Protein 4LY4 (pdb70)

Secondary structure (DSSP, 8-state):
--EEEEEEEEE--HHHHHHHTSS-TT-HHHHHHHHIIIIIIHHHHHHHHHHTT---EEEE-HHHHHH-HHHHHHHHHTT-EEEE--SS---GGGS-HHHHHHHHHHHHHHHHHHHSS---EE--GGG--SSHHHHHHHTTT--EE----S-SSS-EEEEE--B-PPP-TTS-GGGT----B--EEEEEEE----GGGBSHHHH---TT-TT----S-HHHHHHHHHHHHHHHHHH-SEEEEEEEE-HHHHTSHHHHHHHHHHHHHHTTSTTEEE--HHHHHHHHHHHS--/--EEEEEEEEE--HHHHHHHTSSGGG-HHHHHHHHHIIIIIHHHHHHHHHHTT---EEEE-HHHHHH-HHHHHHHHHTT-EEEE--SS---TTTS-HHHHHHHHHHHHHHHHHHHSS---EE--GGG--SSHHHHHHHSTT--EE----S-SSS-EEEEE--B-----TTS-HHHH----B--EEEEEEE----GGGBSHHHH---TT-TT----S-HHHHHHHHHHHHHHHHHH-SEEEEEEEE-HHHHTSHHHHHHHHHHHHHHHTSTTEEE--HHHHHHHHHHHS--/--EEEEEEEEE--HHHHHHHTSS-TT-HHHHHHHHIIIIIIHHHHHHHHHHTT---EEEE-HHHHHH-HHHHHHHHHTT-EEEE--SS---GGGS-HHHHHHHHHHHHHHHHHHHSS---EE--GGG--SSHHHHHHHSTT--EE----S-SSS-EEEEE--B-PPP-TTS-GGGT----B--EEEEEEE----GGGBSHHHH---TT-TT----S-HHHHHHHHHHHHHHHHHH-SEEEEEEEE-HHHHTSHHHHHHHHHHHHHHTTSTTEEE--HHHHHHHHHHHS--/--EEEEEEEEE--HHHHHHHTSS-TT-HHHHHHHHHIIIIIHHHHHHHHHHTT---EEEE-HHHHHH-HHHHHHHHHTT-EEEE--SS---GGGS-HHHHHHHHHHHHHHHHHHHSS---EE--GGG--SSHHHHHHHTTT--EE----S-SSS-EEEEE--B-PPP-TTS-GGGT----B--EEEEEEE----GGGBSHHHH---TT-TT----S-HHHHHHHHHHHHHHHHHH-SEEEEEEEE-HHHHTSHHHHHHHHHHHHHHTTSTTEEE--HHHHHHHHHHHS--

Foldseek 3Di:
DAAEEEAEEAEALQQLVCCAPQVCVVPPVSNVLSVCLQPVLLVLVVVLCVVVVFEHEYAYALQSCVVRVVSLLVCLVSVHHYAHQFHSLHQLQPDDPVNNLVRVVSRQVSVCVRNVDGHQEYERRVQHDDCVVVSQVVVPNHQEYARAPPDDWDKDFDFPDKDAADDDPVDDPVNRPDDIDTGGGDRYIYPYYDPLQAQAQQACAGPRDPSRHRPPQLQVSLVSLQVVVVVCRVPDRYTYRYHYYYSSGCSPPRNSVSVVVNVVSQVVDPNYDRDYVVVVSVVNCVVDPD/DFAEEEAEEAEALQLLCCVAPQVCPVPPVVNVLSVCLQPVLLVLVVVLCVVVVFAHEYAYALCSCVVRVVSLLVNVVSPHHYHHEFHSLHAPQPDDPVSVLVRQVSRQVSRCVSRVDGHQEYEYRVQDDDQVVVSQVVVPNHQEYARAPPDAWDKDFDFPDWAAADDDVVDDPVNRPDGIDTGGGDRYIYNYDDPLQEQAQQACAGPSDPSHHRPDQLQVSLVSLLVVVVVDRVPDRYTYHYHYYYSSGCVPPRNVVSVVVSVVSQVVDPSYDRDYPVVVSVVVCVVDPD/DAAEEEAEEAEALQQLCCCAPQVCVPPPVSNVLSVCLQPVLLVLVLVLCVVVVFAHEYAYALCSCVVRVVSLCVCLVSPHHYHHEFHSLHQLQPDDPVNNLVRVLSRQVSVCVRNVDGHQEYEYRVQHDHQVLVSQVVSPNHQEYARAPPDAWDKDFDFPDWDAADDDPVDDPVRRPDDIDTHGGDRHIYPYDDPLQEQAQQACAGPPDPSRHRPDQLQVSLVSLVVVVVVCRVPDRYTYRYHYYYSSGCVPVRNSVSVVVNSVSLVVDPNYDRDYVVVVSVVVCVVDND/DAAEEEAEEAEALQQLCCVAPQVCVVPPVSNVLSVCQQPVLLVLVVVLCVVVVFAHEYAYALCSCVVRVVSLLVNVVSPHAYHHQFHSLHALVPDDPVNNLVRVVVRQVSVCVSNVDGHQEEERRVQDDDCVLVSQVVVPNHQEYARAPPDAWDKDFDFPDWAAADDDPVDDPVNRPDGIDTGGGDRHIYPYDDPLQEQAQQACAGPRDPSHHRPDQLQVSLVSLQVVVVCCRVPDRYTYRYHYYYSSGCSPPSNSVSVVVNVVSQVVDPNYDRDYVVVVSVCNCVVDPD

Sequence (1160 aa):
AKEILVAYGVDIDAVAGWLGSYGGEDSPDDISRGLFAGEVGIPRLLKLFKKYHLPATWFVPGHSIETFPEQMKMIVDAGHEVGAHGYSHENPIAMSTKQEEDVLLKSVELIKDLTGKAPTGYVAPWWEFSNITNELLLKHGFKYDHSLMHNDFTPYYVRVGDSWSKIDYSLEAKDWMKPLIRGVETNLVEIPANWYLDDLPPMMFIKKSPNSFGFVSPRDIGQMWIDQFDWVYREMDYAVFSMTIHPDVSARPQVLLMHEKIIEHINKHEGVRWVTFNEIADDFLKRNPRAKEILVAYGVDIDAVAGWLGSYGGEDSPDDISRGLFAGEVGIPRLLKLFKKYHLPATWFVPGHSIETFPEQMKMIVDAGHEVGAHGYSHENPIAMSTKQEEDVLLKSVELIKDLTGKAPTGYVAPWWEFSNITNELLLKHGFKYDHSLMHNDFTPYYVRVGDSWSKIDYSLEAKDWMKPLIRGVETNLVEIPANWYLDDLPPMMFIKKSPNSFGFVSPRDIGQMWIDQFDWVYREMDYAVFSMTIHPDVSARPQVLLMHEKIIEHINKHEGVRWVTFNEIADDFLKRNPRAKEILVAYGVDIDAVAGWLGSYGGEDSPDDISRGLFAGEVGIPRLLKLFKKYHLPATWFVPGHSIETFPEQMKMIVDAGHEVGAHGYSHENPIAMSTKQEEDVLLKSVELIKDLTGKAPTGYVAPWWEFSNITNELLLKHGFKYDHSLMHNDFTPYYVRVGDSWSKIDYSLEAKDWMKPLIRGVETNLVEIPANWYLDDLPPMMFIKKSPNSFGFVSPRDIGQMWIDQFDWVYREMDYAVFSMTIHPDVSARPQVLLMHEKIIEHINKHEGVRWVTFNEIADDFLKRNPRAKEILVAYGVDIDAVAGWLGSYGGEDSPDDISRGLFAGEVGIPRLLKLFKKYHLPATWFVPGHSIETFPEQMKMIVDAGHEVGAHGYSHENPIAMSTKQEEDVLLKSVELIKDLTGKAPTGYVAPWWEFSNITNELLLKHGFKYDHSLMHNDFTPYYVRVGDSWSKIDYSLEAKDWMKPLIRGVETNLVEIPANWYLDDLPPMMFIKKSPNSFGFVSPRDIGQMWIDQFDWVYREMDYAVFSMTIHPDVSARPQVLLMHEKIIEHINKHEGVRWVTFNEIADDFLKRNPR

Solvent-accessible surface area: 38256 Å² total; per-residue (Å²): 136,74,69,0,1,0,0,0,0,0,4,0,1,0,0,0,0,2,11,22,24,12,32,0,59,87,8,35,3,11,4,0,14,0,0,0,0,0,52,25,0,0,24,21,0,17,118,8,0,161,109,39,165,11,40,0,0,0,0,0,0,0,0,0,13,62,1,0,66,124,28,1,110,81,0,42,122,60,67,22,20,4,0,0,2,2,0,0,1,0,34,1,76,57,21,67,92,114,9,8,52,42,6,8,82,59,1,28,95,20,0,108,118,26,40,63,98,31,0,18,0,10,0,0,0,52,10,30,11,56,56,2,8,78,6,0,66,106,43,156,23,8,48,0,0,2,0,4,6,30,37,9,2,42,3,37,20,3,61,67,60,36,50,57,30,105,25,62,78,98,82,63,0,140,69,1,17,105,36,7,106,88,23,106,97,25,113,0,0,0,0,6,1,12,9,12,4,6,0,2,8,0,4,5,6,7,53,145,25,77,13,7,21,1,10,35,17,6,139,53,2,4,66,7,3,23,8,2,1,48,19,0,44,115,86,38,88,40,0,2,1,10,0,2,0,9,0,4,0,0,0,9,1,6,1,5,28,9,0,12,121,1,0,76,47,0,74,162,42,152,32,32,120,39,1,17,0,33,73,0,0,65,25,7,59,168,93,69,94,240,135,64,70,0,0,0,0,0,0,0,3,0,1,0,0,0,0,2,12,26,34,9,36,0,57,94,8,38,4,14,4,0,12,0,0,0,0,0,54,26,0,0,21,21,0,13,126,8,0,162,103,38,165,12,40,0,0,0,0,0,0,0,0,0,12,63,1,1,70,121,26,2,109,84,1,46,126,61,64,21,20,3,0,0,2,2,0,0,2,1,33,1,84,56,20,65,93,113,4,8,57,40,5,7,83,58,0,30,94,18,0,114,119,25,40,64,100,31,1,22,0,10,0,0,1,60,10,17,11,56,60,2,14,82,7,0,62,109,40,156,24,7,49,0,0,1,0,5,5,27,31,8,2,38,3,36,19,3,57,60,58,34,53,57,29,112,23,64,78,94,87,63,0,136,69,2,18,107,34,7,114,86,24,104,101,30,108,0,0,0,0,4,1,8,7,11,3,5,0,2,8,1,3,2,3,10,60,142,30,66,20,6,22,1,10,32,12,5,140,53,2,5,67,8,3,23,7,1,0,49,16,0,49,114,86,40,91,42,0,1,0,10,0,2,0,9,0,4,0,0,0,11,2,6,0,6,25,11,0,14,116,0,0,84,47,0,77,169,42,151,24,31,112,37,2,16,0,35,82,0,0,63,20,9,62,174,93,60,100,246,131,63,62,0,0,0,0,0,0,0,4,0,1,0,0,0,0,3,11,19,25,8,37,0,59,89,8,36,2,9,4,0,14,0,0,0,0,0,49,25,0,0,25,19,0,17,117,9,1,165,110,34,165,12,36,0,0,0,0,0,0,0,0,0,11,63,0,0,73,117,29,2,103,78,1,41,120,60,65,24,20,4,0,0,2,2,0,0,2,1,32,1,76,57,20,64,86,111,7,8,47,40,6,6,78,61,1,26,93,20,0,110,121,29,42,61,104,26,1,19,0,9,0,0,1,55,10,25,10,57,67,2,8,85,6,0,68,107,44,153,27,6,49,0,0,1,0,5,5,26,32,7,2,45,4,37,17,3,55,64,56,31,53,59,28,104,24,62,86,98,84,58,0,135,66,1,15,106,38,6,112,88,23,111,105,30,105,0,0,0,0,5,1,8,9,16,4,7,0,2,7,1,4,6,7,8,54,146,32,69,14,8,23,1,11,32,16,5,134,55,3,5,68,7,4,25,7,1,1,48,18,0,45,116,83,41,84,39,0,2,1,9,0,1,0,8,0,3,0,0,0,11,1,6,0,6,24,10,0,14,113,1,0,83,48,0,74,167,43,148,30,31,106,38,2,17,0,32,76,0,0,63,22,6,60,170,91,66,95,235,136,65,69,0,0,0,0,0,0,0,3,0,1,0,0,0,0,2,13,16,28,11,33,0,56,89,9,38,4,11,4,0,11,0,0,0,0,0,54,27,0,0,21,21,0,15,124,8,0,161,104,35,164,10,37,0,0,0,0,0,0,0,0,0,13,64,1,0,66,120,30,2,107,82,1,42,122,56,64,26,18,5,0,0,3,2,0,0,2,0,34,1,79,55,20,64,89,113,9,6,50,41,6,6,86,58,1,27,89,20,0,111,124,26,40,62,101,32,1,20,0,10,0,0,1,57,10,23,10,60,60,1,10,80,5,0,69,99,19,142,42,8,47,0,0,1,0,5,3,28,33,6,2,40,4,37,14,3,57,65,58,33,54,55,32,105,23,64,82,94,84,62,0,140,69,2,17,106,36,6,114,86,24,106,107,25,104,0,0,0,0,4,1,8,6,16,4,5,0,2,8,0,3,7,4,10,52,147,26,66,17,9,22,0,10,32,15,5,137,55,3,5,69,6,2,24,7,1,1,47,14,0,41,118,81,40,101,42,0,2,0,9,0,1,0,9,0,5,0,0,0,11,0,6,0,5,20,10,0,12,115,1,0,80,48,0,77,171,44,146,30,31,112,38,1,17,0,34,78,0,0,63,20,8,57,171,88,66,100,244

Radius of gyration: 30.49 Å; Cα contacts (8 Å, |Δi|>4): 2593; chains: 4; bounding box: 56×87×88 Å

Nearest PDB structures (foldseek):
  3qbu-assembly1_B  TM=1.002E+00  e=5.032E-61  Helicobacter pylori G27
  3rxz-assembly1_B  TM=8.894E-01  e=3.211E-24  Mycolicibacterium smegmatis MC2 155
  3cl6-assembly1_A  TM=8.090E-01  e=1.981E-18  Pseudomonas fluorescens
  1z7a-assembly1_C  TM=7.987E-01  e=4.419E-18  Pseudomonas aeruginosa PAO1
  5o6y-assembly1_A  TM=7.628E-01  e=5.403E-09  Bacillus cereus ATCC 14579

Structure (mmCIF, N/CA/C/O backbone):
data_4LY4
#
_entry.id   4LY4
#
_cell.length_a   113.640
_cell.length_b   153.930
_cell.length_c   153.880
_cell.angle_alpha   90.00
_cell.angle_beta   90.00
_cell.angle_gamma   90.00
#
_symmetry.space_group_name_H-M   'I 2 2 2'
#
loop_
_entity.id
_entity.type
_entity.pdbx_description
1 polymer 'peptidoglycan deacetylase'
2 non-polymer 'ZINC ION'
3 water water
#
loop_
_atom_site.group_PDB
_atom_site.id
_atom_site.type_symbol
_atom_site.label_atom_id
_atom_site.label_alt_id
_atom_site.label_comp_id
_atom_site.label_asym_id
_atom_site.label_entity_id
_atom_site.label_seq_id
_atom_site.pdbx_PDB_ins_code
_atom_site.Cartn_x
_atom_site.Cartn_y
_atom_site.Cartn_z
_atom_site.occupancy
_atom_site.B_iso_or_equiv
_atom_site.auth_seq_id
_atom_site.auth_comp_id
_atom_site.auth_asym_id
_atom_site.auth_atom_id
_atom_site.pdbx_PDB_model_num
ATOM 1 N N . ALA A 1 35 ? -8.935 -5.495 39.583 1.00 45.82 2 ALA A N 1
ATOM 2 C CA . ALA A 1 35 ? -8.555 -5.659 38.187 1.00 44.42 2 ALA A CA 1
ATOM 3 C C . ALA A 1 35 ? -7.361 -6.602 38.012 1.00 41.97 2 ALA A C 1
ATOM 4 O O . ALA A 1 35 ? -6.301 -6.412 38.615 1.00 42.01 2 ALA A O 1
ATOM 6 N N . LYS A 1 36 ? -7.533 -7.589 37.139 1.00 40.08 3 LYS A N 1
ATOM 7 C CA . LYS A 1 36 ? -6.540 -8.632 36.933 1.00 34.66 3 LYS A CA 1
ATOM 8 C C . LYS A 1 36 ? -5.926 -8.507 35.544 1.00 34.71 3 LYS A C 1
ATOM 9 O O . LYS A 1 36 ? -6.632 -8.573 34.544 1.00 37.94 3 LYS A O 1
ATOM 15 N N . GLU A 1 37 ? -4.607 -8.348 35.495 1.00 37.40 4 GLU A N 1
ATOM 16 C CA . GLU A 1 37 ? -3.875 -8.213 34.238 1.00 33.20 4 GLU A CA 1
ATOM 17 C C . GLU A 1 37 ? -2.792 -9.276 34.170 1.00 32.36 4 GLU A C 1
ATOM 18 O O . GLU A 1 37 ? -1.630 -9.006 34.480 1.00 33.04 4 GLU A O 1
ATOM 24 N N . ILE A 1 38 ? -3.168 -10.471 33.714 1.00 35.46 5 ILE A N 1
ATOM 25 C CA . ILE A 1 38 ? -2.233 -11.589 33.614 1.00 27.57 5 ILE A CA 1
ATOM 26 C C . ILE A 1 38 ? -1.683 -11.740 32.199 1.00 29.91 5 ILE A C 1
ATOM 27 O O . ILE A 1 38 ? -2.385 -12.193 31.289 1.00 27.81 5 ILE A O 1
ATOM 32 N N . LEU A 1 39 ? -0.407 -11.405 32.029 1.00 28.34 6 LEU A N 1
ATOM 33 C CA . LEU A 1 39 ? 0.234 -11.517 30.720 1.00 30.01 6 LEU A CA 1
ATOM 34 C C . LEU A 1 39 ? 0.857 -12.902 30.588 1.00 28.07 6 LEU A C 1
ATOM 35 O O . LEU A 1 39 ? 1.652 -13.303 31.435 1.00 29.86 6 LEU A O 1
ATOM 40 N N . VAL A 1 40 ? 0.483 -13.637 29.543 1.00 24.30 7 VAL A N 1
ATOM 41 C CA . VAL A 1 40 ? 0.888 -15.037 29.423 1.00 24.92 7 VAL A CA 1
ATOM 42 C C . VAL A 1 40 ? 1.543 -15.330 28.080 1.00 22.03 7 VAL A C 1
ATOM 43 O O . VAL A 1 40 ? 0.949 -15.097 27.024 1.00 21.77 7 VAL A O 1
ATOM 47 N N . ALA A 1 41 ? 2.717 -15.943 28.111 1.00 21.65 8 ALA A N 1
ATOM 48 C CA . ALA A 1 41 ? 3.471 -16.143 26.879 1.00 21.94 8 ALA A CA 1
ATOM 49 C C . ALA A 1 41 ? 4.142 -17.500 26.853 1.00 23.65 8 ALA A C 1
ATOM 50 O O . ALA A 1 41 ? 4.522 -18.031 27.900 1.00 20.77 8 ALA A O 1
ATOM 52 N N . TYR A 1 42 ? 4.267 -18.057 25.650 1.00 22.18 9 TYR A N 1
ATOM 53 C CA . TYR A 1 42 ? 5.163 -19.182 25.403 1.00 20.59 9 TYR A CA 1
ATOM 54 C C . TYR A 1 42 ? 6.464 -18.684 24.809 1.00 23.00 9 TYR A C 1
ATOM 55 O O . TYR A 1 42 ? 6.458 -17.870 23.878 1.00 25.21 9 TYR A O 1
ATOM 64 N N . GLY A 1 43 ? 7.573 -19.140 25.379 1.00 23.91 10 GLY A N 1
ATOM 65 C CA . GLY A 1 43 ? 8.896 -18.883 24.841 1.00 20.78 10 GLY A CA 1
ATOM 66 C C . GLY A 1 43 ? 9.499 -20.171 24.316 1.00 22.24 10 GLY A C 1
ATOM 67 O O . GLY A 1 43 ? 9.733 -21.112 25.078 1.00 18.29 10 GLY A O 1
ATOM 68 N N . VAL A 1 44 ? 9.704 -20.242 23.006 1.00 18.50 11 VAL A N 1
ATOM 69 C CA . VAL A 1 44 ? 10.217 -21.457 22.404 1.00 19.06 11 VAL A CA 1
ATOM 70 C C . VAL A 1 44 ? 11.698 -21.356 22.074 1.00 21.27 11 VAL A C 1
ATOM 71 O O . VAL A 1 44 ? 12.098 -20.618 21.160 1.00 22.78 11 VAL A O 1
ATOM 75 N N . ASP A 1 45 ? 12.520 -22.076 22.832 1.00 20.03 12 ASP A N 1
ATOM 76 C CA . ASP A 1 45 ? 13.942 -22.123 22.520 1.00 21.29 12 ASP A CA 1
ATOM 77 C C . ASP A 1 45 ? 14.228 -23.270 21.552 1.00 22.23 12 ASP A C 1
ATOM 78 O O . ASP A 1 45 ? 14.180 -24.448 21.933 1.00 23.14 12 ASP A O 1
ATOM 83 N N . ILE A 1 46 ? 14.532 -22.918 20.300 1.00 20.05 13 ILE A N 1
ATOM 84 C CA . ILE A 1 46 ? 14.730 -23.908 19.251 1.00 18.27 13 ILE A CA 1
ATOM 85 C C . ILE A 1 46 ? 16.129 -24.510 19.371 1.00 20.30 13 ILE A C 1
ATOM 86 O O . ILE A 1 46 ? 17.023 -24.196 18.582 1.00 17.22 13 ILE A O 1
ATOM 91 N N . ASP A 1 47 ? 16.332 -25.344 20.389 1.00 19.01 14 ASP A N 1
ATOM 92 C CA . ASP A 1 47 ? 17.663 -25.895 20.642 1.00 20.20 14 ASP A CA 1
ATOM 93 C C . ASP A 1 47 ? 18.105 -26.845 19.502 1.00 18.83 14 ASP A C 1
ATOM 94 O O . ASP A 1 47 ? 19.222 -26.725 18.967 1.00 15.65 14 ASP A O 1
ATOM 99 N N . ALA A 1 48 ? 17.232 -27.787 19.145 1.00 18.12 15 ALA A N 1
ATOM 100 C CA . ALA A 1 48 ? 17.442 -28.636 17.981 1.00 15.51 15 ALA A CA 1
ATOM 101 C C . ALA A 1 48 ? 18.864 -29.202 17.908 1.00 21.07 15 ALA A C 1
ATOM 102 O O . ALA A 1 48 ? 19.401 -29.689 18.908 1.00 19.56 15 ALA A O 1
ATOM 104 N N . VAL A 1 49 ? 19.508 -29.083 16.752 1.00 15.72 16 VAL A N 1
ATOM 105 C CA . VAL A 1 49 ? 20.851 -29.636 16.641 1.00 18.11 16 VAL A CA 1
ATOM 106 C C . VAL A 1 49 ? 21.865 -28.825 17.452 1.00 19.11 16 VAL A C 1
ATOM 107 O O . VAL A 1 49 ? 22.780 -29.400 18.046 1.00 21.15 16 VAL A O 1
ATOM 111 N N . ALA A 1 50 ? 21.690 -27.500 17.473 1.00 18.32 17 ALA A N 1
ATOM 112 C CA . ALA A 1 50 ? 22.582 -26.592 18.182 1.00 17.96 17 ALA A CA 1
ATOM 113 C C . ALA A 1 50 ? 22.687 -26.973 19.663 1.00 17.77 17 ALA A C 1
ATOM 114 O O . ALA A 1 50 ? 23.775 -26.985 20.221 1.00 18.80 17 ALA A O 1
ATOM 116 N N . GLY A 1 51 ? 21.544 -27.246 20.289 1.00 16.65 18 GLY A N 1
ATOM 117 C CA . GLY A 1 51 ? 21.502 -27.698 21.672 1.00 21.21 18 GLY A CA 1
ATOM 118 C C . GLY A 1 51 ? 22.437 -28.871 21.929 1.00 19.87 18 GLY A C 1
ATOM 119 O O . GLY A 1 51 ? 23.068 -28.944 22.972 1.00 21.43 18 GLY A O 1
ATOM 120 N N . TRP A 1 52 ? 22.529 -29.783 20.966 1.00 19.98 19 TRP A N 1
ATOM 121 C CA . TRP A 1 52 ? 23.406 -30.945 21.070 1.00 20.85 19 TRP A CA 1
ATOM 122 C C . TRP A 1 52 ? 24.895 -30.639 20.826 1.00 21.88 19 TRP A C 1
ATOM 123 O O . TRP A 1 52 ? 25.763 -31.381 21.288 1.00 21.20 19 TRP A O 1
ATOM 134 N N . LEU A 1 53 ? 25.193 -29.593 20.064 1.00 16.46 20 LEU A N 1
ATOM 135 C CA . LEU A 1 53 ? 26.591 -29.216 19.860 1.00 23.32 20 LEU A CA 1
ATOM 136 C C . LEU A 1 53 ? 27.156 -28.447 21.055 1.00 22.25 20 LEU A C 1
ATOM 137 O O . LEU A 1 53 ? 28.288 -28.699 21.503 1.00 20.28 20 LEU A O 1
ATOM 142 N N . GLY A 1 54 ? 26.359 -27.541 21.610 1.00 22.78 21 GLY A N 1
ATOM 143 C CA . GLY A 1 54 ? 26.895 -26.646 22.624 1.00 26.80 21 GLY A CA 1
ATOM 144 C C . GLY A 1 54 ? 26.706 -27.048 24.075 1.00 26.95 21 GLY A C 1
ATOM 145 O O . GLY A 1 54 ? 27.589 -26.832 24.905 1.00 27.34 21 GLY A O 1
ATOM 146 N N . SER A 1 55 ? 25.589 -27.704 24.365 1.00 23.42 22 SER A N 1
ATOM 147 C CA . SER A 1 55 ? 25.151 -27.843 25.737 1.00 23.09 22 SER A CA 1
ATOM 148 C C . SER A 1 55 ? 24.975 -29.295 26.193 1.00 24.28 22 SER A C 1
ATOM 149 O O . SER A 1 55 ? 25.348 -29.642 27.306 1.00 26.85 22 SER A O 1
ATOM 152 N N . TYR A 1 56 ? 24.399 -30.145 25.351 1.00 22.54 23 TYR A N 1
ATOM 153 C CA . TYR A 1 56 ? 23.939 -31.444 25.839 1.00 25.90 23 TYR A CA 1
ATOM 154 C C . TYR A 1 56 ? 24.829 -32.618 25.427 1.00 26.34 23 TYR A C 1
ATOM 155 O O . TYR A 1 56 ? 24.421 -33.781 25.567 1.00 24.29 23 TYR A O 1
ATOM 164 N N . GLY A 1 57 ? 26.031 -32.312 24.926 1.00 25.52 24 GLY A N 1
ATOM 165 C CA . GLY A 1 57 ? 27.057 -33.316 24.657 1.00 24.98 24 GLY A CA 1
ATOM 166 C C . GLY A 1 57 ? 26.793 -34.292 23.515 1.00 30.35 24 GLY A C 1
ATOM 167 O O . GLY A 1 57 ? 27.293 -35.428 23.518 1.00 26.45 24 GLY A O 1
ATOM 168 N N . GLY A 1 58 ? 26.044 -33.854 22.510 1.00 27.38 25 GLY A N 1
ATOM 169 C CA . GLY A 1 58 ? 25.669 -34.751 21.435 1.00 23.11 25 GLY A CA 1
ATOM 170 C C . GLY A 1 58 ? 26.520 -34.581 20.200 1.00 23.85 25 GLY A C 1
ATOM 171 O O . GLY A 1 58 ? 26.146 -35.039 19.126 1.00 21.42 25 GLY A O 1
ATOM 172 N N . GLU A 1 59 ? 27.658 -33.914 20.346 1.00 22.66 26 GLU A N 1
ATOM 173 C CA . GLU A 1 59 ? 28.429 -33.496 19.180 1.00 26.00 26 GLU A CA 1
ATOM 174 C C . GLU A 1 59 ? 28.973 -34.692 18.383 1.00 26.94 26 GLU A C 1
ATOM 175 O O . GLU A 1 59 ? 29.058 -34.625 17.154 1.00 23.67 26 GLU A O 1
ATOM 181 N N . ASP A 1 60 ? 29.279 -35.790 19.081 1.00 26.06 27 ASP A N 1
ATOM 182 C CA . ASP A 1 60 ? 29.798 -37.006 18.466 1.00 22.82 27 ASP A CA 1
ATOM 183 C C . ASP A 1 60 ? 28.791 -38.121 18.441 1.00 25.81 27 ASP A C 1
ATOM 184 O O . ASP A 1 60 ? 29.181 -39.282 18.387 1.00 21.82 27 ASP A O 1
ATOM 189 N N . SER A 1 61 ? 27.509 -37.764 18.515 1.00 25.42 28 SER A N 1
ATOM 190 C CA . SER A 1 61 ? 26.405 -38.726 18.493 1.00 20.61 28 SER A CA 1
ATOM 191 C C . SER A 1 61 ? 25.416 -38.487 17.362 1.00 23.71 28 SER A C 1
ATOM 192 O O . SER A 1 61 ? 24.599 -37.569 17.456 1.00 20.68 28 SER A O 1
ATOM 195 N N . PRO A 1 62 ? 25.478 -39.316 16.300 1.00 22.55 29 PRO A N 1
ATOM 196 C CA . PRO A 1 62 ? 24.480 -39.337 15.221 1.00 20.05 29 PRO A CA 1
ATOM 197 C C . PRO A 1 62 ? 23.030 -39.418 15.732 1.00 21.95 29 PRO A C 1
ATOM 198 O O . PRO A 1 62 ? 22.139 -38.720 15.225 1.00 20.39 29 PRO A O 1
ATOM 202 N N . ASP A 1 63 ? 22.814 -40.239 16.754 1.00 20.09 30 ASP A N 1
ATOM 203 C CA . ASP A 1 63 ? 21.490 -40.441 17.318 1.00 17.34 30 ASP A CA 1
ATOM 204 C C . ASP A 1 63 ? 20.964 -39.160 17.952 1.00 18.77 30 ASP A C 1
ATOM 205 O O . ASP A 1 63 ? 19.813 -38.760 17.705 1.00 17.24 30 ASP A O 1
ATOM 210 N N . ASP A 1 64 ? 21.812 -38.510 18.751 1.00 16.38 31 ASP A N 1
ATOM 211 C CA . ASP A 1 64 ? 21.443 -37.242 19.365 1.00 18.83 31 ASP A CA 1
ATOM 212 C C . ASP A 1 64 ? 21.231 -36.191 18.276 1.00 19.10 31 ASP A C 1
ATOM 213 O O . ASP A 1 64 ? 20.260 -35.438 18.312 1.00 21.25 31 ASP A O 1
ATOM 218 N N . ILE A 1 65 ? 22.087 -36.200 17.262 1.00 19.31 32 ILE A N 1
ATOM 219 C CA . ILE A 1 65 ? 21.964 -35.239 16.166 1.00 18.14 32 ILE A CA 1
ATOM 220 C C . ILE A 1 65 ? 20.606 -35.410 15.457 1.00 17.97 32 ILE A C 1
ATOM 221 O O . ILE A 1 65 ? 19.954 -34.418 15.112 1.00 19.00 32 ILE A O 1
ATOM 226 N N . SER A 1 66 ? 20.161 -36.663 15.334 1.00 16.52 33 SER A N 1
ATOM 227 C CA . SER A 1 66 ? 18.890 -37.021 14.699 1.00 17.22 33 SER A CA 1
ATOM 228 C C . SER A 1 66 ? 17.691 -36.499 15.474 1.00 16.02 33 SER A C 1
ATOM 229 O O . SER A 1 66 ? 16.666 -36.188 14.883 1.00 18.86 33 SER A O 1
ATOM 232 N N . ARG A 1 67 ? 17.808 -36.441 16.794 1.00 19.42 34 ARG A N 1
ATOM 233 C CA . ARG A 1 67 ? 16.798 -35.791 17.625 1.00 21.42 34 ARG A CA 1
ATOM 234 C C . ARG A 1 67 ? 16.829 -34.274 17.441 1.00 16.74 34 ARG A C 1
ATOM 235 O O . ARG A 1 67 ? 15.805 -33.614 17.493 1.00 15.98 34 ARG A O 1
ATOM 243 N N . GLY A 1 68 ? 18.015 -33.713 17.265 1.00 16.76 35 GLY A N 1
ATOM 244 C CA . GLY A 1 68 ? 18.078 -32.300 16.945 1.00 17.54 35 GLY A CA 1
ATOM 245 C C . GLY A 1 68 ? 17.282 -32.028 15.673 1.00 17.42 35 GLY A C 1
ATOM 246 O O . GLY A 1 68 ? 16.537 -31.051 15.595 1.00 21.07 35 GLY A O 1
ATOM 247 N N . LEU A 1 69 ? 17.386 -32.922 14.693 1.00 15.84 36 LEU A N 1
ATOM 248 C CA . LEU A 1 69 ? 16.677 -32.717 13.427 1.00 16.35 36 LEU A CA 1
ATOM 249 C C . LEU A 1 69 ? 15.181 -32.955 13.569 1.00 18.26 36 LEU A C 1
ATOM 250 O O . LEU A 1 69 ? 14.383 -32.315 12.890 1.00 16.84 36 LEU A O 1
ATOM 255 N N . PHE A 1 70 ? 14.793 -33.889 14.429 1.00 18.10 37 PHE A N 1
ATOM 256 C CA . PHE A 1 70 ? 13.384 -34.045 14.731 1.00 17.97 37 PHE A CA 1
ATOM 257 C C . PHE A 1 70 ? 12.805 -32.726 15.228 1.00 17.24 37 PHE A C 1
ATOM 258 O O . PHE A 1 70 ? 11.697 -32.343 14.853 1.00 15.70 37 PHE A O 1
ATOM 266 N N . ALA A 1 71 ? 13.557 -32.049 16.099 1.00 17.69 38 ALA A N 1
ATOM 267 C CA . ALA A 1 71 ? 13.070 -30.846 16.754 1.00 17.27 38 ALA A CA 1
ATOM 268 C C . ALA A 1 71 ? 12.725 -29.765 15.751 1.00 14.65 38 ALA A C 1
ATOM 269 O O . ALA A 1 71 ? 11.786 -28.998 15.962 1.00 16.29 38 ALA A O 1
ATOM 271 N N . GLY A 1 72 ? 13.522 -29.665 14.693 1.00 16.72 39 GLY A N 1
ATOM 272 C CA . GLY A 1 72 ? 13.283 -28.687 13.642 1.00 18.01 39 GLY A CA 1
ATOM 273 C C . GLY A 1 72 ? 12.267 -29.106 12.596 1.00 18.95 39 GLY A C 1
ATOM 274 O O . GLY A 1 72 ? 11.286 -28.407 12.319 1.00 19.37 39 GLY A O 1
ATOM 275 N N . GLU A 1 73 ? 12.502 -30.258 11.990 1.00 18.42 40 GLU A N 1
ATOM 276 C CA . GLU A 1 73 ? 11.672 -30.664 10.873 1.00 22.21 40 GLU A CA 1
ATOM 277 C C . GLU A 1 73 ? 10.260 -31.092 11.344 1.00 21.40 40 GLU A C 1
ATOM 278 O O . GLU A 1 73 ? 9.259 -30.729 10.744 1.00 21.54 40 GLU A O 1
ATOM 284 N N . VAL A 1 74 ? 10.188 -31.837 12.438 1.00 19.38 41 VAL A N 1
ATOM 285 C CA . VAL A 1 74 ? 8.905 -32.322 12.927 1.00 18.65 41 VAL A CA 1
ATOM 286 C C . VAL A 1 74 ? 8.386 -31.449 14.057 1.00 22.57 41 VAL A C 1
ATOM 287 O O . VAL A 1 74 ? 7.204 -31.169 14.114 1.00 26.94 41 VAL A O 1
ATOM 291 N N . GLY A 1 75 ? 9.270 -30.993 14.941 1.00 24.12 42 GLY A N 1
ATOM 292 C CA . GLY A 1 75 ? 8.839 -30.278 16.134 1.00 22.06 42 GLY A CA 1
ATOM 293 C C . GLY A 1 75 ? 8.312 -28.857 15.927 1.00 23.20 42 GLY A C 1
ATOM 294 O O . GLY A 1 75 ? 7.298 -28.485 16.504 1.00 21.66 42 GLY A O 1
ATOM 295 N N . ILE A 1 76 ? 8.984 -28.048 15.114 1.00 22.34 43 ILE A N 1
ATOM 296 C CA . ILE A 1 76 ? 8.492 -26.684 14.894 1.00 22.23 43 ILE A CA 1
ATOM 297 C C . ILE A 1 76 ? 7.064 -26.624 14.315 1.00 21.77 43 ILE A C 1
ATOM 298 O O . ILE A 1 76 ? 6.235 -25.857 14.824 1.00 19.31 43 ILE A O 1
ATOM 303 N N . PRO A 1 77 ? 6.762 -27.415 13.259 1.00 19.77 44 PRO A N 1
ATOM 304 C CA . PRO A 1 77 ? 5.392 -27.345 12.728 1.00 21.35 44 PRO A CA 1
ATOM 305 C C . PRO A 1 77 ? 4.298 -27.836 13.685 1.00 22.45 44 PRO A C 1
ATOM 306 O O . PRO A 1 77 ? 3.179 -27.334 13.614 1.00 21.78 44 PRO A O 1
ATOM 310 N N . ARG A 1 78 ? 4.601 -28.801 14.550 1.00 25.04 45 ARG A N 1
ATOM 311 C CA . ARG A 1 78 ? 3.600 -29.298 15.495 1.00 22.31 45 ARG A CA 1
ATOM 312 C C . ARG A 1 78 ? 3.378 -28.222 16.537 1.00 19.87 45 ARG A C 1
ATOM 313 O O . ARG A 1 78 ? 2.276 -28.072 17.064 1.00 21.12 45 ARG A O 1
ATOM 321 N N . LEU A 1 79 ? 4.421 -27.458 16.837 1.00 17.26 46 LEU A N 1
ATOM 322 C CA . LEU A 1 79 ? 4.253 -26.356 17.785 1.00 18.44 46 LEU A CA 1
ATOM 323 C C . LEU A 1 79 ? 3.483 -25.203 17.160 1.00 20.85 46 LEU A C 1
ATOM 324 O O . LEU A 1 79 ? 2.782 -24.461 17.868 1.00 21.55 46 LEU A O 1
ATOM 329 N N . LEU A 1 80 ? 3.641 -25.017 15.853 1.00 17.17 47 LEU A N 1
ATOM 330 C CA . LEU A 1 80 ? 2.875 -23.987 15.156 1.00 21.70 47 LEU A CA 1
ATOM 331 C C . LEU A 1 80 ? 1.397 -24.369 15.058 1.00 21.11 47 LEU A C 1
ATOM 332 O O . LEU A 1 80 ? 0.545 -23.519 15.256 1.00 23.59 47 LEU A O 1
ATOM 337 N N . LYS A 1 81 ? 1.103 -25.644 14.793 1.00 21.93 48 LYS A N 1
ATOM 338 C CA . LYS A 1 81 ? -0.282 -26.118 14.745 1.00 22.71 48 LYS A CA 1
ATOM 339 C C . LYS A 1 81 ? -0.948 -25.977 16.086 1.00 21.55 48 LYS A C 1
ATOM 340 O O . LYS A 1 81 ? -2.080 -25.493 16.175 1.00 19.70 48 LYS A O 1
ATOM 346 N N . LEU A 1 82 ? -0.224 -26.357 17.133 1.00 22.34 49 LEU A N 1
ATOM 347 C CA . LEU A 1 82 ? -0.734 -26.213 18.488 1.00 21.79 49 LEU A CA 1
ATOM 348 C C . LEU A 1 82 ? -1.099 -24.751 18.736 1.00 22.64 49 LEU A C 1
ATOM 349 O O . LEU A 1 82 ? -2.209 -24.464 19.179 1.00 22.48 49 LEU A O 1
ATOM 354 N N . PHE A 1 83 ? -0.182 -23.831 18.435 1.00 20.22 50 PHE A N 1
ATOM 355 C CA . PHE A 1 83 ? -0.453 -22.412 18.673 1.00 24.58 50 PHE A CA 1
ATOM 356 C C . PHE A 1 83 ? -1.593 -21.892 17.798 1.00 28.07 50 PHE A C 1
ATOM 357 O O . PHE A 1 83 ? -2.459 -21.157 18.280 1.00 26.50 50 PHE A O 1
ATOM 365 N N . LYS A 1 84 ? -1.573 -22.265 16.517 1.00 23.66 51 LYS A N 1
ATOM 366 C CA . LYS A 1 84 ? -2.589 -21.842 15.563 1.00 27.51 51 LYS A CA 1
ATOM 367 C C . LYS A 1 84 ? -3.978 -22.262 16.031 1.00 27.46 51 LYS A C 1
ATOM 368 O O . LYS A 1 84 ? -4.931 -21.491 15.937 1.00 32.08 51 LYS A O 1
ATOM 374 N N . LYS A 1 85 ? -4.068 -23.473 16.571 1.00 25.40 52 LYS A N 1
ATOM 375 C CA . LYS A 1 85 ? -5.312 -24.013 17.106 1.00 26.17 52 LYS A CA 1
ATOM 376 C C . LYS A 1 85 ? -5.967 -23.102 18.157 1.00 27.19 52 LYS A C 1
ATOM 377 O O . LYS A 1 85 ? -7.191 -22.986 18.191 1.00 23.56 52 LYS A O 1
ATOM 383 N N . TYR A 1 86 ? -5.170 -22.464 19.014 1.00 27.53 53 TYR A N 1
ATOM 384 C CA . TYR A 1 86 ? -5.738 -21.601 20.048 1.00 25.61 53 TYR A CA 1
ATOM 385 C C . TYR A 1 86 ? -5.493 -20.118 19.721 1.00 30.03 53 TYR A C 1
ATOM 386 O O . TYR A 1 86 ? -5.694 -19.231 20.560 1.00 29.56 53 TYR A O 1
ATOM 395 N N . HIS A 1 87 ? -5.056 -19.866 18.492 1.00 29.43 54 HIS A N 1
ATOM 396 C CA . HIS A 1 87 ? -4.811 -18.510 17.997 1.00 30.10 54 HIS A CA 1
ATOM 397 C C . HIS A 1 87 ? -3.804 -17.771 18.872 1.00 32.66 54 HIS A C 1
ATOM 398 O O . HIS A 1 87 ? -3.864 -16.553 19.013 1.00 34.85 54 HIS A O 1
ATOM 405 N N . LEU A 1 88 ? -2.833 -18.509 19.401 1.00 28.70 55 LEU A N 1
ATOM 406 C CA . LEU A 1 88 ? -1.861 -17.927 20.309 1.00 24.44 55 LEU A CA 1
ATOM 407 C C . LEU A 1 88 ? -0.693 -17.299 19.558 1.00 26.94 55 LEU A C 1
ATOM 408 O O . LEU A 1 88 ? -0.224 -17.839 18.539 1.00 19.75 55 LEU A O 1
ATOM 413 N N . PRO A 1 89 ? -0.236 -16.133 20.055 1.00 22.11 56 PRO A N 1
ATOM 414 C CA . PRO A 1 89 ? 1.058 -15.577 19.662 1.00 22.77 56 PRO A CA 1
ATOM 415 C C . PRO A 1 89 ? 2.174 -16.343 20.382 1.00 22.08 56 PRO A C 1
ATOM 416 O O . PRO A 1 89 ? 1.871 -17.211 21.205 1.00 21.23 56 PRO A O 1
ATOM 420 N N . ALA A 1 90 ? 3.427 -16.122 19.998 1.00 25.97 57 ALA A N 1
ATOM 421 C CA . ALA A 1 90 ? 4.564 -16.689 20.722 1.00 23.82 57 ALA A CA 1
ATOM 422 C C . ALA A 1 90 ? 5.865 -16.008 20.307 1.00 24.69 57 ALA A C 1
ATOM 423 O O . ALA A 1 90 ? 5.942 -15.381 19.246 1.00 28.21 57 ALA A O 1
ATOM 425 N N . THR A 1 91 ? 6.890 -16.147 21.141 1.00 24.94 58 THR A N 1
ATOM 426 C CA . THR A 1 91 ? 8.227 -15.672 20.810 1.00 21.45 58 THR A CA 1
ATOM 427 C C . THR A 1 91 ? 9.171 -16.863 20.659 1.00 23.30 58 THR A C 1
ATOM 428 O O . THR A 1 91 ? 9.272 -17.711 21.557 1.00 19.24 58 THR A O 1
ATOM 432 N N . TRP A 1 92 ? 9.877 -16.919 19.535 1.00 20.10 59 TRP A N 1
ATOM 433 C CA . TRP A 1 92 ? 10.782 -18.033 19.289 1.00 20.37 59 TRP A CA 1
ATOM 434 C C . TRP A 1 92 ? 12.201 -17.525 19.440 1.00 19.08 59 TRP A C 1
ATOM 435 O O . TRP A 1 92 ? 12.602 -16.573 18.784 1.00 19.92 59 TRP A O 1
ATOM 446 N N . PHE A 1 93 ? 12.942 -18.118 20.365 1.00 18.66 60 PHE A N 1
ATOM 447 C CA . PHE A 1 93 ? 14.337 -17.763 20.507 1.00 18.42 60 PHE A CA 1
ATOM 448 C C . PHE A 1 93 ? 15.153 -18.769 19.712 1.00 21.62 60 PHE A C 1
ATOM 449 O O . PHE A 1 93 ? 15.155 -19.963 20.030 1.00 19.34 60 PHE A O 1
ATOM 457 N N . VAL A 1 94 ? 15.774 -18.301 18.626 1.00 17.29 61 VAL A N 1
ATOM 458 C CA . VAL A 1 94 ? 16.355 -19.221 17.656 1.00 19.25 61 VAL A CA 1
ATOM 459 C C . VAL A 1 94 ? 17.853 -19.069 17.505 1.00 19.00 61 VAL A C 1
ATOM 460 O O . VAL A 1 94 ? 18.336 -18.018 17.095 1.00 18.88 61 VAL A O 1
ATOM 464 N N . PRO A 1 95 ? 18.591 -20.126 17.869 1.00 17.51 62 PRO A N 1
ATOM 465 C CA . PRO A 1 95 ? 20.018 -20.207 17.580 1.00 17.98 62 PRO A CA 1
ATOM 466 C C . PRO A 1 95 ? 20.284 -19.999 16.102 1.00 18.91 62 PRO A C 1
ATOM 467 O O . PRO A 1 95 ? 19.582 -20.592 15.277 1.00 20.47 62 PRO A O 1
ATOM 471 N N . GLY A 1 96 ? 21.295 -19.194 15.781 1.00 18.67 63 GLY A N 1
ATOM 472 C CA . GLY A 1 96 ? 21.705 -18.991 14.406 1.00 19.08 63 GLY A CA 1
ATOM 473 C C . GLY A 1 96 ? 21.877 -20.292 13.644 1.00 18.52 63 GLY A C 1
ATOM 474 O O . GLY A 1 96 ? 21.581 -20.359 12.454 1.00 17.45 63 GLY A O 1
ATOM 475 N N . HIS A 1 97 ? 22.349 -21.329 14.331 1.00 18.49 64 HIS A N 1
ATOM 476 C CA . HIS A 1 97 ? 22.459 -22.653 13.728 1.00 22.35 64 HIS A CA 1
ATOM 477 C C . HIS A 1 97 ? 21.115 -23.183 13.201 1.00 21.28 64 HIS A C 1
ATOM 478 O O . HIS A 1 97 ? 21.034 -23.647 12.058 1.00 19.89 64 HIS A O 1
ATOM 485 N N . SER A 1 98 ? 20.079 -23.105 14.037 1.00 16.78 65 SER A N 1
ATOM 486 C CA . SER A 1 98 ? 18.742 -23.555 13.665 1.00 15.63 65 SER A CA 1
ATOM 487 C C . SER A 1 98 ? 18.150 -22.695 12.542 1.00 18.04 65 SER A C 1
ATOM 488 O O . SER A 1 98 ? 17.431 -23.205 11.696 1.00 17.14 65 SER A O 1
ATOM 491 N N . ILE A 1 99 ? 18.433 -21.392 12.545 1.00 16.92 66 ILE A N 1
ATOM 492 C CA . ILE A 1 99 ? 17.931 -20.535 11.474 1.00 21.34 66 ILE A CA 1
ATOM 493 C C . ILE A 1 99 ? 18.434 -21.031 10.117 1.00 20.68 66 ILE A C 1
ATOM 494 O O . ILE A 1 99 ? 17.647 -21.172 9.183 1.00 20.92 66 ILE A O 1
ATOM 499 N N . GLU A 1 100 ? 19.737 -21.298 10.011 1.00 19.51 67 GLU A N 1
ATOM 500 C CA . GLU A 1 100 ? 20.315 -21.731 8.733 1.00 18.34 67 GLU A CA 1
ATOM 501 C C . GLU A 1 100 ? 20.091 -23.232 8.458 1.00 18.84 67 GLU A C 1
ATOM 502 O O . GLU A 1 100 ? 20.095 -23.649 7.309 1.00 22.17 67 GLU A O 1
ATOM 508 N N . THR A 1 101 ? 19.780 -24.028 9.476 1.00 21.20 68 THR A N 1
ATOM 509 C CA . THR A 1 101 ? 19.613 -25.487 9.270 1.00 20.97 68 THR A CA 1
ATOM 510 C C . THR A 1 101 ? 18.154 -25.855 8.978 1.00 22.39 68 THR A C 1
ATOM 511 O O . THR A 1 101 ? 17.870 -26.850 8.306 1.00 21.43 68 THR A O 1
ATOM 515 N N . PHE A 1 102 ? 17.219 -25.035 9.441 1.00 21.84 69 PHE A N 1
ATOM 516 C CA . PHE A 1 102 ? 15.812 -25.313 9.153 1.00 22.35 69 PHE A CA 1
ATOM 517 C C . PHE A 1 102 ? 15.143 -24.127 8.473 1.00 20.45 69 PHE A C 1
ATOM 518 O O . PHE A 1 102 ? 14.217 -23.547 9.041 1.00 23.04 69 PHE A O 1
ATOM 526 N N . PRO A 1 103 ? 15.617 -23.743 7.269 1.00 21.38 70 PRO A N 1
ATOM 527 C CA . PRO A 1 103 ? 15.112 -22.502 6.644 1.00 17.71 70 PRO A CA 1
ATOM 528 C C . PRO A 1 103 ? 13.630 -22.543 6.309 1.00 21.15 70 PRO A C 1
ATOM 529 O O . PRO A 1 103 ? 12.955 -21.520 6.426 1.00 28.66 70 PRO A O 1
ATOM 533 N N . GLU A 1 104 ? 13.119 -23.700 5.919 1.00 22.75 71 GLU A N 1
ATOM 534 C CA . GLU A 1 104 ? 11.719 -23.792 5.537 1.00 25.13 71 GLU A CA 1
ATOM 535 C C . GLU A 1 104 ? 10.810 -23.607 6.750 1.00 28.34 71 GLU A C 1
ATOM 536 O O . GLU A 1 104 ? 9.737 -23.012 6.646 1.00 28.21 71 GLU A O 1
ATOM 542 N N . GLN A 1 105 ? 11.241 -24.096 7.911 1.00 24.94 72 GLN A N 1
ATOM 543 C CA . GLN A 1 105 ? 10.411 -23.972 9.102 1.00 22.48 72 GLN A CA 1
ATOM 544 C C . GLN A 1 105 ? 10.504 -22.565 9.650 1.00 23.41 72 GLN A C 1
ATOM 545 O O . GLN A 1 105 ? 9.561 -22.073 10.283 1.00 24.44 72 GLN A O 1
ATOM 551 N N . MET A 1 106 ? 11.640 -21.917 9.400 1.00 24.63 73 MET A N 1
ATOM 552 C CA . MET A 1 106 ? 11.819 -20.526 9.801 1.00 26.98 73 MET A CA 1
ATOM 553 C C . MET A 1 106 ? 10.804 -19.635 9.082 1.00 23.45 73 MET A C 1
ATOM 554 O O . MET A 1 106 ? 10.240 -18.737 9.687 1.00 24.82 73 MET A O 1
ATOM 559 N N . LYS A 1 107 ? 10.579 -19.896 7.792 1.00 27.52 74 LYS A N 1
ATOM 560 C CA . LYS A 1 107 ? 9.569 -19.165 7.005 1.00 27.34 74 LYS A CA 1
ATOM 561 C C . LYS A 1 107 ? 8.175 -19.357 7.585 1.00 23.03 74 LYS A C 1
ATOM 562 O O . LYS A 1 107 ? 7.368 -18.429 7.613 1.00 20.11 74 LYS A O 1
ATOM 568 N N . MET A 1 108 ? 7.906 -20.573 8.047 1.00 25.09 75 MET A N 1
ATOM 569 C CA . MET A 1 108 ? 6.630 -20.899 8.671 1.00 22.73 75 MET A CA 1
ATOM 570 C C . MET A 1 108 ? 6.457 -20.114 9.964 1.00 24.79 75 MET A C 1
ATOM 571 O O . MET A 1 108 ? 5.350 -19.710 10.302 1.00 25.75 75 MET A O 1
ATOM 576 N N . ILE A 1 109 ? 7.555 -19.889 10.683 1.00 23.86 76 ILE A N 1
ATOM 577 C CA . ILE A 1 109 ? 7.482 -19.144 11.938 1.00 24.29 76 ILE A CA 1
ATOM 578 C C . ILE A 1 109 ? 7.186 -17.661 11.684 1.00 28.03 76 ILE A C 1
ATOM 579 O O . ILE A 1 109 ? 6.295 -17.089 12.313 1.00 24.76 76 ILE A O 1
ATOM 584 N N . VAL A 1 110 ? 7.901 -17.053 10.735 1.00 27.65 77 VAL A N 1
ATOM 585 C CA . VAL A 1 110 ? 7.702 -15.637 10.428 1.00 26.52 77 VAL A CA 1
ATOM 586 C C . VAL A 1 110 ? 6.294 -15.387 9.894 1.00 26.59 77 VAL A C 1
ATOM 587 O O . VAL A 1 110 ? 5.608 -14.462 10.338 1.00 26.92 77 VAL A O 1
ATOM 591 N N . ASP A 1 111 ? 5.872 -16.203 8.929 1.00 29.92 78 ASP A N 1
ATOM 592 C CA . ASP A 1 111 ? 4.580 -16.016 8.273 1.00 25.29 78 ASP A CA 1
ATOM 593 C C . ASP A 1 111 ? 3.406 -16.137 9.257 1.00 25.96 78 ASP A C 1
ATOM 594 O O . ASP A 1 111 ? 2.329 -15.599 9.014 1.00 21.81 78 ASP A O 1
ATOM 599 N N . ALA A 1 112 ? 3.607 -16.815 10.382 1.00 22.72 79 ALA A N 1
ATOM 600 C CA . ALA A 1 112 ? 2.524 -16.910 11.365 1.00 27.22 79 ALA A CA 1
ATOM 601 C C . ALA A 1 112 ? 2.399 -15.627 12.180 1.00 25.99 79 ALA A C 1
ATOM 602 O O . ALA A 1 112 ? 1.450 -15.462 12.939 1.00 28.91 79 ALA A O 1
ATOM 604 N N . GLY A 1 113 ? 3.357 -14.723 12.004 1.00 24.04 80 GLY A N 1
ATOM 605 C CA . GLY A 1 113 ? 3.345 -13.431 12.667 1.00 23.72 80 GLY A CA 1
ATOM 606 C C . GLY A 1 113 ? 3.960 -13.458 14.057 1.00 23.89 80 GLY A C 1
ATOM 607 O O . GLY A 1 113 ? 3.799 -12.508 14.843 1.00 23.09 80 GLY A O 1
ATOM 608 N N . HIS A 1 114 ? 4.727 -14.511 14.335 1.00 20.72 81 HIS A N 1
ATOM 609 C CA . HIS A 1 114 ? 5.359 -14.683 15.639 1.00 20.40 81 HIS A CA 1
ATOM 610 C C . HIS A 1 114 ? 6.683 -13.919 15.750 1.00 22.98 81 HIS A C 1
ATOM 611 O O . HIS A 1 114 ? 7.304 -13.578 14.744 1.00 20.31 81 HIS A O 1
ATOM 618 N N . GLU A 1 115 ? 7.129 -13.702 16.985 1.00 21.87 82 GLU A N 1
ATOM 619 C CA . GLU A 1 115 ? 8.356 -12.954 17.247 1.00 22.78 82 GLU A CA 1
ATOM 620 C C . GLU A 1 115 ? 9.581 -13.871 17.231 1.00 20.31 82 GLU A C 1
ATOM 621 O O . GLU A 1 115 ? 9.559 -14.971 17.781 1.00 21.47 82 GLU A O 1
ATOM 627 N N . VAL A 1 116 ? 10.657 -13.409 16.610 1.00 18.50 83 VAL A N 1
ATOM 628 C CA . VAL A 1 116 ? 11.886 -14.180 16.599 1.00 22.92 83 VAL A CA 1
ATOM 629 C C . VAL A 1 116 ? 12.902 -13.426 17.428 1.00 23.05 83 VAL A C 1
ATOM 630 O O . VAL A 1 116 ? 13.173 -12.257 17.149 1.00 18.55 83 VAL A O 1
ATOM 634 N N . GLY A 1 117 ? 13.434 -14.104 18.453 1.00 20.72 84 GLY A N 1
ATOM 635 C CA . GLY A 1 117 ? 14.495 -13.577 19.294 1.00 19.27 84 GLY A CA 1
ATOM 636 C C . GLY A 1 117 ? 15.785 -14.376 19.174 1.00 21.35 84 GLY A C 1
ATOM 637 O O . GLY A 1 117 ? 15.807 -15.411 18.513 1.00 20.73 84 GLY A O 1
ATOM 638 N N . ALA A 1 118 ? 16.855 -13.901 19.820 1.00 20.60 85 ALA A N 1
ATOM 639 C CA . ALA A 1 118 ? 18.186 -14.510 19.717 1.00 22.58 85 ALA A CA 1
ATOM 640 C C . ALA A 1 118 ? 18.438 -15.627 20.744 1.00 21.76 85 ALA A C 1
ATOM 641 O O . ALA A 1 118 ? 17.736 -15.745 21.762 1.00 21.35 85 ALA A O 1
ATOM 643 N N . HIS A 1 119 ? 19.423 -16.471 20.449 1.00 18.17 86 HIS A N 1
ATOM 644 C CA . HIS A 1 119 ? 19.724 -17.627 21.289 1.00 17.33 86 HIS A CA 1
ATOM 645 C C . HIS A 1 119 ? 21.032 -18.306 20.898 1.00 19.04 86 HIS A C 1
ATOM 646 O O . HIS A 1 119 ? 21.067 -19.531 20.744 1.00 20.91 86 HIS A O 1
ATOM 653 N N . GLY A 1 120 ? 22.085 -17.524 20.677 1.00 19.96 87 GLY A N 1
ATOM 654 C CA . GLY A 1 120 ? 23.387 -18.069 20.311 1.00 20.53 87 GLY A CA 1
ATOM 655 C C . GLY A 1 120 ? 23.436 -18.505 18.857 1.00 22.42 87 GLY A C 1
ATOM 656 O O . GLY A 1 120 ? 22.461 -18.350 18.125 1.00 18.97 87 GLY A O 1
ATOM 657 N N . TYR A 1 121 ? 24.555 -19.074 18.425 1.00 20.54 88 TYR A N 1
ATOM 658 C CA . TYR A 1 121 ? 24.554 -19.712 17.123 1.00 20.13 88 TYR A CA 1
ATOM 659 C C . TYR A 1 121 ? 24.370 -21.192 17.345 1.00 16.87 88 TYR A C 1
ATOM 660 O O . TYR A 1 121 ? 23.327 -21.742 17.033 1.00 19.43 88 TYR A O 1
ATOM 669 N N . SER A 1 122 ? 25.393 -21.840 17.876 1.00 18.01 89 SER A N 1
ATOM 670 C CA . SER A 1 122 ? 25.299 -23.266 18.139 1.00 20.15 89 SER A CA 1
ATOM 671 C C . SER A 1 122 ? 25.059 -23.513 19.619 1.00 18.67 89 SER A C 1
ATOM 672 O O . SER A 1 122 ? 25.636 -24.443 20.192 1.00 20.05 89 SER A O 1
ATOM 675 N N . HIS A 1 123 ? 24.219 -22.674 20.226 1.00 16.78 90 HIS A N 1
ATOM 676 C CA . HIS A 1 123 ? 23.809 -22.865 21.611 1.00 21.14 90 HIS A CA 1
ATOM 677 C C . HIS A 1 123 ? 24.991 -22.906 22.577 1.00 21.07 90 HIS A C 1
ATOM 678 O O . HIS A 1 123 ? 25.009 -23.703 23.500 1.00 24.21 90 HIS A O 1
ATOM 685 N N . GLU A 1 124 ? 25.963 -22.029 22.384 1.00 21.26 91 GLU A N 1
ATOM 686 C CA . GLU A 1 124 ? 27.169 -22.081 23.191 1.00 21.99 91 GLU A CA 1
ATOM 687 C C . GLU A 1 124 ? 26.942 -21.408 24.565 1.00 22.66 9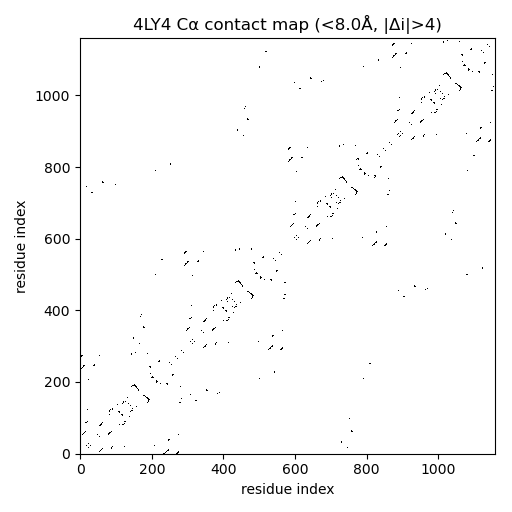1 GLU A C 1
ATOM 688 O O . GLU A 1 124 ? 26.212 -20.416 24.678 1.00 22.01 91 GLU A O 1
ATOM 694 N N . ASN A 1 125 ? 27.510 -21.984 25.621 1.00 22.18 92 ASN A N 1
ATOM 695 C CA . ASN A 1 125 ? 27.352 -21.387 26.943 1.00 25.17 92 ASN A CA 1
ATOM 696 C C . ASN A 1 125 ? 28.258 -20.148 27.023 1.00 24.51 92 ASN A C 1
ATOM 697 O O . ASN A 1 125 ? 29.473 -20.252 26.904 1.00 26.94 92 ASN A O 1
ATOM 702 N N . PRO A 1 126 ? 27.651 -18.959 27.180 1.00 23.14 93 PRO A N 1
ATOM 703 C CA . PRO A 1 126 ? 28.369 -17.678 27.095 1.00 26.63 93 PRO A CA 1
ATOM 704 C C . PRO A 1 126 ? 29.543 -17.568 28.062 1.00 29.75 93 PRO A C 1
ATOM 705 O O . PRO A 1 126 ? 30.545 -16.919 27.760 1.00 30.65 93 PRO A O 1
ATOM 709 N N . ILE A 1 127 ? 29.424 -18.216 29.210 1.00 29.51 94 ILE A N 1
ATOM 710 C CA . ILE A 1 127 ? 30.430 -18.090 30.248 1.00 34.16 94 ILE A CA 1
ATOM 711 C C . ILE A 1 127 ? 31.711 -18.817 29.828 1.00 34.66 94 ILE A C 1
ATOM 712 O O . ILE A 1 127 ? 32.814 -18.472 30.263 1.00 37.27 94 ILE A O 1
ATOM 717 N N . ALA A 1 128 ? 31.562 -19.756 28.899 1.00 35.40 95 ALA A N 1
ATOM 718 C CA . ALA A 1 128 ? 32.678 -20.535 28.373 1.00 33.18 95 ALA A CA 1
ATOM 719 C C . ALA A 1 128 ? 33.400 -19.850 27.203 1.00 32.95 95 ALA A C 1
ATOM 720 O O . ALA A 1 128 ? 34.508 -20.243 26.826 1.00 37.78 95 ALA A O 1
ATOM 722 N N . MET A 1 129 ? 32.762 -18.841 26.621 1.00 31.23 96 MET A N 1
ATOM 723 C CA . MET A 1 129 ? 33.324 -18.100 25.498 1.00 29.46 96 MET A CA 1
ATOM 724 C C . MET A 1 129 ? 34.190 -16.908 25.923 1.00 32.83 96 MET A C 1
ATOM 725 O O . MET A 1 129 ? 34.012 -16.357 27.020 1.00 27.67 96 MET A O 1
ATOM 730 N N . SER A 1 130 ? 35.116 -16.510 25.046 1.00 31.26 97 SER A N 1
ATOM 731 C CA . SER A 1 130 ? 35.786 -15.209 25.162 1.00 35.18 97 SER A CA 1
ATOM 732 C C . SER A 1 130 ? 34.776 -14.086 24.984 1.00 37.74 97 SER A C 1
ATOM 733 O O . SER A 1 130 ? 33.656 -14.323 24.509 1.00 34.60 97 SER A O 1
ATOM 736 N N . THR A 1 131 ? 35.164 -12.861 25.331 1.00 34.61 98 THR A N 1
ATOM 737 C CA . THR A 1 131 ? 34.280 -11.729 25.067 1.00 31.38 98 THR A CA 1
ATOM 738 C C . THR A 1 131 ? 34.102 -11.574 23.551 1.00 34.50 98 THR A C 1
ATOM 739 O O . THR A 1 131 ? 32.995 -11.290 23.086 1.00 32.82 98 THR A O 1
ATOM 743 N N . LYS A 1 132 ? 35.181 -11.762 22.785 1.00 31.87 99 LYS A N 1
ATOM 744 C CA . LYS A 1 132 ? 35.100 -11.623 21.326 1.00 31.35 99 LYS A CA 1
ATOM 745 C C . LYS A 1 132 ? 34.255 -12.717 20.697 1.00 28.76 99 LYS A C 1
ATOM 746 O O . LYS A 1 132 ? 33.480 -12.448 19.776 1.00 27.45 99 LYS A O 1
ATOM 752 N N . GLN A 1 133 ? 34.425 -13.947 21.172 1.00 29.46 100 GLN A N 1
ATOM 753 C CA . GLN A 1 133 ? 33.592 -15.053 20.713 1.00 29.94 100 GLN A CA 1
ATOM 754 C C . GLN A 1 133 ? 32.115 -14.778 21.040 1.00 27.87 100 GLN A C 1
ATOM 755 O O . GLN A 1 133 ? 31.231 -15.016 20.215 1.00 26.16 100 GLN A O 1
ATOM 761 N N . GLU A 1 134 ? 31.845 -14.281 22.242 1.00 26.21 101 GLU A N 1
ATOM 762 C CA . GLU A 1 134 ? 30.467 -14.014 22.608 1.00 27.63 101 GLU A CA 1
ATOM 763 C C . GLU A 1 134 ? 29.873 -12.852 21.800 1.00 26.35 101 GLU A C 1
ATOM 764 O O . GLU A 1 134 ? 28.742 -12.945 21.335 1.00 25.08 101 GLU A O 1
ATOM 770 N N . GLU A 1 135 ? 30.654 -11.793 21.585 1.00 25.89 102 GLU A N 1
ATOM 771 C CA . GLU A 1 135 ? 30.198 -10.642 20.808 1.00 25.56 102 GLU A CA 1
ATOM 772 C C . GLU A 1 135 ? 30.000 -10.995 19.338 1.00 26.60 102 GLU A C 1
ATOM 773 O O . GLU A 1 135 ? 29.027 -10.551 18.721 1.00 24.01 102 GLU A O 1
ATOM 779 N N . ASP A 1 136 ? 30.945 -11.750 18.771 1.00 26.55 103 ASP A N 1
ATOM 780 C CA . ASP A 1 136 ? 30.800 -12.262 17.403 1.00 25.94 103 ASP A CA 1
ATOM 781 C C . ASP A 1 136 ? 29.557 -13.155 17.263 1.00 24.14 103 ASP A C 1
ATOM 782 O O . ASP A 1 136 ? 28.827 -13.033 16.288 1.00 25.01 103 ASP A O 1
ATOM 787 N N . VAL A 1 137 ? 29.319 -14.047 18.228 1.00 24.75 104 VAL A N 1
ATOM 788 C CA . VAL A 1 137 ? 28.128 -14.906 18.184 1.00 24.95 104 VAL A CA 1
ATOM 789 C C . VAL A 1 137 ? 26.859 -14.056 18.134 1.00 22.26 104 VAL A C 1
ATOM 790 O O . VAL A 1 137 ? 25.952 -14.333 17.352 1.00 25.17 104 VAL A O 1
ATOM 794 N N . LEU A 1 138 ? 26.820 -13.003 18.945 1.00 24.06 105 LEU A N 1
ATOM 795 C CA . LEU A 1 138 ? 25.648 -12.122 19.024 1.00 25.17 105 LEU A CA 1
ATOM 796 C C . LEU A 1 138 ? 25.471 -11.318 17.729 1.00 24.36 105 LEU A C 1
ATOM 797 O O . LEU A 1 138 ? 24.351 -11.141 17.224 1.00 23.90 105 LEU A O 1
ATOM 802 N N . LEU A 1 139 ? 26.590 -10.847 17.186 1.00 22.56 106 LEU A N 1
ATOM 803 C CA . LEU A 1 139 ? 26.572 -10.129 15.930 1.00 24.59 106 LEU A CA 1
ATOM 804 C C . LEU A 1 139 ? 25.966 -10.983 14.829 1.00 23.63 106 LEU A C 1
ATOM 805 O O . LEU A 1 139 ? 25.097 -10.514 14.095 1.00 21.61 106 LEU A O 1
ATOM 810 N N . LYS A 1 140 ? 26.421 -12.235 14.718 1.00 24.06 107 LYS A N 1
ATOM 811 C CA . LYS A 1 140 ? 25.919 -13.145 13.681 1.00 21.83 107 LYS A CA 1
ATOM 812 C C . LYS A 1 140 ? 24.419 -13.403 13.841 1.00 22.28 107 LYS A C 1
ATOM 813 O O . LYS A 1 140 ? 23.676 -13.438 12.854 1.00 22.21 107 LYS A O 1
ATOM 819 N N . SER A 1 141 ? 23.983 -13.570 15.088 1.00 22.84 108 SER A N 1
ATOM 820 C CA . SER A 1 141 ? 22.576 -13.813 15.407 1.00 23.44 108 SER A CA 1
ATOM 821 C C . SER A 1 141 ? 21.673 -12.672 14.949 1.00 21.20 108 SER A C 1
ATOM 822 O O . SER A 1 141 ? 20.608 -12.917 14.378 1.00 21.50 108 SER A O 1
ATOM 825 N N . VAL A 1 142 ? 22.096 -11.433 15.227 1.00 22.11 109 VAL A N 1
ATOM 826 C CA . VAL A 1 142 ? 21.349 -10.226 14.843 1.00 21.89 109 VAL A CA 1
ATOM 827 C C . VAL A 1 142 ? 21.226 -10.131 13.326 1.00 22.13 109 VAL A C 1
ATOM 828 O O . VAL A 1 142 ? 20.166 -9.859 12.772 1.00 26.63 109 VAL A O 1
ATOM 832 N N . GLU A 1 143 ? 22.352 -10.347 12.675 1.00 25.39 110 GLU A N 1
ATOM 833 C CA . GLU A 1 143 ? 22.475 -10.331 11.227 1.00 26.42 110 GLU A CA 1
ATOM 834 C C . GLU A 1 143 ? 21.581 -11.394 10.566 1.00 27.03 110 GLU A C 1
ATOM 835 O O . GLU A 1 143 ? 20.900 -11.105 9.579 1.00 22.99 110 GLU A O 1
ATOM 841 N N . LEU A 1 144 ? 21.586 -12.610 11.124 1.00 22.63 111 LEU A N 1
ATOM 842 C CA . LEU A 1 144 ? 20.759 -13.721 10.640 1.00 22.13 111 LEU A CA 1
ATOM 843 C C . LEU A 1 144 ? 19.261 -13.520 10.866 1.00 23.95 111 LEU A C 1
ATOM 844 O O . LEU A 1 144 ? 18.444 -14.009 10.077 1.00 22.29 111 LEU A O 1
ATOM 849 N N . ILE A 1 145 ? 18.908 -12.896 11.989 1.00 23.71 112 ILE A N 1
ATOM 850 C CA . ILE A 1 145 ? 17.506 -12.653 12.327 1.00 23.80 112 ILE A CA 1
ATOM 851 C C . ILE A 1 145 ? 16.973 -11.474 11.526 1.00 23.31 112 ILE A C 1
ATOM 852 O O . ILE A 1 145 ? 15.839 -11.476 11.089 1.00 25.16 112 ILE A O 1
ATOM 857 N N . LYS A 1 146 ? 17.813 -10.468 11.326 1.00 29.79 113 LYS A N 1
ATOM 858 C CA . LYS A 1 146 ? 17.435 -9.310 10.526 1.00 29.24 113 LYS A CA 1
ATOM 859 C C . LYS A 1 146 ? 17.202 -9.729 9.086 1.00 27.50 113 LYS A C 1
ATOM 860 O O . LYS A 1 146 ? 16.235 -9.298 8.454 1.00 29.41 113 LYS A O 1
ATOM 866 N N . ASP A 1 147 ? 18.093 -10.565 8.560 1.00 26.89 114 ASP A N 1
ATOM 867 C CA . ASP A 1 147 ? 17.933 -11.050 7.195 1.00 30.46 114 ASP A CA 1
ATOM 868 C C . ASP A 1 147 ? 16.660 -11.888 7.059 1.00 26.02 114 ASP A C 1
ATOM 869 O O . ASP A 1 147 ? 16.084 -11.959 5.983 1.00 29.20 114 ASP A O 1
ATOM 874 N N . LEU A 1 148 ? 16.201 -12.472 8.167 1.00 24.91 115 LEU A N 1
ATOM 875 C CA . LEU A 1 148 ? 15.071 -13.412 8.141 1.00 25.94 115 LEU A CA 1
ATOM 876 C C . LEU A 1 148 ? 13.714 -12.735 8.346 1.00 23.99 115 LEU A C 1
ATOM 877 O O . LEU A 1 148 ? 12.701 -13.124 7.742 1.00 22.50 115 LEU A O 1
ATOM 882 N N . THR A 1 149 ? 13.685 -11.734 9.217 1.00 23.83 116 THR A N 1
ATOM 883 C CA . THR A 1 149 ? 12.426 -11.115 9.615 1.00 24.22 116 THR A CA 1
ATOM 884 C C . THR A 1 149 ? 12.247 -9.712 9.028 1.00 28.53 116 THR A C 1
ATOM 885 O O . THR A 1 149 ? 11.117 -9.238 8.885 1.00 31.99 116 THR A O 1
ATOM 889 N N . GLY A 1 150 ? 13.356 -9.039 8.724 1.00 28.29 117 GLY A N 1
ATOM 890 C CA . GLY A 1 150 ? 13.303 -7.660 8.257 1.00 29.99 117 GLY A CA 1
ATOM 891 C C . GLY A 1 150 ? 13.667 -6.668 9.345 1.00 34.80 117 GLY A C 1
ATOM 892 O O . GLY A 1 150 ? 14.168 -5.581 9.072 1.00 34.45 117 GLY A O 1
ATOM 893 N N . LYS A 1 151 ? 13.434 -7.066 10.592 1.00 37.84 118 LYS A N 1
ATOM 894 C CA . LYS A 1 151 ? 13.737 -6.225 11.744 1.00 37.29 118 LYS A CA 1
ATOM 895 C C . LYS A 1 151 ? 14.837 -6.849 12.601 1.00 34.74 118 LYS A C 1
ATOM 896 O O . LYS A 1 151 ? 15.030 -8.063 12.582 1.00 39.10 118 LYS A O 1
ATOM 902 N N . ALA A 1 152 ? 15.574 -6.022 13.335 1.00 29.48 119 ALA A N 1
ATOM 903 C CA . ALA A 1 152 ? 16.562 -6.534 14.279 1.00 32.26 119 ALA A CA 1
ATOM 904 C C . ALA A 1 152 ? 15.863 -7.169 15.476 1.00 31.54 119 ALA A C 1
ATOM 905 O O . ALA A 1 152 ? 14.814 -6.678 15.905 1.00 29.44 119 ALA A O 1
ATOM 907 N N . PRO A 1 153 ? 16.466 -8.225 16.059 1.00 31.76 120 PRO A N 1
ATOM 908 C CA . PRO A 1 153 ? 15.814 -8.878 17.199 1.00 25.96 120 PRO A CA 1
ATOM 909 C C . PRO A 1 153 ? 15.811 -7.954 18.397 1.00 29.18 120 PRO A C 1
ATOM 910 O O . PRO A 1 153 ? 16.749 -7.161 18.542 1.00 29.84 120 PRO A O 1
ATOM 914 N N . THR A 1 154 ? 14.787 -8.030 19.242 1.00 27.31 121 THR A N 1
ATOM 915 C CA . THR A 1 154 ? 14.796 -7.213 20.450 1.00 27.85 121 THR A CA 1
ATOM 916 C C . THR A 1 154 ? 14.994 -8.070 21.694 1.00 24.50 121 THR A C 1
ATOM 917 O O . THR A 1 154 ? 15.212 -7.545 22.786 1.00 22.50 121 THR A O 1
ATOM 921 N N . GLY A 1 155 ? 14.939 -9.389 21.510 1.00 25.43 122 GLY A N 1
ATOM 922 C CA . GLY A 1 155 ? 14.912 -10.334 22.615 1.00 23.35 122 GLY A CA 1
ATOM 923 C C . GLY A 1 155 ? 16.016 -11.380 22.627 1.00 23.97 122 GLY A C 1
ATOM 924 O O . GLY A 1 155 ? 16.526 -11.769 21.575 1.00 25.06 122 GLY A O 1
ATOM 925 N N . TYR A 1 156 ? 16.398 -11.821 23.824 1.00 22.99 123 TYR A N 1
ATOM 926 C CA . TYR A 1 156 ? 17.487 -12.773 23.967 1.00 22.37 123 TYR A CA 1
ATOM 927 C C . TYR A 1 156 ? 17.239 -13.836 25.031 1.00 22.49 123 TYR A C 1
ATOM 928 O O . TYR A 1 156 ? 16.648 -13.556 26.074 1.00 21.91 123 TYR A O 1
ATOM 937 N N . VAL A 1 157 ? 17.655 -15.064 24.737 1.00 19.35 124 VAL A N 1
ATOM 938 C CA . VAL A 1 157 ? 17.847 -16.070 25.781 1.00 18.29 124 VAL A CA 1
ATOM 939 C C . VAL A 1 157 ? 19.280 -16.594 25.729 1.00 19.76 124 VAL A C 1
ATOM 940 O O . VAL A 1 157 ? 19.757 -17.008 24.672 1.00 18.59 124 VAL A O 1
ATOM 944 N N . ALA A 1 158 ? 19.969 -16.573 26.866 1.00 18.56 125 ALA A N 1
ATOM 945 C CA . ALA A 1 158 ? 21.303 -17.147 26.919 1.00 19.97 125 ALA A CA 1
ATOM 946 C C . ALA A 1 158 ? 21.178 -18.664 26.939 1.00 22.53 125 ALA A C 1
ATOM 947 O O . ALA A 1 158 ? 20.424 -19.212 27.733 1.00 23.25 125 ALA A O 1
ATOM 949 N N . PRO A 1 159 ? 21.922 -19.348 26.053 1.00 24.90 126 PRO A N 1
ATOM 950 C CA . PRO A 1 159 ? 21.925 -20.811 25.961 1.00 23.35 126 PRO A CA 1
ATOM 951 C C . PRO A 1 159 ? 22.268 -21.474 27.294 1.00 24.37 126 PRO A C 1
ATOM 952 O O . PRO A 1 159 ? 23.284 -21.111 27.902 1.00 25.30 126 PRO A O 1
ATOM 956 N N . TRP A 1 160 ? 21.432 -22.429 27.716 1.00 23.91 127 TRP A N 1
ATOM 957 C CA . TRP A 1 160 ? 21.555 -23.144 28.995 1.00 28.90 127 TRP A CA 1
ATOM 958 C C . TRP A 1 160 ? 21.420 -22.180 30.179 1.00 30.83 127 TRP A C 1
ATOM 959 O O . TRP A 1 160 ? 21.614 -22.574 31.338 1.00 28.48 127 TRP A O 1
ATOM 970 N N . TRP A 1 161 ? 20.991 -20.952 29.878 1.00 28.29 128 TRP A N 1
ATOM 971 C CA . TRP A 1 161 ? 20.748 -19.897 30.867 1.00 26.55 128 TRP A CA 1
ATOM 972 C C . TRP A 1 161 ? 21.974 -19.487 31.694 1.00 27.51 128 TRP A C 1
ATOM 973 O O . TRP A 1 161 ? 21.924 -19.510 32.926 1.00 30.36 128 TRP A O 1
ATOM 984 N N . GLU A 1 162 ? 23.043 -19.048 31.030 1.00 30.40 129 GLU A N 1
ATOM 985 C CA . GLU A 1 162 ? 24.205 -18.514 31.749 1.00 30.16 129 GLU A CA 1
ATOM 986 C C . GLU A 1 162 ? 24.686 -17.154 31.224 1.00 32.87 129 GLU A C 1
ATOM 987 O O . GLU A 1 162 ? 24.729 -16.922 30.015 1.00 32.18 129 GLU A O 1
ATOM 993 N N . PHE A 1 163 ? 25.073 -16.272 32.153 1.00 36.60 130 PHE A N 1
ATOM 994 C CA . PHE A 1 163 ? 25.521 -14.905 31.841 1.00 33.91 130 PHE A CA 1
ATOM 995 C C . PHE A 1 163 ? 27.047 -14.701 31.853 1.00 34.10 130 PHE A C 1
ATOM 996 O O . PHE A 1 163 ? 27.789 -15.666 31.744 1.00 37.61 130 PHE A O 1
ATOM 1004 N N . SER A 1 164 ? 27.506 -13.450 31.953 1.00 36.65 131 SER A N 1
ATOM 1005 C CA . SER A 1 164 ? 28.945 -13.153 31.971 1.00 37.59 131 SER A CA 1
ATOM 1006 C C . SER A 1 164 ? 29.263 -11.668 32.009 1.00 37.74 131 SER A C 1
ATOM 1007 O O . SER A 1 164 ? 29.773 -11.114 32.983 1.00 37.17 131 SER A O 1
ATOM 1010 N N . ASN A 1 165 ? 28.975 -11.064 30.868 1.00 41.64 132 ASN A N 1
ATOM 1011 C CA . ASN A 1 165 ? 29.097 -9.652 30.590 1.00 37.64 132 ASN A CA 1
ATOM 1012 C C . ASN A 1 165 ? 28.089 -9.414 29.480 1.00 38.28 132 ASN A C 1
ATOM 1013 O O . ASN A 1 165 ? 28.317 -8.654 28.536 1.00 35.80 132 ASN A O 1
ATOM 1018 N N . ILE A 1 166 ? 26.963 -10.110 29.624 1.00 34.61 133 ILE A N 1
ATOM 1019 C CA . ILE A 1 166 ? 25.940 -10.165 28.600 1.00 32.58 133 ILE A CA 1
ATOM 1020 C C . ILE A 1 166 ? 25.133 -8.887 28.572 1.00 30.18 133 ILE A C 1
ATOM 1021 O O . ILE A 1 166 ? 24.806 -8.411 27.484 1.00 28.07 133 ILE A O 1
ATOM 1026 N N . THR A 1 167 ? 24.809 -8.343 29.756 1.00 31.41 134 THR A N 1
ATOM 1027 C CA . THR A 1 167 ? 24.025 -7.105 29.824 1.00 32.77 134 THR A CA 1
ATOM 1028 C C . THR A 1 167 ? 24.688 -6.078 28.952 1.00 22.41 134 THR A C 1
ATOM 1029 O O . THR A 1 167 ? 24.105 -5.598 27.987 1.00 25.17 134 THR A O 1
ATOM 1033 N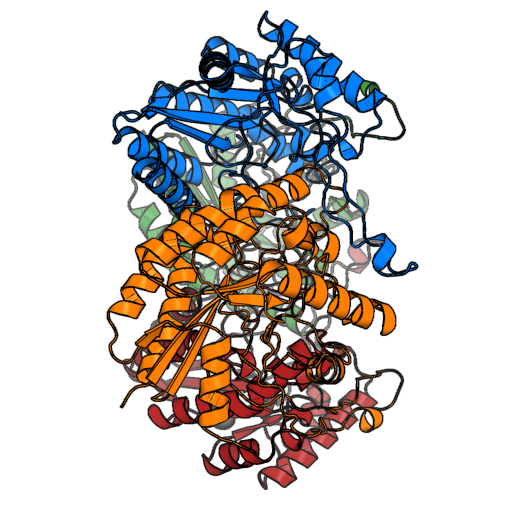 N . ASN A 1 168 ? 25.952 -5.830 29.252 1.00 25.66 135 ASN A N 1
ATOM 1034 C CA . ASN A 1 168 ? 26.711 -4.818 28.552 1.00 31.82 135 ASN A CA 1
ATOM 1035 C C . ASN A 1 168 ? 26.675 -5.096 27.060 1.00 27.87 135 ASN A C 1
ATOM 1036 O O . ASN A 1 168 ? 26.552 -4.177 26.264 1.00 31.31 135 ASN A O 1
ATOM 1041 N N . GLU A 1 169 ? 26.755 -6.367 26.680 1.00 30.71 136 GLU A N 1
ATOM 1042 C CA . GLU A 1 169 ? 26.731 -6.702 25.260 1.00 30.90 136 GLU A CA 1
ATOM 1043 C C . GLU A 1 169 ? 25.363 -6.562 24.596 1.00 25.42 136 GLU A C 1
ATOM 1044 O O . GLU A 1 169 ? 25.284 -6.097 23.472 1.00 27.79 136 GLU A O 1
ATOM 1050 N N . LEU A 1 170 ? 24.297 -6.948 25.294 1.00 25.30 137 LEU A N 1
ATOM 1051 C CA . LEU A 1 170 ? 22.935 -6.837 24.765 1.00 26.40 137 LEU A CA 1
ATOM 1052 C C . LEU A 1 170 ? 22.541 -5.364 24.483 1.00 23.74 137 LEU A C 1
ATOM 1053 O O . LEU A 1 170 ? 22.069 -5.020 23.402 1.00 22.75 137 LEU A O 1
ATOM 1058 N N . LEU A 1 171 ? 22.806 -4.495 25.447 1.00 23.21 138 LEU A N 1
ATOM 1059 C CA . LEU A 1 171 ? 22.463 -3.084 25.331 1.00 26.14 138 LEU A CA 1
ATOM 1060 C C . LEU A 1 171 ? 23.315 -2.424 24.273 1.00 29.29 138 LEU A C 1
ATOM 1061 O O . LEU A 1 171 ? 22.857 -1.564 23.533 1.00 29.33 138 LEU A O 1
ATOM 1066 N N . LEU A 1 172 ? 24.553 -2.884 24.182 1.00 32.29 139 LEU A N 1
ATOM 1067 C CA . LEU A 1 172 ? 25.486 -2.371 23.212 1.00 32.53 139 LEU A CA 1
ATOM 1068 C C . LEU A 1 172 ? 25.057 -2.822 21.821 1.00 36.83 139 LEU A C 1
ATOM 1069 O O . LEU A 1 172 ? 25.120 -2.044 20.868 1.00 39.36 139 LEU A O 1
ATOM 1074 N N . LYS A 1 173 ? 24.648 -4.083 21.688 1.00 34.12 140 LYS A N 1
ATOM 1075 C CA . LYS A 1 173 ? 24.267 -4.585 20.367 1.00 35.64 140 LYS A CA 1
ATOM 1076 C C . LYS A 1 173 ? 22.832 -4.202 20.030 1.00 39.88 140 LYS A C 1
ATOM 1077 O O . LYS A 1 173 ? 22.060 -5.016 19.504 1.00 33.40 140 LYS A O 1
ATOM 1083 N N . HIS A 1 174 ? 22.497 -2.957 20.367 1.00 43.69 141 HIS A N 1
ATOM 1084 C CA . HIS A 1 174 ? 21.248 -2.294 19.990 1.00 52.04 141 HIS A CA 1
ATOM 1085 C C . HIS A 1 174 ? 20.080 -3.244 20.184 1.00 46.55 141 HIS A C 1
ATOM 1086 O O . HIS A 1 174 ? 20.148 -4.130 21.037 1.00 43.84 141 HIS A O 1
ATOM 1093 N N . GLY A 1 175 ? 19.025 -3.059 19.391 1.00 52.87 142 GLY A N 1
ATOM 1094 C CA . GLY A 1 175 ? 17.834 -3.884 19.453 1.00 45.07 142 GLY A CA 1
ATOM 1095 C C . GLY A 1 175 ? 17.453 -4.264 20.863 1.00 37.48 142 GLY A C 1
ATOM 1096 O O . GLY A 1 175 ? 16.408 -3.835 21.378 1.00 41.20 142 GLY A O 1
ATOM 1097 N N . PHE A 1 176 ? 18.321 -5.068 21.478 1.00 36.39 143 PHE A N 1
ATOM 1098 C CA . PHE A 1 176 ? 17.961 -5.884 22.622 1.00 32.47 143 PHE A CA 1
ATOM 1099 C C . PHE A 1 176 ? 17.331 -5.058 23.715 1.00 32.17 143 PHE A C 1
ATOM 1100 O O . PHE A 1 176 ? 17.963 -4.222 24.356 1.00 38.30 143 PHE A O 1
ATOM 1108 N N . LYS A 1 177 ? 16.044 -5.324 23.877 1.00 32.11 144 LYS A N 1
ATOM 1109 C CA . LYS A 1 177 ? 15.172 -4.645 24.802 1.00 27.38 144 LYS A CA 1
ATOM 1110 C C . LYS A 1 177 ? 15.120 -5.445 26.089 1.00 28.51 144 LYS A C 1
ATOM 1111 O O . LYS A 1 177 ? 15.204 -4.891 27.187 1.00 27.73 144 LYS A O 1
ATOM 1117 N N . TYR A 1 178 ? 15.030 -6.768 25.933 1.00 27.99 145 TYR A N 1
ATOM 1118 C CA . TYR A 1 178 ? 14.767 -7.665 27.057 1.00 25.55 145 TYR A CA 1
ATOM 1119 C C . TYR A 1 178 ? 15.554 -8.966 26.985 1.00 23.99 145 TYR A C 1
ATOM 1120 O O . TYR A 1 178 ? 15.870 -9.457 25.892 1.00 24.56 145 TYR A O 1
ATOM 1129 N N . ASP A 1 179 ? 15.811 -9.545 28.156 1.00 21.87 146 ASP A N 1
ATOM 1130 C CA . ASP A 1 179 ? 16.409 -10.869 28.252 1.00 19.95 146 ASP A CA 1
ATOM 1131 C C . ASP A 1 179 ? 15.461 -11.798 29.014 1.00 23.03 146 ASP A C 1
ATOM 1132 O O . ASP A 1 179 ? 14.694 -11.346 29.873 1.00 22.26 146 ASP A O 1
ATOM 1137 N N . HIS A 1 180 ? 15.527 -13.093 28.715 1.00 18.42 147 HIS A N 1
ATOM 1138 C CA . HIS A 1 180 ? 14.681 -14.091 29.376 1.00 22.21 147 HIS A CA 1
ATOM 1139 C C . HIS A 1 180 ? 15.599 -15.249 29.839 1.00 21.25 147 HIS A C 1
ATOM 1140 O O . HIS A 1 180 ? 15.443 -16.399 29.408 1.00 18.72 147 HIS A O 1
ATOM 1147 N N . SER A 1 181 ? 16.609 -14.909 30.651 1.00 20.32 148 SER A N 1
ATOM 1148 C CA . SER A 1 181 ? 17.657 -15.859 31.041 1.00 20.28 148 SER A CA 1
ATOM 1149 C C . SER A 1 181 ? 17.909 -15.905 32.538 1.00 21.76 148 SER A C 1
ATOM 1150 O O . SER A 1 181 ? 18.396 -16.920 33.047 1.00 20.08 148 SER A O 1
ATOM 1153 N N . LEU A 1 182 ? 17.575 -14.812 33.226 1.00 16.01 149 LEU A N 1
ATOM 1154 C CA . LEU A 1 182 ? 17.919 -14.610 34.631 1.00 18.94 149 LEU A CA 1
ATOM 1155 C C . LEU A 1 182 ? 16.735 -14.829 35.579 1.00 18.86 149 LEU A C 1
ATOM 1156 O O . LEU A 1 182 ? 15.565 -14.831 35.155 1.00 17.36 149 LEU A O 1
ATOM 1161 N N . MET A 1 183 ? 17.048 -14.977 36.866 1.00 14.74 150 MET A N 1
ATOM 1162 C CA . MET A 1 183 ? 16.084 -15.443 37.858 1.00 18.55 150 MET A CA 1
ATOM 1163 C C . MET A 1 183 ? 16.073 -14.644 39.168 1.00 21.91 150 MET A C 1
ATOM 1164 O O . MET A 1 183 ? 15.956 -15.255 40.233 1.00 20.24 150 MET A O 1
ATOM 1169 N N . HIS A 1 184 ? 16.273 -13.321 39.120 1.00 17.65 151 HIS A N 1
ATOM 1170 C CA . HIS A 1 184 ? 16.147 -12.518 40.345 1.00 18.14 151 HIS A CA 1
ATOM 1171 C C . HIS A 1 184 ? 14.710 -12.474 40.863 1.00 23.10 151 HIS A C 1
ATOM 1172 O O . HIS A 1 184 ? 14.486 -12.295 42.074 1.00 19.66 151 HIS A O 1
ATOM 1179 N N . ASN A 1 185 ? 13.749 -12.665 39.953 1.00 19.20 152 ASN A N 1
ATOM 1180 C CA . ASN A 1 185 ? 12.329 -12.633 40.304 1.00 21.35 152 ASN A CA 1
ATOM 1181 C C . ASN A 1 185 ? 11.533 -13.736 39.622 1.00 22.82 152 ASN A C 1
ATOM 1182 O O . ASN A 1 185 ? 12.078 -14.548 38.882 1.00 25.17 152 ASN A O 1
ATOM 1187 N N . ASP A 1 186 ? 10.227 -13.731 39.863 1.00 26.61 153 ASP A N 1
ATOM 1188 C CA . ASP A 1 186 ? 9.340 -14.799 39.432 1.00 26.03 153 ASP A CA 1
ATOM 1189 C C . ASP A 1 186 ? 8.344 -14.462 38.346 1.00 27.25 153 ASP A C 1
ATOM 1190 O O . ASP A 1 186 ? 8.434 -14.931 37.204 1.00 26.99 153 ASP A O 1
ATOM 1195 N N . PHE A 1 187 ? 7.368 -13.653 38.736 1.00 29.97 154 PHE A N 1
ATOM 1196 C CA . PHE A 1 187 ? 6.252 -13.356 37.870 1.00 26.32 154 PHE A CA 1
ATOM 1197 C C . PHE A 1 187 ? 6.066 -11.850 37.725 1.00 25.41 154 PHE A C 1
ATOM 1198 O O . PHE A 1 187 ? 4.962 -11.352 37.510 1.00 28.91 154 PHE A O 1
ATOM 1206 N N . THR A 1 188 ? 7.175 -11.136 37.843 1.00 25.61 155 THR A N 1
ATOM 1207 C CA . THR A 1 188 ? 7.216 -9.714 37.583 1.00 22.70 155 THR A CA 1
ATOM 1208 C C . THR A 1 188 ? 8.502 -9.438 36.870 1.00 25.84 155 THR A C 1
ATOM 1209 O O . THR A 1 188 ? 9.550 -9.969 37.252 1.00 23.32 155 THR A O 1
ATOM 1213 N N . PRO A 1 189 ? 8.420 -8.684 35.768 1.00 27.00 156 PRO A N 1
ATOM 1214 C CA . PRO A 1 189 ? 9.633 -8.204 35.105 1.00 24.90 156 PRO A CA 1
ATOM 1215 C C . PRO A 1 189 ? 10.348 -7.195 35.998 1.00 27.51 156 PRO A C 1
ATOM 1216 O O . PRO A 1 189 ? 9.741 -6.676 36.936 1.00 33.53 156 PRO A O 1
ATOM 1220 N N . TYR A 1 190 ? 11.601 -6.897 35.688 1.00 23.61 157 TYR A N 1
ATOM 1221 C CA . TYR A 1 190 ? 12.378 -5.910 36.421 1.00 28.17 157 TYR A CA 1
ATOM 1222 C C . TYR A 1 190 ? 13.526 -5.501 35.518 1.00 27.56 157 TYR A C 1
ATOM 1223 O O . TYR A 1 190 ? 13.729 -6.102 34.468 1.00 26.54 157 TYR A O 1
ATOM 1232 N N . TYR A 1 191 ? 14.262 -4.472 35.922 1.00 28.93 158 TYR A N 1
ATOM 1233 C CA . TYR A 1 191 ? 15.453 -4.042 35.193 1.00 28.92 158 TYR A CA 1
ATOM 1234 C C . TYR A 1 191 ? 16.691 -4.743 35.740 1.00 29.85 158 TYR A C 1
ATOM 1235 O O . TYR A 1 191 ? 16.852 -4.872 36.962 1.00 26.14 158 TYR A O 1
ATOM 1244 N N . VAL A 1 192 ? 17.538 -5.237 34.841 1.00 25.01 159 VAL A N 1
ATOM 1245 C CA . VAL A 1 192 ? 18.703 -6.010 35.246 1.00 24.58 159 VAL A CA 1
ATOM 1246 C C . VAL A 1 192 ? 19.826 -5.068 35.721 1.00 28.11 159 VAL A C 1
ATOM 1247 O O . VAL A 1 192 ? 20.132 -4.054 35.075 1.00 24.78 159 VAL A O 1
ATOM 1251 N N . ARG A 1 193 ? 20.408 -5.402 36.867 1.00 20.90 160 ARG A N 1
ATOM 1252 C CA . ARG A 1 193 ? 21.530 -4.667 37.432 1.00 25.07 160 ARG A CA 1
ATOM 1253 C C . ARG A 1 193 ? 22.845 -5.137 36.834 1.00 26.70 160 ARG A C 1
ATOM 1254 O O . ARG A 1 193 ? 23.070 -6.341 36.665 1.00 29.81 160 ARG A O 1
ATOM 1262 N N . VAL A 1 194 ? 23.722 -4.192 36.520 1.00 26.80 161 VAL A N 1
ATOM 1263 C CA . VAL A 1 194 ? 25.068 -4.554 36.118 1.00 27.06 161 VAL A CA 1
ATOM 1264 C C . VAL A 1 194 ? 26.003 -4.287 37.309 1.00 25.32 161 VAL A C 1
ATOM 1265 O O . VAL A 1 194 ? 25.737 -3.397 38.121 1.00 27.17 161 VAL A O 1
ATOM 1269 N N . GLY A 1 195 ? 27.057 -5.089 37.439 1.00 23.22 162 GLY A N 1
ATOM 1270 C CA . GLY A 1 195 ? 28.092 -4.859 38.431 1.00 20.66 162 GLY A CA 1
ATOM 1271 C C . GLY A 1 195 ? 27.953 -5.446 39.832 1.00 25.49 162 GLY A C 1
ATOM 1272 O O . GLY A 1 195 ? 28.729 -5.091 40.725 1.00 23.47 162 GLY A O 1
ATOM 1273 N N . ASP A 1 196 ? 26.991 -6.340 40.046 1.00 24.74 163 ASP A N 1
ATOM 1274 C CA . ASP A 1 196 ? 26.897 -7.041 41.331 1.00 27.67 163 ASP A CA 1
ATOM 1275 C C . ASP A 1 196 ? 28.204 -7.743 41.673 1.00 24.39 163 ASP A C 1
ATOM 1276 O O . ASP A 1 196 ? 28.888 -8.254 40.784 1.00 28.49 163 ASP A O 1
ATOM 1281 N N . SER A 1 197 ? 28.596 -7.716 42.939 1.00 21.31 164 SER A N 1
ATOM 1282 C CA . SER A 1 197 ? 29.763 -8.496 43.333 1.00 24.76 164 SER A CA 1
ATOM 1283 C C . SER A 1 197 ? 29.491 -9.259 44.622 1.00 23.44 164 SER A C 1
ATOM 1284 O O . SER A 1 197 ? 28.565 -8.942 45.368 1.00 20.78 164 SER A O 1
ATOM 1287 N N . TRP A 1 198 ? 30.349 -10.236 44.887 1.00 21.24 165 TRP A N 1
ATOM 1288 C CA . TRP A 1 198 ? 30.264 -11.075 46.065 1.00 23.35 165 TRP A CA 1
ATOM 1289 C C . TRP A 1 198 ? 31.643 -11.655 46.286 1.00 25.45 165 TRP A C 1
ATOM 1290 O O . TRP A 1 198 ? 32.449 -11.698 45.361 1.00 24.21 165 TRP A O 1
ATOM 1301 N N . SER A 1 199 ? 31.914 -12.075 47.517 1.00 26.36 166 SER A N 1
ATOM 1302 C CA . SER A 1 199 ? 33.211 -12.620 47.877 1.00 21.73 166 SER A CA 1
ATOM 1303 C C . SER A 1 199 ? 33.165 -14.143 47.888 1.00 22.30 166 SER A C 1
ATOM 1304 O O . SER A 1 199 ? 32.430 -14.739 48.667 1.00 23.39 166 SER A O 1
ATOM 1307 N N . LYS A 1 200 ? 33.964 -14.777 47.043 1.00 25.13 167 LYS A N 1
ATOM 1308 C CA . LYS A 1 200 ? 34.004 -16.227 47.050 1.00 25.55 167 LYS A CA 1
ATOM 1309 C C . LYS A 1 200 ? 34.766 -16.697 48.266 1.00 21.62 167 LYS A C 1
ATOM 1310 O O . LYS A 1 200 ? 35.682 -16.032 48.725 1.00 24.99 167 LYS A O 1
ATOM 1316 N N . ILE A 1 201 ? 34.389 -17.867 48.760 1.00 25.22 168 ILE A N 1
ATOM 1317 C CA . ILE A 1 201 ? 35.096 -18.526 49.840 1.00 23.81 168 ILE A CA 1
ATOM 1318 C C . ILE A 1 201 ? 36.442 -19.074 49.363 1.00 28.47 168 ILE A C 1
ATOM 1319 O O . ILE A 1 201 ? 36.520 -19.798 48.354 1.00 21.86 168 ILE A O 1
ATOM 1324 N N . ASP A 1 202 ? 37.501 -18.682 50.064 1.00 23.69 169 ASP A N 1
ATOM 1325 C CA . ASP A 1 202 ? 38.817 -19.268 49.862 1.00 24.15 169 ASP A CA 1
ATOM 1326 C C . ASP A 1 202 ? 39.290 -19.808 51.208 1.00 26.34 169 ASP A C 1
ATOM 1327 O O . ASP A 1 202 ? 39.720 -19.052 52.082 1.00 23.39 169 ASP A O 1
ATOM 1332 N N . TYR A 1 203 ? 39.219 -21.128 51.355 1.00 21.67 170 TYR A N 1
ATOM 1333 C CA . TYR A 1 203 ? 39.495 -21.760 52.638 1.00 26.53 170 TYR A CA 1
ATOM 1334 C C . TYR A 1 203 ? 40.963 -21.727 53.038 1.00 28.05 170 TYR A C 1
ATOM 1335 O O . TYR A 1 203 ? 41.305 -22.088 54.161 1.00 29.18 170 TYR A O 1
ATOM 1344 N N . SER A 1 204 ? 41.814 -21.254 52.129 1.00 28.55 171 SER A N 1
ATOM 1345 C CA . SER A 1 204 ? 43.237 -21.100 52.397 1.00 31.31 171 SER A CA 1
ATOM 1346 C C . SER A 1 204 ? 43.480 -19.766 53.085 1.00 26.79 171 SER A C 1
ATOM 1347 O O . SER A 1 204 ? 44.600 -19.459 53.478 1.00 31.82 171 SER A O 1
ATOM 1350 N N . LEU A 1 205 ? 42.426 -18.968 53.205 1.00 26.48 172 LEU A N 1
ATOM 1351 C CA . LEU A 1 205 ? 42.510 -17.686 53.894 1.00 29.89 172 LEU A CA 1
ATOM 1352 C C . LEU A 1 205 ? 41.714 -17.765 55.188 1.00 32.44 172 LEU A C 1
ATOM 1353 O O . LEU A 1 205 ? 41.169 -18.821 55.529 1.00 34.07 172 LEU A O 1
ATOM 1358 N N . GLU A 1 206 ? 41.650 -16.663 55.922 1.00 31.10 173 GLU A N 1
ATOM 1359 C CA . GLU A 1 206 ? 40.870 -16.662 57.147 1.00 34.81 173 GLU A CA 1
ATOM 1360 C C . GLU A 1 206 ? 39.448 -16.232 56.825 1.00 31.76 173 GLU A C 1
ATOM 1361 O O . GLU A 1 206 ? 39.215 -15.614 55.787 1.00 25.54 173 GLU A O 1
ATOM 1367 N N . ALA A 1 207 ? 38.519 -16.522 57.733 1.00 31.27 174 ALA A N 1
ATOM 1368 C CA . ALA A 1 207 ? 37.087 -16.337 57.487 1.00 30.16 174 ALA A CA 1
ATOM 1369 C C . ALA A 1 207 ? 36.698 -14.890 57.147 1.00 29.60 174 ALA A C 1
ATOM 1370 O O . ALA A 1 207 ? 35.843 -14.663 56.281 1.00 28.96 174 ALA A O 1
ATOM 1372 N N . LYS A 1 208 ? 37.323 -13.920 57.815 1.00 29.58 175 LYS A N 1
ATOM 1373 C CA . LYS A 1 208 ? 37.009 -12.503 57.594 1.00 30.28 175 LYS A CA 1
ATOM 1374 C C . LYS A 1 208 ? 37.240 -12.049 56.157 1.00 26.56 175 LYS A C 1
ATOM 1375 O O . LYS A 1 208 ? 36.738 -11.005 55.753 1.00 25.88 175 LYS A O 1
ATOM 1381 N N . ASP A 1 209 ? 38.028 -12.804 55.401 1.00 26.13 176 ASP A N 1
ATOM 1382 C CA . ASP A 1 209 ? 38.256 -12.470 53.998 1.00 25.17 176 ASP A CA 1
ATOM 1383 C C . ASP A 1 209 ? 36.999 -12.695 53.135 1.00 25.72 176 ASP A C 1
ATOM 1384 O O . ASP A 1 209 ? 36.737 -11.931 52.200 1.00 25.84 176 ASP A O 1
ATOM 1389 N N . TRP A 1 210 ? 36.185 -13.690 53.483 1.00 21.00 177 TRP A N 1
ATOM 1390 C CA . TRP A 1 210 ? 34.962 -13.948 52.713 1.00 20.49 177 TRP A CA 1
ATOM 1391 C C . TRP A 1 210 ? 33.658 -13.617 53.443 1.00 22.96 177 TRP A C 1
ATOM 1392 O O . TRP A 1 210 ? 32.584 -13.664 52.844 1.00 23.24 177 TRP A O 1
ATOM 1403 N N . MET A 1 211 ? 33.721 -13.275 54.723 1.00 22.13 178 MET A N 1
ATOM 1404 C CA . MET A 1 211 ? 32.481 -12.943 55.423 1.00 22.31 178 MET A CA 1
ATOM 1405 C C . MET A 1 211 ? 32.038 -11.519 55.118 1.00 20.29 178 MET A C 1
ATOM 1406 O O . MET A 1 211 ? 32.052 -10.641 55.982 1.00 25.27 178 MET A O 1
ATOM 1411 N N . LYS A 1 212 ? 31.638 -11.297 53.872 1.00 24.83 179 LYS A N 1
ATOM 1412 C CA . LYS A 1 212 ? 31.141 -9.994 53.439 1.00 23.86 179 LYS A CA 1
ATOM 1413 C C . LYS A 1 212 ? 29.879 -10.210 52.582 1.00 24.33 179 LYS A C 1
ATOM 1414 O O . LYS A 1 212 ? 29.780 -11.200 51.856 1.00 20.36 179 LYS A O 1
ATOM 1420 N N . PRO A 1 213 ? 28.914 -9.305 52.707 1.00 19.10 180 PRO A N 1
ATOM 1421 C CA . PRO A 1 213 ? 27.614 -9.471 52.048 1.00 19.74 180 PRO A CA 1
ATOM 1422 C C . PRO A 1 213 ? 27.634 -9.084 50.574 1.00 20.77 180 PRO A C 1
ATOM 1423 O O . PRO A 1 213 ? 28.352 -8.163 50.185 1.00 23.96 180 PRO A O 1
ATOM 1427 N N . LEU A 1 214 ? 26.844 -9.785 49.766 1.00 19.34 181 LEU A N 1
ATOM 1428 C CA . LEU A 1 214 ? 26.727 -9.469 48.349 1.00 20.98 181 LEU A CA 1
ATOM 1429 C C . LEU A 1 214 ? 26.538 -7.968 48.185 1.00 21.49 181 LEU A C 1
ATOM 1430 O O . LEU A 1 214 ? 25.823 -7.337 48.964 1.00 19.09 181 LEU A O 1
ATOM 1435 N N . ILE A 1 215 ? 27.184 -7.395 47.176 1.00 20.84 182 ILE A N 1
ATOM 1436 C CA . ILE A 1 215 ? 27.143 -5.947 46.983 1.00 20.98 182 ILE A CA 1
ATOM 1437 C C . ILE A 1 215 ? 26.480 -5.618 45.665 1.00 20.05 182 ILE A C 1
ATOM 1438 O O . ILE A 1 215 ? 27.052 -5.841 44.592 1.00 21.06 182 ILE A O 1
ATOM 1443 N N . ARG A 1 216 ? 25.277 -5.060 45.767 1.00 20.17 183 ARG A N 1
ATOM 1444 C CA . ARG A 1 216 ? 24.419 -4.798 44.614 1.00 19.84 183 ARG A CA 1
ATOM 1445 C C . ARG A 1 216 ? 24.957 -3.717 43.674 1.00 21.33 183 ARG A C 1
ATOM 1446 O O . ARG A 1 216 ? 25.513 -2.698 44.095 1.00 24.71 183 ARG A O 1
ATOM 1454 N N . GLY A 1 217 ? 24.797 -3.965 42.382 1.00 21.04 184 GLY A N 1
ATOM 1455 C CA . GLY A 1 217 ? 25.297 -3.055 41.377 1.00 23.58 184 GLY A CA 1
ATOM 1456 C C . GLY A 1 217 ? 24.304 -1.993 40.995 1.00 23.01 184 GLY A C 1
ATOM 1457 O O . GLY A 1 217 ? 23.567 -1.465 41.839 1.00 23.88 184 GLY A O 1
ATOM 1458 N N . VAL A 1 218 ? 24.248 -1.706 39.704 1.00 25.77 185 VAL A N 1
ATOM 1459 C CA . VAL A 1 218 ? 23.433 -0.604 39.239 1.00 24.02 185 VAL A CA 1
ATOM 1460 C C . VAL A 1 218 ? 22.482 -1.052 38.141 1.00 26.69 185 VAL A C 1
ATOM 1461 O O . VAL A 1 218 ? 22.862 -1.770 37.214 1.00 26.35 185 VAL A O 1
ATOM 1465 N N . GLU A 1 219 ? 21.236 -0.617 38.289 1.00 28.20 186 GLU A N 1
ATOM 1466 C CA . GLU A 1 219 ? 20.148 -0.890 37.364 1.00 27.42 186 GLU A CA 1
ATOM 1467 C C . GLU A 1 219 ? 20.477 -0.416 35.950 1.00 29.57 186 GLU A C 1
ATOM 1468 O O . GLU A 1 219 ? 20.984 0.693 35.767 1.00 26.88 186 GLU A O 1
ATOM 1474 N N . THR A 1 220 ? 20.250 -1.284 34.962 1.00 26.80 187 THR A N 1
ATOM 1475 C CA . THR A 1 220 ? 20.380 -0.900 33.561 1.00 30.08 187 THR A CA 1
ATOM 1476 C C . THR A 1 220 ? 19.004 -0.829 32.888 1.00 29.39 187 THR A C 1
ATOM 1477 O O . THR A 1 220 ? 17.977 -1.099 33.522 1.00 26.55 187 THR A O 1
ATOM 1481 N N . ASN A 1 221 ? 18.996 -0.515 31.593 1.00 30.67 188 ASN A N 1
ATOM 1482 C CA . ASN A 1 221 ? 17.747 -0.444 30.833 1.00 31.65 188 ASN A CA 1
ATOM 1483 C C . ASN A 1 221 ? 17.273 -1.806 30.285 1.00 29.15 188 ASN A C 1
ATOM 1484 O O . ASN A 1 221 ? 16.164 -1.919 29.760 1.00 31.27 188 ASN A O 1
ATOM 1489 N N . LEU A 1 222 ? 18.099 -2.838 30.411 1.00 25.67 189 LEU A N 1
ATOM 1490 C CA . LEU A 1 222 ? 17.684 -4.171 29.992 1.00 26.28 189 LEU A CA 1
ATOM 1491 C C . LEU A 1 222 ? 16.559 -4.688 30.868 1.00 24.24 189 LEU A C 1
ATOM 1492 O O . LEU A 1 222 ? 16.765 -4.903 32.056 1.00 27.81 189 LEU A O 1
ATOM 1497 N N . VAL A 1 223 ? 15.374 -4.907 30.297 1.00 22.92 190 VAL A N 1
ATOM 1498 C CA . VAL A 1 223 ? 14.296 -5.503 31.084 1.00 26.26 190 VAL A CA 1
ATOM 1499 C C . VAL A 1 223 ? 14.479 -7.019 31.150 1.00 21.90 190 VAL A C 1
ATOM 1500 O O . VAL A 1 223 ? 14.895 -7.651 30.184 1.00 20.98 190 VAL A O 1
ATOM 1504 N N . GLU A 1 224 ? 14.233 -7.598 32.317 1.00 24.60 191 GLU A N 1
ATOM 1505 C CA . GLU A 1 224 ? 14.237 -9.049 32.416 1.00 24.82 191 GLU A CA 1
ATOM 1506 C C . GLU A 1 224 ? 12.827 -9.592 32.416 1.00 23.75 191 GLU A C 1
ATOM 1507 O O . GLU A 1 224 ? 11.979 -9.171 33.199 1.00 26.27 191 GLU A O 1
ATOM 1513 N N . ILE A 1 225 ? 12.577 -10.542 31.537 1.00 21.40 192 ILE A N 1
ATOM 1514 C CA . ILE A 1 225 ? 11.367 -11.314 31.654 1.00 21.45 192 ILE A CA 1
ATOM 1515 C C . ILE A 1 225 ? 11.860 -12.683 32.107 1.00 19.15 192 ILE A C 1
ATOM 1516 O O . ILE A 1 225 ? 12.166 -13.542 31.295 1.00 19.51 192 ILE A O 1
ATOM 1521 N N . PRO A 1 226 ? 11.893 -12.891 33.436 1.00 22.11 193 PRO A N 1
ATOM 1522 C CA . PRO A 1 226 ? 12.681 -13.929 34.118 1.00 18.66 193 PRO A CA 1
ATOM 1523 C C . PRO A 1 226 ? 12.504 -15.345 33.588 1.00 20.53 193 PRO A C 1
ATOM 1524 O O . PRO A 1 226 ? 11.381 -15.759 33.279 1.00 20.25 193 PRO A O 1
ATOM 1528 N N . ALA A 1 227 ? 13.629 -16.054 33.481 1.00 18.25 194 ALA A N 1
ATOM 1529 C CA . ALA A 1 227 ? 13.655 -17.510 33.314 1.00 20.11 194 ALA A CA 1
ATOM 1530 C C . ALA A 1 227 ? 13.211 -18.190 34.604 1.00 21.37 194 ALA A C 1
ATOM 1531 O O . ALA A 1 227 ? 13.160 -17.557 35.662 1.00 19.52 194 ALA A O 1
ATOM 1533 N N . ASN A 1 228 ? 12.831 -19.463 34.510 1.00 23.87 195 ASN A N 1
ATOM 1534 C CA . ASN A 1 228 ? 12.376 -20.206 35.687 1.00 22.84 195 ASN A CA 1
ATOM 1535 C C . ASN A 1 228 ? 12.478 -21.716 35.455 1.00 20.32 195 ASN A C 1
ATOM 1536 O O . ASN A 1 228 ? 11.782 -22.251 34.590 1.00 21.24 195 ASN A O 1
ATOM 1541 N N . TRP A 1 229 ? 13.317 -22.401 36.237 1.00 20.22 196 TRP A N 1
ATOM 1542 C CA . TRP A 1 229 ? 13.485 -23.858 36.109 1.00 22.42 196 TRP A CA 1
ATOM 1543 C C . TRP A 1 229 ? 12.163 -24.609 36.348 1.00 21.49 196 TRP A C 1
ATOM 1544 O O . TRP A 1 229 ? 12.019 -25.759 35.917 1.00 21.15 196 TRP A O 1
ATOM 1555 N N . TYR A 1 230 ? 11.221 -23.985 37.070 1.00 17.67 197 TYR A N 1
ATOM 1556 C CA . TYR A 1 230 ? 9.919 -24.607 37.326 1.00 17.63 197 TYR A CA 1
ATOM 1557 C C . TYR A 1 230 ? 8.910 -24.392 36.175 1.00 18.71 197 TYR A C 1
ATOM 1558 O O . TYR A 1 230 ? 7.827 -24.986 36.160 1.00 17.73 197 TYR A O 1
ATOM 1567 N N . LEU A 1 231 ? 9.279 -23.564 35.204 1.00 16.16 198 LEU A N 1
ATOM 1568 C CA . LEU A 1 231 ? 8.482 -23.389 33.990 1.00 17.42 198 LEU A CA 1
ATOM 1569 C C . LEU A 1 231 ? 9.392 -23.587 32.789 1.00 22.88 198 LEU A C 1
ATOM 1570 O O . LEU A 1 231 ? 9.514 -22.701 31.930 1.00 17.80 198 LEU A O 1
ATOM 1575 N N . ASP A 1 232 ? 10.029 -24.761 32.769 1.00 18.20 199 ASP A N 1
ATOM 1576 C CA . ASP A 1 232 ? 10.998 -25.160 31.764 1.00 17.72 199 ASP A CA 1
ATOM 1577 C C . ASP A 1 232 ? 10.770 -26.643 31.435 1.00 18.21 199 ASP A C 1
ATOM 1578 O O . ASP A 1 232 ? 10.907 -27.499 32.314 1.00 17.38 199 ASP A O 1
ATOM 1583 N N . ASP A 1 233 ? 10.381 -26.940 30.190 1.00 14.73 200 ASP A N 1
ATOM 1584 C CA . ASP A 1 233 ? 9.990 -28.303 29.818 1.00 17.12 200 ASP A CA 1
ATOM 1585 C C . ASP A 1 233 ? 11.172 -29.268 29.739 1.00 18.13 200 ASP A C 1
ATOM 1586 O O . ASP A 1 233 ? 11.009 -30.483 29.897 1.00 21.77 200 ASP A O 1
ATOM 1591 N N . LEU A 1 234 ? 12.363 -28.735 29.503 1.00 18.75 201 LEU A N 1
ATOM 1592 C CA . LEU A 1 234 ? 13.470 -29.587 29.076 1.00 19.46 201 LEU A CA 1
ATOM 1593 C C . LEU A 1 234 ? 14.101 -30.414 30.201 1.00 19.23 201 LEU A C 1
ATOM 1594 O O . LEU A 1 234 ? 14.158 -31.649 30.085 1.00 19.93 201 LEU A O 1
ATOM 1599 N N . PRO A 1 235 ? 14.562 -29.765 31.289 1.00 18.17 202 PRO A N 1
ATOM 1600 C CA . PRO A 1 235 ? 15.252 -30.603 32.277 1.00 18.62 202 PRO A CA 1
ATOM 1601 C C . PRO A 1 235 ? 14.426 -31.775 32.831 1.00 20.67 202 PRO A C 1
ATOM 1602 O O . PRO A 1 235 ? 14.973 -32.872 32.906 1.00 20.02 202 PRO A O 1
ATOM 1606 N N . PRO A 1 236 ? 13.141 -31.577 33.176 1.00 21.18 203 PRO A N 1
ATOM 1607 C CA . PRO A 1 236 ? 12.455 -32.785 33.647 1.00 18.18 203 PRO A CA 1
ATOM 1608 C C . PRO A 1 236 ? 12.156 -33.835 32.577 1.00 19.37 203 PRO A C 1
ATOM 1609 O O . PRO A 1 236 ? 12.105 -35.008 32.935 1.00 17.12 203 PRO A O 1
ATOM 1613 N N . MET A 1 237 ? 11.973 -33.457 31.310 1.00 21.23 204 MET A N 1
ATOM 1614 C CA . MET A 1 237 ? 11.382 -34.418 30.370 1.00 20.44 204 MET A CA 1
ATOM 1615 C C . MET A 1 237 ? 12.245 -34.781 29.153 1.00 22.71 204 MET A C 1
ATOM 1616 O O . MET A 1 237 ? 11.773 -35.482 28.239 1.00 24.30 204 MET A O 1
ATOM 1621 N N . MET A 1 238 ? 13.511 -34.367 29.145 1.00 22.38 205 MET A N 1
ATOM 1622 C CA . MET A 1 238 ? 14.423 -34.818 28.091 1.00 23.05 205 MET A CA 1
ATOM 1623 C C . MET A 1 238 ? 15.561 -35.649 28.640 1.00 22.87 205 MET A C 1
ATOM 1624 O O . MET A 1 238 ? 16.251 -35.240 29.573 1.00 23.86 205 MET A O 1
ATOM 1629 N N . PHE A 1 239 ? 15.753 -36.821 28.044 1.00 21.23 206 PHE A N 1
ATOM 1630 C CA . PHE A 1 239 ? 16.778 -37.763 28.480 1.00 19.12 206 PHE A CA 1
ATOM 1631 C C . PHE A 1 239 ? 18.112 -37.486 27.792 1.00 19.09 206 PHE A C 1
ATOM 1632 O O . PHE A 1 239 ? 18.194 -37.427 26.566 1.00 16.04 206 PHE A O 1
ATOM 1640 N N . ILE A 1 240 ? 19.148 -37.310 28.596 1.00 20.34 207 ILE A N 1
ATOM 1641 C CA . ILE A 1 240 ? 20.473 -36.965 28.111 1.00 24.24 207 ILE A CA 1
ATOM 1642 C C . ILE A 1 240 ? 21.481 -37.887 28.767 1.00 27.92 207 ILE A C 1
ATOM 1643 O O . ILE A 1 240 ? 21.635 -37.871 29.992 1.00 27.52 207 ILE A O 1
ATOM 1648 N N . LYS A 1 241 ? 22.131 -38.728 27.975 1.00 27.85 208 LYS A N 1
ATOM 1649 C CA . LYS A 1 241 ? 23.130 -39.647 28.532 1.00 32.70 208 LYS A CA 1
ATOM 1650 C C . LYS A 1 241 ? 24.362 -38.894 29.061 1.00 34.08 208 LYS A C 1
ATOM 1651 O O . LYS A 1 241 ? 24.856 -39.171 30.154 1.00 28.31 208 LYS A O 1
ATOM 1657 N N . LYS A 1 242 ? 24.758 -37.846 28.341 1.00 37.88 209 LYS A N 1
ATOM 1658 C CA . LYS A 1 242 ? 26.001 -37.120 28.618 1.00 37.25 209 LYS A CA 1
ATOM 1659 C C . LYS A 1 242 ? 25.953 -36.192 29.826 1.00 39.65 209 LYS A C 1
ATOM 1660 O O . LYS A 1 242 ? 26.973 -35.610 30.204 1.00 39.63 209 LYS A O 1
ATOM 1666 N N . SER A 1 243 ? 24.785 -36.094 30.454 1.00 40.24 210 SER A N 1
ATOM 1667 C CA . SER A 1 243 ? 24.592 -35.227 31.610 1.00 42.06 210 SER A CA 1
ATOM 1668 C C . SER A 1 243 ? 24.500 -36.047 32.882 1.00 43.77 210 SER A C 1
ATOM 1669 O O . SER A 1 243 ? 23.862 -37.084 32.896 1.00 43.87 210 SER A O 1
ATOM 1672 N N . PRO A 1 244 ? 25.179 -35.614 33.950 1.00 45.55 211 PRO A N 1
ATOM 1673 C CA . PRO A 1 244 ? 24.960 -36.377 35.185 1.00 46.89 211 PRO A CA 1
ATOM 1674 C C . PRO A 1 244 ? 23.637 -35.987 35.850 1.00 42.13 211 PRO A C 1
ATOM 1675 O O . PRO A 1 244 ? 23.038 -36.772 36.588 1.00 39.81 211 PRO A O 1
ATOM 1679 N N . ASN A 1 245 ? 23.169 -34.783 35.543 1.00 37.95 212 ASN A N 1
ATOM 1680 C CA . ASN A 1 245 ? 21.897 -34.298 36.061 1.00 35.29 212 ASN A CA 1
ATOM 1681 C C . ASN A 1 245 ? 20.809 -34.242 35.028 1.00 33.92 212 ASN A C 1
ATOM 1682 O O . ASN A 1 245 ? 20.036 -33.293 34.994 1.00 34.75 212 ASN A O 1
ATOM 1687 N N . SER A 1 246 ? 20.836 -35.190 34.109 1.00 34.31 213 SER A N 1
ATOM 1688 C CA . SER A 1 246 ? 19.746 -35.359 33.182 1.00 31.52 213 SER A CA 1
ATOM 1689 C C . SER A 1 246 ? 18.591 -36.059 33.894 1.00 27.94 213 SER A C 1
ATOM 1690 O O . SER A 1 246 ? 18.799 -36.850 34.818 1.00 26.47 213 SER A O 1
ATOM 1693 N N . PHE A 1 247 ? 17.373 -35.764 33.464 1.00 23.27 214 PHE A N 1
ATOM 1694 C CA . PHE A 1 247 ? 16.233 -36.561 33.883 1.00 21.88 214 PHE A CA 1
ATOM 1695 C C . PHE A 1 247 ? 15.565 -37.125 32.651 1.00 21.69 214 PHE A C 1
ATOM 1696 O O . PHE A 1 247 ? 16.138 -37.990 31.995 1.00 23.94 214 PHE A O 1
ATOM 1704 N N . GLY A 1 248 ? 14.369 -36.665 32.325 1.00 18.78 215 GLY A N 1
ATOM 1705 C CA . GLY A 1 248 ? 13.755 -37.134 31.107 1.00 20.29 215 GLY A CA 1
ATOM 1706 C C . GLY A 1 248 ? 12.528 -37.996 31.295 1.00 20.91 215 GLY A C 1
ATOM 1707 O O . GLY A 1 248 ? 11.721 -38.116 30.387 1.00 19.85 215 GLY A O 1
ATOM 1708 N N . PHE A 1 249 ? 12.353 -38.591 32.466 1.00 17.37 216 PHE A N 1
ATOM 1709 C CA . PHE A 1 249 ? 11.206 -39.474 32.606 1.00 18.77 216 PHE A CA 1
ATOM 1710 C C . PHE A 1 249 ? 10.237 -39.068 33.704 1.00 20.88 216 PHE A C 1
ATOM 1711 O O . PHE A 1 249 ? 9.454 -39.892 34.197 1.00 21.89 216 PHE A O 1
ATOM 1719 N N . VAL A 1 250 ? 10.285 -37.789 34.068 1.00 15.77 217 VAL A N 1
ATOM 1720 C CA . VAL A 1 250 ? 9.223 -37.200 34.863 1.00 17.65 217 VAL A CA 1
ATOM 1721 C C . VAL A 1 250 ? 7.943 -37.149 34.028 1.00 18.66 217 VAL A C 1
ATOM 1722 O O . VAL A 1 250 ? 7.972 -36.892 32.817 1.00 20.96 217 VAL A O 1
ATOM 1726 N N . SER A 1 251 ? 6.841 -37.497 34.677 1.00 16.18 218 SER A N 1
ATOM 1727 C CA . SER A 1 251 ? 5.510 -37.492 34.093 1.00 19.82 218 SER A CA 1
ATOM 1728 C C . SER A 1 251 ? 5.078 -36.095 33.628 1.00 20.00 218 SER A C 1
ATOM 1729 O O . SER A 1 251 ? 5.147 -35.137 34.396 1.00 20.58 218 SER A O 1
ATOM 1732 N N . PRO A 1 252 ? 4.655 -35.963 32.357 1.00 21.45 219 PRO A N 1
ATOM 1733 C CA . PRO A 1 252 ? 4.132 -34.669 31.894 1.00 20.43 219 PRO A CA 1
ATOM 1734 C C . PRO A 1 252 ? 2.856 -34.203 32.602 1.00 21.41 219 PRO A C 1
ATOM 1735 O O . PRO A 1 252 ? 2.622 -32.985 32.712 1.00 21.35 219 PRO A O 1
ATOM 1739 N N . ARG A 1 253 ? 2.069 -35.145 33.119 1.00 21.27 220 ARG A N 1
ATOM 1740 C CA . ARG A 1 253 ? 0.857 -34.782 33.851 1.00 19.77 220 ARG A CA 1
ATOM 1741 C C . ARG A 1 253 ? 1.222 -34.169 35.188 1.00 19.77 220 ARG A C 1
ATOM 1742 O O . ARG A 1 253 ? 0.627 -33.179 35.598 1.00 25.46 220 ARG A O 1
ATOM 1750 N N . ASP A 1 254 ? 2.234 -34.720 35.844 1.00 20.12 221 ASP A N 1
ATOM 1751 C CA . ASP A 1 254 ? 2.759 -34.100 37.058 1.00 20.65 221 ASP A CA 1
ATOM 1752 C C . ASP A 1 254 ? 3.362 -32.735 36.707 1.00 22.50 221 ASP A C 1
ATOM 1753 O O . ASP A 1 254 ? 3.197 -31.774 37.451 1.00 24.10 221 ASP A O 1
ATOM 1758 N N . ILE A 1 255 ? 4.082 -32.637 35.592 1.00 22.23 222 ILE A N 1
ATOM 1759 C CA . ILE A 1 255 ? 4.636 -31.333 35.223 1.00 20.73 222 ILE A CA 1
ATOM 1760 C C . ILE A 1 255 ? 3.524 -30.312 34.880 1.00 21.89 222 ILE A C 1
ATOM 1761 O O . ILE A 1 255 ? 3.520 -29.177 35.385 1.00 20.17 222 ILE A O 1
ATOM 1766 N N . GLY A 1 256 ? 2.571 -30.712 34.044 1.00 23.01 223 GLY A N 1
ATOM 1767 C CA . GLY A 1 256 ? 1.476 -29.822 33.689 1.00 18.94 223 GLY A CA 1
ATOM 1768 C C . GLY A 1 256 ? 0.734 -29.333 34.910 1.00 20.32 223 GLY A C 1
ATOM 1769 O O . GLY A 1 256 ? 0.474 -28.134 35.050 1.00 24.28 223 GLY A O 1
ATOM 1770 N N . GLN A 1 257 ? 0.473 -30.249 35.834 1.00 20.62 224 GLN A N 1
ATOM 1771 C CA . GLN A 1 257 ? -0.252 -29.922 37.050 1.00 21.36 224 GLN A CA 1
ATOM 1772 C C . GLN A 1 257 ? 0.491 -28.919 37.901 1.00 23.31 224 GLN A C 1
ATOM 1773 O O . GLN A 1 257 ? -0.120 -28.011 38.485 1.00 24.78 224 GLN A O 1
ATOM 1779 N N . MET A 1 258 ? 1.807 -29.081 37.971 1.00 20.89 225 MET A N 1
ATOM 1780 C CA . MET A 1 258 ? 2.628 -28.163 38.736 1.00 21.82 225 MET A CA 1
ATOM 1781 C C . MET A 1 258 ? 2.624 -26.766 38.117 1.00 21.16 225 MET A C 1
ATOM 1782 O O . MET A 1 258 ? 2.548 -25.770 38.833 1.00 25.14 225 MET A O 1
ATOM 1787 N N . TRP A 1 259 ? 2.702 -26.709 36.789 1.00 20.13 226 TRP A N 1
ATOM 1788 C CA . TRP A 1 259 ? 2.684 -25.445 36.061 1.00 22.29 226 TRP A CA 1
ATOM 1789 C C . TRP A 1 259 ? 1.356 -24.784 36.302 1.00 21.39 226 TRP A C 1
ATOM 1790 O O . TRP A 1 259 ? 1.296 -23.583 36.542 1.00 25.72 226 TRP A O 1
ATOM 1801 N N . ILE A 1 260 ? 0.299 -25.589 36.282 1.00 20.84 227 ILE A N 1
ATOM 1802 C CA . ILE A 1 260 ? -1.042 -25.083 36.518 1.00 22.11 227 ILE A CA 1
ATOM 1803 C C . ILE A 1 260 ? -1.215 -24.573 37.960 1.00 25.55 227 ILE A C 1
ATOM 1804 O O . ILE A 1 260 ? -1.859 -23.539 38.164 1.00 28.12 227 ILE A O 1
ATOM 1809 N N . ASP A 1 261 ? -0.623 -25.253 38.948 1.00 22.83 228 ASP A N 1
ATOM 1810 C CA . ASP A 1 261 ? -0.702 -24.776 40.342 1.00 23.30 228 ASP A CA 1
ATOM 1811 C C . ASP A 1 261 ? 0.002 -23.424 40.484 1.00 22.73 228 ASP A C 1
ATOM 1812 O O . ASP A 1 261 ? -0.444 -22.545 41.229 1.00 22.45 228 ASP A O 1
ATOM 1817 N N . GLN A 1 262 ? 1.107 -23.263 39.756 1.00 23.30 229 GLN A N 1
ATOM 1818 C CA . GLN A 1 262 ? 1.832 -21.998 39.735 1.00 23.58 229 GLN A CA 1
ATOM 1819 C C . GLN A 1 262 ? 0.930 -20.897 39.177 1.00 23.55 229 GLN A C 1
ATOM 1820 O O . GLN A 1 262 ? 0.889 -19.790 39.702 1.00 25.44 229 GLN A O 1
ATOM 1826 N N . PHE A 1 263 ? 0.205 -21.204 38.107 1.00 21.90 230 PHE A N 1
ATOM 1827 C CA . PHE A 1 263 ? -0.669 -20.210 37.494 1.00 23.70 230 PHE A CA 1
ATOM 1828 C C . PHE A 1 263 ? -1.805 -19.812 38.412 1.00 23.49 230 PHE A C 1
ATOM 1829 O O . PHE A 1 263 ? -2.198 -18.640 38.461 1.00 24.99 230 PHE A O 1
ATOM 1837 N N . ASP A 1 264 ? -2.354 -20.799 39.108 1.00 22.89 231 ASP A N 1
ATOM 1838 C CA . ASP A 1 264 ? -3.512 -20.574 39.955 1.00 26.11 231 ASP A CA 1
ATOM 1839 C C . ASP A 1 264 ? -3.125 -19.696 41.110 1.00 22.59 231 ASP A C 1
ATOM 1840 O O . ASP A 1 264 ? -3.875 -18.819 41.503 1.00 29.90 231 ASP A O 1
ATOM 1845 N N . TRP A 1 265 ? -1.928 -19.921 41.635 1.00 26.63 232 TRP A N 1
ATOM 1846 C CA . TRP A 1 265 ? -1.450 -19.139 42.766 1.00 25.51 232 TRP A CA 1
ATOM 1847 C C . TRP A 1 265 ? -1.222 -17.710 42.343 1.00 25.52 232 TRP A C 1
ATOM 1848 O O . TRP A 1 265 ? -1.683 -16.780 43.009 1.00 27.67 232 TRP A O 1
ATOM 1859 N N . VAL A 1 266 ? -0.516 -17.549 41.228 1.00 24.45 233 VAL A N 1
ATOM 1860 C CA . VAL A 1 266 ? -0.272 -16.231 40.651 1.00 25.16 233 VAL A CA 1
ATOM 1861 C C . VAL A 1 266 ? -1.601 -15.527 40.421 1.00 24.85 233 VAL A C 1
ATOM 1862 O O . VAL A 1 266 ? -1.767 -14.349 40.743 1.00 22.20 233 VAL A O 1
ATOM 1866 N N . TYR A 1 267 ? -2.561 -16.272 39.891 1.00 28.93 234 TYR A N 1
ATOM 1867 C CA . TYR A 1 267 ? -3.855 -15.688 39.573 1.00 32.49 234 TYR A CA 1
ATOM 1868 C C . TYR A 1 267 ? -4.584 -15.205 40.818 1.00 27.60 234 TYR A C 1
ATOM 1869 O O . TYR A 1 267 ? -5.244 -14.169 40.798 1.00 31.06 234 TYR A O 1
ATOM 1878 N N . ARG A 1 268 ? -4.459 -15.977 41.890 1.00 28.55 235 ARG A N 1
ATOM 1879 C CA . ARG A 1 268 ? -5.148 -15.702 43.148 1.00 29.84 235 ARG A CA 1
ATOM 1880 C C . ARG A 1 268 ? -4.492 -14.568 43.926 1.00 29.18 235 ARG A C 1
ATOM 1881 O O . ARG A 1 268 ? -5.164 -13.851 44.682 1.00 32.37 235 ARG A O 1
ATOM 1889 N N . GLU A 1 269 ? -3.180 -14.407 43.746 1.00 28.72 236 GLU A N 1
ATOM 1890 C CA . GLU A 1 269 ? -2.411 -13.472 44.576 1.00 27.35 236 GLU A CA 1
ATOM 1891 C C . GLU A 1 269 ? -2.039 -12.149 43.900 1.00 28.40 236 GLU A C 1
ATOM 1892 O O . GLU A 1 269 ? -1.762 -11.150 44.568 1.00 30.84 236 GLU A O 1
ATOM 1898 N N . MET A 1 270 ? -2.045 -12.124 42.578 1.00 29.66 237 MET A N 1
ATOM 1899 C CA . MET A 1 270 ? -1.499 -10.972 41.893 1.00 26.43 237 MET A CA 1
ATOM 1900 C C . MET A 1 270 ? -2.478 -10.400 40.900 1.00 28.56 237 MET A C 1
ATOM 1901 O O . MET A 1 270 ? -3.221 -11.127 40.257 1.00 32.50 237 MET A O 1
ATOM 1906 N N . ASP A 1 271 ? -2.464 -9.081 40.784 1.00 35.02 238 ASP A N 1
ATOM 1907 C CA . ASP A 1 271 ? -3.345 -8.378 39.869 1.00 38.48 238 ASP A CA 1
ATOM 1908 C C . ASP A 1 271 ? -2.662 -8.159 38.532 1.00 35.04 238 ASP A C 1
ATOM 1909 O O . ASP A 1 271 ? -3.269 -8.344 37.478 1.00 39.59 238 ASP A O 1
ATOM 1914 N N . TYR A 1 272 ? -1.404 -7.736 38.580 1.00 35.48 239 TYR A N 1
ATOM 1915 C CA . TYR A 1 272 ? -0.567 -7.718 37.387 1.00 37.67 239 TYR A CA 1
ATOM 1916 C C . TYR A 1 272 ? 0.542 -8.736 37.551 1.00 31.84 239 TYR A C 1
ATOM 1917 O O . TYR A 1 272 ? 1.190 -8.793 38.596 1.00 33.20 239 TYR A O 1
ATOM 1926 N N . ALA A 1 273 ? 0.768 -9.530 36.512 1.00 34.01 240 ALA A N 1
ATOM 1927 C CA . ALA A 1 273 ? 1.808 -10.546 36.547 1.00 35.37 240 ALA A CA 1
ATOM 1928 C C . ALA A 1 273 ? 2.170 -10.993 35.134 1.00 34.01 240 ALA A C 1
ATOM 1929 O O . ALA A 1 273 ? 1.342 -10.894 34.213 1.00 32.64 240 ALA A O 1
ATOM 1931 N N . VAL A 1 274 ? 3.411 -11.449 34.949 1.00 28.91 241 VAL A N 1
ATOM 1932 C CA . VAL A 1 274 ? 3.764 -12.113 33.701 1.00 28.29 241 VAL A CA 1
ATOM 1933 C C . VAL A 1 274 ? 4.106 -13.570 33.993 1.00 26.82 241 VAL A C 1
ATOM 1934 O O . VAL A 1 274 ? 4.879 -13.897 34.903 1.00 27.63 241 VAL A O 1
ATOM 1938 N N . PHE A 1 275 ? 3.453 -14.437 33.233 1.00 26.61 242 PHE A N 1
ATOM 1939 C CA . PHE A 1 275 ? 3.531 -15.885 33.369 1.00 24.37 242 PHE A CA 1
ATOM 1940 C C . PHE A 1 275 ? 4.063 -16.458 32.049 1.00 25.93 242 PHE A C 1
ATOM 1941 O O . PHE A 1 275 ? 3.318 -16.622 31.080 1.00 22.56 242 PHE A O 1
ATOM 1949 N N . SER A 1 276 ? 5.375 -16.643 31.969 1.00 25.49 243 SER A N 1
ATOM 1950 C CA . SER A 1 276 ? 5.985 -17.117 30.730 1.00 21.22 243 SER A CA 1
ATOM 1951 C C . SER A 1 276 ? 6.502 -18.557 30.858 1.00 23.04 243 SER A C 1
ATOM 1952 O O . SER A 1 276 ? 7.169 -18.915 31.831 1.00 21.40 243 SER A O 1
ATOM 1955 N N . MET A 1 277 ? 6.190 -19.378 29.865 1.00 19.66 244 MET A N 1
ATOM 1956 C CA . MET A 1 277 ? 6.616 -20.773 29.868 1.00 21.10 244 MET A CA 1
ATOM 1957 C C . MET A 1 277 ? 7.714 -21.020 28.837 1.00 25.95 244 MET A C 1
ATOM 1958 O O . MET A 1 277 ? 7.578 -20.661 27.656 1.00 22.78 244 MET A O 1
ATOM 1963 N N . THR A 1 278 ? 8.811 -21.620 29.293 1.00 20.02 245 THR A N 1
ATOM 1964 C CA . THR A 1 278 ? 9.906 -21.965 28.396 1.00 19.30 245 THR A CA 1
ATOM 1965 C C . THR A 1 278 ? 9.792 -23.395 27.916 1.00 17.08 245 THR A C 1
ATOM 1966 O O . THR A 1 278 ? 9.880 -24.338 28.708 1.00 21.18 245 THR A O 1
ATOM 1970 N N . ILE A 1 279 ? 9.627 -23.551 26.605 1.00 15.57 246 ILE A N 1
ATOM 1971 C CA . ILE A 1 279 ? 9.520 -24.865 25.996 1.00 18.30 246 ILE A CA 1
ATOM 1972 C C . ILE A 1 279 ? 10.528 -25.021 24.842 1.00 20.83 246 ILE A C 1
ATOM 1973 O O . ILE A 1 279 ? 11.246 -24.082 24.486 1.00 21.95 246 ILE A O 1
ATOM 1978 N N . HIS A 1 280 ? 10.619 -26.230 24.305 1.00 17.93 247 HIS A N 1
ATOM 1979 C CA . HIS A 1 280 ? 11.545 -26.526 23.214 1.00 19.65 247 HIS A CA 1
ATOM 1980 C C . HIS A 1 280 ? 10.834 -27.504 22.314 1.00 18.07 247 HIS A C 1
ATOM 1981 O O . HIS A 1 280 ? 10.282 -28.474 22.835 1.00 19.22 247 HIS A O 1
ATOM 1988 N N . PRO A 1 281 ? 10.921 -27.329 20.975 1.00 18.01 248 PRO A N 1
ATOM 1989 C CA . PRO A 1 281 ? 10.244 -28.313 20.110 1.00 17.48 248 PRO A CA 1
ATOM 1990 C C . PRO A 1 281 ? 10.767 -29.699 20.388 1.00 16.02 248 PRO A C 1
ATOM 1991 O O . PRO A 1 281 ? 10.013 -30.668 20.315 1.00 17.86 248 PRO A O 1
ATOM 1995 N N . ASP A 1 282 ? 12.047 -29.769 20.733 1.00 14.93 249 ASP A N 1
ATOM 1996 C CA . ASP A 1 282 ? 12.674 -31.000 21.203 1.00 20.04 249 ASP A CA 1
ATOM 1997 C C . ASP A 1 282 ? 11.769 -31.808 22.183 1.00 18.12 249 ASP A C 1
ATOM 1998 O O . ASP A 1 282 ? 11.727 -33.047 22.162 1.00 18.71 249 ASP A O 1
ATOM 2003 N N . VAL A 1 283 ? 11.066 -31.098 23.058 1.00 17.59 250 VAL A N 1
ATOM 2004 C CA . VAL A 1 283 ? 10.306 -31.728 24.128 1.00 16.87 250 VAL A CA 1
ATOM 2005 C C . VAL A 1 283 ? 8.788 -31.509 24.029 1.00 21.54 250 VAL A C 1
ATOM 2006 O O . VAL A 1 283 ? 7.996 -32.449 24.197 1.00 19.66 250 VAL A O 1
ATOM 2010 N N . SER A 1 284 ? 8.386 -30.259 23.804 1.00 17.47 251 SER A N 1
ATOM 2011 C CA . SER A 1 284 ? 6.985 -29.882 23.893 1.00 15.84 251 SER A CA 1
ATOM 2012 C C . SER A 1 284 ? 6.197 -30.198 22.641 1.00 18.03 251 SER A C 1
ATOM 2013 O O . SER A 1 284 ? 4.972 -30.069 22.622 1.00 19.63 251 SER A O 1
ATOM 2016 N N . ALA A 1 285 ? 6.901 -30.625 21.605 1.00 17.17 252 ALA A N 1
ATOM 2017 C CA . ALA A 1 285 ? 6.259 -31.090 20.388 1.00 18.44 252 ALA A CA 1
ATOM 2018 C C . ALA A 1 285 ? 6.141 -32.609 20.375 1.00 16.22 252 ALA A C 1
ATOM 2019 O O . ALA A 1 285 ? 5.748 -33.181 19.361 1.00 19.42 252 ALA A O 1
ATOM 2021 N N . ARG A 1 286 ? 6.543 -33.264 21.466 1.00 16.75 253 ARG A N 1
ATOM 2022 C CA . ARG A 1 286 ? 6.234 -34.703 21.668 1.00 19.48 253 ARG A CA 1
ATOM 2023 C C . ARG A 1 286 ? 4.762 -34.871 22.058 1.00 19.05 253 ARG A C 1
ATOM 2024 O O . ARG A 1 286 ? 4.248 -34.108 22.871 1.00 21.45 253 ARG A O 1
ATOM 2032 N N . PRO A 1 287 ? 4.077 -35.869 21.474 1.00 19.75 254 PRO A N 1
ATOM 2033 C CA . PRO A 1 287 ? 2.629 -36.002 21.674 1.00 21.68 254 PRO A CA 1
ATOM 2034 C C . PRO A 1 287 ? 2.162 -35.883 23.135 1.00 23.14 254 PRO A C 1
ATOM 2035 O O . PRO A 1 287 ? 1.241 -35.096 23.407 1.00 22.35 254 PRO A O 1
ATOM 2039 N N . GLN A 1 288 ? 2.830 -36.582 24.053 1.00 19.21 255 GLN A N 1
ATOM 2040 C CA . GLN A 1 288 ? 2.410 -36.599 25.453 1.00 23.50 255 GLN A CA 1
ATOM 2041 C C . GLN A 1 288 ? 2.456 -35.220 26.125 1.00 22.92 255 GLN A C 1
ATOM 2042 O O . GLN A 1 288 ? 1.637 -34.935 27.004 1.00 21.96 255 GLN A O 1
ATOM 2048 N N . VAL A 1 289 ? 3.390 -34.357 25.734 1.00 18.23 256 VAL A N 1
ATOM 2049 C CA . VAL A 1 289 ? 3.433 -33.045 26.370 1.00 22.43 256 VAL A CA 1
ATOM 2050 C C . VAL A 1 289 ? 2.659 -32.004 25.525 1.00 20.25 256 VAL A C 1
ATOM 2051 O O . VAL A 1 289 ? 2.233 -30.974 26.054 1.00 23.59 256 VAL A O 1
ATOM 2055 N N . LEU A 1 290 ? 2.438 -32.281 24.240 1.00 20.31 257 LEU A N 1
ATOM 2056 C CA . LEU A 1 290 ? 1.465 -31.491 23.471 1.00 22.84 257 LEU A CA 1
ATOM 2057 C C . LEU A 1 290 ? 0.096 -31.535 24.176 1.00 23.21 257 LEU A C 1
ATOM 2058 O O . LEU A 1 290 ? -0.545 -30.495 24.379 1.00 22.38 257 LEU A O 1
ATOM 2063 N N . LEU A 1 291 ? -0.317 -32.733 24.589 1.00 23.47 258 LEU A N 1
ATOM 2064 C CA . LEU A 1 291 ? -1.545 -32.904 25.375 1.00 25.92 258 LEU A CA 1
ATOM 2065 C C . LEU A 1 291 ? -1.457 -32.105 26.663 1.00 24.68 258 LEU A C 1
ATOM 2066 O O . LEU A 1 291 ? -2.439 -31.510 27.103 1.00 27.30 258 LEU A O 1
ATOM 2071 N N . MET A 1 292 ? -0.285 -32.123 27.289 1.00 24.03 259 MET A N 1
ATOM 2072 C CA . MET A 1 292 ? -0.090 -31.369 28.522 1.00 22.67 259 MET A CA 1
ATOM 2073 C C . MET A 1 292 ? -0.352 -29.894 28.257 1.00 19.66 259 MET A C 1
ATOM 2074 O O . MET A 1 292 ? -1.082 -29.247 28.993 1.00 16.69 259 MET A O 1
ATOM 2079 N N . HIS A 1 293 ? 0.210 -29.375 27.168 1.00 21.33 260 HIS A N 1
ATOM 2080 C CA . HIS A 1 293 ? 0.022 -27.959 26.869 1.00 24.60 260 HIS A CA 1
ATOM 2081 C C . HIS A 1 293 ? -1.440 -27.632 26.549 1.00 24.13 260 HIS A C 1
ATOM 2082 O O . HIS A 1 293 ? -1.924 -26.552 26.897 1.00 24.19 260 HIS A O 1
ATOM 2089 N N . GLU A 1 294 ? -2.148 -28.554 25.908 1.00 23.35 261 GLU A N 1
ATOM 2090 C CA . GLU A 1 294 ? -3.573 -28.333 25.672 1.00 27.52 261 GLU A CA 1
ATOM 2091 C C . GLU A 1 294 ? -4.348 -28.150 26.994 1.00 24.78 261 GLU A C 1
ATOM 2092 O O . GLU A 1 294 ? -5.184 -27.256 27.094 1.00 23.95 261 GLU A O 1
ATOM 2098 N N . LYS A 1 295 ? -4.056 -28.975 28.003 1.00 24.20 262 LYS A N 1
ATOM 2099 C CA . LYS A 1 295 ? -4.657 -28.822 29.345 1.00 24.06 262 LYS A CA 1
ATOM 2100 C C . LYS A 1 295 ? -4.287 -27.501 29.996 1.00 25.36 262 LYS A C 1
ATOM 2101 O O . LYS A 1 295 ? -5.077 -26.912 30.727 1.00 20.51 262 LYS A O 1
ATOM 2107 N N . ILE A 1 296 ? -3.043 -27.087 29.807 1.00 22.07 263 ILE A N 1
ATOM 2108 C CA . ILE A 1 296 ? -2.596 -25.856 30.424 1.00 20.39 263 ILE A CA 1
ATOM 2109 C C . ILE A 1 296 ? -3.290 -24.655 29.781 1.00 25.15 263 ILE A C 1
ATOM 2110 O O . ILE A 1 296 ? -3.887 -23.824 30.471 1.00 25.14 263 ILE A O 1
ATOM 2115 N N . ILE A 1 297 ? -3.219 -24.578 28.458 1.00 23.20 264 ILE A N 1
ATOM 2116 C CA . ILE A 1 297 ? -3.824 -23.476 27.732 1.00 26.22 264 ILE A CA 1
ATOM 2117 C C . ILE A 1 297 ? -5.323 -23.406 28.018 1.00 25.67 264 ILE A C 1
ATOM 2118 O O . ILE A 1 297 ? -5.848 -22.335 28.321 1.00 26.54 264 ILE A O 1
ATOM 2123 N N . GLU A 1 298 ? -5.992 -24.559 27.978 1.00 25.85 265 GLU A N 1
ATOM 2124 C CA . GLU A 1 298 ? -7.439 -24.626 28.195 1.00 27.21 265 GLU A CA 1
ATOM 2125 C C . GLU A 1 298 ? -7.804 -24.250 29.646 1.00 26.25 265 GLU A C 1
ATOM 2126 O O . GLU A 1 298 ? -8.855 -23.665 29.886 1.00 29.69 265 GLU A O 1
ATOM 2132 N N . HIS A 1 299 ? -6.928 -24.548 30.602 1.00 24.29 266 HIS A N 1
ATOM 2133 C CA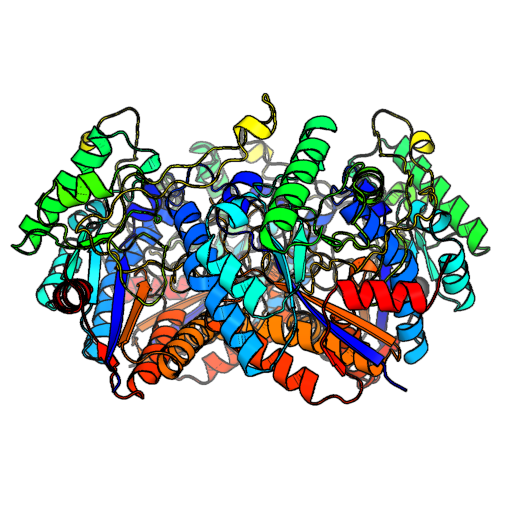 . HIS A 1 299 ? -7.143 -24.121 31.992 1.00 22.31 266 HIS A CA 1
ATOM 2134 C C . HIS A 1 299 ? -6.937 -22.612 32.149 1.00 25.22 266 HIS A C 1
ATOM 2135 O O . HIS A 1 299 ? -7.690 -21.930 32.851 1.00 29.25 266 HIS A O 1
ATOM 2142 N N . ILE A 1 300 ? -5.880 -22.100 31.534 1.00 27.55 267 ILE A N 1
ATOM 2143 C CA . ILE A 1 300 ? -5.587 -20.673 31.595 1.00 27.11 267 ILE A CA 1
ATOM 2144 C C . ILE A 1 300 ? -6.712 -19.872 30.949 1.00 27.02 267 ILE A C 1
ATOM 2145 O O . ILE A 1 300 ? -7.106 -18.827 31.458 1.00 28.93 267 ILE A O 1
ATOM 2150 N N . ASN A 1 301 ? -7.247 -20.392 29.850 1.00 27.88 268 ASN A N 1
ATOM 2151 C CA . ASN A 1 301 ? -8.281 -19.700 29.090 1.00 31.60 268 ASN A CA 1
ATOM 2152 C C . ASN A 1 301 ? -9.627 -19.648 29.808 1.00 32.68 268 ASN A C 1
ATOM 2153 O O . ASN A 1 301 ? -10.539 -18.958 29.356 1.00 40.09 268 ASN A O 1
ATOM 2158 N N . LYS A 1 302 ? -9.757 -20.389 30.907 1.00 29.18 269 LYS A N 1
ATOM 2159 C CA . LYS A 1 302 ? -10.966 -20.331 31.726 1.00 33.93 269 LYS A CA 1
ATOM 2160 C C . LYS A 1 302 ? -10.941 -19.075 32.586 1.00 33.03 269 LYS A C 1
ATOM 2161 O O . LYS A 1 302 ? -11.943 -18.706 33.203 1.00 34.71 269 LYS A O 1
ATOM 2167 N N . HIS A 1 303 ? -9.776 -18.439 32.662 1.00 35.28 270 HIS A N 1
ATOM 2168 C CA . HIS A 1 303 ? -9.604 -17.276 33.532 1.00 32.89 270 HIS A CA 1
ATOM 2169 C C . HIS A 1 303 ? -9.746 -15.949 32.775 1.00 32.48 270 HIS A C 1
ATOM 2170 O O . HIS A 1 303 ? -9.217 -15.780 31.665 1.00 30.36 270 HIS A O 1
ATOM 2177 N N . GLU A 1 304 ? -10.491 -15.025 33.372 1.00 35.81 271 GLU A N 1
ATOM 2178 C CA . GLU A 1 304 ? -10.636 -13.681 32.822 1.00 38.19 271 GLU A CA 1
ATOM 2179 C C . GLU A 1 304 ? -9.477 -12.831 33.297 1.00 32.81 271 GLU A C 1
ATOM 2180 O O . GLU A 1 304 ? -9.003 -13.018 34.415 1.00 31.41 271 GLU A O 1
ATOM 2186 N N . GLY A 1 305 ? -9.031 -11.891 32.465 1.00 34.32 272 GLY A N 1
ATOM 2187 C CA . GLY A 1 305 ? -7.889 -11.063 32.812 1.00 33.35 272 GLY A CA 1
ATOM 2188 C C . GLY A 1 305 ? -6.586 -11.622 32.269 1.00 32.95 272 GLY A C 1
ATOM 2189 O O . GLY A 1 305 ? -5.500 -11.050 32.486 1.00 29.70 272 GLY A O 1
ATOM 2190 N N . VAL A 1 306 ? -6.690 -12.753 31.574 1.00 29.39 273 VAL A N 1
ATOM 2191 C CA . VAL A 1 306 ? -5.547 -13.356 30.877 1.00 30.61 273 VAL A CA 1
ATOM 2192 C C . VAL A 1 306 ? -5.271 -12.659 29.535 1.00 31.68 273 VAL A C 1
ATOM 2193 O O . VAL A 1 306 ? -6.205 -12.326 28.808 1.00 38.68 273 VAL A O 1
ATOM 2197 N N . ARG A 1 307 ? -4.006 -12.444 29.186 1.00 29.03 274 ARG A N 1
ATOM 2198 C CA . ARG A 1 307 ? -3.705 -11.877 27.877 1.00 33.55 274 ARG A CA 1
ATOM 2199 C C . ARG A 1 307 ? -2.486 -12.558 27.250 1.00 33.22 274 ARG A C 1
ATOM 2200 O O . ARG A 1 307 ? -1.356 -12.447 27.758 1.00 30.59 274 ARG A O 1
ATOM 2208 N N . TRP A 1 308 ? -2.735 -13.298 26.172 1.00 30.67 275 TRP A N 1
ATOM 2209 C CA . TRP A 1 308 ? -1.676 -13.995 25.467 1.00 27.71 275 TRP A CA 1
ATOM 2210 C C . TRP A 1 308 ? -0.885 -12.989 24.623 1.00 27.76 275 TRP A C 1
ATOM 2211 O O . TRP A 1 308 ? -1.471 -12.228 23.853 1.00 26.17 275 TRP A O 1
ATOM 2222 N N . VAL A 1 309 ? 0.435 -12.963 24.807 1.00 25.55 276 VAL A N 1
ATOM 2223 C CA . VAL A 1 309 ? 1.300 -11.928 24.219 1.00 27.97 276 VAL A CA 1
ATOM 2224 C C . VAL A 1 309 ? 2.659 -12.509 23.851 1.00 26.16 276 VAL A C 1
ATOM 2225 O O . VAL A 1 309 ? 2.965 -13.647 24.224 1.00 25.85 276 VAL A O 1
ATOM 2229 N N . THR A 1 310 ? 3.453 -11.733 23.105 1.00 26.44 277 THR A N 1
ATOM 2230 C CA . THR A 1 310 ? 4.855 -12.049 22.845 1.00 24.18 277 THR A CA 1
ATOM 2231 C C . THR A 1 310 ? 5.715 -11.436 23.947 1.00 23.51 277 THR A C 1
ATOM 2232 O O . THR A 1 310 ? 5.244 -10.593 24.710 1.00 25.37 277 THR A O 1
ATOM 2236 N N . PHE A 1 311 ? 6.985 -11.820 24.010 1.00 18.91 278 PHE A N 1
ATOM 2237 C CA . PHE A 1 311 ? 7.848 -11.254 25.034 1.00 22.82 278 PHE A CA 1
ATOM 2238 C C . PHE A 1 311 ? 8.097 -9.766 24.745 1.00 20.57 278 PHE A C 1
ATOM 2239 O O . PHE A 1 311 ? 8.091 -8.939 25.657 1.00 20.22 278 PHE A O 1
ATOM 2247 N N . ASN A 1 312 ? 8.256 -9.418 23.473 1.00 20.82 279 ASN A N 1
ATOM 2248 C CA . ASN A 1 312 ? 8.408 -8.012 23.108 1.00 24.19 279 ASN A CA 1
ATOM 2249 C C . ASN A 1 312 ? 7.269 -7.121 23.625 1.00 23.46 279 ASN A C 1
ATOM 2250 O O . ASN A 1 312 ? 7.508 -5.978 24.017 1.00 23.72 279 ASN A O 1
ATOM 2255 N N . GLU A 1 313 ? 6.040 -7.643 23.621 1.00 23.19 280 GLU A N 1
ATOM 2256 C CA . GLU A 1 313 ? 4.888 -6.884 24.102 1.00 23.69 280 GLU A CA 1
ATOM 2257 C C . GLU A 1 313 ? 4.942 -6.696 25.608 1.00 24.12 280 GLU A C 1
ATOM 2258 O O . GLU A 1 313 ? 4.532 -5.659 26.120 1.00 24.51 280 GLU A O 1
ATOM 2264 N N . ILE A 1 314 ? 5.440 -7.715 26.309 1.00 25.74 281 ILE A N 1
ATOM 2265 C CA . ILE A 1 314 ? 5.665 -7.637 27.747 1.00 25.16 281 ILE A CA 1
ATOM 2266 C C . ILE A 1 314 ? 6.722 -6.598 28.059 1.00 26.20 281 ILE A C 1
ATOM 2267 O O . ILE A 1 314 ? 6.582 -5.805 28.994 1.00 26.62 281 ILE A O 1
ATOM 2272 N N . ALA A 1 315 ? 7.794 -6.613 27.273 1.00 27.36 282 ALA A N 1
ATOM 2273 C CA . ALA A 1 315 ? 8.891 -5.672 27.468 1.00 25.36 282 ALA A CA 1
ATOM 2274 C C . ALA A 1 315 ? 8.397 -4.245 27.208 1.00 28.67 282 ALA A C 1
ATOM 2275 O O . ALA A 1 315 ? 8.741 -3.326 27.950 1.00 29.73 282 ALA A O 1
ATOM 2277 N N . ASP A 1 316 ? 7.615 -4.068 26.139 1.00 29.02 283 ASP A N 1
ATOM 2278 C CA . ASP A 1 316 ? 6.996 -2.775 25.818 1.00 30.72 283 ASP A CA 1
ATOM 2279 C C . ASP A 1 316 ? 6.047 -2.306 26.919 1.00 28.62 283 ASP A C 1
ATOM 2280 O O . ASP A 1 316 ? 6.082 -1.156 27.341 1.00 31.76 283 ASP A O 1
ATOM 2285 N N . ASP A 1 317 ? 5.174 -3.206 27.353 1.00 29.79 284 ASP A N 1
ATOM 2286 C CA . ASP A 1 317 ? 4.210 -2.895 28.400 1.00 30.99 284 ASP A CA 1
ATOM 2287 C C . ASP A 1 317 ? 4.886 -2.558 29.726 1.00 35.59 284 ASP A C 1
ATOM 2288 O O . ASP A 1 317 ? 4.486 -1.619 30.416 1.00 37.79 284 ASP A O 1
ATOM 2293 N N . PHE A 1 318 ? 5.938 -3.297 30.062 1.00 34.52 285 PHE A N 1
ATOM 2294 C CA . PHE A 1 318 ? 6.637 -3.075 31.324 1.00 33.73 285 PHE A CA 1
ATOM 2295 C C . PHE A 1 318 ? 7.379 -1.744 31.317 1.00 35.91 285 PHE A C 1
ATOM 2296 O O . PHE A 1 318 ? 7.381 -1.017 32.311 1.00 38.67 285 PHE A O 1
ATOM 2304 N N . LEU A 1 319 ? 8.022 -1.445 30.193 1.00 34.74 286 LEU A N 1
ATOM 2305 C CA . LEU A 1 319 ? 8.732 -0.190 30.011 1.00 34.30 286 LEU A CA 1
ATOM 2306 C C . LEU A 1 319 ? 7.743 0.982 30.110 1.00 39.21 286 LEU A C 1
ATOM 2307 O O . LEU A 1 319 ? 8.095 2.076 30.553 1.00 36.30 286 LEU A O 1
ATOM 2312 N N . LYS A 1 320 ? 6.507 0.759 29.671 1.00 36.35 287 LYS A N 1
ATOM 2313 C CA . LYS A 1 320 ? 5.495 1.800 29.776 1.00 39.84 287 LYS A CA 1
ATOM 2314 C C . LYS A 1 320 ? 4.893 1.809 31.187 1.00 44.16 287 LYS A C 1
ATOM 2315 O O . LYS A 1 320 ? 4.472 2.855 31.678 1.00 43.50 287 LYS A O 1
ATOM 2321 N N . ARG A 1 321 ? 4.841 0.639 31.823 1.00 40.80 288 ARG A N 1
ATOM 2322 C CA . ARG A 1 321 ? 4.280 0.509 33.174 1.00 45.01 288 ARG A CA 1
ATOM 2323 C C . ARG A 1 321 ? 5.106 1.220 34.255 1.00 50.57 288 ARG A C 1
ATOM 2324 O O . ARG A 1 321 ? 4.563 1.965 35.072 1.00 50.92 288 ARG A O 1
ATOM 2332 N N . ASN A 1 322 ? 6.411 0.968 34.291 1.00 47.60 289 ASN A N 1
ATOM 2333 C CA . ASN A 1 322 ? 7.265 1.771 35.149 1.00 49.52 289 ASN A CA 1
ATOM 2334 C C . ASN A 1 322 ? 8.632 2.033 34.528 1.00 46.59 289 ASN A C 1
ATOM 2335 O O . ASN A 1 322 ? 9.534 1.208 34.610 1.00 50.76 289 ASN A O 1
ATOM 2340 N N . PRO A 1 323 ? 8.783 3.218 33.915 1.00 48.27 290 PRO A N 1
ATOM 2341 C CA . PRO A 1 323 ? 10.047 3.734 33.371 1.00 51.20 290 PRO A CA 1
ATOM 2342 C C . PRO A 1 323 ? 11.109 3.930 34.457 1.00 51.06 290 PRO A C 1
ATOM 2343 O O . PRO A 1 323 ? 10.841 3.620 35.625 1.00 50.47 290 PRO A O 1
ATOM 2347 N N . ARG A 1 324 ? 12.280 4.441 34.066 1.00 53.74 291 ARG A N 1
ATOM 2348 C CA . ARG A 1 324 ? 13.435 4.617 34.958 1.00 52.62 291 ARG A CA 1
ATOM 2349 C C . ARG A 1 324 ? 14.042 3.260 35.297 1.00 52.51 291 ARG A C 1
ATOM 2350 O O . ARG A 1 324 ? 13.885 2.764 36.415 1.00 57.09 291 ARG A O 1
ATOM 2358 N N . ALA B 1 35 ? -3.772 -38.147 76.490 1.00 32.31 2 ALA B N 1
ATOM 2359 C CA . ALA B 1 35 ? -3.224 -36.807 76.266 1.00 34.55 2 ALA B CA 1
ATOM 2360 C C . ALA B 1 35 ? -2.320 -36.755 75.036 1.00 40.37 2 ALA B C 1
ATOM 2361 O O . ALA B 1 35 ? -1.581 -37.700 74.751 1.00 40.26 2 ALA B O 1
ATOM 2363 N N . LYS B 1 36 ? -2.356 -35.640 74.315 1.00 39.16 3 LYS B N 1
ATOM 2364 C CA . LYS B 1 36 ? -1.470 -35.491 73.173 1.00 36.54 3 LYS B CA 1
ATOM 2365 C C . LYS B 1 36 ? -0.798 -34.112 73.160 1.00 33.30 3 LYS B C 1
ATOM 2366 O O . LYS B 1 36 ? -1.456 -33.069 73.217 1.00 30.31 3 LYS B O 1
ATOM 2372 N N . GLU B 1 37 ? 0.530 -34.130 73.121 1.00 35.70 4 GLU B N 1
ATOM 2373 C CA . GLU B 1 37 ? 1.319 -32.917 72.961 1.00 34.03 4 GLU B CA 1
ATOM 2374 C C . GLU B 1 37 ? 2.153 -33.000 71.686 1.00 30.92 4 GLU B C 1
ATOM 2375 O O . GLU B 1 37 ? 3.270 -33.541 71.703 1.00 27.78 4 GLU B O 1
ATOM 2381 N N . ILE B 1 38 ? 1.623 -32.478 70.584 1.00 29.91 5 ILE B N 1
ATOM 2382 C CA . ILE B 1 38 ? 2.375 -32.515 69.336 1.00 27.57 5 ILE B CA 1
ATOM 2383 C C . ILE B 1 38 ? 2.908 -31.134 68.997 1.00 27.89 5 ILE B C 1
ATOM 2384 O O . ILE B 1 38 ? 2.174 -30.242 68.556 1.00 27.82 5 ILE B O 1
ATOM 2389 N N . LEU B 1 39 ? 4.207 -30.971 69.218 1.00 27.34 6 LEU B N 1
ATOM 2390 C CA . LEU B 1 39 ? 4.877 -29.718 68.938 1.00 23.68 6 LEU B CA 1
ATOM 2391 C C . LEU B 1 39 ? 5.259 -29.706 67.447 1.00 24.00 6 LEU B C 1
ATOM 2392 O O . LEU B 1 39 ? 5.945 -30.604 66.963 1.00 25.88 6 LEU B O 1
ATOM 2397 N N . VAL B 1 40 ? 4.767 -28.711 66.715 1.00 24.86 7 VAL B N 1
ATOM 2398 C CA . VAL B 1 40 ? 4.989 -28.634 65.273 1.00 26.55 7 VAL B CA 1
ATOM 2399 C C . VAL B 1 40 ? 5.709 -27.324 64.974 1.00 23.28 7 VAL B C 1
ATOM 2400 O O . VAL B 1 40 ? 5.328 -26.282 65.498 1.00 22.68 7 VAL B O 1
ATOM 2404 N N . ALA B 1 41 ? 6.744 -27.363 64.142 1.00 22.22 8 ALA B N 1
ATOM 2405 C CA . ALA B 1 41 ? 7.493 -26.139 63.877 1.00 21.44 8 ALA B CA 1
ATOM 2406 C C . ALA B 1 41 ? 8.005 -26.070 62.447 1.00 21.83 8 ALA B C 1
ATOM 2407 O O . ALA B 1 41 ? 8.281 -27.104 61.818 1.00 20.39 8 ALA B O 1
ATOM 2409 N N . TYR B 1 42 ? 8.117 -24.842 61.938 1.00 19.80 9 TYR B N 1
ATOM 2410 C CA . TYR B 1 42 ? 8.845 -24.578 60.699 1.00 20.00 9 TYR B CA 1
ATOM 2411 C C . TYR B 1 42 ? 10.223 -23.992 60.992 1.00 19.68 9 TYR B C 1
ATOM 2412 O O . TYR B 1 42 ? 10.353 -22.996 61.725 1.00 20.37 9 TYR B O 1
ATOM 2421 N N . GLY B 1 43 ? 11.247 -24.597 60.407 1.00 17.57 10 GLY B N 1
ATOM 2422 C CA . GLY B 1 43 ? 12.593 -24.061 60.487 1.00 16.08 10 GLY B CA 1
ATOM 2423 C C . GLY B 1 43 ? 13.022 -23.615 59.104 1.00 19.84 10 GLY B C 1
ATOM 2424 O O . GLY B 1 43 ? 13.216 -24.448 58.201 1.00 16.72 10 GLY B O 1
ATOM 2425 N N . VAL B 1 44 ? 13.159 -22.300 58.936 1.00 17.69 11 VAL B N 1
ATOM 2426 C CA . VAL B 1 44 ? 13.557 -21.728 57.657 1.00 19.50 11 VAL B CA 1
ATOM 2427 C C . VAL B 1 44 ? 15.063 -21.456 57.568 1.00 18.17 11 VAL B C 1
ATOM 2428 O O . VAL B 1 44 ? 15.570 -20.512 58.181 1.00 16.32 11 VAL B O 1
ATOM 2432 N N . ASP B 1 45 ? 15.775 -22.269 56.792 1.00 20.26 12 ASP B N 1
ATOM 2433 C CA . ASP B 1 45 ? 17.170 -21.945 56.472 1.00 18.41 12 ASP B CA 1
ATOM 2434 C C . ASP B 1 45 ? 17.193 -20.992 55.276 1.00 16.72 12 ASP B C 1
ATOM 2435 O O . ASP B 1 45 ? 16.921 -21.397 54.151 1.00 19.52 12 ASP B O 1
ATOM 2440 N N . ILE B 1 46 ? 17.499 -19.723 55.520 1.00 18.80 13 ILE B N 1
ATOM 2441 C CA . ILE B 1 46 ? 17.611 -18.745 54.439 1.00 19.55 13 ILE B CA 1
ATOM 2442 C C . ILE B 1 46 ? 18.931 -18.944 53.669 1.00 18.01 13 ILE B C 1
ATOM 2443 O O . ILE B 1 46 ? 19.827 -18.103 53.743 1.00 23.42 13 ILE B O 1
ATOM 2448 N N . ASP B 1 47 ? 19.062 -20.077 52.977 1.00 17.04 14 ASP B N 1
ATOM 2449 C CA . ASP B 1 47 ? 20.247 -20.363 52.149 1.00 20.03 14 ASP B CA 1
ATOM 2450 C C . ASP B 1 47 ? 20.590 -19.238 51.131 1.00 19.33 14 ASP B C 1
ATOM 2451 O O . ASP B 1 47 ? 21.717 -18.736 51.118 1.00 20.54 14 ASP B O 1
ATOM 2456 N N . ALA B 1 48 ? 19.642 -18.858 50.276 1.00 20.95 15 ALA B N 1
ATOM 2457 C CA . ALA B 1 48 ? 19.816 -17.668 49.422 1.00 21.68 15 ALA B CA 1
ATOM 2458 C C . ALA B 1 48 ? 21.146 -17.616 48.613 1.00 22.00 15 ALA B C 1
ATOM 2459 O O . ALA B 1 48 ? 21.496 -18.556 47.898 1.00 20.89 15 ALA B O 1
ATOM 2461 N N . VAL B 1 49 ? 21.880 -16.511 48.718 1.00 18.30 16 VAL B N 1
ATOM 2462 C CA . VAL B 1 49 ? 23.129 -16.374 47.961 1.00 17.40 16 VAL B CA 1
ATOM 2463 C C . VAL B 1 49 ? 24.218 -17.210 48.604 1.00 19.98 16 VAL B C 1
ATOM 2464 O O . VAL B 1 49 ? 25.120 -17.733 47.910 1.00 18.02 16 VAL B O 1
ATOM 2468 N N . ALA B 1 50 ? 24.117 -17.327 49.935 1.00 16.57 17 ALA B N 1
ATOM 2469 C CA . ALA B 1 50 ? 25.079 -18.052 50.760 1.00 16.41 17 ALA B CA 1
ATOM 2470 C C . ALA B 1 50 ? 25.140 -19.525 50.389 1.00 14.93 17 ALA B C 1
ATOM 2471 O O . ALA B 1 50 ? 26.210 -20.103 50.318 1.00 16.58 17 ALA B O 1
ATOM 2473 N N . GLY B 1 51 ? 23.989 -20.147 50.190 1.00 20.04 18 GLY B N 1
ATOM 2474 C CA . GLY B 1 51 ? 23.969 -21.558 49.841 1.00 19.93 18 GLY B CA 1
ATOM 2475 C C . GLY B 1 51 ? 24.665 -21.815 48.514 1.00 19.81 18 GLY B C 1
ATOM 2476 O O . GLY B 1 51 ? 25.241 -22.879 48.297 1.00 22.89 18 GLY B O 1
ATOM 2477 N N . TRP B 1 52 ? 24.624 -20.839 47.614 1.00 19.83 19 TRP B N 1
ATOM 2478 C CA . TRP B 1 52 ? 25.256 -21.038 46.315 1.00 21.10 19 TRP B CA 1
ATOM 2479 C C . TRP B 1 52 ? 26.760 -20.876 46.432 1.00 20.99 19 TRP B C 1
ATOM 2480 O O . TRP B 1 52 ? 27.525 -21.509 45.693 1.00 23.58 19 TRP B O 1
ATOM 2491 N N . LEU B 1 53 ? 27.172 -20.041 47.381 1.00 19.27 20 LEU B N 1
ATOM 2492 C CA . LEU B 1 53 ? 28.579 -19.749 47.618 1.00 20.52 20 LEU B CA 1
ATOM 2493 C C . LEU B 1 53 ? 29.270 -20.901 48.336 1.00 21.05 20 LEU B C 1
ATOM 2494 O O . LEU B 1 53 ? 30.439 -21.214 48.064 1.00 19.67 20 LEU B O 1
ATOM 2499 N N . GLY B 1 54 ? 28.547 -21.505 49.275 1.00 17.84 21 GLY B N 1
ATOM 2500 C CA . GLY B 1 54 ? 29.142 -22.479 50.162 1.00 21.69 21 GLY B CA 1
ATOM 2501 C C . GLY B 1 54 ? 28.902 -23.914 49.747 1.00 22.66 21 GLY B C 1
ATOM 2502 O O . GLY B 1 54 ? 29.782 -24.751 49.911 1.00 29.54 21 GLY B O 1
ATOM 2503 N N . SER B 1 55 ? 27.723 -24.202 49.205 1.00 21.71 22 SER B N 1
ATOM 2504 C CA . SER B 1 55 ? 27.296 -25.593 49.063 1.00 25.32 22 SER B CA 1
ATOM 2505 C C . SER B 1 55 ? 26.920 -26.041 47.649 1.00 28.35 22 SER B C 1
ATOM 2506 O O . SER B 1 55 ? 27.247 -27.164 47.245 1.00 24.86 22 SER B O 1
ATOM 2509 N N . TYR B 1 56 ? 26.236 -25.178 46.901 1.00 26.89 23 TYR B N 1
ATOM 2510 C CA . TYR B 1 56 ? 25.552 -25.629 45.692 1.00 25.01 23 TYR B CA 1
ATOM 2511 C C . TYR B 1 56 ? 26.232 -25.238 44.391 1.00 26.05 23 TYR B C 1
ATOM 2512 O O . TYR B 1 56 ? 25.585 -25.248 43.345 1.00 23.20 23 TYR B O 1
ATOM 2521 N N . GLY B 1 57 ? 27.520 -24.895 44.465 1.00 29.49 24 GLY B N 1
ATOM 2522 C CA . GLY B 1 57 ? 28.357 -24.713 43.289 1.00 25.36 24 GLY B CA 1
ATOM 2523 C C . GLY B 1 57 ? 28.110 -23.485 42.420 1.00 33.37 24 GLY B C 1
ATOM 2524 O O . GLY B 1 57 ? 28.650 -23.392 41.306 1.00 33.86 24 GLY B O 1
ATOM 2525 N N . GLY B 1 58 ? 27.319 -22.535 42.917 1.00 26.35 25 GLY B N 1
ATOM 2526 C CA . GLY B 1 58 ? 26.929 -21.384 42.112 1.00 23.93 25 GLY B CA 1
ATOM 2527 C C . GLY B 1 58 ? 27.836 -20.163 42.190 1.00 28.87 25 GLY B C 1
ATOM 2528 O O . GLY B 1 58 ? 27.454 -19.080 41.738 1.00 30.19 25 GLY B O 1
ATOM 2529 N N . GLU B 1 59 ? 29.043 -20.330 42.730 1.00 23.21 26 GLU B N 1
ATOM 2530 C CA . GLU B 1 59 ? 29.916 -19.192 42.982 1.00 26.36 26 GLU B CA 1
ATOM 2531 C C . GLU B 1 59 ? 30.386 -18.547 41.678 1.00 28.43 26 GLU B C 1
ATOM 2532 O O . GLU B 1 59 ? 30.586 -17.335 41.634 1.00 32.14 26 GLU B O 1
ATOM 2538 N N . ASP B 1 60 ? 30.547 -19.332 40.614 1.00 25.42 27 ASP B N 1
ATOM 2539 C CA . ASP B 1 60 ? 30.873 -18.739 39.317 1.00 30.24 27 ASP B CA 1
ATOM 2540 C C . ASP B 1 60 ? 29.658 -18.670 38.383 1.00 26.65 27 ASP B C 1
ATOM 2541 O O . ASP B 1 60 ? 29.807 -18.772 37.165 1.00 23.83 27 ASP B O 1
ATOM 2546 N N . SER B 1 61 ? 28.466 -18.484 38.944 1.00 20.52 28 SER B N 1
ATOM 2547 C CA . SER B 1 61 ? 27.250 -18.456 38.122 1.00 22.76 28 SER B CA 1
ATOM 2548 C C . SER B 1 61 ? 26.363 -17.253 38.436 1.00 18.48 28 SER B C 1
ATOM 2549 O O . SER B 1 61 ? 25.775 -17.163 39.513 1.00 20.41 28 SER B O 1
ATOM 2552 N N . PRO B 1 62 ? 26.287 -16.304 37.504 1.00 22.14 29 PRO B N 1
ATOM 2553 C CA . PRO B 1 62 ? 25.365 -15.176 37.704 1.00 23.56 29 PRO B CA 1
ATOM 2554 C C . PRO B 1 62 ? 23.888 -15.600 37.765 1.00 22.15 29 PRO B C 1
ATOM 2555 O O . PRO B 1 62 ? 23.100 -14.957 38.470 1.00 21.87 29 PRO B O 1
ATOM 2559 N N . ASP B 1 63 ? 23.522 -16.658 37.041 1.00 21.68 30 ASP B N 1
ATOM 2560 C CA . ASP B 1 63 ? 22.154 -17.184 37.062 1.00 19.77 30 ASP B CA 1
ATOM 2561 C C . ASP B 1 63 ? 21.772 -17.800 38.423 1.00 19.95 30 ASP B C 1
ATOM 2562 O O . ASP B 1 63 ? 20.620 -17.707 38.860 1.00 19.56 30 ASP B O 1
ATOM 2567 N N . ASP B 1 64 ? 22.734 -18.426 39.099 1.00 17.49 31 ASP B N 1
ATOM 2568 C CA . ASP B 1 64 ? 22.444 -19.062 40.384 1.00 19.17 31 ASP B CA 1
ATOM 2569 C C . ASP B 1 64 ? 22.402 -18.005 41.479 1.00 20.70 31 ASP B C 1
ATOM 2570 O O . ASP B 1 64 ? 21.510 -18.020 42.327 1.00 20.58 31 ASP B O 1
ATOM 2575 N N . ILE B 1 65 ? 23.365 -17.085 41.454 1.00 19.64 32 ILE B N 1
ATOM 2576 C CA . ILE B 1 65 ? 23.340 -15.956 42.372 1.00 22.01 32 ILE B CA 1
ATOM 2577 C C . ILE B 1 65 ? 22.005 -15.219 42.258 1.00 20.15 32 ILE B C 1
ATOM 2578 O O . ILE B 1 65 ? 21.425 -14.814 43.279 1.00 18.39 32 ILE B O 1
ATOM 2583 N N . SER B 1 66 ? 21.510 -15.076 41.026 1.00 17.13 33 SER B N 1
ATOM 2584 C CA . SER B 1 66 ? 20.209 -14.441 40.810 1.00 17.65 33 SER B CA 1
ATOM 2585 C C . SER B 1 66 ? 19.128 -15.237 41.552 1.00 18.53 33 SER B C 1
ATOM 2586 O O . SER B 1 66 ? 18.272 -14.638 42.194 1.00 21.50 33 SER B O 1
ATOM 2589 N N . ARG B 1 67 ? 19.177 -16.567 41.524 1.00 18.78 34 ARG B N 1
ATOM 2590 C CA . ARG B 1 67 ? 18.221 -17.333 42.331 1.00 20.52 34 ARG B CA 1
ATOM 2591 C C . ARG B 1 67 ? 18.409 -17.032 43.823 1.00 22.22 34 ARG B C 1
ATOM 2592 O O . ARG B 1 67 ? 17.437 -16.862 44.556 1.00 21.15 34 ARG B O 1
ATOM 2600 N N . GLY B 1 68 ? 19.658 -16.962 44.269 1.00 20.91 35 GLY B N 1
ATOM 2601 C CA . GLY B 1 68 ? 19.946 -16.593 45.645 1.00 20.18 35 GLY B CA 1
ATOM 2602 C C . GLY B 1 68 ? 19.232 -15.329 46.089 1.00 20.98 35 GLY B C 1
ATOM 2603 O O . GLY B 1 68 ? 18.672 -15.281 47.187 1.00 22.80 35 GLY B O 1
ATOM 2604 N N . LEU B 1 69 ? 19.234 -14.322 45.222 1.00 19.53 36 LEU B N 1
ATOM 2605 C CA . LEU B 1 69 ? 18.656 -13.020 45.528 1.00 19.00 36 LEU B CA 1
ATOM 2606 C C . LEU B 1 69 ? 17.137 -13.033 45.454 1.00 21.39 36 LEU B C 1
ATOM 2607 O O . LEU B 1 69 ? 16.468 -12.265 46.162 1.00 19.61 36 LEU B O 1
ATOM 2612 N N . PHE B 1 70 ? 16.596 -13.876 44.580 1.00 16.32 37 PHE B N 1
ATOM 2613 C CA . PHE B 1 70 ? 15.173 -14.147 44.627 1.00 22.82 37 PHE B CA 1
ATOM 2614 C C . PHE B 1 70 ? 14.788 -14.623 46.024 1.00 23.51 37 PHE B C 1
ATOM 2615 O O . PHE B 1 70 ? 13.853 -14.106 46.641 1.00 25.34 37 PHE B O 1
ATOM 2623 N N . ALA B 1 71 ? 15.505 -15.628 46.509 1.00 19.17 38 ALA B N 1
ATOM 2624 C CA . ALA B 1 71 ? 15.109 -16.302 47.738 1.00 22.07 38 ALA B CA 1
ATOM 2625 C C . ALA B 1 71 ? 14.998 -15.311 48.885 1.00 20.38 38 ALA B C 1
ATOM 2626 O O . ALA B 1 71 ? 14.136 -15.454 49.753 1.00 22.33 38 ALA B O 1
ATOM 2628 N N . GLY B 1 72 ? 15.871 -14.307 48.874 1.00 20.98 39 GLY B N 1
ATOM 2629 C CA . GLY B 1 72 ? 15.915 -13.303 49.922 1.00 21.15 39 GLY B CA 1
ATOM 2630 C C . GLY B 1 72 ? 14.963 -12.126 49.764 1.00 23.02 39 GLY B C 1
ATOM 2631 O O . GLY B 1 72 ? 14.413 -11.653 50.755 1.00 26.20 39 GLY B O 1
ATOM 2632 N N . GLU B 1 73 ? 14.760 -11.660 48.532 1.00 21.66 40 GLU B N 1
ATOM 2633 C CA . GLU B 1 73 ? 14.006 -10.427 48.274 1.00 25.56 40 GLU B CA 1
ATOM 2634 C C . GLU B 1 73 ? 12.518 -10.708 48.055 1.00 25.63 40 GLU B C 1
ATOM 2635 O O . GLU B 1 73 ? 11.659 -9.928 48.472 1.00 25.26 40 GLU B O 1
ATOM 2641 N N . VAL B 1 74 ? 12.228 -11.829 47.398 1.00 28.10 41 VAL B N 1
ATOM 2642 C CA . VAL B 1 74 ? 10.867 -12.281 47.140 1.00 23.09 41 VAL B CA 1
ATOM 2643 C C . VAL B 1 74 ? 10.478 -13.393 48.105 1.00 23.89 41 VAL B C 1
ATOM 2644 O O . VAL B 1 74 ? 9.420 -13.362 48.717 1.00 25.24 41 VAL B O 1
ATOM 2648 N N . GLY B 1 75 ? 11.350 -14.389 48.225 1.00 25.26 42 GLY B N 1
ATOM 2649 C CA . GLY B 1 75 ? 11.088 -15.532 49.073 1.00 22.06 42 GLY B CA 1
ATOM 2650 C C . GLY B 1 75 ? 10.741 -15.205 50.513 1.00 19.21 42 GLY B C 1
ATOM 2651 O O . GLY B 1 75 ? 9.684 -15.599 51.007 1.00 18.81 42 GLY B O 1
ATOM 2652 N N . ILE B 1 76 ? 11.624 -14.485 51.196 1.00 23.45 43 ILE B N 1
ATOM 2653 C CA . ILE B 1 76 ? 11.431 -14.208 52.629 1.00 21.50 43 ILE B CA 1
ATOM 2654 C C . ILE B 1 76 ? 10.059 -13.575 52.959 1.00 23.09 43 ILE B C 1
ATOM 2655 O O . ILE B 1 76 ? 9.375 -14.057 53.855 1.00 20.57 43 ILE B O 1
ATOM 2660 N N . PRO B 1 77 ? 9.652 -12.506 52.238 1.00 22.46 44 PRO B N 1
ATOM 2661 C CA . PRO B 1 77 ? 8.310 -11.961 52.491 1.00 23.24 44 PRO B CA 1
ATOM 2662 C C . PRO B 1 77 ? 7.129 -12.867 52.125 1.00 22.77 44 PRO B C 1
ATOM 2663 O O . PRO B 1 77 ? 6.064 -12.651 52.689 1.00 26.28 44 PRO B O 1
ATOM 2667 N N . ARG B 1 78 ? 7.271 -13.821 51.205 1.00 24.06 45 ARG B N 1
ATOM 2668 C CA . ARG B 1 78 ? 6.132 -14.695 50.881 1.00 22.23 45 ARG B CA 1
ATOM 2669 C C . ARG B 1 78 ? 5.931 -15.774 51.948 1.00 26.10 45 ARG B C 1
ATOM 2670 O O . ARG B 1 78 ? 4.800 -16.231 52.175 1.00 23.31 45 ARG B O 1
ATOM 2678 N N . LEU B 1 79 ? 7.018 -16.192 52.601 1.00 19.52 46 LEU B N 1
ATOM 2679 C CA . LEU B 1 79 ? 6.890 -17.150 53.686 1.00 20.76 46 LEU B CA 1
ATOM 2680 C C . LEU B 1 79 ? 6.343 -16.404 54.908 1.00 25.12 46 LEU B C 1
ATOM 2681 O O . LEU B 1 79 ? 5.632 -16.973 55.737 1.00 23.73 46 LEU B O 1
ATOM 2686 N N . LEU B 1 80 ? 6.659 -15.119 55.014 1.00 22.41 47 LEU B N 1
ATOM 2687 C CA . LEU B 1 80 ? 6.100 -14.331 56.106 1.00 24.94 47 LEU B CA 1
ATOM 2688 C C . LEU B 1 80 ? 4.606 -14.133 55.908 1.00 22.15 47 LEU B C 1
ATOM 2689 O O . LEU B 1 80 ? 3.857 -14.201 56.860 1.00 24.89 47 LEU B O 1
ATOM 2694 N N . LYS B 1 81 ? 4.174 -13.908 54.670 1.00 25.34 48 LYS B N 1
ATOM 2695 C CA . LYS B 1 81 ? 2.750 -13.731 54.399 1.00 25.70 48 LYS B CA 1
ATOM 2696 C C . LYS B 1 81 ? 1.998 -15.017 54.727 1.00 30.33 48 LYS B C 1
ATOM 2697 O O . LYS B 1 81 ? 0.919 -14.979 55.321 1.00 33.34 48 LYS B O 1
ATOM 2703 N N . LEU B 1 82 ? 2.585 -16.153 54.358 1.00 30.36 49 LEU B N 1
ATOM 2704 C CA . LEU B 1 82 ? 2.032 -17.468 54.692 1.00 29.04 49 LEU B CA 1
ATOM 2705 C C . LEU B 1 82 ? 1.934 -17.714 56.208 1.00 29.71 49 LEU B C 1
ATOM 2706 O O . LEU B 1 82 ? 0.876 -18.095 56.723 1.00 25.87 49 LEU B O 1
ATOM 2711 N N . PHE B 1 83 ? 3.045 -17.521 56.913 1.00 26.55 50 PHE B N 1
ATOM 2712 C CA . PHE B 1 83 ? 3.080 -17.720 58.363 1.00 28.23 50 PHE B CA 1
ATOM 2713 C C . PHE B 1 83 ? 2.085 -16.811 59.087 1.00 31.12 50 PHE B C 1
ATOM 2714 O O . PHE B 1 83 ? 1.418 -17.245 60.030 1.00 32.30 50 PHE B O 1
ATOM 2722 N N . LYS B 1 84 ? 2.009 -15.554 58.649 1.00 27.61 51 LYS B N 1
ATOM 2723 C CA . LYS B 1 84 ? 1.066 -14.587 59.195 1.00 29.69 51 LYS B CA 1
ATOM 2724 C C . LYS B 1 84 ? -0.381 -14.938 58.813 1.00 32.83 51 LYS B C 1
ATOM 2725 O O . LYS B 1 84 ? -1.311 -14.644 59.551 1.00 35.50 51 LYS B O 1
ATOM 2731 N N . LYS B 1 85 ? -0.562 -15.571 57.661 1.00 29.03 52 LYS B N 1
ATOM 2732 C CA . LYS B 1 85 ? -1.880 -16.022 57.235 1.00 31.49 52 LYS B CA 1
ATOM 2733 C C . LYS B 1 85 ? -2.471 -17.070 58.187 1.00 33.54 52 LYS B C 1
ATOM 2734 O O . LYS B 1 85 ? -3.689 -17.146 58.368 1.00 40.38 52 LYS B O 1
ATOM 2740 N N . TYR B 1 86 ? -1.612 -17.878 58.799 1.00 29.43 53 TYR B N 1
ATOM 2741 C CA . TYR B 1 86 ? -2.087 -18.910 59.714 1.00 32.88 53 TYR B CA 1
ATOM 2742 C C . TYR B 1 86 ? -1.657 -18.631 61.154 1.00 28.42 53 TYR B C 1
ATOM 2743 O O . TYR B 1 86 ? -1.752 -19.512 62.005 1.00 35.02 53 TYR B O 1
ATOM 2752 N N . HIS B 1 87 ? -1.181 -17.409 61.404 1.00 28.93 54 HIS B N 1
ATOM 2753 C CA . HIS B 1 87 ? -0.770 -16.949 62.738 1.00 31.20 54 HIS B CA 1
ATOM 2754 C C . HIS B 1 87 ? 0.332 -17.810 63.343 1.00 29.37 54 HIS B C 1
ATOM 2755 O O . HIS B 1 87 ? 0.401 -17.986 64.562 1.00 27.81 54 HIS B O 1
ATOM 2762 N N . LEU B 1 88 ? 1.202 -18.330 62.487 1.00 26.24 55 LEU B N 1
ATOM 2763 C CA . LEU B 1 88 ? 2.201 -19.298 62.923 1.00 26.64 55 LEU B CA 1
ATOM 2764 C C . LEU B 1 88 ? 3.453 -18.601 63.393 1.00 26.94 55 LEU B C 1
ATOM 2765 O O . LEU B 1 88 ? 3.845 -17.572 62.831 1.00 24.51 55 LEU B O 1
ATOM 2770 N N . PRO B 1 89 ? 4.083 -19.155 64.445 1.00 27.72 56 PRO B N 1
ATOM 2771 C CA . PRO B 1 89 ? 5.440 -18.743 64.791 1.00 23.66 56 PRO B CA 1
ATOM 2772 C C . PRO B 1 89 ? 6.394 -19.461 63.860 1.00 24.44 56 PRO B C 1
ATOM 2773 O O . PRO B 1 89 ? 5.963 -20.398 63.187 1.00 23.42 56 PRO B O 1
ATOM 2777 N N . ALA B 1 90 ? 7.646 -19.025 63.787 1.00 27.09 57 ALA B N 1
ATOM 2778 C CA . ALA B 1 90 ? 8.651 -19.781 63.048 1.00 24.30 57 ALA B CA 1
ATOM 2779 C C . ALA B 1 90 ? 10.027 -19.456 63.582 1.00 19.89 57 ALA B C 1
ATOM 2780 O O . ALA B 1 90 ? 10.212 -18.461 64.269 1.00 23.73 57 ALA B O 1
ATOM 2782 N N . THR B 1 91 ? 10.990 -20.311 63.273 1.00 25.18 58 THR B N 1
ATOM 2783 C CA . THR B 1 91 ? 12.391 -20.031 63.554 1.00 18.25 58 THR B CA 1
ATOM 2784 C C . THR B 1 91 ? 13.093 -19.906 62.208 1.00 20.98 58 THR B C 1
ATOM 2785 O O . THR B 1 91 ? 12.894 -20.734 61.316 1.00 18.60 58 THR B O 1
ATOM 2789 N N . TRP B 1 92 ? 13.888 -18.859 62.047 1.00 20.07 59 TRP B N 1
ATOM 2790 C CA . TRP B 1 92 ? 14.626 -18.657 60.817 1.00 19.43 59 TRP B CA 1
ATOM 2791 C C . TRP B 1 92 ? 16.087 -18.853 61.119 1.00 20.96 59 TRP B C 1
ATOM 2792 O O . TRP B 1 92 ? 16.666 -18.105 61.902 1.00 23.10 59 TRP B O 1
ATOM 2803 N N . PHE B 1 93 ? 16.679 -19.878 60.523 1.00 18.68 60 PHE B N 1
ATOM 2804 C CA . PHE B 1 93 ? 18.077 -20.131 60.759 1.00 18.27 60 PHE B CA 1
ATOM 2805 C C . PHE B 1 93 ? 18.783 -19.402 59.640 1.00 19.07 60 PHE B C 1
ATOM 2806 O O . PHE B 1 93 ? 18.663 -19.801 58.470 1.00 17.61 60 PHE B O 1
ATOM 2814 N N . VAL B 1 94 ? 19.475 -18.311 59.994 1.00 21.19 61 VAL B N 1
ATOM 2815 C CA . VAL B 1 94 ? 19.926 -17.338 58.994 1.00 21.86 61 VAL B CA 1
ATOM 2816 C C . VAL B 1 94 ? 21.443 -17.214 58.902 1.00 23.93 61 VAL B C 1
ATOM 2817 O O . VAL B 1 94 ? 22.111 -16.841 59.872 1.00 24.44 61 VAL B O 1
ATOM 2821 N N . PRO B 1 95 ? 21.992 -17.533 57.726 1.00 19.26 62 PRO B N 1
ATOM 2822 C CA . PRO B 1 95 ? 23.406 -17.290 57.438 1.00 22.87 62 PRO B CA 1
ATOM 2823 C C . PRO B 1 95 ? 23.771 -15.817 57.602 1.00 21.15 62 PRO B C 1
ATOM 2824 O O . PRO B 1 95 ? 22.953 -14.954 57.266 1.00 22.73 62 PRO B O 1
ATOM 2828 N N . GLY B 1 96 ? 24.971 -15.551 58.114 1.00 15.38 63 GLY B N 1
ATOM 2829 C CA . GLY B 1 96 ? 25.438 -14.198 58.303 1.00 18.19 63 GLY B CA 1
ATOM 2830 C C . GLY B 1 96 ? 25.381 -13.437 56.992 1.00 21.26 63 GLY B C 1
ATOM 2831 O O . GLY B 1 96 ? 25.071 -12.243 56.977 1.00 18.24 63 GLY B O 1
ATOM 2832 N N . HIS B 1 97 ? 25.654 -14.146 55.893 1.00 20.10 64 HIS B N 1
ATOM 2833 C CA . HIS B 1 97 ? 25.702 -13.541 54.572 1.00 18.98 64 HIS B CA 1
ATOM 2834 C C . HIS B 1 97 ? 24.320 -13.029 54.195 1.00 18.06 64 HIS B C 1
ATOM 2835 O O . HIS B 1 97 ? 24.205 -11.992 53.564 1.00 18.76 64 HIS B O 1
ATOM 2842 N N . SER B 1 98 ? 23.281 -13.757 54.591 1.00 20.47 65 SER B N 1
ATOM 2843 C CA . SER B 1 98 ? 21.909 -13.348 54.331 1.00 20.37 65 SER B CA 1
ATOM 2844 C C . SER B 1 98 ? 21.461 -12.202 55.242 1.00 21.54 65 SER B C 1
ATOM 2845 O O . SER B 1 98 ? 20.728 -11.301 54.800 1.00 21.24 65 SER B O 1
ATOM 2848 N N . ILE B 1 99 ? 21.860 -12.250 56.514 1.00 18.88 66 ILE B N 1
ATOM 2849 C CA . ILE B 1 99 ? 21.554 -11.149 57.424 1.00 18.96 66 ILE B CA 1
ATOM 2850 C C . ILE B 1 99 ? 21.990 -9.814 56.812 1.00 20.67 66 ILE B C 1
ATOM 2851 O O . ILE B 1 99 ? 21.180 -8.885 56.714 1.00 23.17 66 ILE B O 1
ATOM 2856 N N . GLU B 1 100 ? 23.251 -9.748 56.366 1.00 18.27 67 GLU B N 1
ATOM 2857 C CA . GLU B 1 100 ? 23.842 -8.521 55.826 1.00 20.66 67 GLU B CA 1
ATOM 2858 C C . GLU B 1 100 ? 23.425 -8.199 54.379 1.00 19.96 67 GLU B C 1
ATOM 2859 O O . GLU B 1 100 ? 23.432 -7.033 53.971 1.00 18.34 67 GLU B O 1
ATOM 2865 N N . THR B 1 101 ? 23.060 -9.213 53.603 1.00 22.60 68 THR B N 1
ATOM 2866 C CA . THR B 1 101 ? 22.659 -8.987 52.205 1.00 24.40 68 THR B CA 1
ATOM 2867 C C . THR B 1 101 ? 21.184 -8.580 52.095 1.00 22.80 68 THR B C 1
ATOM 2868 O O . THR B 1 101 ? 20.789 -7.844 51.178 1.00 23.59 68 THR B O 1
ATOM 2872 N N . PHE B 1 102 ? 20.367 -9.032 53.042 1.00 24.27 69 PHE B N 1
ATOM 2873 C CA . PHE B 1 102 ? 18.932 -8.729 52.990 1.00 22.63 69 PHE B CA 1
ATOM 2874 C C . PHE B 1 102 ? 18.432 -7.972 54.235 1.00 23.16 69 PHE B C 1
ATOM 2875 O O . PHE B 1 102 ? 17.479 -8.416 54.882 1.00 23.72 69 PHE B O 1
ATOM 2883 N N . PRO B 1 103 ? 19.051 -6.813 54.556 1.00 24.04 70 PRO B N 1
ATOM 2884 C CA . PRO B 1 103 ? 18.696 -6.141 55.815 1.00 26.38 70 PRO B CA 1
ATOM 2885 C C . PRO B 1 103 ? 17.215 -5.764 55.918 1.00 27.36 70 PRO B C 1
ATOM 2886 O O . PRO B 1 103 ? 16.649 -5.851 57.008 1.00 30.30 70 PRO B O 1
ATOM 2890 N N . GLU B 1 104 ? 16.586 -5.359 54.825 1.00 25.30 71 GLU B N 1
ATOM 2891 C CA . GLU B 1 104 ? 15.178 -4.969 54.928 1.00 29.97 71 GLU B CA 1
ATOM 2892 C C . GLU B 1 104 ? 14.269 -6.164 55.225 1.00 28.87 71 GLU B C 1
ATOM 2893 O O . GLU B 1 104 ? 13.264 -6.019 55.936 1.00 25.68 71 GLU B O 1
ATOM 2899 N N . GLN B 1 105 ? 14.627 -7.340 54.706 1.00 26.99 72 GLN B N 1
ATOM 2900 C CA . GLN B 1 105 ? 13.875 -8.564 55.007 1.00 25.33 72 GLN B CA 1
ATOM 2901 C C . GLN B 1 105 ? 14.173 -9.100 56.404 1.00 25.23 72 GLN B C 1
ATOM 2902 O O . GLN B 1 105 ? 13.307 -9.727 57.020 1.00 28.25 72 GLN B O 1
ATOM 2908 N N . MET B 1 106 ? 15.385 -8.866 56.904 1.00 23.12 73 MET B N 1
ATOM 2909 C CA . MET B 1 106 ? 15.703 -9.227 58.288 1.00 25.47 73 MET B CA 1
ATOM 2910 C C . MET B 1 106 ? 14.816 -8.472 59.280 1.00 28.48 73 MET B C 1
ATOM 2911 O O . MET B 1 106 ? 14.258 -9.060 60.218 1.00 25.37 73 MET B O 1
ATOM 2916 N N . LYS B 1 107 ? 14.728 -7.159 59.077 1.00 28.16 74 LYS B N 1
ATOM 2917 C CA . LYS B 1 107 ? 13.859 -6.294 59.865 1.00 30.75 74 LYS B CA 1
ATOM 2918 C C . LYS B 1 107 ? 12.442 -6.853 59.916 1.00 30.62 74 LYS B C 1
ATOM 2919 O O . LYS B 1 107 ? 11.824 -6.919 60.982 1.00 31.83 74 LYS B O 1
ATOM 2925 N N . MET B 1 108 ? 11.951 -7.279 58.757 1.00 28.39 75 MET B N 1
ATOM 2926 C CA . MET B 1 108 ? 10.615 -7.833 58.628 1.00 26.93 75 MET B CA 1
ATOM 2927 C C . MET B 1 108 ? 10.447 -9.131 59.406 1.00 30.12 75 MET B C 1
ATOM 2928 O O . MET B 1 108 ? 9.343 -9.453 59.866 1.00 27.50 75 MET B O 1
ATOM 2933 N N . ILE B 1 109 ? 11.533 -9.887 59.541 1.00 27.63 76 ILE B N 1
ATOM 2934 C CA . ILE B 1 109 ? 11.463 -11.157 60.254 1.00 27.40 76 ILE B CA 1
ATOM 2935 C C . ILE B 1 109 ? 11.343 -10.890 61.753 1.00 28.46 76 ILE B C 1
ATOM 2936 O O . ILE B 1 109 ? 10.538 -11.511 62.438 1.00 24.17 76 ILE B O 1
ATOM 2941 N N . VAL B 1 110 ? 12.130 -9.937 62.249 1.00 29.00 77 VAL B N 1
ATOM 2942 C CA . VAL B 1 110 ? 12.131 -9.628 63.668 1.00 30.86 77 VAL B CA 1
ATOM 2943 C C . VAL B 1 110 ? 10.821 -8.954 64.073 1.00 34.22 77 VAL B C 1
ATOM 2944 O O . VAL B 1 110 ? 10.256 -9.268 65.127 1.00 30.19 77 VAL B O 1
ATOM 2948 N N . ASP B 1 111 ? 10.332 -8.051 63.223 1.00 34.26 78 ASP B N 1
ATOM 2949 C CA . ASP B 1 111 ? 9.081 -7.337 63.492 1.00 37.94 78 ASP B CA 1
ATOM 2950 C C . ASP B 1 111 ? 7.898 -8.299 63.682 1.00 32.12 78 ASP B C 1
ATOM 2951 O O . ASP B 1 111 ? 6.996 -8.038 64.484 1.00 32.23 78 ASP B O 1
ATOM 2956 N N . ALA B 1 112 ? 7.913 -9.416 62.962 1.00 31.71 79 ALA B N 1
ATOM 2957 C CA . ALA B 1 112 ? 6.840 -10.402 63.067 1.00 27.19 79 ALA B CA 1
ATOM 2958 C C . ALA B 1 112 ? 7.001 -11.231 64.333 1.00 30.78 79 ALA B C 1
ATOM 2959 O O . ALA B 1 112 ? 6.118 -12.009 64.707 1.00 30.09 79 ALA B O 1
ATOM 2961 N N . GLY B 1 113 ? 8.148 -11.071 64.980 1.00 30.71 80 GLY B N 1
ATOM 2962 C CA . GLY B 1 113 ? 8.369 -11.665 66.282 1.00 28.08 80 GLY B CA 1
ATOM 2963 C C . GLY B 1 113 ? 8.909 -13.074 66.228 1.00 29.40 80 GLY B C 1
ATOM 2964 O O . GLY B 1 113 ? 8.848 -13.795 67.225 1.00 26.21 80 GLY B O 1
ATOM 2965 N N . HIS B 1 114 ? 9.436 -13.467 65.070 1.00 27.70 81 HIS B N 1
ATOM 2966 C CA . HIS B 1 114 ? 9.948 -14.820 64.880 1.00 24.69 81 HIS B CA 1
ATOM 2967 C C . HIS B 1 114 ? 11.324 -14.987 65.512 1.00 23.93 81 HIS B C 1
ATOM 2968 O O . HIS B 1 114 ? 12.004 -14.007 65.823 1.00 26.79 81 HIS B O 1
ATOM 2975 N N . GLU B 1 115 ? 11.733 -16.232 65.715 1.00 24.25 82 GLU B N 1
ATOM 2976 C CA . GLU B 1 115 ? 13.051 -16.495 66.263 1.00 26.44 82 GLU B CA 1
ATOM 2977 C C . GLU B 1 115 ? 14.108 -16.472 65.156 1.00 23.71 82 GLU B C 1
ATOM 2978 O O . GLU B 1 115 ? 13.834 -16.843 64.017 1.00 25.54 82 GLU B O 1
ATOM 2984 N N . VAL B 1 116 ? 15.308 -16.012 65.486 1.00 22.00 83 VAL B N 1
ATOM 2985 C CA . VAL B 1 116 ? 16.417 -16.024 64.541 1.00 26.10 83 VAL B CA 1
ATOM 2986 C C . VAL B 1 116 ? 17.562 -16.885 65.076 1.00 27.06 83 VAL B C 1
ATOM 2987 O O . VAL B 1 116 ? 18.215 -16.482 66.030 1.00 26.21 83 VAL B O 1
ATOM 2991 N N . GLY B 1 117 ? 17.799 -18.058 64.480 1.00 24.53 84 GLY B N 1
ATOM 2992 C CA . GLY B 1 117 ? 18.934 -18.896 64.859 1.00 25.52 84 GLY B CA 1
ATOM 2993 C C . GLY B 1 117 ? 20.127 -18.755 63.915 1.00 25.08 84 GLY B C 1
ATOM 2994 O O . GLY B 1 117 ? 20.063 -17.990 62.945 1.00 28.06 84 GLY B O 1
ATOM 2995 N N . ALA B 1 118 ? 21.208 -19.488 64.179 1.00 24.71 85 ALA B N 1
ATOM 2996 C CA . ALA B 1 118 ? 22.449 -19.354 63.393 1.00 24.43 85 ALA B CA 1
ATOM 2997 C C . ALA B 1 118 ? 22.609 -20.420 62.278 1.00 25.00 85 ALA B C 1
ATOM 2998 O O . ALA B 1 118 ? 22.030 -21.501 62.346 1.00 21.22 85 ALA B O 1
ATOM 3000 N N . HIS B 1 119 ? 23.410 -20.110 61.257 1.00 26.62 86 HIS B N 1
ATOM 3001 C CA . HIS B 1 119 ? 23.543 -20.990 60.092 1.00 21.10 86 HIS B CA 1
ATOM 3002 C C . HIS B 1 119 ? 24.765 -20.602 59.237 1.00 21.59 86 HIS B C 1
ATOM 3003 O O . HIS B 1 119 ? 24.639 -20.319 58.042 1.00 23.63 86 HIS B O 1
ATOM 3010 N N . GLY B 1 120 ? 25.936 -20.571 59.864 1.00 20.73 87 GLY B N 1
ATOM 3011 C CA . GLY B 1 120 ? 27.155 -20.131 59.214 1.00 20.28 87 GLY B CA 1
ATOM 3012 C C . GLY B 1 120 ? 27.086 -18.708 58.701 1.00 23.00 87 GLY B C 1
ATOM 3013 O O . GLY B 1 120 ? 26.106 -17.999 58.963 1.00 23.75 87 GLY B O 1
ATOM 3014 N N . TYR B 1 121 ? 28.120 -18.274 57.975 1.00 18.71 88 TYR B N 1
ATOM 3015 C CA . TYR B 1 121 ? 28.043 -16.989 57.282 1.00 19.32 88 TYR B CA 1
ATOM 3016 C C . TYR B 1 121 ? 27.756 -17.225 55.803 1.00 19.67 88 TYR B C 1
ATOM 3017 O O . TYR B 1 121 ? 26.661 -16.936 55.335 1.00 20.47 88 TYR B O 1
ATOM 3026 N N . SER B 1 122 ? 28.732 -17.741 55.059 1.00 19.08 89 SER B N 1
ATOM 3027 C CA . SER B 1 122 ? 28.493 -18.066 53.650 1.00 19.51 89 SER B CA 1
ATOM 3028 C C . SER B 1 122 ? 28.170 -19.545 53.465 1.00 19.01 89 SER B C 1
ATOM 3029 O O . SER B 1 122 ? 28.684 -20.194 52.541 1.00 14.97 89 SER B O 1
ATOM 3032 N N . HIS B 1 123 ? 27.335 -20.072 54.364 1.00 19.47 90 HIS B N 1
ATOM 3033 C CA . HIS B 1 123 ? 26.861 -21.457 54.282 1.00 17.29 90 HIS B CA 1
ATOM 3034 C C . HIS B 1 123 ? 28.007 -22.448 54.143 1.00 22.61 90 HIS B C 1
ATOM 3035 O O . HIS B 1 123 ? 27.956 -23.352 53.300 1.00 18.96 90 HIS B O 1
ATOM 3042 N N . GLU B 1 124 ? 29.053 -22.266 54.939 1.00 20.64 91 GLU B N 1
ATOM 3043 C CA . GLU B 1 124 ? 30.225 -23.110 54.796 1.00 21.74 91 GLU B CA 1
ATOM 3044 C C . GLU B 1 124 ? 30.108 -24.384 55.635 1.00 21.90 91 GLU B C 1
ATOM 3045 O O . GLU B 1 124 ? 29.590 -24.395 56.770 1.00 21.61 91 GLU B O 1
ATOM 3051 N N . ASN B 1 125 ? 30.565 -25.470 55.030 1.00 20.77 92 ASN B N 1
ATOM 3052 C CA . ASN B 1 125 ? 30.533 -26.784 55.645 1.00 25.77 92 ASN B CA 1
ATOM 3053 C C . ASN B 1 125 ? 31.548 -26.847 56.765 1.00 23.75 92 ASN B C 1
ATOM 3054 O O . ASN B 1 125 ? 32.740 -26.725 56.518 1.00 22.51 92 ASN B O 1
ATOM 3059 N N . PRO B 1 126 ? 31.071 -27.040 58.003 1.00 24.25 93 PRO B N 1
ATOM 3060 C CA . PRO B 1 126 ? 31.963 -27.078 59.170 1.00 23.96 93 PRO B CA 1
ATOM 3061 C C . PRO B 1 126 ? 33.117 -28.083 59.014 1.00 27.74 93 PRO B C 1
ATOM 3062 O O . PRO B 1 126 ? 34.165 -27.908 59.625 1.00 29.48 93 PRO B O 1
ATOM 3066 N N . ILE B 1 127 ? 32.940 -29.111 58.191 1.00 27.31 94 ILE B N 1
ATOM 3067 C CA . ILE B 1 127 ? 33.976 -30.127 58.054 1.00 30.45 94 ILE B CA 1
ATOM 3068 C C . ILE B 1 127 ? 35.122 -29.630 57.151 1.00 28.48 94 ILE B C 1
ATOM 3069 O O . ILE B 1 127 ? 36.286 -30.010 57.335 1.00 25.53 94 ILE B O 1
ATOM 3074 N N . ALA B 1 128 ? 34.800 -28.745 56.211 1.00 26.35 95 ALA B N 1
ATOM 3075 C CA . ALA B 1 128 ? 35.806 -28.189 55.296 1.00 28.29 95 ALA B CA 1
ATOM 3076 C C . ALA B 1 128 ? 36.640 -27.066 55.927 1.00 27.35 95 ALA B C 1
ATOM 3077 O O . ALA B 1 128 ? 37.641 -26.629 55.346 1.00 27.15 95 ALA B O 1
ATOM 3079 N N . MET B 1 129 ? 36.241 -26.607 57.115 1.00 29.01 96 MET B N 1
ATOM 3080 C CA . MET B 1 129 ? 36.900 -25.465 57.761 1.00 29.63 96 MET B CA 1
ATOM 3081 C C . MET B 1 129 ? 37.939 -25.823 58.824 1.00 26.17 96 MET B C 1
ATOM 3082 O O . MET B 1 129 ? 37.799 -26.804 59.541 1.00 31.81 96 MET B O 1
ATOM 3087 N N . SER B 1 130 ? 38.972 -24.991 58.926 1.00 30.99 97 SER B N 1
ATOM 3088 C CA . SER B 1 130 ? 39.862 -24.978 60.084 1.00 30.30 97 SER B CA 1
ATOM 3089 C C . SER B 1 130 ? 39.060 -24.700 61.343 1.00 32.09 97 SER B C 1
ATOM 3090 O O . SER B 1 130 ? 38.005 -24.057 61.281 1.00 27.79 97 SER B O 1
ATOM 3093 N N . THR B 1 131 ? 39.562 -25.147 62.491 1.00 35.15 98 THR B N 1
ATOM 3094 C CA . THR B 1 131 ? 38.838 -24.917 63.734 1.00 31.32 98 THR B CA 1
ATOM 3095 C C . THR B 1 131 ? 38.711 -23.410 63.985 1.00 26.96 98 THR B C 1
ATOM 3096 O O . THR B 1 131 ? 37.711 -22.947 64.530 1.00 26.62 98 THR B O 1
ATOM 3100 N N . LYS B 1 132 ? 39.707 -22.644 63.553 1.00 28.49 99 LYS B N 1
ATOM 3101 C CA . LYS B 1 132 ? 39.677 -21.199 63.758 1.00 29.26 99 LYS B CA 1
ATOM 3102 C C . LYS B 1 132 ? 38.630 -20.534 62.869 1.00 27.75 99 LYS B C 1
ATOM 3103 O O . LYS B 1 132 ? 37.867 -19.660 63.327 1.00 25.54 99 LYS B O 1
ATOM 3109 N N . GLN B 1 133 ? 38.604 -20.942 61.601 1.00 26.33 100 GLN B N 1
ATOM 3110 C CA . GLN B 1 133 ? 37.609 -20.446 60.653 1.00 25.81 100 GLN B CA 1
ATOM 3111 C C . GLN B 1 133 ? 36.226 -20.719 61.220 1.00 22.61 100 GLN B C 1
ATOM 3112 O O . GLN B 1 133 ? 35.374 -19.836 61.296 1.00 20.38 100 GLN B O 1
ATOM 3118 N N . GLU B 1 134 ? 36.036 -21.960 61.652 1.00 24.50 101 GLU B N 1
ATOM 3119 C CA . GLU B 1 134 ? 34.773 -22.382 62.204 1.00 23.19 101 GLU B CA 1
ATOM 3120 C C . GLU B 1 134 ? 34.407 -21.541 63.399 1.00 23.59 101 GLU B C 1
ATOM 3121 O O . GLU B 1 134 ? 33.266 -21.105 63.522 1.00 22.60 101 GLU B O 1
ATOM 3127 N N . GLU B 1 135 ? 35.375 -21.313 64.279 1.00 22.05 102 GLU B N 1
ATOM 3128 C CA . GLU B 1 135 ? 35.112 -20.529 65.480 1.00 26.22 102 GLU B CA 1
ATOM 3129 C C . GLU B 1 135 ? 34.813 -19.083 65.080 1.00 25.26 102 GLU B C 1
ATOM 3130 O O . GLU B 1 135 ? 33.847 -18.486 65.573 1.00 25.20 102 GLU B O 1
ATOM 3136 N N . ASP B 1 136 ? 35.619 -18.548 64.156 1.00 25.42 103 ASP B N 1
ATOM 3137 C CA . ASP B 1 136 ? 35.418 -17.194 63.616 1.00 27.04 103 ASP B CA 1
ATOM 3138 C C . ASP B 1 136 ? 34.086 -17.032 62.888 1.00 25.56 103 ASP B C 1
ATOM 3139 O O . ASP B 1 136 ? 33.502 -15.944 62.889 1.00 26.98 103 ASP B O 1
ATOM 3144 N N . VAL B 1 137 ? 33.621 -18.100 62.244 1.00 22.24 104 VAL B N 1
ATOM 3145 C CA . VAL B 1 137 ? 32.304 -18.082 61.624 1.00 23.41 104 VAL B CA 1
ATOM 3146 C C . VAL B 1 137 ? 31.197 -18.032 62.678 1.00 25.29 104 VAL B C 1
ATOM 3147 O O . VAL B 1 137 ? 30.229 -17.270 62.556 1.00 24.05 104 VAL B O 1
ATOM 3151 N N . LEU B 1 138 ? 31.337 -18.851 63.714 1.00 23.41 105 LEU B N 1
ATOM 3152 C CA . LEU B 1 138 ? 30.329 -18.901 64.770 1.00 27.18 105 LEU B CA 1
ATOM 3153 C C . LEU B 1 138 ? 30.274 -17.581 65.561 1.00 25.85 105 LEU B C 1
ATOM 3154 O O . LEU B 1 138 ? 29.198 -17.085 65.863 1.00 25.14 105 LEU B O 1
ATOM 3159 N N . LEU B 1 139 ? 31.428 -17.000 65.877 1.00 26.05 106 LEU B N 1
ATOM 3160 C CA . LEU B 1 139 ? 31.432 -15.703 66.549 1.00 26.66 106 LEU B CA 1
ATOM 3161 C C . LEU B 1 139 ? 30.726 -14.626 65.732 1.00 25.58 106 LEU B C 1
ATOM 3162 O O . LEU B 1 139 ? 29.860 -13.919 66.247 1.00 26.75 106 LEU B O 1
ATOM 3167 N N . LYS B 1 140 ? 31.094 -14.506 64.461 1.00 26.18 107 LYS B N 1
ATOM 3168 C CA . LYS B 1 140 ? 30.547 -13.449 63.617 1.00 25.22 107 LYS B CA 1
ATOM 3169 C C . LYS B 1 140 ? 29.035 -13.597 63.491 1.00 23.90 107 LYS B C 1
ATOM 3170 O O . LYS B 1 140 ? 28.307 -12.604 63.556 1.00 25.69 107 LYS B O 1
ATOM 3176 N N . SER B 1 141 ? 28.573 -14.837 63.334 1.00 22.79 108 SER B N 1
ATOM 3177 C CA . SER B 1 141 ? 27.146 -15.159 63.318 1.00 23.02 108 SER B CA 1
ATOM 3178 C C . SER B 1 141 ? 26.445 -14.646 64.565 1.00 26.07 108 SER B C 1
ATOM 3179 O O . SER B 1 141 ? 25.391 -14.010 64.485 1.00 26.69 108 SER B O 1
ATOM 3182 N N . VAL B 1 142 ? 27.030 -14.972 65.715 1.00 25.97 109 VAL B N 1
ATOM 3183 C CA . VAL B 1 142 ? 26.482 -14.600 67.008 1.00 28.03 109 VAL B CA 1
ATOM 3184 C C . VAL B 1 142 ? 26.450 -13.078 67.109 1.00 29.45 109 VAL B C 1
ATOM 3185 O O . VAL B 1 142 ? 25.437 -12.498 67.521 1.00 30.97 109 VAL B O 1
ATOM 3189 N N . GLU B 1 143 ? 27.543 -12.442 66.691 1.00 24.05 110 GLU B N 1
ATOM 3190 C CA . GLU B 1 143 ? 27.642 -10.984 66.676 1.00 29.85 110 GLU B CA 1
ATOM 3191 C C . GLU B 1 143 ? 26.556 -10.358 65.801 1.00 30.93 110 GLU B C 1
ATOM 3192 O O . GLU B 1 143 ? 25.924 -9.372 66.192 1.00 30.37 110 GLU B O 1
ATOM 3198 N N . LEU B 1 144 ? 26.331 -10.933 64.623 1.00 26.23 111 LEU B N 1
ATOM 3199 C CA . LEU B 1 144 ? 25.340 -10.397 63.704 1.00 22.06 111 LEU B CA 1
ATOM 3200 C C . LEU B 1 144 ? 23.912 -10.554 64.217 1.00 22.94 111 LEU B C 1
ATOM 3201 O O . LEU B 1 144 ? 23.090 -9.665 64.029 1.00 24.65 111 LEU B O 1
ATOM 3206 N N . ILE B 1 145 ? 23.616 -11.679 64.863 1.00 24.33 112 ILE B N 1
ATOM 3207 C CA . ILE B 1 145 ? 22.243 -11.974 65.289 1.00 24.13 112 ILE B CA 1
ATOM 3208 C C . ILE B 1 145 ? 21.864 -11.162 66.529 1.00 27.08 112 ILE B C 1
ATOM 3209 O O . ILE B 1 145 ? 20.747 -10.635 66.619 1.00 22.93 112 ILE B O 1
ATOM 3214 N N . LYS B 1 146 ? 22.803 -11.053 67.468 1.00 27.96 113 LYS B N 1
ATOM 3215 C CA . LYS B 1 146 ? 22.651 -10.176 68.625 1.00 27.98 113 LYS B CA 1
ATOM 3216 C C . LYS B 1 146 ? 22.320 -8.745 68.178 1.00 31.41 113 LYS B C 1
ATOM 3217 O O . LYS B 1 146 ? 21.309 -8.167 68.612 1.00 27.49 113 LYS B O 1
ATOM 3223 N N . ASP B 1 147 ? 23.158 -8.203 67.289 1.00 30.95 114 ASP B N 1
ATOM 3224 C CA . ASP B 1 147 ? 22.962 -6.872 66.717 1.00 27.63 114 ASP B CA 1
ATOM 3225 C C . ASP B 1 147 ? 21.556 -6.682 66.190 1.00 31.04 114 ASP B C 1
ATOM 3226 O O . ASP B 1 147 ? 20.951 -5.625 66.390 1.00 27.77 114 ASP B O 1
ATOM 3231 N N . LEU B 1 148 ? 21.047 -7.709 65.507 1.00 28.76 115 LEU B N 1
ATOM 3232 C CA . LEU B 1 148 ? 19.753 -7.643 64.831 1.00 24.82 115 LEU B CA 1
ATOM 3233 C C . LEU B 1 148 ? 18.558 -7.753 65.784 1.00 30.91 115 LEU B C 1
ATOM 3234 O O . LEU B 1 148 ? 17.532 -7.089 65.604 1.00 37.57 115 LEU B O 1
ATOM 3239 N N . THR B 1 149 ? 18.699 -8.594 66.797 1.00 26.69 116 THR B N 1
ATOM 3240 C CA . THR B 1 149 ? 17.565 -9.029 67.602 1.00 26.51 116 THR B CA 1
ATOM 3241 C C . THR B 1 149 ? 17.569 -8.489 69.023 1.00 28.25 116 THR B C 1
ATOM 3242 O O . THR B 1 149 ? 16.519 -8.379 69.644 1.00 30.57 116 THR B O 1
ATOM 3246 N N . GLY B 1 150 ? 18.757 -8.197 69.543 1.00 24.32 117 GLY B N 1
ATOM 3247 C CA . GLY B 1 150 ? 18.894 -7.738 70.909 1.00 29.79 117 GLY B CA 1
ATOM 3248 C C . GLY B 1 150 ? 19.412 -8.851 71.799 1.00 33.32 117 GLY B C 1
ATOM 3249 O O . GLY B 1 150 ? 20.043 -8.605 72.828 1.00 36.39 117 GLY B O 1
ATOM 3250 N N . LYS B 1 151 ? 19.139 -10.086 71.387 1.00 33.23 118 LYS B N 1
ATOM 3251 C CA . LYS B 1 151 ? 19.582 -11.268 72.107 1.00 34.22 118 LYS B CA 1
ATOM 3252 C C . LYS B 1 151 ? 20.513 -12.137 71.263 1.00 34.98 118 LYS B C 1
ATOM 3253 O O . LYS B 1 151 ? 20.450 -12.122 70.026 1.00 32.76 118 LYS B O 1
ATOM 3259 N N . ALA B 1 152 ? 21.367 -12.898 71.942 1.00 33.27 119 ALA B N 1
ATOM 3260 C CA . ALA B 1 152 ? 22.194 -13.900 71.289 1.00 31.06 119 ALA B CA 1
ATOM 3261 C C . ALA B 1 152 ? 21.293 -15.020 70.793 1.00 31.31 119 ALA B C 1
ATOM 3262 O O . ALA B 1 152 ? 20.241 -15.280 71.383 1.00 30.34 119 ALA B O 1
ATOM 3264 N N . PRO B 1 153 ? 21.688 -15.679 69.693 1.00 29.36 120 PRO B N 1
ATOM 3265 C CA . PRO B 1 153 ? 20.944 -16.865 69.247 1.00 27.63 120 PRO B CA 1
ATOM 3266 C C . PRO B 1 153 ? 21.048 -18.012 70.248 1.00 25.96 120 PRO B C 1
ATOM 3267 O O . PRO B 1 153 ? 22.073 -18.142 70.925 1.00 23.07 120 PRO B O 1
ATOM 3271 N N . THR B 1 154 ? 19.999 -18.826 70.337 1.00 25.28 121 THR B N 1
ATOM 3272 C CA . THR B 1 154 ? 20.047 -20.063 71.114 1.00 25.37 121 THR B CA 1
ATOM 3273 C C . THR B 1 154 ? 20.012 -21.295 70.198 1.00 28.38 121 THR B C 1
ATOM 3274 O O . THR B 1 154 ? 20.192 -22.420 70.667 1.00 30.16 121 THR B O 1
ATOM 3278 N N . GLY B 1 155 ? 19.764 -21.098 68.903 1.00 26.65 122 GLY B N 1
ATOM 3279 C CA . GLY B 1 155 ? 19.707 -22.234 67.994 1.00 19.19 122 GLY B CA 1
ATOM 3280 C C . GLY B 1 155 ? 20.676 -22.226 66.824 1.00 23.22 122 GLY B C 1
ATOM 3281 O O . GLY B 1 155 ? 20.976 -21.173 66.250 1.00 25.54 122 GLY B O 1
ATOM 3282 N N . TYR B 1 156 ? 21.134 -23.418 66.444 1.00 25.03 123 TYR B N 1
ATOM 3283 C CA . TYR B 1 156 ? 22.066 -23.587 65.332 1.00 20.14 123 TYR B CA 1
ATOM 3284 C C . TYR B 1 156 ? 21.607 -24.654 64.339 1.00 18.43 123 TYR B C 1
ATOM 3285 O O . TYR B 1 156 ? 21.095 -25.697 64.730 1.00 21.77 123 TYR B O 1
ATOM 3294 N N . VAL B 1 157 ? 21.760 -24.371 63.053 1.00 18.21 124 VAL B N 1
ATOM 3295 C CA . VAL B 1 157 ? 21.749 -25.418 62.031 1.00 20.42 124 VAL B CA 1
ATOM 3296 C C . VAL B 1 157 ? 23.095 -25.355 61.322 1.00 17.57 124 VAL B C 1
ATOM 3297 O O . VAL B 1 157 ? 23.527 -24.272 60.930 1.00 17.22 124 VAL B O 1
ATOM 3301 N N . ALA B 1 158 ? 23.767 -26.494 61.180 1.00 19.04 125 ALA B N 1
ATOM 3302 C CA . ALA B 1 158 ? 24.998 -26.544 60.384 1.00 22.05 125 ALA B CA 1
ATOM 3303 C C . ALA B 1 158 ? 24.684 -26.549 58.890 1.00 21.89 125 ALA B C 1
ATOM 3304 O O . ALA B 1 158 ? 23.858 -27.340 58.421 1.00 22.34 125 ALA B O 1
ATOM 3306 N N . PRO B 1 159 ? 25.343 -25.665 58.132 1.00 24.41 126 PRO B N 1
ATOM 3307 C CA . PRO B 1 159 ? 25.140 -25.668 56.672 1.00 26.34 126 PRO B CA 1
ATOM 3308 C C . PRO B 1 159 ? 25.370 -27.060 56.063 1.00 24.99 126 PRO B C 1
ATOM 3309 O O . PRO B 1 159 ? 26.344 -27.728 56.412 1.00 25.28 126 PRO B O 1
ATOM 3313 N N . TRP B 1 160 ? 24.443 -27.483 55.204 1.00 28.97 127 TRP B N 1
ATOM 3314 C CA . TRP B 1 160 ? 24.439 -28.802 54.550 1.00 31.43 127 TRP B CA 1
ATOM 3315 C C . TRP B 1 160 ? 24.486 -29.972 55.547 1.00 27.52 127 TRP B C 1
ATOM 3316 O O . TRP B 1 160 ? 24.788 -31.114 55.180 1.00 30.08 127 TRP B O 1
ATOM 3327 N N . TRP B 1 161 ? 24.179 -29.661 56.804 1.00 25.96 128 TRP B N 1
ATOM 3328 C CA . TRP B 1 161 ? 23.956 -30.645 57.861 1.00 23.99 128 TRP B CA 1
ATOM 3329 C C . TRP B 1 161 ? 25.159 -31.537 58.152 1.00 27.48 128 TRP B C 1
ATOM 3330 O O . TRP B 1 161 ? 25.074 -32.753 58.017 1.00 27.52 128 TRP B O 1
ATOM 3341 N N . GLU B 1 162 ? 26.273 -30.935 58.568 1.00 27.86 129 GLU B N 1
ATOM 3342 C CA . GLU B 1 162 ? 27.421 -31.719 59.027 1.00 24.63 129 GLU B CA 1
ATOM 3343 C C . GLU B 1 162 ? 28.027 -31.197 60.322 1.00 28.18 129 GLU B C 1
ATOM 3344 O O . GLU B 1 162 ? 28.006 -29.995 60.595 1.00 21.43 129 GLU B O 1
ATOM 3350 N N . PHE B 1 163 ? 28.578 -32.115 61.109 1.00 28.79 130 PHE B N 1
ATOM 3351 C CA . PHE B 1 163 ? 29.320 -31.745 62.309 1.00 27.82 130 PHE B CA 1
ATOM 3352 C C . PHE B 1 163 ? 30.834 -31.939 62.125 1.00 32.17 130 PHE B C 1
ATOM 3353 O O . PHE B 1 163 ? 31.277 -32.276 61.032 1.00 37.28 130 PHE B O 1
ATOM 3361 N N . SER B 1 164 ? 31.623 -31.741 63.185 1.00 39.43 131 SER B N 1
ATOM 3362 C CA . SER B 1 164 ? 33.089 -31.811 63.088 1.00 37.70 131 SER B CA 1
ATOM 3363 C C . SER B 1 164 ? 33.754 -31.848 64.464 1.00 41.78 131 SER B C 1
ATOM 3364 O O . SER B 1 164 ? 34.486 -32.784 64.806 1.00 43.46 131 SER B O 1
ATOM 3367 N N . ASN B 1 165 ? 33.525 -30.772 65.213 1.00 46.68 132 ASN B N 1
ATOM 3368 C CA . ASN B 1 165 ? 33.875 -30.632 66.627 1.00 42.28 132 ASN B CA 1
ATOM 3369 C C . ASN B 1 165 ? 32.929 -29.557 67.166 1.00 37.98 132 ASN B C 1
ATOM 3370 O O . ASN B 1 165 ? 33.190 -28.913 68.184 1.00 37.49 132 ASN B O 1
ATOM 3375 N N . ILE B 1 166 ? 31.832 -29.389 66.428 1.00 35.07 133 ILE B N 1
ATOM 3376 C CA . ILE B 1 166 ? 30.803 -28.372 66.640 1.00 34.65 133 ILE B CA 1
ATOM 3377 C C . ILE B 1 166 ? 30.188 -28.399 68.011 1.00 30.35 133 ILE B C 1
ATOM 3378 O O . ILE B 1 166 ? 29.957 -27.348 68.610 1.00 29.75 133 ILE B O 1
ATOM 3383 N N . THR B 1 167 ? 29.882 -29.611 68.469 1.00 30.60 134 THR B N 1
ATOM 3384 C CA . THR B 1 167 ? 29.190 -29.811 69.731 1.00 34.76 134 THR B CA 1
ATOM 3385 C C . THR B 1 167 ? 29.930 -29.073 70.853 1.00 35.44 134 THR B C 1
ATOM 3386 O O . THR B 1 167 ? 29.295 -28.428 71.684 1.00 33.63 134 THR B O 1
ATOM 3390 N N . ASN B 1 168 ? 31.264 -29.103 70.836 1.00 35.09 135 ASN B N 1
ATOM 3391 C CA . ASN B 1 168 ? 32.045 -28.358 71.818 1.00 34.59 135 ASN B CA 1
ATOM 3392 C C . ASN B 1 168 ? 31.932 -26.846 71.580 1.00 35.13 135 ASN B C 1
ATOM 3393 O O . ASN B 1 168 ? 31.868 -26.058 72.525 1.00 33.62 135 ASN B O 1
ATOM 3398 N N . GLU B 1 169 ? 31.913 -26.447 70.315 1.00 31.24 136 GLU B N 1
ATOM 3399 C CA . GLU B 1 169 ? 31.905 -25.036 69.968 1.00 30.66 136 GLU B CA 1
ATOM 3400 C C . GLU B 1 169 ? 30.571 -24.356 70.244 1.00 30.31 136 GLU B C 1
ATOM 3401 O O . GLU B 1 169 ? 30.536 -23.174 70.574 1.00 33.30 136 GLU B O 1
ATOM 3407 N N . LEU B 1 170 ? 29.484 -25.108 70.100 1.00 28.71 137 LEU B N 1
ATOM 3408 C CA . LEU B 1 170 ? 28.126 -24.616 70.319 1.00 27.74 137 LEU B CA 1
ATOM 3409 C C . LEU B 1 170 ? 27.790 -24.341 71.795 1.00 31.96 137 LEU B C 1
ATOM 3410 O O . LEU B 1 170 ? 27.134 -23.342 72.130 1.00 29.93 137 LEU B O 1
ATOM 3415 N N . LEU B 1 171 ? 28.213 -25.244 72.670 1.00 26.66 138 LEU B N 1
ATOM 3416 C CA . LEU B 1 171 ? 28.067 -25.030 74.102 1.00 31.06 138 LEU B CA 1
ATOM 3417 C C . LEU B 1 171 ? 28.995 -23.897 74.539 1.00 32.47 138 LEU B C 1
ATOM 3418 O O . LEU B 1 171 ? 28.555 -22.933 75.172 1.00 33.59 138 LEU B O 1
ATOM 3423 N N . LEU B 1 172 ? 30.270 -24.012 74.166 1.00 32.13 139 LEU B N 1
ATOM 3424 C CA . LEU B 1 172 ? 31.280 -22.988 74.457 1.00 32.89 139 LEU B CA 1
ATOM 3425 C C . LEU B 1 172 ? 30.821 -21.595 74.038 1.00 35.44 139 LEU B C 1
ATOM 3426 O O . LEU B 1 172 ? 30.837 -20.665 74.852 1.00 38.06 139 LEU B O 1
ATOM 3431 N N . LYS B 1 173 ? 30.373 -21.440 72.789 1.00 37.23 140 LYS B N 1
ATOM 3432 C CA . LYS B 1 173 ? 29.856 -20.143 72.345 1.00 35.03 140 LYS B CA 1
ATOM 3433 C C . LYS B 1 173 ? 28.526 -19.902 73.001 1.00 38.69 140 LYS B C 1
ATOM 3434 O O . LYS B 1 173 ? 27.535 -19.539 72.335 1.00 32.78 140 LYS B O 1
ATOM 3440 N N . HIS B 1 174 ? 28.544 -20.123 74.314 1.00 43.54 141 HIS B N 1
ATOM 3441 C CA . HIS B 1 174 ? 27.461 -19.839 75.228 1.00 46.37 141 HIS B CA 1
ATOM 3442 C C . HIS B 1 174 ? 26.144 -20.058 74.518 1.00 40.94 141 HIS B C 1
ATOM 3443 O O . HIS B 1 174 ? 25.977 -21.077 73.839 1.00 40.24 141 HIS B O 1
ATOM 3450 N N . GLY B 1 175 ? 25.257 -19.074 74.624 1.00 41.22 142 GLY B N 1
ATOM 3451 C CA . GLY B 1 175 ? 23.966 -19.081 73.975 1.00 31.34 142 GLY B CA 1
ATOM 3452 C C . GLY B 1 175 ? 23.419 -20.453 73.703 1.00 27.46 142 GLY B C 1
ATOM 3453 O O . GLY B 1 175 ? 22.458 -20.878 74.342 1.00 37.22 142 GLY B O 1
ATOM 3454 N N . PHE B 1 176 ? 24.084 -21.165 72.795 1.00 27.52 143 PHE B N 1
ATOM 3455 C CA . PHE B 1 176 ? 23.444 -22.238 72.057 1.00 29.48 143 PHE B CA 1
ATOM 3456 C C . PHE B 1 176 ? 22.971 -23.354 72.958 1.00 26.49 143 PHE B C 1
ATOM 3457 O O . PHE B 1 176 ? 23.739 -24.029 73.655 1.00 20.27 143 PHE B O 1
ATOM 3465 N N . LYS B 1 177 ? 21.652 -23.478 72.921 1.00 21.01 144 LYS B N 1
ATOM 3466 C CA . LYS B 1 177 ? 20.873 -24.424 73.663 1.00 24.75 144 LYS B CA 1
ATOM 3467 C C . LYS B 1 177 ? 20.695 -25.694 72.826 1.00 21.92 144 LYS B C 1
ATOM 3468 O O . LYS B 1 177 ? 20.881 -26.807 73.312 1.00 22.11 144 LYS B O 1
ATOM 3474 N N . TYR B 1 178 ? 20.364 -25.505 71.547 1.00 24.08 145 TYR B N 1
ATOM 3475 C CA . TYR B 1 178 ? 19.941 -26.612 70.693 1.00 22.13 145 TYR B CA 1
ATOM 3476 C C . TYR B 1 178 ? 20.513 -26.532 69.277 1.00 24.55 145 TYR B C 1
ATOM 3477 O O . TYR B 1 178 ? 20.772 -25.438 68.754 1.00 20.64 145 TYR B O 1
ATOM 3486 N N . ASP B 1 179 ? 20.674 -27.703 68.659 1.00 20.25 146 ASP B N 1
ATOM 3487 C CA . ASP B 1 179 ? 21.090 -27.809 67.265 1.00 22.24 146 ASP B CA 1
ATOM 3488 C C . ASP B 1 179 ? 20.017 -28.562 66.481 1.00 20.02 146 ASP B C 1
ATOM 3489 O O . ASP B 1 179 ? 19.276 -29.353 67.053 1.00 22.35 146 ASP B O 1
ATOM 3494 N N . HIS B 1 180 ? 19.943 -28.325 65.173 1.00 18.52 147 HIS B N 1
ATOM 3495 C CA . HIS B 1 180 ? 18.939 -28.961 64.329 1.00 16.69 147 HIS B CA 1
ATOM 3496 C C . HIS B 1 180 ? 19.640 -29.416 63.037 1.00 21.61 147 HIS B C 1
ATOM 3497 O O . HIS B 1 180 ? 19.325 -28.968 61.921 1.00 17.61 147 HIS B O 1
ATOM 3504 N N . SER B 1 181 ? 20.619 -30.304 63.210 1.00 20.30 148 SER B N 1
ATOM 3505 C CA . SER B 1 181 ? 21.446 -30.749 62.100 1.00 21.95 148 SER B CA 1
ATOM 3506 C C . SER B 1 181 ? 21.578 -32.268 62.013 1.00 19.19 148 SER B C 1
ATOM 3507 O O . SER B 1 181 ? 21.909 -32.791 60.955 1.00 19.62 148 SER B O 1
ATOM 3510 N N . LEU B 1 182 ? 21.345 -32.976 63.115 1.00 19.81 149 LEU B N 1
ATOM 3511 C CA . LEU B 1 182 ? 21.752 -34.386 63.183 1.00 17.81 149 LEU B CA 1
ATOM 3512 C C . LEU B 1 182 ? 20.556 -35.319 63.163 1.00 17.73 149 LEU B C 1
ATOM 3513 O O . LEU B 1 182 ? 19.406 -34.865 63.230 1.00 17.98 149 LEU B O 1
ATOM 3518 N N . MET B 1 183 ? 20.820 -36.622 63.081 1.00 15.64 150 MET B N 1
ATOM 3519 C CA . MET B 1 183 ? 19.754 -37.568 62.748 1.00 18.01 150 MET B CA 1
ATOM 3520 C C . MET B 1 183 ? 19.753 -38.866 63.548 1.00 17.92 150 MET B C 1
ATOM 3521 O O . MET B 1 183 ? 19.366 -39.894 63.020 1.00 18.96 150 MET B O 1
ATOM 3526 N N . HIS B 1 184 ? 20.142 -38.828 64.820 1.00 18.33 151 HIS B N 1
ATOM 3527 C CA . HIS B 1 184 ? 20.020 -40.020 65.668 1.00 16.17 151 HIS B CA 1
ATOM 3528 C C . HIS B 1 184 ? 18.561 -40.431 65.897 1.00 14.27 151 HIS B C 1
ATOM 3529 O O . HIS B 1 184 ? 18.271 -41.597 66.161 1.00 16.54 151 HIS B O 1
ATOM 3536 N N . ASN B 1 185 ? 17.641 -39.474 65.800 1.00 14.36 152 ASN B N 1
ATOM 3537 C CA . ASN B 1 185 ? 16.215 -39.737 66.036 1.00 17.92 152 ASN B CA 1
ATOM 3538 C C . ASN B 1 185 ? 15.396 -38.933 65.043 1.00 20.77 152 ASN B C 1
ATOM 3539 O O . ASN B 1 185 ? 15.975 -38.195 64.234 1.00 23.44 152 ASN B O 1
ATOM 3544 N N . ASP B 1 186 ? 14.067 -39.031 65.066 1.00 21.19 153 ASP B N 1
ATOM 3545 C CA . ASP B 1 186 ? 13.344 -38.146 64.146 1.00 22.78 153 ASP B CA 1
ATOM 3546 C C . ASP B 1 186 ? 12.209 -37.314 64.768 1.00 20.36 153 ASP B C 1
ATOM 3547 O O . ASP B 1 186 ? 12.091 -36.130 64.465 1.00 22.41 153 ASP B O 1
ATOM 3552 N N . PHE B 1 187 ? 11.379 -37.884 65.635 1.00 27.02 154 PHE B N 1
ATOM 3553 C CA . PHE B 1 187 ? 10.250 -37.091 66.153 1.00 21.13 154 PHE B CA 1
ATOM 3554 C C . PHE B 1 187 ? 10.298 -36.899 67.664 1.00 21.19 154 PHE B C 1
ATOM 3555 O O . PHE B 1 187 ? 9.299 -36.553 68.294 1.00 20.07 154 PHE B O 1
ATOM 3563 N N . THR B 1 188 ? 11.489 -37.110 68.217 1.00 22.28 155 THR B N 1
ATOM 3564 C CA . THR B 1 188 ? 11.796 -36.834 69.615 1.00 20.90 155 THR B CA 1
ATOM 3565 C C . THR B 1 188 ? 13.136 -36.143 69.704 1.00 22.62 155 THR B C 1
ATOM 3566 O O . THR B 1 188 ? 14.104 -36.609 69.088 1.00 21.19 155 THR B O 1
ATOM 3570 N N . PRO B 1 189 ? 13.213 -35.049 70.481 1.00 17.47 156 PRO B N 1
ATOM 3571 C CA . PRO B 1 189 ? 14.521 -34.440 70.773 1.00 18.56 156 PRO B CA 1
ATOM 3572 C C . PRO B 1 189 ? 15.366 -35.379 71.624 1.00 18.29 156 PRO B C 1
ATOM 3573 O O . PRO B 1 189 ? 14.830 -36.349 72.150 1.00 19.71 156 PRO B O 1
ATOM 3577 N N . TYR B 1 190 ? 16.662 -35.098 71.745 1.00 19.73 157 TYR B N 1
ATOM 3578 C CA . TYR B 1 190 ? 17.573 -35.883 72.572 1.00 15.82 157 TYR B CA 1
ATOM 3579 C C . TYR B 1 190 ? 18.820 -35.033 72.861 1.00 19.30 157 TYR B C 1
ATOM 3580 O O . TYR B 1 190 ? 18.992 -33.967 72.277 1.00 19.92 157 TYR B O 1
ATOM 3589 N N . TYR B 1 191 ? 19.671 -35.486 73.775 1.00 19.34 158 TYR B N 1
ATOM 3590 C CA . TYR B 1 191 ? 20.876 -34.742 74.101 1.00 19.60 158 TYR B CA 1
ATOM 3591 C C . TYR B 1 191 ? 22.042 -35.230 73.253 1.00 20.24 158 TYR B C 1
ATOM 3592 O O . TYR B 1 191 ? 22.365 -36.422 73.277 1.00 18.69 158 TYR B O 1
ATOM 3601 N N . VAL B 1 192 ? 22.676 -34.323 72.511 1.00 16.39 159 VAL B N 1
ATOM 3602 C CA . VAL B 1 192 ? 23.760 -34.728 71.617 1.00 18.83 159 VAL B CA 1
ATOM 3603 C C . VAL B 1 192 ? 24.953 -35.330 72.377 1.00 18.53 159 VAL B C 1
ATOM 3604 O O . VAL B 1 192 ? 25.460 -34.729 73.324 1.00 23.12 159 VAL B O 1
ATOM 3608 N N . ARG B 1 193 ? 25.377 -36.526 71.967 1.00 20.61 160 ARG B N 1
ATOM 3609 C CA . ARG B 1 193 ? 26.551 -37.183 72.549 1.00 22.25 160 ARG B CA 1
ATOM 3610 C C . ARG B 1 193 ? 27.837 -36.638 71.950 1.00 21.85 160 ARG B C 1
ATOM 3611 O O . ARG B 1 193 ? 27.903 -36.379 70.748 1.00 28.71 160 ARG B O 1
ATOM 3619 N N . VAL B 1 194 ? 28.864 -36.492 72.778 1.00 23.06 161 VAL B N 1
ATOM 3620 C CA . VAL B 1 194 ? 30.195 -36.107 72.307 1.00 24.21 161 VAL B CA 1
ATOM 3621 C C . VAL B 1 194 ? 31.102 -37.338 72.441 1.00 22.41 161 VAL B C 1
ATOM 3622 O O . VAL B 1 194 ? 30.873 -38.179 73.309 1.00 20.17 161 VAL B O 1
ATOM 3626 N N . GLY B 1 195 ? 32.103 -37.462 71.568 1.00 23.17 162 GLY B N 1
ATOM 3627 C CA . GLY B 1 195 ? 33.070 -38.544 71.665 1.00 22.72 162 GLY B CA 1
ATOM 3628 C C . GLY B 1 195 ? 32.791 -39.888 70.993 1.00 23.41 162 GLY B C 1
ATOM 3629 O O . GLY B 1 195 ? 33.582 -40.816 71.171 1.00 22.11 162 GLY B O 1
ATOM 3630 N N . ASP B 1 196 ? 31.682 -40.016 70.257 1.00 27.26 163 ASP B N 1
ATOM 3631 C CA . ASP B 1 196 ? 31.396 -41.237 69.486 1.00 24.30 163 ASP B CA 1
ATOM 3632 C C . ASP B 1 196 ? 32.554 -41.522 68.542 1.00 24.91 163 ASP B C 1
ATOM 3633 O O . ASP B 1 196 ? 33.025 -40.609 67.855 1.00 23.97 163 ASP B O 1
ATOM 3638 N N . SER B 1 197 ? 33.004 -42.772 68.488 1.00 22.34 164 SER B N 1
ATOM 3639 C CA . SER B 1 197 ? 34.040 -43.150 67.536 1.00 24.81 164 SER B CA 1
ATOM 3640 C C . SER B 1 197 ? 33.739 -44.493 66.865 1.00 23.89 164 SER B C 1
ATOM 3641 O O . SER B 1 197 ? 32.946 -45.291 67.366 1.00 21.30 164 SER B O 1
ATOM 3644 N N . TRP B 1 198 ? 34.403 -44.739 65.741 1.00 25.22 165 TRP B N 1
ATOM 3645 C CA . TRP B 1 198 ? 34.183 -45.948 64.969 1.00 22.95 165 TRP B CA 1
ATOM 3646 C C . TRP B 1 198 ? 35.453 -46.293 64.182 1.00 24.29 165 TRP B C 1
ATOM 3647 O O . TRP B 1 198 ? 36.320 -45.431 64.014 1.00 26.78 165 TRP B O 1
ATOM 3658 N N . SER B 1 199 ? 35.571 -47.548 63.734 1.00 22.31 166 SER B N 1
ATOM 3659 C CA . SER B 1 199 ? 36.732 -48.011 62.955 1.00 21.84 166 SER B CA 1
ATOM 3660 C C . SER B 1 199 ? 36.402 -48.040 61.468 1.00 24.59 166 SER B C 1
ATOM 3661 O O . SER B 1 199 ? 35.422 -48.677 61.064 1.00 26.85 166 SER B O 1
ATOM 3664 N N . LYS B 1 200 ? 37.216 -47.363 60.658 1.00 25.14 167 LYS B N 1
ATOM 3665 C CA . LYS B 1 200 ? 37.026 -47.335 59.210 1.00 25.58 167 LYS B CA 1
ATOM 3666 C C . LYS B 1 200 ? 37.579 -48.595 58.546 1.00 26.32 167 LYS B C 1
ATOM 3667 O O . LYS B 1 200 ? 38.576 -49.154 59.004 1.00 28.37 167 LYS B O 1
ATOM 3673 N N . ILE B 1 201 ? 36.970 -49.009 57.440 1.00 22.37 168 ILE B N 1
ATOM 3674 C CA . ILE B 1 201 ? 37.521 -50.093 56.642 1.00 24.78 168 ILE B CA 1
ATOM 3675 C C . ILE B 1 201 ? 38.716 -49.658 55.786 1.00 27.53 168 ILE B C 1
ATOM 3676 O O . ILE B 1 201 ? 38.575 -48.864 54.847 1.00 24.65 168 ILE B O 1
ATOM 3681 N N . ASP B 1 202 ? 39.878 -50.211 56.113 1.00 23.22 169 ASP B N 1
ATOM 3682 C CA . ASP B 1 202 ? 41.090 -50.085 55.312 1.00 21.14 169 ASP B CA 1
ATOM 3683 C C . ASP B 1 202 ? 41.311 -51.475 54.706 1.00 22.71 169 ASP B C 1
ATOM 3684 O O . ASP B 1 202 ? 41.684 -52.398 55.432 1.00 21.13 169 ASP B O 1
ATOM 3689 N N . TYR B 1 203 ? 41.020 -51.657 53.415 1.00 18.52 170 TYR B N 1
ATOM 3690 C CA . TYR B 1 203 ? 41.236 -52.957 52.792 1.00 19.38 170 TYR B CA 1
ATOM 3691 C C . TYR B 1 203 ? 42.738 -53.297 52.604 1.00 22.81 170 TYR B C 1
ATOM 3692 O O . TYR B 1 203 ? 43.060 -54.393 52.154 1.00 24.62 170 TYR B O 1
ATOM 3701 N N . SER B 1 204 ? 43.647 -52.373 52.934 1.00 20.85 171 SER B N 1
ATOM 3702 C CA . SER B 1 204 ? 45.097 -52.679 52.920 1.00 22.61 171 SER B CA 1
ATOM 3703 C C . SER B 1 204 ? 45.508 -53.556 54.099 1.00 23.39 171 SER B C 1
ATOM 3704 O O . SER B 1 204 ? 46.552 -54.211 54.071 1.00 21.35 171 SER B O 1
ATOM 3707 N N . LEU B 1 205 ? 44.695 -53.527 55.150 1.00 21.65 172 LEU B N 1
ATOM 3708 C CA . LEU B 1 205 ? 45.002 -54.227 56.385 1.00 22.12 172 LEU B CA 1
ATOM 3709 C C . LEU B 1 205 ? 44.133 -55.481 56.489 1.00 27.04 172 LEU B C 1
ATOM 3710 O O . LEU B 1 205 ? 43.420 -55.817 55.540 1.00 25.06 172 LEU B O 1
ATOM 3715 N N . GLU B 1 206 ? 44.171 -56.170 57.629 1.00 21.79 173 GLU B N 1
ATOM 3716 C CA . GLU B 1 206 ? 43.358 -57.371 57.756 1.00 28.28 173 GLU B CA 1
ATOM 3717 C C . GLU B 1 206 ? 41.992 -57.016 58.333 1.00 29.08 173 GLU B C 1
ATOM 3718 O O . GLU B 1 206 ? 41.829 -55.934 58.897 1.00 25.17 173 GLU B O 1
ATOM 3724 N N . ALA B 1 207 ? 41.010 -57.904 58.166 1.00 28.94 174 ALA B N 1
ATOM 3725 C CA . ALA B 1 207 ? 39.630 -57.601 58.575 1.00 27.73 174 ALA B CA 1
ATOM 3726 C C . ALA B 1 207 ? 39.516 -57.308 60.075 1.00 25.63 174 ALA B C 1
ATOM 3727 O O . ALA B 1 207 ? 38.842 -56.353 60.471 1.00 27.88 174 ALA B O 1
ATOM 3729 N N . LYS B 1 208 ? 40.206 -58.090 60.903 1.00 30.66 175 LYS B N 1
ATOM 3730 C CA . LYS B 1 208 ? 40.200 -57.863 62.350 1.00 28.25 175 LYS B CA 1
ATOM 3731 C C . LYS B 1 208 ? 40.597 -56.434 62.728 1.00 27.56 175 LYS B C 1
ATOM 3732 O O . LYS B 1 208 ? 40.226 -55.950 63.795 1.00 26.15 175 LYS B O 1
ATOM 3738 N N . ASP B 1 209 ? 41.349 -55.752 61.867 1.00 31.41 176 ASP B N 1
ATOM 3739 C CA . ASP B 1 209 ? 41.720 -54.361 62.153 1.00 28.62 176 ASP B CA 1
ATOM 3740 C C . ASP B 1 209 ? 40.520 -53.414 62.074 1.00 26.66 176 ASP B C 1
ATOM 3741 O O . ASP B 1 209 ? 40.484 -52.403 62.768 1.00 27.90 176 ASP B O 1
ATOM 3746 N N . TRP B 1 210 ? 39.538 -53.715 61.230 1.00 23.70 177 TRP B N 1
ATOM 3747 C CA . TRP B 1 210 ? 38.367 -52.839 61.203 1.00 26.77 177 TRP B CA 1
ATOM 3748 C C . TRP B 1 210 ? 37.100 -53.475 61.787 1.00 20.47 177 TRP B C 1
ATOM 3749 O O . TRP B 1 210 ? 36.116 -52.777 62.020 1.00 22.87 177 TRP B O 1
ATOM 3760 N N . MET B 1 211 ? 37.118 -54.771 62.081 1.00 22.70 178 MET B N 1
ATOM 3761 C CA . MET B 1 211 ? 35.908 -55.398 62.626 1.00 20.83 178 MET B CA 1
ATOM 3762 C C . MET B 1 211 ? 35.732 -55.088 64.120 1.00 21.86 178 MET B C 1
ATOM 3763 O O . MET B 1 211 ? 35.971 -55.939 64.990 1.00 23.84 178 MET B O 1
ATOM 3768 N N . LYS B 1 212 ? 35.306 -53.859 64.394 1.00 20.81 179 LYS B N 1
ATOM 3769 C CA . LYS B 1 212 ? 34.994 -53.392 65.740 1.00 19.88 179 LYS B CA 1
ATOM 3770 C C . LYS B 1 212 ? 33.736 -52.531 65.683 1.00 18.95 179 LYS B C 1
ATOM 3771 O O . LYS B 1 212 ? 33.527 -51.823 64.710 1.00 17.37 179 LYS B O 1
ATOM 3777 N N . PRO B 1 213 ? 32.881 -52.600 66.724 1.00 21.67 180 PRO B N 1
ATOM 3778 C CA . PRO B 1 213 ? 31.617 -51.849 66.731 1.00 20.99 180 PRO B CA 1
ATOM 3779 C C . PRO B 1 213 ? 31.872 -50.350 66.823 1.00 21.42 180 PRO B C 1
ATOM 3780 O O . PRO B 1 213 ? 33.040 -49.974 66.961 1.00 22.00 180 PRO B O 1
ATOM 3784 N N . LEU B 1 214 ? 30.824 -49.523 66.758 1.00 19.04 181 LEU B N 1
ATOM 3785 C CA . LEU B 1 214 ? 30.951 -48.102 67.115 1.00 19.12 181 LEU B CA 1
ATOM 3786 C C . LEU B 1 214 ? 30.999 -47.994 68.636 1.00 16.87 181 LEU B C 1
ATOM 3787 O O . LEU B 1 214 ? 30.291 -48.709 69.335 1.00 15.02 181 LEU B O 1
ATOM 3792 N N . ILE B 1 215 ? 31.820 -47.087 69.143 1.00 16.95 182 ILE B N 1
ATOM 3793 C CA . ILE B 1 215 ? 31.902 -46.873 70.583 1.00 18.11 182 ILE B CA 1
ATOM 3794 C C . ILE B 1 215 ? 31.262 -45.536 70.933 1.00 20.27 182 ILE B C 1
ATOM 3795 O O . ILE B 1 215 ? 31.715 -44.484 70.462 1.00 20.82 182 ILE B O 1
ATOM 3800 N N . ARG B 1 216 ? 30.201 -45.583 71.741 1.00 17.26 183 ARG B N 1
ATOM 3801 C CA . ARG B 1 216 ? 29.438 -44.392 72.103 1.00 18.62 183 ARG B CA 1
ATOM 3802 C C . ARG B 1 216 ? 30.152 -43.535 73.147 1.00 23.29 183 ARG B C 1
ATOM 3803 O O . ARG B 1 216 ? 30.738 -44.045 74.109 1.00 20.01 183 ARG B O 1
ATOM 3811 N N . GLY B 1 217 ? 30.100 -42.225 72.939 1.00 24.06 184 GLY B N 1
ATOM 3812 C CA . GLY B 1 217 ? 30.722 -41.295 73.845 1.00 21.63 184 GLY B CA 1
ATOM 3813 C C . GLY B 1 217 ? 29.721 -40.940 74.920 1.00 23.38 184 GLY B C 1
ATOM 3814 O O . GLY B 1 217 ? 29.027 -41.805 75.456 1.00 23.50 184 GLY B O 1
ATOM 3815 N N . VAL B 1 218 ? 29.620 -39.655 75.209 1.00 22.76 185 VAL B N 1
ATOM 3816 C CA . VAL B 1 218 ? 28.870 -39.211 76.359 1.00 24.10 185 VAL B CA 1
ATOM 3817 C C . VAL B 1 218 ? 27.953 -38.053 76.007 1.00 25.29 185 VAL B C 1
ATOM 3818 O O . VAL B 1 218 ? 28.342 -37.147 75.251 1.00 23.60 185 VAL B O 1
ATOM 3822 N N . GLU B 1 219 ? 26.731 -38.110 76.543 1.00 26.05 186 GLU B N 1
ATOM 3823 C CA . GLU B 1 219 ? 25.751 -37.031 76.431 1.00 26.37 186 GLU B CA 1
ATOM 3824 C C . GLU B 1 219 ? 26.321 -35.682 76.829 1.00 29.22 186 GLU B C 1
ATOM 3825 O O . GLU B 1 219 ? 27.082 -35.602 77.787 1.00 31.86 186 GLU B O 1
ATOM 3831 N N . THR B 1 220 ? 25.962 -34.630 76.090 1.00 28.80 187 THR B N 1
ATOM 3832 C CA . THR B 1 220 ? 26.219 -33.260 76.546 1.00 27.73 187 THR B CA 1
ATOM 3833 C C . THR B 1 220 ? 24.888 -32.558 76.736 1.00 26.60 187 THR B C 1
ATOM 3834 O O . THR B 1 220 ? 23.822 -33.156 76.524 1.00 23.91 187 THR B O 1
ATOM 3838 N N . ASN B 1 221 ? 24.942 -31.294 77.131 1.00 22.30 188 ASN B N 1
ATOM 3839 C CA . ASN B 1 221 ? 23.717 -30.545 77.371 1.00 25.78 188 ASN B CA 1
ATOM 3840 C C . ASN B 1 221 ? 23.095 -29.966 76.111 1.00 21.37 188 ASN B C 1
ATOM 3841 O O . ASN B 1 221 ? 21.971 -29.454 76.151 1.00 19.60 188 ASN B O 1
ATOM 3846 N N . LEU B 1 222 ? 23.806 -30.049 74.992 1.00 21.14 189 LEU B N 1
ATOM 3847 C CA . LEU B 1 222 ? 23.228 -29.598 73.718 1.00 21.79 189 LEU B CA 1
ATOM 3848 C C . LEU B 1 222 ? 22.005 -30.446 73.370 1.00 20.37 189 LEU B C 1
ATOM 3849 O O . LEU B 1 222 ? 22.103 -31.668 73.273 1.00 21.75 189 LEU B O 1
ATOM 3854 N N . VAL B 1 223 ? 20.853 -29.791 73.215 1.00 20.23 190 VAL B N 1
ATOM 3855 C CA . VAL B 1 223 ? 19.609 -30.452 72.798 1.00 21.50 190 VAL B CA 1
ATOM 3856 C C . VAL B 1 223 ? 19.582 -30.609 71.276 1.00 20.57 190 VAL B C 1
ATOM 3857 O O . VAL B 1 223 ? 19.807 -29.629 70.550 1.00 19.28 190 VAL B O 1
ATOM 3861 N N . GLU B 1 224 ? 19.296 -31.804 70.771 1.00 18.14 191 GLU B N 1
ATOM 3862 C CA . GLU B 1 224 ? 19.134 -31.931 69.326 1.00 16.70 191 GLU B CA 1
ATOM 3863 C C . GLU B 1 224 ? 17.654 -31.885 68.989 1.00 21.93 191 GLU B C 1
ATOM 3864 O O . GLU B 1 224 ? 16.854 -32.624 69.587 1.00 23.43 191 GLU B O 1
ATOM 3870 N N . ILE B 1 225 ? 17.285 -31.007 68.059 1.00 19.35 192 ILE B N 1
ATOM 3871 C CA . ILE B 1 225 ? 15.952 -31.042 67.448 1.00 18.95 192 ILE B CA 1
ATOM 3872 C C . ILE B 1 225 ? 16.139 -31.516 66.005 1.00 16.82 192 ILE B C 1
ATOM 3873 O O . ILE B 1 225 ? 16.375 -30.715 65.105 1.00 16.02 192 ILE B O 1
ATOM 3878 N N . PRO B 1 226 ? 16.001 -32.833 65.786 1.00 20.32 193 PRO B N 1
ATOM 3879 C CA . PRO B 1 226 ? 16.629 -33.559 64.668 1.00 20.43 193 PRO B CA 1
ATOM 3880 C C . PRO B 1 226 ? 16.296 -33.044 63.254 1.00 18.64 193 PRO B C 1
ATOM 3881 O O . PRO B 1 226 ? 15.114 -32.829 62.935 1.00 16.83 193 PRO B O 1
ATOM 3885 N N . ALA B 1 227 ? 17.325 -32.875 62.420 1.00 14.11 194 ALA B N 1
ATOM 3886 C CA . ALA B 1 227 ? 17.120 -32.721 60.974 1.00 15.64 194 ALA B CA 1
ATOM 3887 C C . ALA B 1 227 ? 16.616 -34.036 60.351 1.00 18.76 194 ALA B C 1
ATOM 3888 O O . ALA B 1 227 ? 16.810 -35.119 60.909 1.00 18.04 194 ALA B O 1
ATOM 3890 N N . ASN B 1 228 ? 16.004 -33.946 59.176 1.00 18.27 195 ASN B N 1
ATOM 3891 C CA . ASN B 1 228 ? 15.399 -35.115 58.549 1.00 19.81 195 ASN B CA 1
ATOM 3892 C C . ASN B 1 228 ? 15.317 -34.872 57.051 1.00 18.73 195 ASN B C 1
ATOM 3893 O O . ASN B 1 228 ? 14.589 -33.970 56.618 1.00 18.94 195 ASN B O 1
ATOM 3898 N N . TRP B 1 229 ? 16.053 -35.657 56.262 1.00 19.25 196 TRP B N 1
ATOM 3899 C CA . TRP B 1 229 ? 15.984 -35.550 54.798 1.00 17.05 196 TRP B CA 1
ATOM 3900 C C . TRP B 1 229 ? 14.534 -35.695 54.320 1.00 20.07 196 TRP B C 1
ATOM 3901 O O . TRP B 1 229 ? 14.119 -35.087 53.319 1.00 19.76 196 TRP B O 1
ATOM 3912 N N . TYR B 1 230 ? 13.756 -36.498 55.047 1.00 21.42 197 TYR B N 1
ATOM 3913 C CA . TYR B 1 230 ? 12.351 -36.718 54.695 1.00 18.81 197 TYR B CA 1
ATOM 3914 C C . TYR B 1 230 ? 11.451 -35.541 55.063 1.00 16.93 197 TYR B C 1
ATOM 3915 O O . TYR B 1 230 ? 10.266 -35.557 54.756 1.00 17.26 197 TYR B O 1
ATOM 3924 N N . LEU B 1 231 ? 12.005 -34.526 55.722 1.00 17.44 198 LEU B N 1
ATOM 3925 C CA . LEU B 1 231 ? 11.235 -33.308 56.006 1.00 19.95 198 LEU B CA 1
ATOM 3926 C C . LEU B 1 231 ? 12.067 -32.081 55.603 1.00 16.63 198 LEU B C 1
ATOM 3927 O O . LEU B 1 231 ? 12.317 -31.172 56.381 1.00 14.73 198 LEU B O 1
ATOM 3932 N N . ASP B 1 232 ? 12.483 -32.075 54.347 1.00 15.08 199 ASP B N 1
ATOM 3933 C CA . ASP B 1 232 ? 13.403 -31.061 53.865 1.00 17.61 199 ASP B CA 1
ATOM 3934 C C . ASP B 1 232 ? 13.022 -30.712 52.432 1.00 16.33 199 ASP B C 1
ATOM 3935 O O . ASP B 1 232 ? 13.036 -31.561 51.559 1.00 14.57 199 ASP B O 1
ATOM 3940 N N . ASP B 1 233 ? 12.667 -29.462 52.192 1.00 15.51 200 ASP B N 1
ATOM 3941 C CA . ASP B 1 233 ? 12.072 -29.142 50.919 1.00 18.60 200 ASP B CA 1
ATOM 3942 C C . ASP B 1 233 ? 13.116 -29.110 49.795 1.00 18.54 200 ASP B C 1
ATOM 3943 O O . ASP B 1 233 ? 12.778 -29.310 48.631 1.00 18.45 200 ASP B O 1
ATOM 3948 N N . LEU B 1 234 ? 14.382 -28.894 50.144 1.00 16.04 201 LEU B N 1
ATOM 3949 C CA . LEU B 1 234 ? 15.353 -28.507 49.127 1.00 18.32 201 LEU B CA 1
ATOM 3950 C C . LEU B 1 234 ? 15.769 -29.666 48.187 1.00 17.47 201 LEU B C 1
ATOM 3951 O O . LEU B 1 234 ? 15.571 -29.545 46.979 1.00 19.73 201 LEU B O 1
ATOM 3956 N N . PRO B 1 235 ? 16.313 -30.789 48.714 1.00 19.81 202 PRO B N 1
ATOM 3957 C CA . PRO B 1 235 ? 16.787 -31.787 47.734 1.00 20.37 202 PRO B CA 1
ATOM 3958 C C . PRO B 1 235 ? 15.723 -32.279 46.728 1.00 21.87 202 PRO B C 1
ATOM 3959 O O . PRO B 1 235 ? 16.024 -32.274 45.524 1.00 18.56 202 PRO B O 1
ATOM 3963 N N . PRO B 1 236 ? 14.515 -32.677 47.189 1.00 20.21 203 PRO B N 1
ATOM 3964 C CA . PRO B 1 236 ? 13.577 -33.114 46.149 1.00 18.87 203 PRO B CA 1
ATOM 3965 C C . PRO B 1 236 ? 13.234 -32.023 45.159 1.00 16.10 203 PRO B C 1
ATOM 3966 O O . PRO B 1 236 ? 13.012 -32.336 43.992 1.00 16.64 203 PRO B O 1
ATOM 3970 N N . MET B 1 237 ? 13.218 -30.766 45.590 1.00 19.87 204 MET B N 1
ATOM 3971 C CA . MET B 1 237 ? 12.552 -29.743 44.778 1.00 20.29 204 MET B CA 1
ATOM 3972 C C . MET B 1 237 ? 13.381 -28.508 44.361 1.00 20.80 204 MET B C 1
ATOM 3973 O O . MET B 1 237 ? 12.849 -27.573 43.755 1.00 15.91 204 MET B O 1
ATOM 3978 N N . MET B 1 238 ? 14.679 -28.496 44.637 1.00 16.19 205 MET B N 1
ATOM 3979 C CA . MET B 1 238 ? 15.522 -27.510 43.963 1.00 21.52 205 MET B CA 1
ATOM 3980 C C . MET B 1 238 ? 16.375 -28.187 42.893 1.00 24.10 205 MET B C 1
ATOM 3981 O O . MET B 1 238 ? 16.996 -29.223 43.162 1.00 23.25 205 MET B O 1
ATOM 3986 N N . PHE B 1 239 ? 16.394 -27.608 41.690 1.00 17.94 206 PHE B N 1
ATOM 3987 C CA . PHE B 1 239 ? 17.253 -28.093 40.601 1.00 20.28 206 PHE B CA 1
ATOM 3988 C C . PHE B 1 239 ? 18.654 -27.492 40.696 1.00 23.03 206 PHE B C 1
ATOM 3989 O O . PHE B 1 239 ? 18.809 -26.278 40.839 1.00 22.81 206 PHE B O 1
ATOM 3997 N N . ILE B 1 240 ? 19.667 -28.351 40.627 1.00 22.58 207 ILE B N 1
ATOM 3998 C CA . ILE B 1 240 ? 21.069 -27.946 40.727 1.00 29.60 207 ILE B CA 1
ATOM 3999 C C . ILE B 1 240 ? 21.891 -28.738 39.703 1.00 32.58 207 ILE B C 1
ATOM 4000 O O . ILE B 1 240 ? 21.928 -29.960 39.752 1.00 34.24 207 ILE B O 1
ATOM 4005 N N . LYS B 1 241 ? 22.566 -28.065 38.784 1.00 34.22 208 LYS B N 1
ATOM 4006 C CA . LYS B 1 241 ? 23.374 -28.798 37.810 1.00 39.43 208 LYS B CA 1
ATOM 4007 C C . LYS B 1 241 ? 24.737 -29.202 38.383 1.00 40.81 208 LYS B C 1
ATOM 4008 O O . LYS B 1 241 ? 25.348 -30.179 37.951 1.00 39.07 208 LYS B O 1
ATOM 4014 N N . LYS B 1 242 ? 25.178 -28.460 39.395 1.00 44.47 209 LYS B N 1
ATOM 4015 C CA . LYS B 1 242 ? 26.502 -28.635 39.988 1.00 43.78 209 LYS B CA 1
ATOM 4016 C C . LYS B 1 242 ? 26.580 -29.830 40.942 1.00 47.48 209 LYS B C 1
ATOM 4017 O O . LYS B 1 242 ? 27.656 -30.176 41.449 1.00 45.97 209 LYS B O 1
ATOM 4023 N N . SER B 1 243 ? 25.436 -30.463 41.180 1.00 45.30 210 SER B N 1
ATOM 4024 C CA . SER B 1 243 ? 25.385 -31.672 41.995 1.00 44.27 210 SER B CA 1
ATOM 4025 C C . SER B 1 243 ? 24.933 -32.827 41.117 1.00 43.38 210 SER B C 1
ATOM 4026 O O . SER B 1 243 ? 24.053 -32.649 40.298 1.00 39.23 210 SER B O 1
ATOM 4029 N N . PRO B 1 244 ? 25.550 -34.008 41.256 1.00 46.71 211 PRO B N 1
ATOM 4030 C CA . PRO B 1 244 ? 25.029 -35.156 40.498 1.00 43.58 211 PRO B CA 1
ATOM 4031 C C . PRO B 1 244 ? 23.885 -35.799 41.269 1.00 42.87 211 PRO B C 1
ATOM 4032 O O . PRO B 1 244 ? 23.086 -36.584 40.739 1.00 37.31 211 PRO B O 1
ATOM 4036 N N . ASN B 1 245 ? 23.832 -35.443 42.547 1.00 39.74 212 ASN B N 1
ATOM 4037 C CA . ASN B 1 245 ? 22.814 -35.913 43.466 1.00 40.31 212 ASN B CA 1
ATOM 4038 C C . ASN B 1 245 ? 21.680 -34.901 43.565 1.00 32.60 212 ASN B C 1
ATOM 4039 O O . ASN B 1 245 ? 20.983 -34.804 44.568 1.00 33.28 212 ASN B O 1
ATOM 4044 N N . SER B 1 246 ? 21.518 -34.127 42.509 1.00 29.30 213 SER B N 1
ATOM 4045 C CA . SER B 1 246 ? 20.476 -33.130 42.468 1.00 28.71 213 SER B CA 1
ATOM 4046 C C . SER B 1 246 ? 19.162 -33.724 41.966 1.00 22.55 213 SER B C 1
ATOM 4047 O O . SER B 1 246 ? 19.151 -34.663 41.161 1.00 21.02 213 SER B O 1
ATOM 4050 N N . PHE B 1 247 ? 18.046 -33.194 42.457 1.00 22.35 214 PHE B N 1
ATOM 4051 C CA . PHE B 1 247 ? 16.757 -33.527 41.843 1.00 21.42 214 PHE B CA 1
ATOM 4052 C C . PHE B 1 247 ? 16.089 -32.236 41.371 1.00 21.12 214 PHE B C 1
ATOM 4053 O O . PHE B 1 247 ? 16.613 -31.595 40.463 1.00 19.81 214 PHE B O 1
ATOM 4061 N N . GLY B 1 248 ? 14.960 -31.844 41.956 1.00 22.53 215 GLY B N 1
ATOM 4062 C CA . GLY B 1 248 ? 14.342 -30.579 41.573 1.00 20.79 215 GLY B CA 1
ATOM 4063 C C . GLY B 1 248 ? 12.933 -30.711 41.022 1.00 20.13 215 GLY B C 1
ATOM 4064 O O . GLY B 1 248 ? 12.115 -29.790 41.137 1.00 20.67 215 GLY B O 1
ATOM 4065 N N . PHE B 1 249 ? 12.631 -31.857 40.423 1.00 21.62 216 PHE B N 1
ATOM 4066 C CA . PHE B 1 249 ? 11.338 -32.008 39.765 1.00 20.41 216 PHE B CA 1
ATOM 4067 C C . PHE B 1 249 ? 10.463 -33.121 40.335 1.00 18.27 216 PHE B C 1
ATOM 4068 O O . PHE B 1 249 ? 9.512 -33.551 39.679 1.00 20.18 216 PHE B O 1
ATOM 4076 N N . VAL B 1 250 ? 10.780 -33.582 41.544 1.00 19.04 217 VAL B N 1
ATOM 4077 C CA . VAL B 1 250 ? 9.814 -34.348 42.339 1.00 20.13 217 VAL B CA 1
ATOM 4078 C C . VAL B 1 250 ? 8.562 -33.516 42.598 1.00 18.93 217 VAL B C 1
ATOM 4079 O O . VAL B 1 250 ? 8.651 -32.377 43.059 1.00 19.74 217 VAL B O 1
ATOM 4083 N N . SER B 1 251 ? 7.394 -34.081 42.327 1.00 16.50 218 SER B N 1
ATOM 4084 C CA . SER B 1 251 ? 6.153 -33.333 42.526 1.00 21.94 218 SER B CA 1
ATOM 4085 C C . SER B 1 251 ? 5.948 -32.830 43.972 1.00 20.47 218 SER B C 1
ATOM 4086 O O . SER B 1 251 ? 6.079 -33.595 44.930 1.00 18.93 218 SER B O 1
ATOM 4089 N N . PRO B 1 252 ? 5.638 -31.524 44.127 1.00 23.04 219 PRO B N 1
ATOM 4090 C CA . PRO B 1 252 ? 5.278 -30.982 45.444 1.00 18.39 219 PRO B CA 1
ATOM 4091 C C . PRO B 1 252 ? 4.018 -31.632 46.053 1.00 21.43 219 PRO B C 1
ATOM 4092 O O . PRO B 1 252 ? 3.825 -31.571 47.274 1.00 19.19 219 PRO B O 1
ATOM 4096 N N . ARG B 1 253 ? 3.177 -32.246 45.224 1.00 20.14 220 ARG B N 1
ATOM 4097 C CA . ARG B 1 253 ? 1.965 -32.876 45.737 1.00 23.42 220 ARG B CA 1
ATOM 4098 C C . ARG B 1 253 ? 2.307 -34.223 46.359 1.00 26.27 220 ARG B C 1
ATOM 4099 O O . ARG B 1 253 ? 1.735 -34.617 47.392 1.00 24.73 220 ARG B O 1
ATOM 4107 N N . ASP B 1 254 ? 3.255 -34.915 45.730 1.00 25.17 221 ASP B N 1
ATOM 4108 C CA . ASP B 1 254 ? 3.803 -36.149 46.271 1.00 25.35 221 ASP B CA 1
ATOM 4109 C C . ASP B 1 254 ? 4.560 -35.905 47.569 1.00 24.01 221 ASP B C 1
ATOM 4110 O O . ASP B 1 254 ? 4.506 -36.732 48.487 1.00 23.33 221 ASP B O 1
ATOM 4115 N N . ILE B 1 255 ? 5.293 -34.792 47.637 1.00 22.88 222 ILE B N 1
ATOM 4116 C CA . ILE B 1 255 ? 6.072 -34.491 48.844 1.00 22.38 222 ILE B CA 1
ATOM 4117 C C . ILE B 1 255 ? 5.132 -34.071 49.985 1.00 23.42 222 ILE B C 1
ATOM 4118 O O . ILE B 1 255 ? 5.283 -34.509 51.129 1.00 21.10 222 ILE B O 1
ATOM 4123 N N . GLY B 1 256 ? 4.154 -33.229 49.652 1.00 22.85 223 GLY B N 1
ATOM 4124 C CA . GLY B 1 256 ? 3.162 -32.794 50.620 1.00 24.30 223 GLY B CA 1
ATOM 4125 C C . GLY B 1 256 ? 2.443 -33.990 51.205 1.00 22.52 223 GLY B C 1
ATOM 4126 O O . GLY B 1 256 ? 2.234 -34.054 52.409 1.00 23.03 223 GLY B O 1
ATOM 4127 N N . GLN B 1 257 ? 2.085 -34.948 50.348 1.00 24.14 224 GLN B N 1
ATOM 4128 C CA . GLN B 1 257 ? 1.435 -36.168 50.808 1.00 23.60 224 GLN B CA 1
ATOM 4129 C C . GLN B 1 257 ? 2.351 -36.938 51.771 1.00 25.90 224 GLN B C 1
ATOM 4130 O O . GLN B 1 257 ? 1.930 -37.354 52.856 1.00 22.80 224 GLN B O 1
ATOM 4136 N N . MET B 1 258 ? 3.614 -37.094 51.380 1.00 23.77 225 MET B N 1
ATOM 4137 C CA . MET B 1 258 ? 4.575 -37.822 52.203 1.00 24.26 225 MET B CA 1
ATOM 4138 C C . MET B 1 258 ? 4.810 -37.132 53.544 1.00 22.28 225 MET B C 1
ATOM 4139 O O . MET B 1 258 ? 4.986 -37.806 54.556 1.00 28.32 225 MET B O 1
ATOM 4144 N N . TRP B 1 259 ? 4.794 -35.800 53.564 1.00 25.49 226 TRP B N 1
ATOM 4145 C CA . TRP B 1 259 ? 4.938 -35.060 54.821 1.00 23.48 226 TRP B CA 1
ATOM 4146 C C . TRP B 1 259 ? 3.695 -35.191 55.708 1.00 23.80 226 TRP B C 1
ATOM 4147 O O . TRP B 1 259 ? 3.801 -35.279 56.928 1.00 24.34 226 TRP B O 1
ATOM 4158 N N . ILE B 1 260 ? 2.517 -35.201 55.101 1.00 23.87 227 ILE B N 1
ATOM 4159 C CA . ILE B 1 260 ? 1.297 -35.428 55.871 1.00 25.53 227 ILE B CA 1
ATOM 4160 C C . ILE B 1 260 ? 1.243 -36.862 56.420 1.00 24.80 227 ILE B C 1
ATOM 4161 O O . ILE B 1 260 ? 0.843 -37.083 57.582 1.00 22.92 227 ILE B O 1
ATOM 4166 N N . ASP B 1 261 ? 1.659 -37.826 55.600 1.00 22.97 228 ASP B N 1
ATOM 4167 C CA . ASP B 1 261 ? 1.701 -39.224 56.033 1.00 23.63 228 ASP B CA 1
ATOM 4168 C C . ASP B 1 261 ? 2.610 -39.388 57.243 1.00 23.04 228 ASP B C 1
ATOM 4169 O O . ASP B 1 261 ? 2.308 -40.162 58.151 1.00 21.12 228 ASP B O 1
ATOM 4174 N N . GLN B 1 262 ? 3.722 -38.665 57.245 1.00 23.06 229 GLN B N 1
ATOM 4175 C CA . GLN B 1 262 ? 4.653 -38.702 58.373 1.00 23.14 229 GLN B CA 1
ATOM 4176 C C . GLN B 1 262 ? 3.983 -38.182 59.634 1.00 24.72 229 GLN B C 1
ATOM 4177 O O . GLN B 1 262 ? 4.108 -38.784 60.701 1.00 23.75 229 GLN B O 1
ATOM 4183 N N . PHE B 1 263 ? 3.269 -37.066 59.497 1.00 25.02 230 PHE B N 1
ATOM 4184 C CA . PHE B 1 263 ? 2.486 -36.489 60.593 1.00 22.75 230 PHE B CA 1
ATOM 4185 C C . PHE B 1 263 ? 1.359 -37.416 61.021 1.00 23.31 230 PHE B C 1
ATOM 4186 O O . PHE B 1 263 ? 1.052 -37.524 62.205 1.00 27.70 230 PHE B O 1
ATOM 4194 N N . ASP B 1 264 ? 0.726 -38.071 60.054 1.00 23.84 231 ASP B N 1
ATOM 4195 C CA . ASP B 1 264 ? -0.418 -38.925 60.357 1.00 26.02 231 ASP B CA 1
ATOM 4196 C C . ASP B 1 264 ? 0.015 -40.130 61.185 1.00 24.11 231 ASP B C 1
ATOM 4197 O O . ASP B 1 264 ? -0.660 -40.489 62.147 1.00 25.41 231 ASP B O 1
ATOM 4202 N N . TRP B 1 265 ? 1.136 -40.747 60.818 1.00 23.12 232 TRP B N 1
ATOM 4203 C CA . TRP B 1 265 ? 1.699 -41.832 61.621 1.00 23.44 232 TRP B CA 1
ATOM 4204 C C . TRP B 1 265 ? 2.079 -41.321 63.006 1.00 22.71 232 TRP B C 1
ATOM 4205 O O . TRP B 1 265 ? 1.797 -41.962 64.004 1.00 17.17 232 TRP B O 1
ATOM 4216 N N . VAL B 1 266 ? 2.729 -40.162 63.052 1.00 22.69 233 VAL B N 1
ATOM 4217 C CA . VAL B 1 266 ? 3.217 -39.631 64.318 1.00 21.88 233 VAL B CA 1
ATOM 4218 C C . VAL B 1 266 ? 2.068 -39.340 65.279 1.00 26.98 233 VAL B C 1
ATOM 4219 O O . VAL B 1 266 ? 2.098 -39.764 66.431 1.00 26.10 233 VAL B O 1
ATOM 4223 N N . TYR B 1 267 ? 1.055 -38.624 64.803 1.00 25.16 234 TYR B N 1
ATOM 4224 C CA . TYR B 1 267 ? -0.098 -38.320 65.635 1.00 28.42 234 TYR B CA 1
ATOM 4225 C C . TYR B 1 267 ? -0.754 -39.602 66.194 1.00 28.45 234 TYR B C 1
ATOM 4226 O O . TYR B 1 267 ? -1.189 -39.630 67.338 1.00 32.78 234 TYR B O 1
ATOM 4235 N N . ARG B 1 268 ? -0.786 -40.667 65.400 1.00 27.13 235 ARG B N 1
ATOM 4236 C CA . ARG B 1 268 ? -1.419 -41.924 65.809 1.00 28.31 235 ARG B CA 1
ATOM 4237 C C . ARG B 1 268 ? -0.560 -42.848 66.707 1.00 31.70 235 ARG B C 1
ATOM 4238 O O . ARG B 1 268 ? -1.102 -43.700 67.429 1.00 28.60 235 ARG B O 1
ATOM 4246 N N . GLU B 1 269 ? 0.764 -42.688 66.676 1.00 27.64 236 GLU B N 1
ATOM 4247 C CA . GLU B 1 269 ? 1.642 -43.615 67.387 1.00 26.71 236 GLU B CA 1
ATOM 4248 C C . GLU B 1 269 ? 2.342 -43.016 68.603 1.00 31.15 236 GLU B C 1
ATOM 4249 O O . GLU B 1 269 ? 2.910 -43.748 69.417 1.00 33.51 236 GLU B O 1
ATOM 4255 N N . MET B 1 270 ? 2.307 -41.694 68.732 1.00 27.14 237 MET B N 1
ATOM 4256 C CA . MET B 1 270 ? 2.997 -41.029 69.831 1.00 29.10 237 MET B CA 1
ATOM 4257 C C . MET B 1 270 ? 2.097 -40.009 70.509 1.00 32.28 237 MET B C 1
ATOM 4258 O O . MET B 1 270 ? 1.305 -39.344 69.841 1.00 30.45 237 MET B O 1
ATOM 4263 N N . ASP B 1 271 ? 2.239 -39.886 71.830 1.00 32.06 238 ASP B N 1
ATOM 4264 C CA . ASP B 1 271 ? 1.516 -38.887 72.620 1.00 33.46 238 ASP B CA 1
ATOM 4265 C C . ASP B 1 271 ? 2.271 -37.571 72.711 1.00 29.88 238 ASP B C 1
ATOM 4266 O O . ASP B 1 271 ? 1.675 -36.496 72.628 1.00 29.34 238 ASP B O 1
ATOM 4271 N N . TYR B 1 272 ? 3.578 -37.663 72.928 1.00 28.72 239 TYR B N 1
ATOM 4272 C CA . TYR B 1 272 ? 4.446 -36.491 72.857 1.00 29.67 239 TYR B CA 1
ATOM 4273 C C . TYR B 1 272 ? 5.392 -36.634 71.678 1.00 25.45 239 TYR B C 1
ATOM 4274 O O . TYR B 1 272 ? 5.977 -37.700 71.468 1.00 23.36 239 TYR B O 1
ATOM 4283 N N . ALA B 1 273 ? 5.545 -35.558 70.914 1.00 25.18 240 ALA B N 1
ATOM 4284 C CA . ALA B 1 273 ? 6.394 -35.590 69.731 1.00 26.88 240 ALA B CA 1
ATOM 4285 C C . ALA B 1 273 ? 6.743 -34.184 69.269 1.00 25.12 240 ALA B C 1
ATOM 4286 O O . ALA B 1 273 ? 6.007 -33.224 69.554 1.00 23.21 240 ALA B O 1
ATOM 4288 N N . VAL B 1 274 ? 7.874 -34.060 68.567 1.00 23.07 241 VAL B N 1
ATOM 4289 C CA . VAL B 1 274 ? 8.174 -32.822 67.836 1.00 21.94 241 VAL B CA 1
ATOM 4290 C C . VAL B 1 274 ? 8.231 -33.106 66.327 1.00 20.64 241 VAL B C 1
ATOM 4291 O O . VAL B 1 274 ? 8.883 -34.047 65.862 1.00 17.71 241 VAL B O 1
ATOM 4295 N N . PHE B 1 275 ? 7.514 -32.294 65.566 1.00 18.02 242 PHE B N 1
ATOM 4296 C CA . PHE B 1 275 ? 7.415 -32.484 64.134 1.00 20.16 242 PHE B CA 1
ATOM 4297 C C . PHE B 1 275 ? 7.901 -31.236 63.456 1.00 19.07 242 PHE B C 1
ATOM 4298 O O . PHE B 1 275 ? 7.121 -30.309 63.253 1.00 23.84 242 PHE B O 1
ATOM 4306 N N . SER B 1 276 ? 9.186 -31.168 63.125 1.00 19.76 243 SER B N 1
ATOM 4307 C CA . SER B 1 276 ? 9.670 -29.918 62.564 1.00 17.77 243 SER B CA 1
ATOM 4308 C C . SER B 1 276 ? 9.961 -30.097 61.084 1.00 23.63 243 SER B C 1
ATOM 4309 O O . SER B 1 276 ? 10.433 -31.151 60.650 1.00 26.66 243 SER B O 1
ATOM 4312 N N . MET B 1 277 ? 9.636 -29.077 60.299 1.00 19.49 244 MET B N 1
ATOM 4313 C CA . MET B 1 277 ? 9.881 -29.158 58.877 1.00 18.65 244 MET B CA 1
ATOM 4314 C C . MET B 1 277 ? 10.915 -28.143 58.492 1.00 19.91 244 MET B C 1
ATOM 4315 O O . MET B 1 277 ? 10.836 -26.970 58.877 1.00 19.09 244 MET B O 1
ATOM 4320 N N . THR B 1 278 ? 11.906 -28.610 57.744 1.00 18.61 245 THR B N 1
ATOM 4321 C CA . THR B 1 278 ? 12.964 -27.743 57.286 1.00 18.91 245 THR B CA 1
ATOM 4322 C C . THR B 1 278 ? 12.593 -27.209 55.921 1.00 19.24 245 THR B C 1
ATOM 4323 O O . THR B 1 278 ? 12.360 -27.981 54.982 1.00 17.22 245 THR B O 1
ATOM 4327 N N . ILE B 1 279 ? 12.494 -25.888 55.808 1.00 18.92 246 ILE B N 1
ATOM 4328 C CA . ILE B 1 279 ? 12.216 -25.310 54.502 1.00 19.03 246 ILE B CA 1
ATOM 4329 C C . ILE B 1 279 ? 13.229 -24.233 54.171 1.00 18.65 246 ILE B C 1
ATOM 4330 O O . ILE B 1 279 ? 14.070 -23.877 55.002 1.00 15.85 246 ILE B O 1
ATOM 4335 N N . HIS B 1 280 ? 13.162 -23.760 52.927 1.00 17.50 247 HIS B N 1
ATOM 4336 C CA . HIS B 1 280 ? 14.016 -22.687 52.454 1.00 18.57 247 HIS B CA 1
ATOM 4337 C C . HIS B 1 280 ? 13.152 -21.743 51.642 1.00 19.80 247 HIS B C 1
ATOM 4338 O O . HIS B 1 280 ? 12.262 -22.191 50.923 1.00 21.90 247 HIS B O 1
ATOM 4345 N N . PRO B 1 281 ? 13.420 -20.434 51.742 1.00 17.08 248 PRO B N 1
ATOM 4346 C CA . PRO B 1 281 ? 12.677 -19.493 50.904 1.00 21.13 248 PRO B CA 1
ATOM 4347 C C . PRO B 1 281 ? 12.978 -19.773 49.445 1.00 20.42 248 PRO B C 1
ATOM 4348 O O . PRO B 1 281 ? 12.103 -19.568 48.598 1.00 22.00 248 PRO B O 1
ATOM 4352 N N . ASP B 1 282 ? 14.198 -20.240 49.172 1.00 20.89 249 ASP B N 1
ATOM 4353 C CA . ASP B 1 282 ? 14.579 -20.755 47.852 1.00 20.60 249 ASP B CA 1
ATOM 4354 C C . ASP B 1 282 ? 13.486 -21.640 47.230 1.00 21.56 249 ASP B C 1
ATOM 4355 O O . ASP B 1 282 ? 13.122 -21.500 46.058 1.00 22.89 249 ASP B O 1
ATOM 4360 N N . VAL B 1 283 ? 12.990 -22.580 48.024 1.00 19.99 250 VAL B N 1
ATOM 4361 C CA . VAL B 1 283 ? 12.108 -23.613 47.503 1.00 19.73 250 VAL B CA 1
ATOM 4362 C C . VAL B 1 283 ? 10.662 -23.456 47.964 1.00 20.45 250 VAL B C 1
ATOM 4363 O O . VAL B 1 283 ? 9.724 -23.661 47.186 1.00 17.18 250 VAL B O 1
ATOM 4367 N N . SER B 1 284 ? 10.471 -23.113 49.234 1.00 19.19 251 SER B N 1
ATOM 4368 C CA . SER B 1 284 ? 9.116 -23.138 49.775 1.00 19.57 251 SER B CA 1
ATOM 4369 C C . SER B 1 284 ? 8.347 -21.855 49.498 1.00 21.97 251 SER B C 1
ATOM 4370 O O . SER B 1 284 ? 7.158 -21.784 49.791 1.00 23.03 251 SER B O 1
ATOM 4373 N N . ALA B 1 285 ? 9.016 -20.864 48.903 1.00 22.00 252 ALA B N 1
ATOM 4374 C CA . ALA B 1 285 ? 8.358 -19.619 48.506 1.00 21.20 252 ALA B CA 1
ATOM 4375 C C . ALA B 1 285 ? 7.977 -19.649 47.033 1.00 24.25 252 ALA B C 1
ATOM 4376 O O . ALA B 1 285 ? 7.492 -18.658 46.485 1.00 26.00 252 ALA B O 1
ATOM 4378 N N . ARG B 1 286 ? 8.204 -20.787 46.389 1.00 20.94 253 ARG B N 1
ATOM 4379 C CA . ARG B 1 286 ? 7.675 -20.986 45.053 1.00 22.31 253 ARG B CA 1
ATOM 4380 C C . ARG B 1 286 ? 6.204 -21.338 45.188 1.00 22.45 253 ARG B C 1
ATOM 4381 O O . ARG B 1 286 ? 5.851 -22.234 45.967 1.00 23.17 253 ARG B O 1
ATOM 4389 N N . PRO B 1 287 ? 5.349 -20.630 44.433 1.00 23.11 254 PRO B N 1
ATOM 4390 C CA . PRO B 1 287 ? 3.887 -20.769 44.442 1.00 22.61 254 PRO B CA 1
ATOM 4391 C C . PRO B 1 287 ? 3.387 -22.208 44.571 1.00 24.46 254 PRO B C 1
ATOM 4392 O O . PRO B 1 287 ? 2.418 -22.423 45.308 1.00 25.08 254 PRO B O 1
ATOM 4396 N N . GLN B 1 288 ? 4.020 -23.170 43.895 1.00 21.95 255 GLN B N 1
ATOM 4397 C CA . GLN B 1 288 ? 3.491 -24.538 43.908 1.00 22.32 255 GLN B CA 1
ATOM 4398 C C . GLN B 1 288 ? 3.786 -25.202 45.242 1.00 21.03 255 GLN B C 1
ATOM 4399 O O . GLN B 1 288 ? 3.035 -26.069 45.670 1.00 22.31 255 GLN B O 1
ATOM 4405 N N . VAL B 1 289 ? 4.862 -24.784 45.902 1.00 21.51 256 VAL B N 1
ATOM 4406 C CA . VAL B 1 289 ? 5.218 -25.333 47.207 1.00 20.15 256 VAL B CA 1
ATOM 4407 C C . VAL B 1 289 ? 4.489 -24.581 48.328 1.00 23.40 256 VAL B C 1
ATOM 4408 O O . VAL B 1 289 ? 4.265 -25.124 49.424 1.00 21.82 256 VAL B O 1
ATOM 4412 N N . LEU B 1 290 ? 4.146 -23.320 48.062 1.00 22.38 257 LEU B N 1
ATOM 4413 C CA . LEU B 1 290 ? 3.361 -22.534 49.008 1.00 25.41 257 LEU B CA 1
ATOM 4414 C C . LEU B 1 290 ? 1.998 -23.191 49.145 1.00 24.38 257 LEU B C 1
ATOM 4415 O O . LEU B 1 290 ? 1.450 -23.304 50.245 1.00 22.51 257 LEU B O 1
ATOM 4420 N N . LEU B 1 291 ? 1.476 -23.629 48.003 1.00 24.55 258 LEU B N 1
ATOM 4421 C CA . LEU B 1 291 ? 0.216 -24.347 47.934 1.00 26.28 258 LEU B CA 1
ATOM 4422 C C . LEU B 1 291 ? 0.330 -25.614 48.752 1.00 26.50 258 LEU B C 1
ATOM 4423 O O . LEU B 1 291 ? -0.489 -25.861 49.637 1.00 28.13 258 LEU B O 1
ATOM 4428 N N . MET B 1 292 ? 1.361 -26.405 48.461 1.00 22.67 259 MET B N 1
ATOM 4429 C CA . MET B 1 292 ? 1.660 -27.600 49.244 1.00 23.15 259 MET B CA 1
ATOM 4430 C C . MET B 1 292 ? 1.562 -27.325 50.738 1.00 21.93 259 MET B C 1
ATOM 4431 O O . MET B 1 292 ? 0.877 -28.048 51.465 1.00 24.48 259 MET B O 1
ATOM 4436 N N . HIS B 1 293 ? 2.219 -26.263 51.195 1.00 20.47 260 HIS B N 1
ATOM 4437 C CA . HIS B 1 293 ? 2.274 -25.995 52.632 1.00 23.66 260 HIS B CA 1
ATOM 4438 C C . HIS B 1 293 ? 0.888 -25.659 53.193 1.00 24.94 260 HIS B C 1
ATOM 4439 O O . HIS B 1 293 ? 0.527 -26.091 54.294 1.00 22.81 260 HIS B O 1
ATOM 4446 N N . GLU B 1 294 ? 0.118 -24.886 52.431 1.00 26.57 261 GLU B N 1
ATOM 4447 C CA . GLU B 1 294 ? -1.254 -24.565 52.822 1.00 28.13 261 GLU B CA 1
ATOM 4448 C C . GLU B 1 294 ? -2.031 -25.833 53.140 1.00 23.61 261 GLU B C 1
ATOM 4449 O O . GLU B 1 294 ? -2.689 -25.904 54.172 1.00 26.57 261 GLU B O 1
ATOM 4455 N N . LYS B 1 295 ? -1.925 -26.841 52.275 1.00 27.43 262 LYS B N 1
ATOM 4456 C CA . LYS B 1 295 ? -2.560 -28.132 52.541 1.00 26.79 262 LYS B CA 1
ATOM 4457 C C . LYS B 1 295 ? -2.013 -28.740 53.830 1.00 26.56 262 LYS B C 1
ATOM 4458 O O . LYS B 1 295 ? -2.775 -29.090 54.727 1.00 25.54 262 LYS B O 1
ATOM 4464 N N . ILE B 1 296 ? -0.690 -28.870 53.901 1.00 24.34 263 ILE B N 1
ATOM 4465 C CA . ILE B 1 296 ? -0.021 -29.431 55.069 1.00 23.14 263 ILE B CA 1
ATOM 4466 C C . ILE B 1 296 ? -0.439 -28.728 56.358 1.00 27.33 263 ILE B C 1
ATOM 4467 O O . ILE B 1 296 ? -0.684 -29.384 57.373 1.00 25.31 263 ILE B O 1
ATOM 4472 N N . ILE B 1 297 ? -0.503 -27.396 56.321 1.00 23.26 264 ILE B N 1
ATOM 4473 C CA . ILE B 1 297 ? -0.856 -26.625 57.514 1.00 27.17 264 ILE B CA 1
ATOM 4474 C C . ILE B 1 297 ? -2.310 -26.864 57.930 1.00 25.67 264 ILE B C 1
ATOM 4475 O O . ILE B 1 297 ? -2.594 -27.087 59.106 1.00 28.88 264 ILE B O 1
ATOM 4480 N N . GLU B 1 298 ? -3.221 -26.784 56.964 1.00 23.18 265 GLU B N 1
ATOM 4481 C CA . GLU B 1 298 ? -4.646 -26.966 57.240 1.00 28.76 265 GLU B CA 1
ATOM 4482 C C . GLU B 1 298 ? -4.891 -28.373 57.746 1.00 28.73 265 GLU B C 1
ATOM 4483 O O . GLU B 1 298 ? -5.611 -28.554 58.725 1.00 26.91 265 GLU B O 1
ATOM 4489 N N . HIS B 1 299 ? -4.272 -29.365 57.100 1.00 29.25 266 HIS B N 1
ATOM 4490 C CA . HIS B 1 299 ? -4.403 -30.748 57.558 1.00 23.61 266 HIS B CA 1
ATOM 4491 C C . HIS B 1 299 ? -3.919 -30.903 58.997 1.00 23.99 266 HIS B C 1
ATOM 4492 O O . HIS B 1 299 ? -4.571 -31.573 59.795 1.00 24.24 266 HIS B O 1
ATOM 4499 N N . ILE B 1 300 ? -2.780 -30.296 59.330 1.00 23.22 267 ILE B N 1
ATOM 4500 C CA . ILE B 1 300 ? -2.228 -30.419 60.684 1.00 27.26 267 ILE B CA 1
ATOM 4501 C C . ILE B 1 300 ? -3.131 -29.711 61.702 1.00 27.31 267 ILE B C 1
ATOM 4502 O O . ILE B 1 300 ? -3.239 -30.137 62.845 1.00 30.44 267 ILE B O 1
ATOM 4507 N N . ASN B 1 301 ? -3.802 -28.646 61.275 1.00 30.30 268 ASN B N 1
ATOM 4508 C CA . ASN B 1 301 ? -4.721 -27.920 62.157 1.00 31.57 268 ASN B CA 1
ATOM 4509 C C . ASN B 1 301 ? -6.066 -28.618 62.427 1.00 31.70 268 ASN B C 1
ATOM 4510 O O . ASN B 1 301 ? -6.785 -28.245 63.353 1.00 32.55 268 ASN B O 1
ATOM 4515 N N . LYS B 1 302 ? -6.401 -29.630 61.631 1.00 31.53 269 LYS B N 1
ATOM 4516 C CA . LYS B 1 302 ? -7.558 -30.477 61.923 1.00 29.51 269 LYS B CA 1
ATOM 4517 C C . LYS B 1 302 ? -7.348 -31.314 63.184 1.00 33.29 269 LYS B C 1
ATOM 4518 O O . LYS B 1 302 ? -8.305 -31.817 63.782 1.00 40.28 269 LYS B O 1
ATOM 4524 N N . HIS B 1 303 ? -6.092 -31.474 63.582 1.00 29.43 270 HIS B N 1
ATOM 4525 C CA . HIS B 1 303 ? -5.748 -32.370 64.675 1.00 28.05 270 HIS B CA 1
ATOM 4526 C C . HIS B 1 303 ? -5.652 -31.608 65.979 1.00 28.98 270 HIS B C 1
ATOM 4527 O O . HIS B 1 303 ? -5.027 -30.555 66.044 1.00 28.16 270 HIS B O 1
ATOM 4534 N N . GLU B 1 304 ? -6.279 -32.137 67.020 1.00 31.19 271 GLU B N 1
ATOM 4535 C CA . GLU B 1 304 ? -6.217 -31.488 68.311 1.00 30.63 271 GLU B CA 1
ATOM 4536 C C . GLU B 1 304 ? -5.062 -32.058 69.128 1.00 28.29 271 GLU B C 1
ATOM 4537 O O . GLU B 1 304 ? -4.713 -33.219 68.977 1.00 32.85 271 GLU B O 1
ATOM 4543 N N . GLY B 1 305 ? -4.464 -31.245 69.988 1.00 26.33 272 GLY B N 1
ATOM 4544 C CA . GLY B 1 305 ? -3.247 -31.650 70.677 1.00 26.23 272 GLY B CA 1
ATOM 4545 C C . GLY B 1 305 ? -2.003 -31.033 70.045 1.00 26.42 272 GLY B C 1
ATOM 4546 O O . GLY B 1 305 ? -0.905 -31.084 70.612 1.00 27.84 272 GLY B O 1
ATOM 4547 N N . VAL B 1 306 ? -2.186 -30.445 68.865 1.00 27.17 273 VAL B N 1
ATOM 4548 C CA . VAL B 1 306 ? -1.112 -29.814 68.101 1.00 23.31 273 VAL B CA 1
ATOM 4549 C C . VAL B 1 306 ? -0.789 -28.400 68.611 1.00 26.26 273 VAL B C 1
ATOM 4550 O O . VAL B 1 306 ? -1.687 -27.562 68.782 1.00 25.24 273 VAL B O 1
ATOM 4554 N N . ARG B 1 307 ? 0.492 -28.129 68.855 1.00 29.15 274 ARG B N 1
ATOM 4555 C CA . ARG B 1 307 ? 0.917 -26.788 69.245 1.00 25.14 274 ARG B CA 1
ATOM 4556 C C . ARG B 1 307 ? 1.981 -26.257 68.294 1.00 30.84 274 ARG B C 1
ATOM 4557 O O . ARG B 1 307 ? 3.062 -26.850 68.179 1.00 28.84 274 ARG B O 1
ATOM 4565 N N . TRP B 1 308 ? 1.678 -25.155 67.604 1.00 28.09 275 TRP B N 1
ATOM 4566 C CA . TRP B 1 308 ? 2.642 -24.534 66.700 1.00 29.22 275 TRP B CA 1
ATOM 4567 C C . TRP B 1 308 ? 3.633 -23.703 67.502 1.00 31.40 275 TRP B C 1
ATOM 4568 O O . TRP B 1 308 ? 3.244 -22.735 68.159 1.00 33.32 275 TRP B O 1
ATOM 4579 N N . VAL B 1 309 ? 4.910 -24.082 67.460 1.00 26.69 276 VAL B N 1
ATOM 4580 C CA . VAL B 1 309 ? 5.914 -23.417 68.293 1.00 27.41 276 VAL B CA 1
ATOM 4581 C C . VAL B 1 309 ? 7.179 -23.019 67.532 1.00 27.58 276 VAL B C 1
ATOM 4582 O O . VAL B 1 309 ? 7.321 -23.292 66.342 1.00 22.19 276 VAL B O 1
ATOM 4586 N N . THR B 1 310 ? 8.087 -22.346 68.231 1.00 30.41 277 THR B N 1
ATOM 4587 C CA . THR B 1 310 ? 9.416 -22.096 67.694 1.00 25.88 277 THR B CA 1
ATOM 4588 C C . THR B 1 310 ? 10.354 -23.181 68.177 1.00 26.54 277 THR B C 1
ATOM 4589 O O . THR B 1 310 ? 9.987 -23.997 69.031 1.00 26.13 277 THR B O 1
ATOM 4593 N N . PHE B 1 311 ? 11.573 -23.175 67.645 1.00 25.90 278 PHE B N 1
ATOM 4594 C CA . PHE B 1 311 ? 12.552 -24.185 68.009 1.00 24.73 278 PHE B CA 1
ATOM 4595 C C . PHE B 1 311 ? 13.029 -23.946 69.447 1.00 24.70 278 PHE B C 1
ATOM 4596 O O . PHE B 1 311 ? 13.191 -24.892 70.223 1.00 22.26 278 PHE B O 1
ATOM 4604 N N . ASN B 1 312 ? 13.230 -22.680 69.802 1.00 24.26 279 ASN B N 1
ATOM 4605 C CA . ASN B 1 312 ? 13.581 -22.325 71.176 1.00 25.43 279 ASN B CA 1
ATOM 4606 C C . ASN B 1 312 ? 12.566 -22.844 72.196 1.00 24.03 279 ASN B C 1
ATOM 4607 O O . ASN B 1 312 ? 12.940 -23.294 73.280 1.00 28.08 279 ASN B O 1
ATOM 4612 N N . GLU B 1 313 ? 11.286 -22.804 71.844 1.00 27.37 280 GLU B N 1
ATOM 4613 C CA . GLU B 1 313 ? 10.242 -23.267 72.756 1.00 24.56 280 GLU B CA 1
ATOM 4614 C C . GLU B 1 313 ? 10.229 -24.782 72.884 1.00 26.56 280 GLU B C 1
ATOM 4615 O O . GLU B 1 313 ? 9.851 -25.308 73.929 1.00 24.24 280 GLU B O 1
ATOM 4621 N N . ILE B 1 314 ? 10.617 -25.482 71.818 1.00 27.50 281 ILE B N 1
ATOM 4622 C CA . ILE B 1 314 ? 10.735 -26.944 71.869 1.00 24.24 281 ILE B CA 1
ATOM 4623 C C . ILE B 1 314 ? 11.898 -27.317 72.766 1.00 23.33 281 ILE B C 1
ATOM 4624 O O . ILE B 1 314 ? 11.760 -28.165 73.652 1.00 27.10 281 ILE B O 1
ATOM 4629 N N . ALA B 1 315 ? 13.041 -26.678 72.535 1.00 22.13 282 ALA B N 1
ATOM 4630 C CA . ALA B 1 315 ? 14.219 -26.888 73.367 1.00 25.94 282 ALA B CA 1
ATOM 4631 C C . ALA B 1 315 ? 13.897 -26.630 74.835 1.00 24.48 282 ALA B C 1
ATOM 4632 O O . ALA B 1 315 ? 14.133 -27.500 75.662 1.00 28.85 282 ALA B O 1
ATOM 4634 N N . ASP B 1 316 ? 13.369 -25.443 75.147 1.00 24.75 283 ASP B N 1
ATOM 4635 C CA . ASP B 1 316 ? 12.932 -25.117 76.516 1.00 31.86 283 ASP B CA 1
ATOM 4636 C C . ASP B 1 316 ? 11.980 -26.180 77.057 1.00 26.01 283 ASP B C 1
ATOM 4637 O O . ASP B 1 316 ? 12.160 -26.668 78.166 1.00 29.29 283 ASP B O 1
ATOM 4642 N N . ASP B 1 317 ? 10.978 -26.543 76.265 1.00 25.11 284 ASP B N 1
ATOM 4643 C CA . ASP B 1 317 ? 10.082 -27.633 76.642 1.00 27.66 284 ASP B CA 1
ATOM 4644 C C . ASP B 1 317 ? 10.855 -28.899 77.005 1.00 30.64 284 ASP B C 1
ATOM 4645 O O . ASP B 1 317 ? 10.703 -29.403 78.116 1.00 38.79 284 ASP B O 1
ATOM 4650 N N . PHE B 1 318 ? 11.699 -29.391 76.094 1.00 27.34 285 PHE B N 1
ATOM 4651 C CA . PHE B 1 318 ? 12.514 -30.596 76.345 1.00 30.78 285 PHE B CA 1
ATOM 4652 C C . PHE B 1 318 ? 13.349 -30.529 77.630 1.00 32.16 285 PHE B C 1
ATOM 4653 O O . PHE B 1 318 ? 13.406 -31.497 78.388 1.00 37.00 285 PHE B O 1
ATOM 4661 N N . LEU B 1 319 ? 14.006 -29.398 77.865 1.00 31.47 286 LEU B N 1
ATOM 4662 C CA . LEU B 1 319 ? 14.863 -29.245 79.038 1.00 32.19 286 LEU B CA 1
ATOM 4663 C C . LEU B 1 319 ? 14.053 -29.308 80.325 1.00 35.52 286 LEU B C 1
ATOM 4664 O O . LEU B 1 319 ? 14.563 -29.697 81.380 1.00 36.03 286 LEU B O 1
ATOM 4669 N N . LYS B 1 320 ? 12.784 -28.931 80.232 1.00 34.00 287 LYS B N 1
ATOM 4670 C CA . LYS B 1 320 ? 11.884 -29.076 81.362 1.00 40.62 287 LYS B CA 1
ATOM 4671 C C . LYS B 1 320 ? 11.393 -30.530 81.436 1.00 42.37 287 LYS B C 1
ATOM 4672 O O . LYS B 1 320 ? 11.324 -31.117 82.527 1.00 36.69 287 LYS B O 1
ATOM 4678 N N . ARG B 1 321 ? 11.092 -31.101 80.265 1.00 39.34 288 ARG B N 1
ATOM 4679 C CA . ARG B 1 321 ? 10.535 -32.450 80.145 1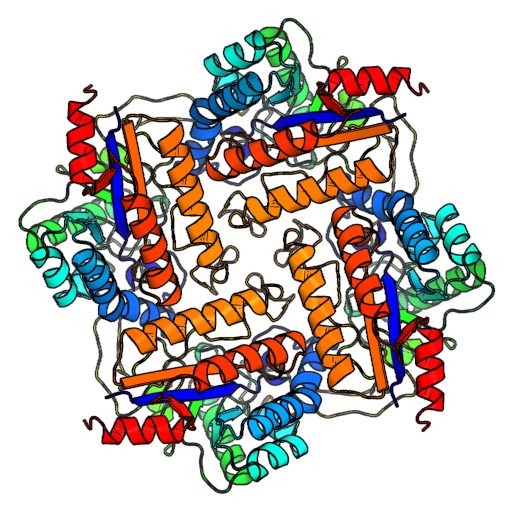.00 39.21 288 ARG B CA 1
ATOM 4680 C C . ARG B 1 321 ? 11.388 -33.494 80.856 1.00 41.25 288 ARG B C 1
ATOM 4681 O O . ARG B 1 321 ? 10.858 -34.340 81.577 1.00 44.86 288 ARG B O 1
ATOM 4689 N N . ASN B 1 322 ? 12.702 -33.439 80.654 1.00 40.32 289 ASN B N 1
ATOM 4690 C CA . ASN B 1 322 ? 13.597 -34.383 81.321 1.00 42.03 289 ASN B CA 1
ATOM 4691 C C . ASN B 1 322 ? 15.014 -33.841 81.492 1.00 43.43 289 ASN B C 1
ATOM 4692 O O . ASN B 1 322 ? 15.835 -33.910 80.575 1.00 42.86 289 ASN B O 1
ATOM 4697 N N . PRO B 1 323 ? 15.300 -33.297 82.685 1.00 44.50 290 PRO B N 1
ATOM 4698 C CA . PRO B 1 323 ? 16.601 -32.747 83.075 1.00 42.15 290 PRO B CA 1
ATOM 4699 C C . PRO B 1 323 ? 17.695 -33.808 83.149 1.00 49.17 290 PRO B C 1
ATOM 4700 O O . PRO B 1 323 ? 17.459 -34.954 82.760 1.00 50.18 290 PRO B O 1
ATOM 4704 N N . ARG B 1 324 ? 18.861 -33.413 83.662 1.00 51.90 291 ARG B N 1
ATOM 4705 C CA . ARG B 1 324 ? 20.090 -34.218 83.640 1.00 57.98 291 ARG B CA 1
ATOM 4706 C C . ARG B 1 324 ? 20.556 -34.445 82.202 1.00 53.79 291 ARG B C 1
ATOM 4707 O O . ARG B 1 324 ? 20.070 -35.338 81.505 1.00 56.79 291 ARG B O 1
ATOM 4715 N N . ALA C 1 35 ? -10.666 -44.721 7.691 1.00 53.56 2 ALA C N 1
ATOM 4716 C CA . ALA C 1 35 ? -9.540 -43.903 7.248 1.00 49.47 2 ALA C CA 1
ATOM 4717 C C . ALA C 1 35 ? -8.315 -44.130 8.112 1.00 45.84 2 ALA C C 1
ATOM 4718 O O . ALA C 1 35 ? -7.323 -43.409 7.995 1.00 47.66 2 ALA C O 1
ATOM 4720 N N . LYS C 1 36 ? -8.384 -45.107 9.004 1.00 38.32 3 LYS C N 1
ATOM 4721 C CA . LYS C 1 36 ? -7.293 -45.268 9.948 1.00 38.58 3 LYS C CA 1
ATOM 4722 C C . LYS C 1 36 ? -6.494 -46.553 9.743 1.00 40.03 3 LYS C C 1
ATOM 4723 O O . LYS C 1 36 ? -7.039 -47.661 9.697 1.00 41.11 3 LYS C O 1
ATOM 4729 N N . GLU C 1 37 ? -5.196 -46.358 9.550 1.00 33.60 4 GLU C N 1
ATOM 4730 C CA . GLU C 1 37 ? -4.234 -47.429 9.421 1.00 32.36 4 GLU C CA 1
ATOM 4731 C C . GLU C 1 37 ? -3.125 -47.180 10.438 1.00 33.01 4 GLU C C 1
ATOM 4732 O O . GLU C 1 37 ? -2.152 -46.473 10.146 1.00 29.78 4 GLU C O 1
ATOM 4738 N N . ILE C 1 38 ? -3.315 -47.693 11.653 1.00 29.60 5 ILE C N 1
ATOM 4739 C CA . ILE C 1 38 ? -2.311 -47.567 12.703 1.00 25.96 5 ILE C CA 1
ATOM 4740 C C . ILE C 1 38 ? -1.546 -48.876 12.820 1.00 29.21 5 ILE C C 1
ATOM 4741 O O . ILE C 1 38 ? -2.119 -49.914 13.171 1.00 27.83 5 ILE C O 1
ATOM 4746 N N . LEU C 1 39 ? -0.264 -48.843 12.472 1.00 25.59 6 LEU C N 1
ATOM 4747 C CA . LEU C 1 39 ? 0.563 -50.039 12.557 1.00 26.16 6 LEU C CA 1
ATOM 4748 C C . LEU C 1 39 ? 1.264 -50.054 13.919 1.00 24.60 6 LEU C C 1
ATOM 4749 O O . LEU C 1 39 ? 2.012 -49.132 14.240 1.00 23.86 6 LEU C O 1
ATOM 4754 N N . VAL C 1 40 ? 1.064 -51.123 14.692 1.00 27.11 7 VAL C N 1
ATOM 4755 C CA . VAL C 1 40 ? 1.485 -51.180 16.103 1.00 26.44 7 VAL C CA 1
ATOM 4756 C C . VAL C 1 40 ? 2.397 -52.380 16.330 1.00 26.71 7 VAL C C 1
ATOM 4757 O O . VAL C 1 40 ? 2.083 -53.490 15.890 1.00 29.67 7 VAL C O 1
ATOM 4761 N N . ALA C 1 41 ? 3.542 -52.168 16.974 1.00 19.15 8 ALA C N 1
ATOM 4762 C CA . ALA C 1 41 ? 4.501 -53.261 17.115 1.00 21.49 8 ALA C CA 1
ATOM 4763 C C . ALA C 1 41 ? 5.297 -53.260 18.431 1.00 22.64 8 ALA C C 1
ATOM 4764 O O . ALA C 1 41 ? 5.657 -52.202 18.953 1.00 22.10 8 ALA C O 1
ATOM 4766 N N . TYR C 1 42 ? 5.625 -54.453 18.922 1.00 21.78 9 TYR C N 1
ATOM 4767 C CA . TYR C 1 42 ? 6.622 -54.594 19.976 1.00 23.31 9 TYR C CA 1
ATOM 4768 C C . TYR C 1 42 ? 7.959 -55.002 19.379 1.00 21.51 9 TYR C C 1
ATOM 4769 O O . TYR C 1 42 ? 8.064 -55.990 18.638 1.00 20.53 9 TYR C O 1
ATOM 4778 N N . GLY C 1 43 ? 8.988 -54.250 19.736 1.00 21.77 10 GLY C N 1
ATOM 4779 C CA . GLY C 1 43 ? 10.338 -54.600 19.353 1.00 22.10 10 GLY C CA 1
ATOM 4780 C C . GLY C 1 43 ? 11.029 -55.037 20.616 1.00 20.24 10 GLY C C 1
ATOM 4781 O O . GLY C 1 43 ? 11.243 -54.234 21.518 1.00 18.52 10 GLY C O 1
ATOM 4782 N N . VAL C 1 44 ? 11.357 -56.320 20.694 1.00 16.84 11 VAL C N 1
ATOM 4783 C CA . VAL C 1 44 ? 11.983 -56.832 21.900 1.00 18.98 11 VAL C CA 1
ATOM 4784 C C . VAL C 1 44 ? 13.486 -56.979 21.748 1.00 20.13 11 VAL C C 1
ATOM 4785 O O . VAL C 1 44 ? 13.957 -57.883 21.047 1.00 19.83 11 VAL C O 1
ATOM 4789 N N . ASP C 1 45 ? 14.238 -56.108 22.425 1.00 19.88 12 ASP C N 1
ATOM 4790 C CA . ASP C 1 45 ? 15.694 -56.201 22.406 1.00 18.83 12 ASP C CA 1
ATOM 4791 C C . ASP C 1 45 ? 16.161 -57.132 23.516 1.00 19.39 12 ASP C C 1
ATOM 4792 O O . ASP C 1 45 ? 16.156 -56.753 24.691 1.00 18.93 12 ASP C O 1
ATOM 4797 N N . ILE C 1 46 ? 16.611 -58.332 23.155 1.00 17.68 13 ILE C N 1
ATOM 4798 C CA . ILE C 1 46 ? 16.993 -59.308 24.180 1.00 17.77 13 ILE C CA 1
ATOM 4799 C C . ILE C 1 46 ? 18.390 -58.992 24.729 1.00 17.57 13 ILE C C 1
ATOM 4800 O O . ILE C 1 46 ? 19.369 -59.710 24.460 1.00 19.19 13 ILE C O 1
ATOM 4805 N N . ASP C 1 47 ? 18.475 -57.927 25.513 1.00 15.17 14 ASP C N 1
ATOM 4806 C CA . ASP C 1 47 ? 19.753 -57.485 26.064 1.00 18.44 14 ASP C CA 1
ATOM 4807 C C . ASP C 1 47 ? 20.366 -58.522 26.995 1.00 17.80 14 ASP C C 1
ATOM 4808 O O . ASP C 1 47 ? 21.528 -58.901 26.817 1.00 16.74 14 ASP C O 1
ATOM 4813 N N . ALA C 1 48 ? 19.582 -58.997 27.963 1.00 17.09 15 ALA C N 1
ATOM 4814 C CA . ALA C 1 48 ? 20.027 -60.085 28.833 1.00 21.00 15 ALA C CA 1
ATOM 4815 C C . ALA C 1 48 ? 21.447 -59.856 29.339 1.00 18.20 15 ALA C C 1
ATOM 4816 O O . ALA C 1 48 ? 21.784 -58.793 29.848 1.00 17.64 15 ALA C O 1
ATOM 4818 N N . VAL C 1 49 ? 22.281 -60.866 29.138 1.00 17.26 16 VAL C N 1
ATOM 4819 C CA . VAL C 1 49 ? 23.680 -60.805 29.527 1.00 19.63 16 VAL C CA 1
ATOM 4820 C C . VAL C 1 49 ? 24.482 -59.881 28.616 1.00 19.12 16 VAL C C 1
ATOM 4821 O O . VAL C 1 49 ? 25.381 -59.164 29.081 1.00 21.81 16 VAL C O 1
ATOM 4825 N N . ALA C 1 50 ? 24.160 -59.903 27.320 1.00 19.39 17 ALA C N 1
ATOM 4826 C CA . ALA C 1 50 ? 24.885 -59.094 26.354 1.00 19.25 17 ALA C CA 1
ATOM 4827 C C . ALA C 1 50 ? 24.881 -57.632 26.798 1.00 19.74 17 ALA C C 1
ATOM 4828 O O . ALA C 1 50 ? 25.925 -56.979 26.819 1.00 18.35 17 ALA C O 1
ATOM 4830 N N . GLY C 1 51 ? 23.706 -57.132 27.172 1.00 17.70 18 GLY C N 1
ATOM 4831 C CA . GLY C 1 51 ? 23.591 -55.764 27.658 1.00 20.66 18 GLY C CA 1
ATOM 4832 C C . GLY C 1 51 ? 24.546 -55.392 28.784 1.00 21.07 18 GLY C C 1
ATOM 4833 O O . GLY C 1 51 ? 25.127 -54.295 28.796 1.00 21.78 18 GLY C O 1
ATOM 4834 N N . TRP C 1 52 ? 24.739 -56.308 29.724 1.00 18.72 19 TRP C N 1
ATOM 4835 C CA . TRP C 1 52 ? 25.612 -56.011 30.840 1.00 17.91 19 TRP C CA 1
ATOM 4836 C C . TRP C 1 52 ? 27.090 -56.046 30.446 1.00 21.12 19 TRP C C 1
ATOM 4837 O O . TRP C 1 52 ? 27.876 -55.276 31.011 1.00 19.53 19 TRP C O 1
ATOM 4848 N N . LEU C 1 53 ? 27.461 -56.861 29.448 1.00 16.26 20 LEU C N 1
ATOM 4849 C CA . LEU C 1 53 ? 28.864 -56.901 28.989 1.00 19.80 20 LEU C CA 1
ATOM 4850 C C . LEU C 1 53 ? 29.245 -55.685 28.144 1.00 19.60 20 LEU C C 1
ATOM 4851 O O . LEU C 1 53 ? 30.386 -55.254 28.181 1.00 19.11 20 LEU C O 1
ATOM 4856 N N . GLY C 1 54 ? 28.321 -55.189 27.325 1.00 20.20 21 GLY C N 1
ATOM 4857 C CA . GLY C 1 54 ? 28.645 -54.106 26.411 1.00 22.00 21 GLY C CA 1
ATOM 4858 C C . GLY C 1 54 ? 28.257 -52.689 26.816 1.00 21.87 21 GLY C C 1
ATOM 4859 O O . GLY C 1 54 ? 28.978 -51.743 26.527 1.00 22.54 21 GLY C O 1
ATOM 4860 N N . SER C 1 55 ? 27.138 -52.543 27.515 1.00 23.20 22 SER C N 1
ATOM 4861 C CA . SER C 1 55 ? 26.532 -51.228 27.689 1.00 21.91 22 SER C CA 1
ATOM 4862 C C . SER C 1 55 ? 26.337 -50.784 29.145 1.00 23.76 22 SER C C 1
ATOM 4863 O O . SER C 1 55 ? 26.435 -49.600 29.447 1.00 23.24 22 SER C O 1
ATOM 4866 N N . TYR C 1 56 ? 25.970 -51.708 30.025 1.00 22.02 23 TYR C N 1
ATOM 4867 C CA . TYR C 1 56 ? 25.478 -51.308 31.333 1.00 21.79 23 TYR C CA 1
ATOM 4868 C C . TYR C 1 56 ? 26.438 -51.533 32.504 1.00 23.69 23 TYR C C 1
ATOM 4869 O O . TYR C 1 56 ? 25.997 -51.521 33.644 1.00 20.97 23 TYR C O 1
ATOM 4878 N N . GLY C 1 57 ? 27.721 -51.782 32.218 1.00 23.68 24 GLY C N 1
ATOM 4879 C CA . GLY C 1 57 ? 28.775 -51.862 33.224 1.00 21.88 24 GLY C CA 1
ATOM 4880 C C . GLY C 1 57 ? 28.758 -53.047 34.189 1.00 30.56 24 GLY C C 1
ATOM 4881 O O . GLY C 1 57 ? 29.319 -52.971 35.297 1.00 23.80 24 GLY C O 1
ATOM 4882 N N . GLY C 1 58 ? 28.178 -54.166 33.757 1.00 23.82 25 GLY C N 1
ATOM 4883 C CA . GLY C 1 58 ? 28.053 -55.326 34.620 1.00 22.86 25 GLY C CA 1
ATOM 4884 C C . GLY C 1 58 ? 29.057 -56.438 34.371 1.00 25.98 25 GLY C C 1
ATOM 4885 O O . GLY C 1 58 ? 28.900 -57.544 34.888 1.00 22.11 25 GLY C O 1
ATOM 4886 N N . GLU C 1 59 ? 30.105 -56.152 33.604 1.00 24.52 26 GLU C N 1
ATOM 4887 C CA . GLU C 1 59 ? 31.022 -57.210 33.172 1.00 27.66 26 GLU C CA 1
ATOM 4888 C C . GLU C 1 59 ? 31.759 -57.913 34.335 1.00 27.90 26 GLU C C 1
ATOM 4889 O O . GLU C 1 59 ? 32.118 -59.086 34.207 1.00 29.77 26 GLU C O 1
ATOM 4895 N N . ASP C 1 60 ? 31.974 -57.205 35.448 1.00 24.55 27 ASP C N 1
ATOM 4896 C CA . ASP C 1 60 ? 32.635 -57.756 36.638 1.00 24.32 27 ASP C CA 1
ATOM 4897 C C . ASP C 1 60 ? 31.657 -57.984 37.791 1.00 26.13 27 ASP C C 1
ATOM 4898 O O . ASP C 1 60 ? 32.067 -58.046 38.967 1.00 21.90 27 ASP C O 1
ATOM 4903 N N . SER C 1 61 ? 30.371 -58.103 37.466 1.00 24.24 28 SER C N 1
ATOM 4904 C CA . SER C 1 61 ? 29.342 -58.291 38.496 1.00 24.17 28 SER C CA 1
ATOM 4905 C C . SER C 1 61 ? 28.549 -59.585 38.311 1.00 21.01 28 SER C C 1
ATOM 4906 O O . SER C 1 61 ? 27.645 -59.650 37.481 1.00 21.84 28 SER C O 1
ATOM 4909 N N . PRO C 1 62 ? 28.878 -60.612 39.108 1.00 20.80 29 PRO C N 1
ATOM 4910 C CA . PRO C 1 62 ? 28.080 -61.835 39.139 1.00 20.36 29 PRO C CA 1
ATOM 4911 C C . PRO C 1 62 ? 26.597 -61.528 39.280 1.00 21.63 29 PRO C C 1
ATOM 4912 O O . PRO C 1 62 ? 25.764 -62.151 38.611 1.00 22.93 29 PRO C O 1
ATOM 4916 N N . ASP C 1 63 ? 26.275 -60.540 40.100 1.00 19.84 30 ASP C N 1
ATOM 4917 C CA . ASP C 1 63 ? 24.888 -60.182 40.328 1.00 20.62 30 ASP C CA 1
ATOM 4918 C C . ASP C 1 63 ? 24.181 -59.616 39.073 1.00 18.86 30 ASP C C 1
ATOM 4919 O O . ASP C 1 63 ? 23.044 -59.989 38.793 1.00 17.12 30 ASP C O 1
ATOM 4924 N N . ASP C 1 64 ? 24.832 -58.712 38.339 1.00 19.26 31 ASP C N 1
ATOM 4925 C CA . ASP C 1 64 ? 24.249 -58.163 37.095 1.00 19.82 31 ASP C CA 1
ATOM 4926 C C . ASP C 1 64 ? 24.102 -59.240 36.025 1.00 17.98 31 ASP C C 1
ATOM 4927 O O . ASP C 1 64 ? 23.157 -59.225 35.220 1.00 19.52 31 ASP C O 1
ATOM 4932 N N . ILE C 1 65 ? 25.095 -60.128 35.986 1.00 19.48 32 ILE C N 1
ATOM 4933 C CA . ILE C 1 65 ? 25.124 -61.247 35.050 1.00 18.86 32 ILE C CA 1
ATOM 4934 C C . ILE C 1 65 ? 23.935 -62.156 35.293 1.00 17.69 32 ILE C C 1
ATOM 4935 O O . ILE C 1 65 ? 23.301 -62.627 34.336 1.00 14.49 32 ILE C O 1
ATOM 4940 N N . SER C 1 66 ? 23.603 -62.367 36.571 1.00 17.38 33 SER C N 1
ATOM 4941 C CA . SER C 1 66 ? 22.462 -63.223 36.917 1.00 18.04 33 SER C CA 1
ATOM 4942 C C . SER C 1 66 ? 21.145 -62.555 36.502 1.00 18.80 33 SER C C 1
ATOM 4943 O O . SER C 1 66 ? 20.179 -63.244 36.143 1.00 17.98 33 SER C O 1
ATOM 4946 N N . ARG C 1 67 ? 21.101 -61.219 36.543 1.00 16.02 34 ARG C N 1
ATOM 4947 C CA . ARG C 1 67 ? 19.929 -60.504 36.029 1.00 17.25 34 ARG C CA 1
ATOM 4948 C C . ARG C 1 67 ? 19.823 -60.710 34.513 1.00 18.14 34 ARG C C 1
ATOM 4949 O O . ARG C 1 67 ? 18.721 -60.803 33.956 1.00 14.19 34 ARG C O 1
ATOM 4957 N N . GLY C 1 68 ? 20.976 -60.759 33.852 1.00 17.12 35 GLY C N 1
ATOM 4958 C CA . GLY C 1 68 ? 21.034 -61.074 32.430 1.00 18.73 35 GLY C CA 1
ATOM 4959 C C . GLY C 1 68 ? 20.434 -62.440 32.127 1.00 19.63 35 GLY C C 1
ATOM 4960 O O . GLY C 1 68 ? 19.783 -62.630 31.105 1.00 19.25 35 GLY C O 1
ATOM 4961 N N . LEU C 1 69 ? 20.671 -63.395 33.022 1.00 17.21 36 LEU C N 1
ATOM 4962 C CA . LEU C 1 69 ? 20.177 -64.756 32.841 1.00 21.44 36 LEU C CA 1
ATOM 4963 C C . LEU C 1 69 ? 18.680 -64.837 33.109 1.00 23.13 36 LEU C C 1
ATOM 4964 O O . LEU C 1 69 ? 17.953 -65.595 32.447 1.00 21.44 36 LEU C O 1
ATOM 4969 N N . PHE C 1 70 ? 18.219 -64.038 34.070 1.00 20.19 37 PHE C N 1
ATOM 4970 C CA . PHE C 1 70 ? 16.791 -63.907 34.289 1.00 21.10 37 PHE C CA 1
ATOM 4971 C C . PHE C 1 70 ? 16.072 -63.508 32.996 1.00 23.27 37 PHE C C 1
ATOM 4972 O O . PHE C 1 70 ? 15.034 -64.081 32.631 1.00 24.11 37 PHE C O 1
ATOM 4980 N N . ALA C 1 71 ? 16.623 -62.518 32.307 1.00 23.82 38 ALA C N 1
ATOM 4981 C CA . ALA C 1 71 ? 15.957 -61.979 31.138 1.00 19.88 38 ALA C CA 1
ATOM 4982 C C . ALA C 1 71 ? 15.811 -63.044 30.053 1.00 20.09 38 ALA C C 1
ATOM 4983 O O . ALA C 1 71 ? 14.767 -63.140 29.409 1.00 22.06 38 ALA C O 1
ATOM 4985 N N . GLY C 1 72 ? 16.832 -63.877 29.884 1.00 20.19 39 GLY C N 1
ATOM 4986 C CA . GLY C 1 72 ? 16.781 -64.930 28.877 1.00 17.35 39 GLY C CA 1
ATOM 4987 C C . GLY C 1 72 ? 15.960 -66.123 29.328 1.00 20.25 39 GLY C C 1
ATOM 4988 O O . GLY C 1 72 ? 15.023 -66.545 28.664 1.00 21.66 39 GLY C O 1
ATOM 4989 N N . GLU C 1 73 ? 16.303 -66.670 30.480 1.00 22.30 40 GLU C N 1
ATOM 4990 C CA . GLU C 1 73 ? 15.677 -67.903 30.918 1.00 23.52 40 GLU C CA 1
ATOM 4991 C C . GLU C 1 73 ? 14.233 -67.719 31.372 1.00 23.40 40 GLU C C 1
ATOM 4992 O O . GLU C 1 73 ? 13.362 -68.546 31.048 1.00 22.38 40 GLU C O 1
ATOM 4998 N N . VAL C 1 74 ? 13.976 -66.639 32.099 1.00 20.50 41 VAL C N 1
ATOM 4999 C CA . VAL C 1 74 ? 12.642 -66.366 32.621 1.00 21.26 41 VAL C CA 1
ATOM 5000 C C . VAL C 1 74 ? 11.886 -65.347 31.764 1.00 21.36 41 VAL C C 1
ATOM 5001 O O . VAL C 1 74 ? 10.695 -65.491 31.523 1.00 23.55 41 VAL C O 1
ATOM 5005 N N . GLY C 1 75 ? 12.595 -64.326 31.296 1.00 21.52 42 GLY C N 1
ATOM 5006 C CA . GLY C 1 75 ? 11.970 -63.194 30.636 1.00 21.68 42 GLY C CA 1
ATOM 5007 C C . GLY C 1 75 ? 11.409 -63.485 29.255 1.00 22.05 42 GLY C C 1
ATOM 5008 O O . GLY C 1 75 ? 10.335 -62.986 28.904 1.00 22.58 42 GLY C O 1
ATOM 5009 N N . ILE C 1 76 ? 12.148 -64.241 28.444 1.00 23.39 43 ILE C N 1
ATOM 5010 C CA . ILE C 1 76 ? 11.673 -64.573 27.096 1.00 24.32 43 ILE C CA 1
ATOM 5011 C C . ILE C 1 76 ? 10.341 -65.350 27.131 1.00 21.93 43 ILE C C 1
ATOM 5012 O O . ILE C 1 76 ? 9.406 -64.971 26.430 1.00 20.77 43 ILE C O 1
ATOM 5017 N N . PRO C 1 77 ? 10.237 -66.418 27.954 1.00 22.99 44 PRO C N 1
ATOM 5018 C CA . PRO C 1 77 ? 8.948 -67.120 27.974 1.00 22.75 44 PRO C CA 1
ATOM 5019 C C . PRO C 1 77 ? 7.781 -66.310 28.527 1.00 21.40 44 PRO C C 1
ATOM 5020 O O . PRO C 1 77 ? 6.651 -66.557 28.119 1.00 24.58 44 PRO C O 1
ATOM 5024 N N . ARG C 1 78 ? 8.020 -65.389 29.452 1.00 21.94 45 ARG C N 1
ATOM 5025 C CA . ARG C 1 78 ? 6.904 -64.622 29.996 1.00 23.47 45 ARG C CA 1
ATOM 5026 C C . ARG C 1 78 ? 6.382 -63.610 28.979 1.00 22.76 45 ARG C C 1
ATOM 5027 O O . ARG C 1 78 ? 5.187 -63.317 28.963 1.00 19.88 45 ARG C O 1
ATOM 5035 N N . LEU C 1 79 ? 7.262 -63.066 28.138 1.00 23.20 46 LEU C N 1
ATOM 5036 C CA . LEU C 1 79 ? 6.807 -62.138 27.100 1.00 22.53 46 LEU C CA 1
ATOM 5037 C C . LEU C 1 79 ? 6.115 -62.922 25.996 1.00 20.85 46 LEU C C 1
ATOM 5038 O O . LEU C 1 79 ? 5.147 -62.449 25.410 1.00 22.51 46 LEU C O 1
ATOM 5043 N N . LEU C 1 80 ? 6.585 -64.143 25.750 1.00 21.82 47 LEU C N 1
ATOM 5044 C CA . LEU C 1 80 ? 5.966 -64.998 24.739 1.00 23.14 47 LEU C CA 1
ATOM 5045 C C . LEU C 1 80 ? 4.574 -65.399 25.162 1.00 24.83 47 LEU C C 1
ATOM 5046 O O . LEU C 1 80 ? 3.676 -65.462 24.320 1.00 25.81 47 LEU C O 1
ATOM 5051 N N . LYS C 1 81 ? 4.412 -65.676 26.462 1.00 23.56 48 LYS C N 1
ATOM 5052 C CA . LYS C 1 81 ? 3.111 -65.957 27.050 1.00 26.58 48 LYS C CA 1
ATOM 5053 C C . LYS C 1 81 ? 2.239 -64.719 26.952 1.00 23.82 48 LYS C C 1
ATOM 5054 O O . LYS C 1 81 ? 1.041 -64.811 26.702 1.00 27.13 48 LYS C O 1
ATOM 5060 N N . LEU C 1 82 ? 2.829 -63.554 27.195 1.00 25.55 49 LEU C N 1
ATOM 5061 C CA . LEU C 1 82 ? 2.070 -62.306 27.064 1.00 22.81 49 LEU C CA 1
ATOM 5062 C C . LEU C 1 82 ? 1.550 -62.135 25.628 1.00 25.17 49 LEU C C 1
ATOM 5063 O O . LEU C 1 82 ? 0.351 -61.927 25.405 1.00 28.07 49 LEU C O 1
ATOM 5068 N N . PHE C 1 83 ? 2.433 -62.266 24.647 1.00 23.55 50 PHE C N 1
ATOM 5069 C CA . PHE C 1 83 ? 2.014 -62.085 23.259 1.00 25.55 50 PHE C CA 1
ATOM 5070 C C . PHE C 1 83 ? 0.975 -63.131 22.834 1.00 29.54 50 PHE C C 1
ATOM 5071 O O . PHE C 1 83 ? -0.040 -62.786 22.224 1.00 32.72 50 PHE C O 1
ATOM 5079 N N . LYS C 1 84 ? 1.203 -64.392 23.192 1.00 32.41 51 LYS C N 1
ATOM 5080 C CA . LYS C 1 84 ? 0.287 -65.475 22.812 1.00 34.66 51 LYS C CA 1
ATOM 5081 C C . LYS C 1 84 ? -1.124 -65.206 23.321 1.00 35.75 51 LYS C C 1
ATOM 5082 O O . LYS C 1 84 ? -2.103 -65.426 22.599 1.00 38.42 51 LYS C O 1
ATOM 5088 N N . LYS C 1 85 ? -1.210 -64.716 24.555 1.00 31.40 52 LYS C N 1
ATOM 5089 C CA . LYS C 1 85 ? -2.479 -64.349 25.187 1.00 32.18 52 LYS C CA 1
ATOM 5090 C C . LYS C 1 85 ? -3.298 -63.347 24.376 1.00 33.52 52 LYS C C 1
ATOM 5091 O O . LYS C 1 85 ? -4.524 -63.436 24.329 1.00 34.17 52 LYS C O 1
ATOM 5097 N N . TYR C 1 86 ? -2.626 -62.381 23.756 1.00 34.40 53 TYR C N 1
ATOM 5098 C CA . TYR C 1 86 ? -3.325 -61.361 22.980 1.00 31.02 53 TYR C CA 1
ATOM 5099 C C . TYR C 1 86 ? -3.160 -61.564 21.479 1.00 29.88 53 TYR C C 1
ATOM 5100 O O . TYR C 1 86 ? -3.489 -60.665 20.699 1.00 32.48 53 TYR C O 1
ATOM 5109 N N . HIS C 1 87 ? -2.640 -62.733 21.093 1.00 29.80 54 HIS C N 1
ATOM 5110 C CA . HIS C 1 87 ? -2.481 -63.131 19.685 1.00 29.81 54 HIS C CA 1
ATOM 5111 C C . HIS C 1 87 ? -1.657 -62.122 18.887 1.00 33.02 54 HIS C C 1
ATOM 5112 O O . HIS C 1 87 ? -1.944 -61.854 17.713 1.00 34.68 54 HIS C O 1
ATOM 5119 N N . LEU C 1 88 ? -0.651 -61.546 19.542 1.00 29.59 55 LEU C N 1
ATOM 5120 C CA . LEU C 1 88 ? 0.188 -60.528 18.923 1.00 27.10 55 LEU C CA 1
ATOM 5121 C C . LEU C 1 88 ? 1.390 -61.141 18.244 1.00 24.01 55 LEU C C 1
ATOM 5122 O O . LEU C 1 88 ? 1.997 -62.069 18.777 1.00 25.25 55 LEU C O 1
ATOM 5127 N N . PRO C 1 89 ? 1.751 -60.605 17.069 1.00 22.44 56 PRO C N 1
ATOM 5128 C CA . PRO C 1 89 ? 3.069 -60.882 16.489 1.00 22.33 56 PRO C CA 1
ATOM 5129 C C . PRO C 1 89 ? 4.138 -60.048 17.219 1.00 24.30 56 PRO C C 1
ATOM 5130 O O . PRO C 1 89 ? 3.782 -59.176 18.022 1.00 20.08 56 PRO C O 1
ATOM 5134 N N . ALA C 1 90 ? 5.415 -60.334 16.982 1.00 19.93 57 ALA C N 1
ATOM 5135 C CA . ALA C 1 90 ? 6.475 -59.496 17.516 1.00 18.53 57 ALA C CA 1
ATOM 5136 C C . ALA C 1 90 ? 7.807 -59.728 16.775 1.00 19.40 57 ALA C C 1
ATOM 5137 O O . ALA C 1 90 ? 8.027 -60.763 16.145 1.00 17.40 57 ALA C O 1
ATOM 5139 N N . THR C 1 91 ? 8.691 -58.745 16.874 1.00 17.39 58 THR C N 1
ATOM 5140 C CA . THR C 1 91 ? 10.038 -58.848 16.358 1.00 16.74 58 THR C CA 1
ATOM 5141 C C . THR C 1 91 ? 11.009 -58.837 17.528 1.00 21.57 58 THR C C 1
ATOM 5142 O O . THR C 1 91 ? 10.926 -57.971 18.418 1.00 21.24 58 THR C O 1
ATOM 5146 N N . TRP C 1 92 ? 11.909 -59.812 17.533 1.00 17.70 59 TRP C N 1
ATOM 5147 C CA . TRP C 1 92 ? 12.924 -59.918 18.565 1.00 19.44 59 TRP C CA 1
ATOM 5148 C C . TRP C 1 92 ? 14.260 -59.587 17.935 1.00 18.98 59 TRP C C 1
ATOM 5149 O O . TRP C 1 92 ? 14.683 -60.253 16.990 1.00 16.33 59 TRP C O 1
ATOM 5160 N N . PHE C 1 93 ? 14.902 -58.538 18.434 1.00 17.95 60 PHE C N 1
ATOM 5161 C CA . PHE C 1 93 ? 16.224 -58.171 17.965 1.00 17.52 60 PHE C CA 1
ATOM 5162 C C . PHE C 1 93 ? 17.217 -58.795 18.933 1.00 18.64 60 PHE C C 1
ATOM 5163 O O . PHE C 1 93 ? 17.324 -58.340 20.078 1.00 15.91 60 PHE C O 1
ATOM 5171 N N . VAL C 1 94 ? 17.956 -59.810 18.471 1.00 14.33 61 VAL C N 1
ATOM 5172 C CA . VAL C 1 94 ? 18.726 -60.651 19.389 1.00 17.49 61 VAL C CA 1
ATOM 5173 C C . VAL C 1 94 ? 20.231 -60.554 19.186 1.00 19.50 61 VAL C C 1
ATOM 5174 O O . VAL C 1 94 ? 20.759 -60.980 18.148 1.00 18.87 61 VAL C O 1
ATOM 5178 N N . PRO C 1 95 ? 20.934 -60.019 20.196 1.00 19.76 62 PRO C N 1
ATOM 5179 C CA . PRO C 1 95 ? 22.402 -60.068 20.206 1.00 19.63 62 PRO C CA 1
ATOM 5180 C C . PRO C 1 95 ? 22.884 -61.505 20.030 1.00 21.76 62 PRO C C 1
ATOM 5181 O O . PRO C 1 95 ? 22.291 -62.409 20.625 1.00 23.58 62 PRO C O 1
ATOM 5185 N N . GLY C 1 96 ? 23.912 -61.714 19.214 1.00 18.42 63 GLY C N 1
ATOM 5186 C CA . GLY C 1 96 ? 24.488 -63.030 19.034 1.00 21.68 63 GLY C CA 1
ATOM 5187 C C . GLY C 1 96 ? 24.809 -63.735 20.340 1.00 24.84 63 GLY C C 1
ATOM 5188 O O . GLY C 1 96 ? 24.726 -64.959 20.428 1.00 25.99 63 GLY C O 1
ATOM 5189 N N . HIS C 1 97 ? 25.204 -62.967 21.350 1.00 23.39 64 HIS C N 1
ATOM 5190 C CA . HIS C 1 97 ? 25.439 -63.525 22.667 1.00 20.58 64 HIS C CA 1
ATOM 5191 C C . HIS C 1 97 ? 24.187 -64.230 23.213 1.00 22.94 64 HIS C C 1
ATOM 5192 O O . HIS C 1 97 ? 24.249 -65.363 23.687 1.00 25.58 64 HIS C O 1
ATOM 5199 N N . SER C 1 98 ? 23.048 -63.562 23.124 1.00 21.69 65 SER C N 1
ATOM 5200 C CA . SER C 1 98 ? 21.800 -64.117 23.616 1.00 20.30 65 SER C CA 1
ATOM 5201 C C . SER C 1 98 ? 21.320 -65.343 22.837 1.00 22.87 65 SER C C 1
ATOM 5202 O O . SER C 1 98 ? 20.752 -66.276 23.428 1.00 20.33 65 SER C O 1
ATOM 5205 N N . ILE C 1 99 ? 21.553 -65.343 21.525 1.00 18.96 66 ILE C N 1
ATOM 5206 C CA . ILE C 1 99 ? 21.152 -66.463 20.680 1.00 22.26 66 ILE C CA 1
ATOM 5207 C C . ILE C 1 99 ? 21.815 -67.741 21.151 1.00 20.71 66 ILE C C 1
ATOM 5208 O O . ILE C 1 99 ? 21.144 -68.742 21.381 1.00 20.16 66 ILE C O 1
ATOM 5213 N N . GLU C 1 100 ? 23.131 -67.671 21.327 1.00 22.30 67 GLU C N 1
ATOM 5214 C CA . GLU C 1 100 ? 23.954 -68.804 21.731 1.00 21.12 67 GLU C CA 1
ATOM 5215 C C . GLU C 1 100 ? 23.926 -69.109 23.240 1.00 24.09 67 GLU C C 1
ATOM 5216 O O . GLU C 1 100 ? 24.435 -70.161 23.674 1.00 24.78 67 GLU C O 1
ATOM 5222 N N . THR C 1 101 ? 23.406 -68.178 24.046 1.00 19.78 68 THR C N 1
ATOM 5223 C CA . THR C 1 101 ? 23.364 -68.383 25.504 1.00 20.20 68 THR C CA 1
ATOM 5224 C C . THR C 1 101 ? 21.977 -68.891 25.884 1.00 20.31 68 THR C C 1
ATOM 5225 O O . THR C 1 101 ? 21.788 -69.593 26.883 1.00 21.12 68 THR C O 1
ATOM 5229 N N . PHE C 1 102 ? 20.990 -68.557 25.066 1.00 21.97 69 PHE C N 1
ATOM 5230 C CA . PHE C 1 102 ? 19.647 -69.030 25.340 1.00 20.64 69 PHE C CA 1
ATOM 5231 C C . PHE C 1 102 ? 19.055 -69.803 24.154 1.00 22.78 69 PHE C C 1
ATOM 5232 O O . PHE C 1 102 ? 17.999 -69.425 23.638 1.00 23.59 69 PHE C O 1
ATOM 5240 N N . PRO C 1 103 ? 19.708 -70.914 23.751 1.00 22.92 70 PRO C N 1
ATOM 5241 C CA . PRO C 1 103 ? 19.265 -71.591 22.524 1.00 20.65 70 PRO C CA 1
ATOM 5242 C C . PRO C 1 103 ? 17.842 -72.118 22.631 1.00 24.85 70 PRO C C 1
ATOM 5243 O O . PRO C 1 103 ? 17.086 -71.966 21.676 1.00 23.25 70 PRO C O 1
ATOM 5247 N N . GLU C 1 104 ? 17.457 -72.658 23.783 1.00 23.19 71 GLU C N 1
ATOM 5248 C CA . GLU C 1 104 ? 16.096 -73.170 23.939 1.00 28.23 71 GLU C CA 1
ATOM 5249 C C . GLU C 1 104 ? 15.018 -72.103 23.954 1.00 26.04 71 GLU C C 1
ATOM 5250 O O . GLU C 1 104 ? 13.881 -72.381 23.597 1.00 28.04 71 GLU C O 1
ATOM 5256 N N . GLN C 1 105 ? 15.340 -70.905 24.425 1.00 26.51 72 GLN C N 1
ATOM 5257 C CA . GLN C 1 105 ? 14.356 -69.836 24.400 1.00 22.97 72 GLN C CA 1
ATOM 5258 C C . GLN C 1 105 ? 14.254 -69.289 22.992 1.00 21.82 72 GLN C C 1
ATOM 5259 O O . GLN C 1 105 ? 13.215 -68.765 22.594 1.00 22.11 72 GLN C O 1
ATOM 5265 N N . MET C 1 106 ? 15.348 -69.420 22.248 1.00 21.33 73 MET C N 1
ATOM 5266 C CA . MET C 1 106 ? 15.395 -69.029 20.837 1.00 23.95 73 MET C CA 1
ATOM 5267 C C . MET C 1 106 ? 14.430 -69.822 19.986 1.00 24.33 73 MET C C 1
ATOM 5268 O O . MET C 1 106 ? 13.747 -69.251 19.128 1.00 24.33 73 MET C O 1
ATOM 5273 N N . LYS C 1 107 ? 14.378 -71.132 20.242 1.00 26.20 74 LYS C N 1
ATOM 5274 C CA . LYS C 1 107 ? 13.455 -72.051 19.567 1.00 29.09 74 LYS C CA 1
ATOM 5275 C C . LYS C 1 107 ? 12.023 -71.633 19.818 1.00 27.91 74 LYS C C 1
ATOM 5276 O O . LYS C 1 107 ? 11.177 -71.688 18.926 1.00 27.42 74 LYS C O 1
ATOM 5282 N N . MET C 1 108 ? 11.760 -71.203 21.047 1.00 23.57 75 MET C N 1
ATOM 5283 C CA . MET C 1 108 ? 10.424 -70.774 21.424 1.00 23.04 75 MET C CA 1
ATOM 5284 C C . MET C 1 108 ? 10.027 -69.525 20.652 1.00 23.02 75 MET C C 1
ATOM 5285 O O . MET C 1 108 ? 8.848 -69.300 20.374 1.00 26.45 75 MET C O 1
ATOM 5290 N N . ILE C 1 109 ? 11.004 -68.676 20.359 1.00 24.09 76 ILE C N 1
ATOM 5291 C CA . ILE C 1 109 ? 10.722 -67.454 19.605 1.00 27.45 76 ILE C CA 1
ATOM 5292 C C . ILE C 1 109 ? 10.459 -67.776 18.126 1.00 25.49 76 ILE C C 1
ATOM 5293 O O . ILE C 1 109 ? 9.528 -67.241 17.505 1.00 23.77 76 ILE C O 1
ATOM 5298 N N . VAL C 1 110 ? 11.289 -68.647 17.561 1.00 25.22 77 VAL C N 1
ATOM 5299 C CA . VAL C 1 110 ? 11.121 -69.033 16.167 1.00 25.23 77 VAL C CA 1
ATOM 5300 C C . VAL C 1 110 ? 9.794 -69.766 16.014 1.00 28.64 77 VAL C C 1
ATOM 5301 O O . VAL C 1 110 ? 8.942 -69.361 15.233 1.00 31.04 77 VAL C O 1
ATOM 5305 N N . ASP C 1 111 ? 9.603 -70.794 16.837 1.00 31.74 78 ASP C N 1
ATOM 5306 C CA . ASP C 1 111 ? 8.459 -71.698 16.728 1.00 31.43 78 ASP C CA 1
ATOM 5307 C C . ASP C 1 111 ? 7.122 -70.992 16.933 1.00 31.54 78 ASP C C 1
ATOM 5308 O O . ASP C 1 111 ? 6.082 -71.494 16.504 1.00 33.26 78 ASP C O 1
ATOM 5313 N N . ALA C 1 112 ? 7.139 -69.845 17.603 1.00 26.91 79 ALA C N 1
ATOM 5314 C CA . ALA C 1 112 ? 5.935 -69.031 17.722 1.00 22.75 79 ALA C CA 1
ATOM 5315 C C . ALA C 1 112 ? 5.696 -68.207 16.446 1.00 26.22 79 ALA C C 1
ATOM 5316 O O . ALA C 1 112 ? 4.683 -67.507 16.322 1.00 27.56 79 ALA C O 1
ATOM 5318 N N . GLY C 1 113 ? 6.648 -68.245 15.516 1.00 21.43 80 GLY C N 1
ATOM 5319 C CA . GLY C 1 113 ? 6.462 -67.564 14.247 1.00 24.21 80 GLY C CA 1
ATOM 5320 C C . GLY C 1 113 ? 6.809 -66.084 14.270 1.00 22.34 80 GLY C C 1
ATOM 5321 O O . GLY C 1 113 ? 6.344 -65.312 13.421 1.00 20.82 80 GLY C O 1
ATOM 5322 N N . HIS C 1 114 ? 7.597 -65.675 15.259 1.00 20.13 81 HIS C N 1
ATOM 5323 C CA . HIS C 1 114 ? 8.014 -64.280 15.377 1.00 20.11 81 HIS C CA 1
ATOM 5324 C C . HIS C 1 114 ? 9.236 -63.935 14.538 1.00 20.28 81 HIS C C 1
ATOM 5325 O O . HIS C 1 114 ? 10.004 -64.806 14.135 1.00 23.34 81 HIS C O 1
ATOM 5332 N N . GLU C 1 115 ? 9.428 -62.645 14.300 1.00 21.98 82 GLU C N 1
ATOM 5333 C CA . GLU C 1 115 ? 10.531 -62.174 13.483 1.00 17.10 82 GLU C CA 1
ATOM 5334 C C . GLU C 1 115 ? 11.791 -61.990 14.339 1.00 19.10 82 GLU C C 1
ATOM 5335 O O . GLU C 1 115 ? 11.706 -61.610 15.511 1.00 20.80 82 GLU C O 1
ATOM 5341 N N . VAL C 1 116 ? 12.945 -62.348 13.780 1.00 18.00 83 VAL C N 1
ATOM 5342 C CA . VAL C 1 116 ? 14.232 -62.170 14.449 1.00 18.16 83 VAL C CA 1
ATOM 5343 C C . VAL C 1 116 ? 15.117 -61.163 13.706 1.00 20.27 83 VAL C C 1
ATOM 5344 O O . VAL C 1 116 ? 15.359 -61.315 12.500 1.00 21.10 83 VAL C O 1
ATOM 5348 N N . GLY C 1 117 ? 15.576 -60.130 14.414 1.00 17.10 84 GLY C N 1
ATOM 5349 C CA . GLY C 1 117 ? 16.504 -59.156 13.852 1.00 14.64 84 GLY C CA 1
ATOM 5350 C C . GLY C 1 117 ? 17.833 -59.145 14.589 1.00 16.40 84 GLY C C 1
ATOM 5351 O O . GLY C 1 117 ? 17.981 -59.783 15.624 1.00 15.26 84 GLY C O 1
ATOM 5352 N N . ALA C 1 118 ? 18.809 -58.406 14.076 1.00 15.51 85 ALA C N 1
ATOM 5353 C CA . ALA C 1 118 ? 20.141 -58.416 14.681 1.00 17.02 85 ALA C CA 1
ATOM 5354 C C . ALA C 1 118 ? 20.271 -57.336 15.771 1.00 17.08 85 ALA C C 1
ATOM 5355 O O . ALA C 1 118 ? 19.449 -56.427 15.840 1.00 17.76 85 ALA C O 1
ATOM 5357 N N . HIS C 1 119 ? 21.273 -57.460 16.643 1.00 14.42 86 HIS C N 1
ATOM 5358 C CA . HIS C 1 119 ? 21.464 -56.492 17.725 1.00 17.56 86 HIS C CA 1
ATOM 5359 C C . HIS C 1 119 ? 22.871 -56.625 18.313 1.00 17.06 86 HIS C C 1
ATOM 5360 O O . HIS C 1 119 ? 23.050 -56.540 19.525 1.00 20.26 86 HIS C O 1
ATOM 5367 N N . GLY C 1 120 ? 23.875 -56.758 17.452 1.00 15.75 87 GLY C N 1
ATOM 5368 C CA . GLY C 1 120 ? 25.245 -56.945 17.900 1.00 16.76 87 GLY C CA 1
ATOM 5369 C C . GLY C 1 120 ? 25.520 -58.378 18.316 1.00 19.04 87 GLY C C 1
ATOM 5370 O O . GLY C 1 120 ? 24.737 -59.278 18.017 1.00 21.82 87 GLY C O 1
ATOM 5371 N N . TYR C 1 121 ? 26.684 -58.621 18.903 1.00 21.41 88 TYR C N 1
ATOM 5372 C CA . TYR C 1 121 ? 26.903 -59.874 19.585 1.00 19.24 88 TYR C CA 1
ATOM 5373 C C . TYR C 1 121 ? 26.765 -59.649 21.095 1.00 22.87 88 TYR C C 1
ATOM 5374 O O . TYR C 1 121 ? 25.805 -60.110 21.713 1.00 21.23 88 TYR C O 1
ATOM 5383 N N . SER C 1 122 ? 27.736 -58.958 21.687 1.00 20.02 89 SER C N 1
ATOM 5384 C CA . SER C 1 122 ? 27.704 -58.678 23.122 1.00 20.68 89 SER C CA 1
ATOM 5385 C C . SER C 1 122 ? 27.265 -57.233 23.394 1.00 24.65 89 SER C C 1
ATOM 5386 O O . SER C 1 122 ? 27.787 -56.556 24.292 1.00 22.76 89 SER C O 1
ATOM 5389 N N . HIS C 1 123 ? 26.287 -56.778 22.619 1.00 24.52 90 HIS C N 1
ATOM 5390 C CA . HIS C 1 123 ? 25.684 -55.469 22.820 1.00 25.51 90 HIS C CA 1
ATOM 5391 C C . HIS C 1 123 ? 26.733 -54.356 22.751 1.00 26.94 90 HIS C C 1
ATOM 5392 O O . HIS C 1 123 ? 26.734 -53.430 23.572 1.00 22.75 90 HIS C O 1
ATOM 5399 N N . GLU C 1 124 ? 27.605 -54.434 21.749 1.00 24.92 91 GLU C N 1
ATOM 5400 C CA . GLU C 1 124 ? 28.705 -53.482 21.628 1.00 28.98 91 GLU C CA 1
ATOM 5401 C C . GLU C 1 124 ? 28.172 -52.186 21.094 1.00 28.64 91 GLU C C 1
ATOM 5402 O O . GLU C 1 124 ? 27.348 -52.182 20.187 1.00 26.52 91 GLU C O 1
ATOM 5408 N N . ASN C 1 125 ? 28.646 -51.084 21.652 1.00 27.56 92 ASN C N 1
ATOM 5409 C CA . ASN C 1 125 ? 28.268 -49.786 21.145 1.00 30.55 92 ASN C CA 1
ATOM 5410 C C . ASN C 1 125 ? 29.078 -49.580 19.863 1.00 31.62 92 ASN C C 1
ATOM 5411 O O . ASN C 1 125 ? 30.304 -49.624 19.903 1.00 32.02 92 ASN C O 1
ATOM 5416 N N . PRO C 1 126 ? 28.396 -49.453 18.704 1.00 33.43 93 PRO C N 1
ATOM 5417 C CA . PRO C 1 126 ? 29.088 -49.379 17.405 1.00 33.23 93 PRO C CA 1
ATOM 5418 C C . PRO C 1 126 ? 30.139 -48.270 17.322 1.00 34.33 93 PRO C C 1
ATOM 5419 O O . PRO C 1 126 ? 31.184 -48.432 16.674 1.00 31.73 93 PRO C O 1
ATOM 5423 N N . ILE C 1 127 ? 29.883 -47.173 18.026 1.00 36.88 94 ILE C N 1
ATOM 5424 C CA . ILE C 1 127 ? 30.727 -45.991 17.926 1.00 33.61 94 ILE C CA 1
ATOM 5425 C C . ILE C 1 127 ? 32.093 -46.202 18.577 1.00 33.43 94 ILE C C 1
ATOM 5426 O O . ILE C 1 127 ? 33.061 -45.535 18.220 1.00 32.29 94 ILE C O 1
ATOM 5431 N N . ALA C 1 128 ? 32.179 -47.165 19.494 1.00 35.90 95 ALA C N 1
ATOM 5432 C CA . ALA C 1 128 ? 33.452 -47.512 20.136 1.00 33.28 95 ALA C CA 1
ATOM 5433 C C . ALA C 1 128 ? 34.225 -48.584 19.358 1.00 29.71 95 ALA C C 1
ATOM 5434 O O . ALA C 1 128 ? 35.413 -48.812 19.603 1.00 31.01 95 ALA C O 1
ATOM 5436 N N . MET C 1 129 ? 33.548 -49.246 18.427 1.00 27.49 96 MET C N 1
ATOM 5437 C CA . MET C 1 129 ? 34.176 -50.308 17.655 1.00 29.83 96 MET C CA 1
ATOM 5438 C C . MET C 1 129 ? 34.923 -49.795 16.424 1.00 30.43 96 MET C C 1
ATOM 5439 O O . MET C 1 129 ? 34.608 -48.724 15.884 1.00 34.44 96 MET C O 1
ATOM 5444 N N . SER C 1 130 ? 35.923 -50.561 15.998 1.00 28.70 97 SER C N 1
ATOM 5445 C CA . SER C 1 130 ? 36.550 -50.383 14.690 1.00 31.60 97 SER C CA 1
ATOM 5446 C C . SER C 1 130 ? 35.593 -50.714 13.549 1.00 31.94 97 SER C C 1
ATOM 5447 O O . SER C 1 130 ? 34.549 -51.338 13.765 1.00 31.01 97 SER C O 1
ATOM 5450 N N . THR C 1 131 ? 35.975 -50.347 12.329 1.00 31.27 98 THR C N 1
ATOM 5451 C CA . THR C 1 131 ? 35.171 -50.671 11.155 1.00 30.52 98 THR C CA 1
ATOM 5452 C C . THR C 1 131 ? 35.062 -52.176 10.966 1.00 31.20 98 THR C C 1
ATOM 5453 O O . THR C 1 131 ? 33.964 -52.716 10.776 1.00 32.78 98 THR C O 1
ATOM 5457 N N . LYS C 1 132 ? 36.200 -52.852 11.079 1.00 32.02 99 LYS C N 1
ATOM 5458 C CA . LYS C 1 132 ? 36.244 -54.292 10.926 1.00 29.93 99 LYS C CA 1
ATOM 5459 C C . LYS C 1 132 ? 35.531 -54.994 12.072 1.00 29.32 99 LYS C C 1
ATOM 5460 O O . LYS C 1 132 ? 34.769 -55.942 11.850 1.00 30.70 99 LYS C O 1
ATOM 5466 N N . GLN C 1 133 ? 35.754 -54.518 13.292 1.00 28.75 100 GLN C N 1
ATOM 5467 C CA . GLN C 1 133 ? 35.069 -55.089 14.455 1.00 30.20 100 GLN C CA 1
ATOM 5468 C C . GLN C 1 133 ? 33.564 -54.971 14.269 1.00 26.78 100 GLN C C 1
ATOM 5469 O O . GLN C 1 133 ? 32.820 -55.944 14.426 1.00 28.80 100 GLN C O 1
ATOM 5475 N N . GLU C 1 134 ? 33.123 -53.792 13.860 1.00 24.46 101 GLU C N 1
ATOM 5476 C CA . GLU C 1 134 ? 31.704 -53.589 13.687 1.00 29.51 101 GLU C CA 1
ATOM 5477 C C . GLU C 1 134 ? 31.212 -54.445 12.529 1.00 26.83 101 GLU C C 1
ATOM 5478 O O . GLU C 1 134 ? 30.097 -54.958 12.561 1.00 26.33 101 GLU C O 1
ATOM 5484 N N . GLU C 1 135 ? 32.038 -54.581 11.493 1.00 28.73 102 GLU C N 1
ATOM 5485 C CA . GLU C 1 135 ? 31.644 -55.389 10.347 1.00 28.34 102 GLU C CA 1
ATOM 5486 C C . GLU C 1 135 ? 31.587 -56.870 10.732 1.00 26.72 102 GLU C C 1
ATOM 5487 O O . GLU C 1 135 ? 30.602 -57.554 10.452 1.00 26.29 102 GLU C O 1
ATOM 5493 N N . ASP C 1 136 ? 32.614 -57.335 11.434 1.00 25.22 103 ASP C N 1
ATOM 5494 C CA . ASP C 1 136 ? 32.664 -58.713 11.911 1.00 27.59 103 ASP C CA 1
ATOM 5495 C C . ASP C 1 136 ? 31.478 -59.058 12.794 1.00 27.68 103 ASP C C 1
ATOM 5496 O O . ASP C 1 136 ? 30.903 -60.149 12.682 1.00 30.32 103 ASP C O 1
ATOM 5501 N N . VAL C 1 137 ? 31.130 -58.135 13.683 1.00 26.07 104 VAL C N 1
ATOM 5502 C CA . VAL C 1 137 ? 29.995 -58.325 14.569 1.00 26.55 104 VAL C CA 1
ATOM 5503 C C . VAL C 1 137 ? 28.752 -58.522 13.733 1.00 27.31 104 VAL C C 1
ATOM 5504 O O . VAL C 1 137 ? 27.957 -59.445 13.968 1.00 24.93 104 VAL C O 1
ATOM 5508 N N . LEU C 1 138 ? 28.629 -57.678 12.712 1.00 26.59 105 LEU C N 1
ATOM 5509 C CA . LEU C 1 138 ? 27.473 -57.706 11.837 1.00 25.66 105 LEU C CA 1
ATOM 5510 C C . LEU C 1 138 ? 27.439 -59.000 11.027 1.00 24.18 105 LEU C C 1
ATOM 5511 O O . LEU C 1 138 ? 26.370 -59.540 10.788 1.00 25.90 105 LEU C O 1
ATOM 5516 N N . LEU C 1 139 ? 28.594 -59.478 10.577 1.00 26.53 106 LEU C N 1
ATOM 5517 C CA . LEU C 1 139 ? 28.637 -60.761 9.872 1.00 28.82 106 LEU C CA 1
ATOM 5518 C C . LEU C 1 139 ? 28.134 -61.909 10.739 1.00 27.59 106 LEU C C 1
ATOM 5519 O O . LEU C 1 139 ? 27.248 -62.673 10.333 1.00 23.32 106 LEU C O 1
ATOM 5524 N N . LYS C 1 140 ? 28.691 -61.998 11.946 1.00 27.87 107 LYS C N 1
ATOM 5525 C CA . LYS C 1 140 ? 28.354 -63.068 12.874 1.00 25.57 107 LYS C CA 1
ATOM 5526 C C . LYS C 1 140 ? 26.871 -63.018 13.227 1.00 24.97 107 LYS C C 1
ATOM 5527 O O . LYS C 1 140 ? 26.211 -64.058 13.247 1.00 26.77 107 LYS C O 1
ATOM 5533 N N . SER C 1 141 ? 26.330 -61.822 13.442 1.00 23.01 108 SER C N 1
ATOM 5534 C CA . SER C 1 141 ? 24.905 -61.711 13.764 1.00 23.65 108 SER C CA 1
ATOM 5535 C C . SER C 1 141 ? 24.054 -62.303 12.659 1.00 24.13 108 SER C C 1
ATOM 5536 O O . SER C 1 141 ? 23.094 -63.028 12.935 1.00 22.88 108 SER C O 1
ATOM 5539 N N . VAL C 1 142 ? 24.402 -61.981 11.410 1.00 23.44 109 VAL C N 1
ATOM 5540 C CA . VAL C 1 142 ? 23.657 -62.477 10.256 1.00 22.94 109 VAL C CA 1
ATOM 5541 C C . VAL C 1 142 ? 23.713 -64.016 10.149 1.00 25.03 109 VAL C C 1
ATOM 5542 O O . VAL C 1 142 ? 22.686 -64.686 10.013 1.00 25.82 109 VAL C O 1
ATOM 5546 N N . GLU C 1 143 ? 24.916 -64.564 10.263 1.00 23.49 110 GLU C N 1
ATOM 5547 C CA . GLU C 1 143 ? 25.156 -66.005 10.196 1.00 24.20 110 GLU C CA 1
ATOM 5548 C C . GLU C 1 143 ? 24.346 -66.758 11.253 1.00 28.31 110 GLU C C 1
ATOM 5549 O O . GLU C 1 143 ? 23.748 -67.811 10.990 1.00 28.03 110 GLU C O 1
ATOM 5555 N N . LEU C 1 144 ? 24.337 -66.199 12.458 1.00 26.27 111 LEU C N 1
ATOM 5556 C CA . LEU C 1 144 ? 23.668 -66.807 13.587 1.00 23.24 111 LEU C CA 1
ATOM 5557 C C . LEU C 1 144 ? 22.153 -66.803 13.421 1.00 23.71 111 LEU C C 1
ATOM 5558 O O . LEU C 1 144 ? 21.483 -67.781 13.753 1.00 29.94 111 LEU C O 1
ATOM 5563 N N . ILE C 1 145 ? 21.616 -65.719 12.879 1.00 23.93 112 ILE C N 1
ATOM 5564 C CA . ILE C 1 145 ? 20.174 -65.596 12.734 1.00 24.22 112 ILE C CA 1
ATOM 5565 C C . ILE C 1 145 ? 19.724 -66.461 11.554 1.00 27.15 112 ILE C C 1
ATOM 5566 O O . ILE C 1 145 ? 18.629 -67.037 11.563 1.00 22.86 112 ILE C O 1
ATOM 5571 N N . LYS C 1 146 ? 20.573 -66.546 10.534 1.00 30.88 113 LYS C N 1
ATOM 5572 C CA . LYS C 1 146 ? 20.275 -67.395 9.376 1.00 30.41 113 LYS C CA 1
ATOM 5573 C C . LYS C 1 146 ? 20.245 -68.876 9.783 1.00 29.02 113 LYS C C 1
ATOM 5574 O O . LYS C 1 146 ? 19.291 -69.591 9.461 1.00 28.51 113 LYS C O 1
ATOM 5580 N N . ASP C 1 147 ? 21.260 -69.310 10.535 1.00 29.65 114 ASP C N 1
ATOM 5581 C CA . ASP C 1 147 ? 21.341 -70.685 11.044 1.00 28.82 114 ASP C CA 1
ATOM 5582 C C . ASP C 1 147 ? 20.203 -71.039 11.996 1.00 28.71 114 ASP C C 1
ATOM 5583 O O . ASP C 1 147 ? 19.969 -72.209 12.279 1.00 30.19 114 ASP C O 1
ATOM 5588 N N . LEU C 1 148 ? 19.568 -70.017 12.556 1.00 27.66 115 LEU C N 1
ATOM 5589 C CA . LEU C 1 148 ? 18.519 -70.193 13.544 1.00 27.10 115 LEU C CA 1
ATOM 5590 C C . LEU C 1 148 ? 17.103 -70.169 12.950 1.00 26.78 115 LEU C C 1
ATOM 5591 O O . LEU C 1 148 ? 16.193 -70.896 13.380 1.00 23.14 115 LEU C O 1
ATOM 5596 N N . THR C 1 149 ? 16.912 -69.291 11.982 1.00 23.07 116 THR C N 1
ATOM 5597 C CA . THR C 1 149 ? 15.584 -69.052 11.451 1.00 25.85 116 THR C CA 1
ATOM 5598 C C . THR C 1 149 ? 15.445 -69.625 10.057 1.00 25.52 116 THR C C 1
ATOM 5599 O O . THR C 1 149 ? 14.330 -69.879 9.608 1.00 27.98 116 THR C O 1
ATOM 5603 N N . GLY C 1 150 ? 16.573 -69.757 9.361 1.00 22.80 117 GLY C N 1
ATOM 5604 C CA . GLY C 1 150 ? 16.575 -70.186 7.966 1.00 28.63 117 GLY C CA 1
ATOM 5605 C C . GLY C 1 150 ? 16.776 -69.047 6.969 1.00 27.57 117 GLY C C 1
ATOM 5606 O O . GLY C 1 150 ? 17.308 -69.252 5.877 1.00 31.21 117 GLY C O 1
ATOM 5607 N N . LYS C 1 151 ? 16.358 -67.841 7.355 1.00 30.28 118 LYS C N 1
ATOM 5608 C CA . LYS C 1 151 ? 16.511 -66.642 6.526 1.00 27.54 118 LYS C CA 1
ATOM 5609 C C . LYS C 1 151 ? 17.428 -65.588 7.168 1.00 29.78 118 LYS C C 1
ATOM 5610 O O . LYS C 1 151 ? 17.539 -65.497 8.398 1.00 28.89 118 LYS C O 1
ATOM 5616 N N . ALA C 1 152 ? 18.045 -64.766 6.324 1.00 27.60 119 ALA C N 1
ATOM 5617 C CA . ALA C 1 152 ? 18.872 -63.656 6.776 1.00 26.28 119 ALA C CA 1
ATOM 5618 C C . ALA C 1 152 ? 17.999 -62.586 7.448 1.00 23.75 119 ALA C C 1
ATOM 5619 O O . ALA C 1 152 ? 16.818 -62.443 7.117 1.00 23.23 119 ALA C O 1
ATOM 5621 N N . PRO C 1 153 ? 18.551 -61.872 8.443 1.00 22.77 120 PRO C N 1
ATOM 5622 C CA . PRO C 1 153 ? 17.702 -60.846 9.060 1.00 22.13 120 PRO C CA 1
ATOM 5623 C C . PRO C 1 153 ? 17.468 -59.665 8.126 1.00 22.19 120 PRO C C 1
ATOM 5624 O O . PRO C 1 153 ? 18.314 -59.359 7.287 1.00 23.95 120 PRO C O 1
ATOM 5628 N N . THR C 1 154 ? 16.306 -59.040 8.256 1.00 19.17 121 THR C N 1
ATOM 5629 C CA . THR C 1 154 ? 16.006 -57.811 7.536 1.00 23.13 121 THR C CA 1
ATOM 5630 C C . THR C 1 154 ? 16.001 -56.580 8.445 1.00 19.89 121 THR C C 1
ATOM 5631 O O . THR C 1 154 ? 15.911 -55.449 7.965 1.00 18.84 121 THR C O 1
ATOM 5635 N N . GLY C 1 155 ? 16.109 -56.804 9.754 1.00 24.81 122 GLY C N 1
ATOM 5636 C CA . GLY C 1 155 ? 16.017 -55.726 10.728 1.00 19.41 122 GLY C CA 1
ATOM 5637 C C . GLY C 1 155 ? 17.220 -55.609 11.652 1.00 18.93 122 GLY C C 1
ATOM 5638 O O . GLY C 1 155 ? 17.840 -56.604 12.019 1.00 20.80 122 GLY C O 1
ATOM 5639 N N . TYR C 1 156 ? 17.550 -54.384 12.045 1.00 22.10 123 TYR C N 1
ATOM 5640 C CA . TYR C 1 156 ? 18.701 -54.144 12.919 1.00 19.59 123 TYR C CA 1
ATOM 5641 C C . TYR C 1 156 ? 18.386 -53.092 13.975 1.00 21.73 123 TYR C C 1
ATOM 5642 O O . TYR C 1 156 ? 17.799 -52.052 13.667 1.00 22.98 123 TYR C O 1
ATOM 5651 N N . VAL C 1 157 ? 18.825 -53.330 15.206 1.00 21.70 124 VAL C N 1
ATOM 5652 C CA . VAL C 1 157 ? 18.825 -52.262 16.196 1.00 19.34 124 VAL C CA 1
ATOM 5653 C C . VAL C 1 157 ? 20.251 -52.072 16.704 1.00 20.57 124 VAL C C 1
ATOM 5654 O O . VAL C 1 157 ? 20.877 -53.026 17.138 1.00 21.03 124 VAL C O 1
ATOM 5658 N N . ALA C 1 158 ? 20.764 -50.843 16.657 1.00 19.09 125 ALA C N 1
ATOM 5659 C CA . ALA C 1 158 ? 22.095 -50.589 17.189 1.00 19.13 125 ALA C CA 1
ATOM 5660 C C . ALA C 1 158 ? 22.029 -50.625 18.709 1.00 19.76 125 ALA C C 1
ATOM 5661 O O . ALA C 1 158 ? 21.135 -50.022 19.300 1.00 19.99 125 ALA C O 1
ATOM 5663 N N . PRO C 1 159 ? 22.941 -51.385 19.340 1.00 18.91 126 PRO C N 1
ATOM 5664 C CA . PRO C 1 159 ? 23.022 -51.452 20.800 1.00 22.57 126 PRO C CA 1
ATOM 5665 C C . PRO C 1 159 ? 23.145 -50.080 21.447 1.00 21.86 126 PRO C C 1
ATOM 5666 O O . PRO C 1 159 ? 23.956 -49.260 20.994 1.00 20.99 126 PRO C O 1
ATOM 5670 N N . TRP C 1 160 ? 22.284 -49.820 22.434 1.00 23.15 127 TRP C N 1
ATOM 5671 C CA . TRP C 1 160 ? 22.273 -48.551 23.166 1.00 25.52 127 TRP C CA 1
ATOM 5672 C C . TRP C 1 160 ? 21.992 -47.397 22.203 1.00 24.30 127 TRP C C 1
ATOM 5673 O O . TRP C 1 160 ? 22.295 -46.238 22.498 1.00 23.54 127 TRP C O 1
ATOM 5684 N N . TRP C 1 161 ? 21.488 -47.748 21.019 1.00 23.31 128 TRP C N 1
ATOM 5685 C CA . TRP C 1 161 ? 21.027 -46.787 20.004 1.00 26.16 128 TRP C CA 1
ATOM 5686 C C . TRP C 1 161 ? 22.075 -45.763 19.575 1.00 26.53 128 TRP C C 1
ATOM 5687 O O . TRP C 1 161 ? 21.818 -44.567 19.626 1.00 28.12 128 TRP C O 1
ATOM 5698 N N . GLU C 1 162 ? 23.230 -46.230 19.109 1.00 33.40 129 GLU C N 1
ATOM 5699 C CA . GLU C 1 162 ? 24.262 -45.334 18.583 1.00 33.43 129 GLU C CA 1
ATOM 5700 C C . GLU C 1 162 ? 24.764 -45.809 17.230 1.00 32.39 129 GLU C C 1
ATOM 5701 O O . GLU C 1 162 ? 25.051 -46.987 17.059 1.00 33.43 129 GLU C O 1
ATOM 5707 N N . PHE C 1 163 ? 24.920 -44.874 16.292 1.00 35.55 130 PHE C N 1
ATOM 5708 C CA . PHE C 1 163 ? 25.364 -45.171 14.926 1.00 32.52 130 PHE C CA 1
ATOM 5709 C C . PHE C 1 163 ? 26.859 -44.822 14.735 1.00 35.10 130 PHE C C 1
ATOM 5710 O O . PHE C 1 163 ? 27.559 -44.607 15.719 1.00 44.43 130 PHE C O 1
ATOM 5718 N N . SER C 1 164 ? 27.343 -44.742 13.491 1.00 37.05 131 SER C N 1
ATOM 5719 C CA . SER C 1 164 ? 28.744 -44.372 13.223 1.00 39.91 131 SER C CA 1
ATOM 5720 C C . SER C 1 164 ? 29.016 -44.311 11.723 1.00 43.69 131 SER C C 1
ATOM 5721 O O . SER C 1 164 ? 29.400 -43.272 11.181 1.00 47.96 131 SER C O 1
ATOM 5724 N N . ASN C 1 165 ? 28.853 -45.458 11.076 1.00 46.57 132 ASN C N 1
ATOM 5725 C CA . ASN C 1 165 ? 28.872 -45.590 9.624 1.00 40.35 132 ASN C CA 1
ATOM 5726 C C . ASN C 1 165 ? 28.057 -46.857 9.342 1.00 35.57 132 ASN C C 1
ATOM 5727 O O . ASN C 1 165 ? 28.390 -47.673 8.490 1.00 32.78 132 ASN C O 1
ATOM 5732 N N . ILE C 1 166 ? 26.978 -46.999 10.104 1.00 37.79 133 ILE C N 1
ATOM 5733 C CA . ILE C 1 166 ? 26.171 -48.220 10.137 1.00 35.93 133 ILE C CA 1
ATOM 5734 C C . ILE C 1 166 ? 25.307 -48.342 8.903 1.00 30.88 133 ILE C C 1
ATOM 5735 O O . ILE C 1 166 ? 25.120 -49.449 8.396 1.00 33.75 133 ILE C O 1
ATOM 5740 N N . THR C 1 167 ? 24.770 -47.206 8.446 1.00 31.33 134 THR C N 1
ATOM 5741 C CA . THR C 1 167 ? 23.879 -47.174 7.286 1.00 30.01 134 THR C CA 1
ATOM 5742 C C . THR C 1 167 ? 24.513 -47.942 6.152 1.00 27.37 134 THR C C 1
ATOM 5743 O O . THR C 1 167 ? 23.910 -48.843 5.590 1.00 27.84 134 THR C O 1
ATOM 5747 N N . ASN C 1 168 ? 25.742 -47.555 5.836 1.00 31.65 135 ASN C N 1
ATOM 5748 C CA . ASN C 1 168 ? 26.511 -48.131 4.749 1.00 30.70 135 ASN C CA 1
ATOM 5749 C C . ASN C 1 168 ? 26.720 -49.630 4.987 1.00 30.29 135 ASN C C 1
ATOM 5750 O O . ASN C 1 168 ? 26.636 -50.432 4.065 1.00 30.27 135 ASN C O 1
ATOM 5755 N N . GLU C 1 169 ? 26.968 -50.016 6.232 1.00 33.44 136 GLU C N 1
ATOM 5756 C CA . GLU C 1 169 ? 27.184 -51.426 6.534 1.00 33.78 136 GLU C CA 1
ATOM 5757 C C . GLU C 1 169 ? 25.892 -52.232 6.456 1.00 34.55 136 GLU C C 1
ATOM 5758 O O . GLU C 1 169 ? 25.892 -53.353 5.932 1.00 33.72 136 GLU C O 1
ATOM 5764 N N . LEU C 1 170 ? 24.789 -51.651 6.926 1.00 27.92 137 LEU C N 1
ATOM 5765 C CA . LEU C 1 170 ? 23.514 -52.351 6.894 1.00 27.36 137 LEU C CA 1
ATOM 5766 C C . LEU C 1 170 ? 23.169 -52.689 5.444 1.00 29.47 137 LEU C C 1
ATOM 5767 O O . LEU C 1 170 ? 22.854 -53.832 5.137 1.00 33.28 137 LEU C O 1
ATOM 5772 N N . LEU C 1 171 ? 23.310 -51.722 4.543 1.00 29.35 138 LEU C N 1
ATOM 5773 C CA . LEU C 1 171 ? 22.981 -51.953 3.138 1.00 30.48 138 LEU C CA 1
ATOM 5774 C C . LEU C 1 171 ? 23.973 -52.911 2.473 1.00 31.80 138 LEU C C 1
ATOM 5775 O O . LEU C 1 171 ? 23.598 -53.716 1.630 1.00 36.48 138 LEU C O 1
ATOM 5780 N N . LEU C 1 172 ? 25.233 -52.857 2.879 1.00 32.82 139 LEU C N 1
ATOM 5781 C CA . LEU C 1 172 ? 26.226 -53.745 2.295 1.00 34.37 139 LEU C CA 1
ATOM 5782 C C . LEU C 1 172 ? 26.024 -55.201 2.701 1.00 41.27 139 LEU C C 1
ATOM 5783 O O . LEU C 1 172 ? 26.023 -56.087 1.839 1.00 45.22 139 LEU C O 1
ATOM 5788 N N . LYS C 1 173 ? 25.801 -55.451 3.994 1.00 41.59 140 LYS C N 1
ATOM 5789 C CA . LYS C 1 173 ? 25.693 -56.826 4.501 1.00 43.16 140 LYS C CA 1
ATOM 5790 C C . LYS C 1 173 ? 24.333 -57.403 4.199 1.00 43.89 140 LYS C C 1
ATOM 5791 O O . LYS C 1 173 ? 23.664 -57.982 5.067 1.00 43.44 140 LYS C O 1
ATOM 5797 N N . HIS C 1 174 ? 23.936 -57.182 2.951 1.00 50.62 141 HIS C N 1
ATOM 5798 C CA . HIS C 1 174 ? 22.745 -57.743 2.344 1.00 54.84 141 HIS C CA 1
ATOM 5799 C C . HIS C 1 174 ? 21.576 -57.583 3.286 1.00 48.60 141 HIS C C 1
ATOM 5800 O O . HIS C 1 174 ? 21.573 -56.686 4.139 1.00 45.81 141 HIS C O 1
ATOM 5807 N N . GLY C 1 175 ? 20.607 -58.478 3.145 1.00 50.05 142 GLY C N 1
ATOM 5808 C CA . GLY C 1 175 ? 19.409 -58.461 3.941 1.00 40.56 142 GLY C CA 1
ATOM 5809 C C . GLY C 1 175 ? 18.920 -57.073 4.266 1.00 36.06 142 GLY C C 1
ATOM 5810 O O . GLY C 1 175 ? 17.947 -56.602 3.661 1.00 38.76 142 GLY C O 1
ATOM 5811 N N . PHE C 1 176 ? 19.665 -56.399 5.149 1.00 33.76 143 PHE C N 1
ATOM 5812 C CA . PHE C 1 176 ? 19.092 -55.369 6.014 1.00 33.17 143 PHE C CA 1
ATOM 5813 C C . PHE C 1 176 ? 18.285 -54.353 5.266 1.00 23.88 143 PHE C C 1
ATOM 5814 O O . PHE C 1 176 ? 18.786 -53.572 4.451 1.00 28.76 143 PHE C O 1
ATOM 5822 N N . LYS C 1 177 ? 16.998 -54.430 5.580 1.00 24.94 144 LYS C N 1
ATOM 5823 C CA . LYS C 1 177 ? 15.931 -53.667 4.965 1.00 24.55 144 LYS C CA 1
ATOM 5824 C C . LYS C 1 177 ? 15.677 -52.415 5.770 1.00 24.72 144 LYS C C 1
ATOM 5825 O O . LYS C 1 177 ? 15.419 -51.345 5.215 1.00 26.57 144 LYS C O 1
ATOM 5831 N N . TYR C 1 178 ? 15.715 -52.561 7.090 1.00 24.72 145 TYR C N 1
ATOM 5832 C CA . TYR C 1 178 ? 15.318 -51.475 7.976 1.00 23.04 145 TYR C CA 1
ATOM 5833 C C . TYR C 1 178 ? 16.171 -51.429 9.230 1.00 23.01 145 TYR C C 1
ATOM 5834 O O . TYR C 1 178 ? 16.716 -52.443 9.663 1.00 23.14 145 TYR C O 1
ATOM 5843 N N . ASP C 1 179 ? 16.278 -50.239 9.805 1.00 24.80 146 ASP C N 1
ATOM 5844 C CA . ASP C 1 179 ? 16.925 -50.051 11.090 1.00 23.28 146 ASP C CA 1
ATOM 5845 C C . ASP C 1 179 ? 15.930 -49.409 12.042 1.00 22.52 146 ASP C C 1
ATOM 5846 O O . ASP C 1 179 ? 14.979 -48.753 11.615 1.00 21.18 146 ASP C O 1
ATOM 5851 N N . HIS C 1 180 ? 16.121 -49.645 13.332 1.00 22.65 147 HIS C N 1
ATOM 5852 C CA . HIS C 1 180 ? 15.218 -49.121 14.344 1.00 22.39 147 HIS C CA 1
ATOM 5853 C C . HIS C 1 180 ? 16.058 -48.491 15.442 1.00 20.43 147 HIS C C 1
ATOM 5854 O O . HIS C 1 180 ? 15.955 -48.851 16.610 1.00 20.21 147 HIS C O 1
ATOM 5861 N N . SER C 1 181 ? 16.909 -47.547 15.049 1.00 21.08 148 SER C N 1
ATOM 5862 C CA . SER C 1 181 ? 17.886 -46.983 15.975 1.00 20.03 148 SER C CA 1
ATOM 5863 C C . SER C 1 181 ? 17.852 -45.468 15.982 1.00 20.71 148 SER C C 1
ATOM 5864 O O . SER C 1 181 ? 18.317 -44.847 16.929 1.00 21.80 148 SER C O 1
ATOM 5867 N N . LEU C 1 182 ? 17.315 -44.876 14.925 1.00 17.68 149 LEU C N 1
ATOM 5868 C CA . LEU C 1 182 ? 17.445 -43.437 14.716 1.00 20.10 149 LEU C CA 1
ATOM 5869 C C . LEU C 1 182 ? 16.176 -42.664 15.064 1.00 18.56 149 LEU C C 1
ATOM 5870 O O . LEU C 1 182 ? 15.102 -43.256 15.208 1.00 15.61 149 LEU C O 1
ATOM 5875 N N . MET C 1 183 ? 16.314 -41.347 15.223 1.00 14.67 150 MET C N 1
ATOM 5876 C CA . MET C 1 183 ? 15.236 -40.530 15.792 1.00 18.68 150 MET C CA 1
ATOM 5877 C C . MET C 1 183 ? 14.962 -39.221 15.062 1.00 18.63 150 MET C C 1
ATOM 5878 O O . MET C 1 183 ? 14.565 -38.235 15.696 1.00 19.80 150 MET C O 1
ATOM 5883 N N . HIS C 1 184 ? 15.161 -39.201 13.747 1.00 18.41 151 HIS C N 1
ATOM 5884 C CA . HIS C 1 184 ? 14.790 -38.036 12.947 1.00 17.67 151 HIS C CA 1
ATOM 5885 C C . HIS C 1 184 ? 13.269 -37.839 12.963 1.00 16.04 151 HIS C C 1
ATOM 5886 O O . HIS C 1 184 ? 12.781 -36.745 12.692 1.00 23.20 151 HIS C O 1
ATOM 5893 N N . ASN C 1 185 ? 12.516 -38.907 13.215 1.00 19.85 152 ASN C N 1
ATOM 5894 C CA . ASN C 1 185 ? 11.053 -38.809 13.272 1.00 20.94 152 ASN C CA 1
ATOM 5895 C C . ASN C 1 185 ? 10.536 -39.688 14.400 1.00 21.59 152 ASN C C 1
ATOM 5896 O O . ASN C 1 185 ? 11.318 -40.433 14.991 1.00 19.34 152 ASN C O 1
ATOM 5901 N N . ASP C 1 186 ? 9.240 -39.626 14.714 1.00 20.60 153 ASP C N 1
ATOM 5902 C CA . ASP C 1 186 ? 8.768 -40.451 15.835 1.00 25.73 153 ASP C CA 1
ATOM 5903 C C . ASP C 1 186 ? 7.725 -41.455 15.334 1.00 20.19 153 ASP C C 1
ATOM 5904 O O . ASP C 1 186 ? 7.924 -42.649 15.485 1.00 15.81 153 ASP C O 1
ATOM 5909 N N . PHE C 1 187 ? 6.630 -41.003 14.725 1.00 24.32 154 PHE C N 1
ATOM 5910 C CA . PHE C 1 187 ? 5.579 -41.957 14.347 1.00 19.61 154 PHE C CA 1
ATOM 5911 C C . PHE C 1 187 ? 5.312 -42.045 12.839 1.00 21.68 154 PHE C C 1
ATOM 5912 O O . PHE C 1 187 ? 4.204 -42.384 12.410 1.00 21.85 154 PHE C O 1
ATOM 5920 N N . THR C 1 188 ? 6.347 -41.761 12.050 1.00 18.81 155 THR C N 1
ATOM 5921 C CA . THR C 1 188 ? 6.343 -41.972 10.602 1.00 19.72 155 THR C CA 1
ATOM 5922 C C . THR C 1 188 ? 7.722 -42.484 10.212 1.00 22.68 155 THR C C 1
ATOM 5923 O O . THR C 1 188 ? 8.736 -41.873 10.567 1.00 20.61 155 THR C O 1
ATOM 5927 N N . PRO C 1 189 ? 7.771 -43.606 9.479 1.00 17.51 156 PRO C N 1
ATOM 5928 C CA . PRO C 1 189 ? 9.053 -44.097 8.958 1.00 20.72 156 PRO C CA 1
ATOM 5929 C C . PRO C 1 189 ? 9.622 -43.133 7.923 1.00 20.54 156 PRO C C 1
ATOM 5930 O O . PRO C 1 189 ? 8.955 -42.167 7.548 1.00 23.95 156 PRO C O 1
ATOM 5934 N N . TYR C 1 190 ? 10.872 -43.343 7.538 1.00 21.77 157 TYR C N 1
ATOM 5935 C CA . TYR C 1 190 ? 11.516 -42.518 6.532 1.00 22.24 157 TYR C CA 1
ATOM 5936 C C . TYR C 1 190 ? 12.755 -43.242 6.015 1.00 20.38 157 TYR C C 1
ATOM 5937 O O . TYR C 1 190 ? 13.137 -44.265 6.577 1.00 19.15 157 TYR C O 1
ATOM 5946 N N . TYR C 1 191 ? 13.364 -42.725 4.946 1.00 22.72 158 TYR C N 1
ATOM 5947 C CA . TYR C 1 191 ? 14.606 -43.284 4.406 1.00 21.79 158 TYR C CA 1
ATOM 5948 C C . TYR C 1 191 ? 15.799 -42.585 5.040 1.00 20.39 158 TYR C C 1
ATOM 5949 O O . TYR C 1 191 ? 15.835 -41.364 5.104 1.00 21.10 158 TYR C O 1
ATOM 5958 N N . VAL C 1 192 ? 16.780 -43.361 5.495 1.00 21.87 159 VAL C N 1
ATOM 5959 C CA . VAL C 1 192 ? 17.894 -42.804 6.251 1.00 21.23 159 VAL C CA 1
ATOM 5960 C C . VAL C 1 192 ? 18.865 -42.117 5.309 1.00 23.57 159 VAL C C 1
ATOM 5961 O O . VAL C 1 192 ? 19.210 -42.677 4.266 1.00 24.34 159 VAL C O 1
ATOM 5965 N N . ARG C 1 193 ? 19.267 -40.893 5.657 1.00 23.56 160 ARG C N 1
ATOM 5966 C CA . ARG C 1 193 ? 20.294 -40.167 4.914 1.00 23.10 160 ARG C CA 1
ATOM 5967 C C . ARG C 1 193 ? 21.681 -40.581 5.396 1.00 22.20 160 ARG C C 1
ATOM 5968 O O . ARG C 1 193 ? 21.951 -40.681 6.598 1.00 18.09 160 ARG C O 1
ATOM 5976 N N . VAL C 1 194 ? 22.578 -40.786 4.452 1.00 23.83 161 VAL C N 1
ATOM 5977 C CA . VAL C 1 194 ? 23.963 -41.008 4.799 1.00 23.97 161 VAL C CA 1
ATOM 5978 C C . VAL C 1 194 ? 24.674 -39.693 4.538 1.00 21.16 161 VAL C C 1
ATOM 5979 O O . VAL C 1 194 ? 24.220 -38.915 3.708 1.00 23.66 161 VAL C O 1
ATOM 5983 N N . GLY C 1 195 ? 25.729 -39.410 5.294 1.00 22.55 162 GLY C N 1
ATOM 5984 C CA . GLY C 1 195 ? 26.600 -38.281 4.990 1.00 22.16 162 GLY C CA 1
ATOM 5985 C C . GLY C 1 195 ? 26.266 -36.920 5.571 1.00 24.35 162 GLY C C 1
ATOM 5986 O O . GLY C 1 195 ? 26.861 -35.921 5.173 1.00 24.84 162 GLY C O 1
ATOM 5987 N N . ASP C 1 196 ? 25.318 -36.859 6.497 1.00 25.47 163 ASP C N 1
ATOM 5988 C CA . ASP C 1 196 ? 25.064 -35.612 7.197 1.00 23.10 163 ASP C CA 1
ATOM 5989 C C . ASP C 1 196 ? 26.358 -35.168 7.846 1.00 26.23 163 ASP C C 1
ATOM 5990 O O . ASP C 1 196 ? 27.090 -35.990 8.388 1.00 25.10 163 ASP C O 1
ATOM 5995 N N . SER C 1 197 ? 26.655 -33.878 7.780 1.00 23.49 164 SER C N 1
ATOM 5996 C CA . SER C 1 197 ? 27.836 -33.362 8.459 1.00 25.03 164 SER C CA 1
ATOM 5997 C C . SER C 1 197 ? 27.483 -32.104 9.268 1.00 21.48 164 SER C C 1
ATOM 5998 O O . SER C 1 197 ? 26.427 -31.514 9.092 1.00 24.61 164 SER C O 1
ATOM 6001 N N . TRP C 1 198 ? 28.356 -31.728 10.185 1.00 25.07 165 TRP C N 1
ATOM 6002 C CA . TRP C 1 198 ? 28.104 -30.587 11.052 1.00 24.82 165 TRP C CA 1
ATOM 6003 C C . TRP C 1 198 ? 29.426 -30.100 11.617 1.00 22.42 165 TRP C C 1
ATOM 6004 O O . TRP C 1 198 ? 30.403 -30.840 11.628 1.00 24.48 165 TRP C O 1
ATOM 6015 N N . SER C 1 199 ? 29.465 -28.847 12.054 1.00 24.56 166 SER C N 1
ATOM 6016 C CA . SER C 1 199 ? 30.694 -28.267 12.597 1.00 23.96 166 SER C CA 1
ATOM 6017 C C . SER C 1 199 ? 30.668 -28.272 14.113 1.00 24.85 166 SER C C 1
ATOM 6018 O O . SER C 1 199 ? 29.765 -27.686 14.713 1.00 28.67 166 SER C O 1
ATOM 6021 N N . LYS C 1 200 ? 31.641 -28.922 14.740 1.00 29.78 167 LYS C N 1
ATOM 6022 C CA . LYS C 1 200 ? 31.742 -28.899 16.198 1.00 28.03 167 LYS C CA 1
ATOM 6023 C C . LYS C 1 200 ? 32.249 -27.560 16.688 1.00 27.90 167 LYS C C 1
ATOM 6024 O O . LYS C 1 200 ? 33.010 -26.885 15.996 1.00 27.47 167 LYS C O 1
ATOM 6030 N N . ILE C 1 201 ? 31.837 -27.181 17.893 1.00 26.48 168 ILE C N 1
ATOM 6031 C CA . ILE C 1 201 ? 32.404 -26.004 18.526 1.00 28.28 168 ILE C CA 1
ATOM 6032 C C . ILE C 1 201 ? 33.848 -26.304 18.952 1.00 29.61 168 ILE C C 1
ATOM 6033 O O . ILE C 1 201 ? 34.124 -27.330 19.583 1.00 23.38 168 ILE C O 1
ATOM 6038 N N . ASP C 1 202 ? 34.774 -25.441 18.544 1.00 31.55 169 ASP C N 1
ATOM 6039 C CA . ASP C 1 202 ? 36.146 -25.527 19.022 1.00 29.15 169 ASP C CA 1
ATOM 6040 C C . ASP C 1 202 ? 36.476 -24.174 19.635 1.00 26.23 169 ASP C C 1
ATOM 6041 O O . ASP C 1 202 ? 36.679 -23.205 18.910 1.00 29.98 169 ASP C O 1
ATOM 6046 N N . TYR C 1 203 ? 36.514 -24.101 20.963 1.00 24.84 170 TYR C N 1
ATOM 6047 C CA . TYR C 1 203 ? 36.734 -22.826 21.643 1.00 30.50 170 TYR C CA 1
ATOM 6048 C C . TYR C 1 203 ? 38.182 -22.292 21.525 1.00 30.25 170 TYR C C 1
ATOM 6049 O O . TYR C 1 203 ? 38.490 -21.215 22.044 1.00 29.38 170 TYR C O 1
ATOM 6058 N N . SER C 1 204 ? 39.070 -23.044 20.874 1.00 28.16 171 SER C N 1
ATOM 6059 C CA . SER C 1 204 ? 40.438 -22.565 20.643 1.00 35.10 171 SER C CA 1
ATOM 6060 C C . SER C 1 204 ? 40.519 -21.732 19.366 1.00 33.44 171 SER C C 1
ATOM 6061 O O . SER C 1 204 ? 41.542 -21.095 19.080 1.00 30.00 171 SER C O 1
ATOM 6064 N N . LEU C 1 205 ? 39.429 -21.740 18.605 1.00 32.18 172 LEU C N 1
ATOM 6065 C CA . LEU C 1 205 ? 39.327 -20.982 17.366 1.00 29.57 172 LEU C CA 1
ATOM 6066 C C . LEU C 1 205 ? 38.323 -19.840 17.521 1.00 32.19 172 LEU C C 1
ATOM 6067 O O . LEU C 1 205 ? 37.792 -19.608 18.612 1.00 31.39 172 LEU C O 1
ATOM 6072 N N . GLU C 1 206 ? 38.071 -19.122 16.432 1.00 31.72 173 GLU C N 1
ATOM 6073 C CA . GLU C 1 206 ? 37.074 -18.060 16.445 1.00 33.94 173 GLU C CA 1
ATOM 6074 C C . GLU C 1 206 ? 35.701 -18.598 16.089 1.00 32.38 173 GLU C C 1
ATOM 6075 O O . GLU C 1 206 ? 35.581 -19.673 15.513 1.00 32.72 173 GLU C O 1
ATOM 6081 N N . ALA C 1 207 ? 34.670 -17.826 16.421 1.00 36.81 174 ALA C N 1
ATOM 6082 C CA . ALA C 1 207 ? 33.283 -18.270 16.298 1.00 31.76 174 ALA C CA 1
ATOM 6083 C C . ALA C 1 207 ? 32.895 -18.650 14.868 1.00 28.32 174 ALA C C 1
ATOM 6084 O O . ALA C 1 207 ? 32.182 -19.626 14.647 1.00 27.10 174 ALA C O 1
ATOM 6086 N N . LYS C 1 208 ? 33.379 -17.881 13.900 1.00 36.83 175 LYS C N 1
ATOM 6087 C CA . LYS C 1 208 ? 33.040 -18.108 12.498 1.00 30.90 175 LYS C CA 1
ATOM 6088 C C . LYS C 1 208 ? 33.451 -19.502 12.015 1.00 31.78 175 LYS C C 1
ATOM 6089 O O . LYS C 1 208 ? 32.909 -20.011 11.028 1.00 27.46 175 LYS C O 1
ATOM 6095 N N . ASP C 1 209 ? 34.401 -20.124 12.710 1.00 31.15 176 ASP C N 1
ATOM 6096 C CA . ASP C 1 209 ? 34.837 -21.457 12.322 1.00 28.82 176 ASP C CA 1
ATOM 6097 C C . ASP C 1 209 ? 33.767 -22.521 12.598 1.00 30.19 176 ASP C C 1
ATOM 6098 O O . ASP C 1 209 ? 33.717 -23.535 11.889 1.00 26.39 176 ASP C O 1
ATOM 6103 N N . TRP C 1 210 ? 32.915 -22.316 13.606 1.00 23.17 177 TRP C N 1
ATOM 6104 C CA . TRP C 1 210 ? 31.849 -23.295 13.849 1.00 25.97 177 TRP C CA 1
ATOM 6105 C C . TRP C 1 210 ? 30.446 -22.741 13.554 1.00 25.52 177 TRP C C 1
ATOM 6106 O O . TRP C 1 210 ? 29.469 -23.489 13.553 1.00 26.88 177 TRP C O 1
ATOM 6117 N N . MET C 1 211 ? 30.329 -21.447 13.273 1.00 23.94 178 MET C N 1
ATOM 6118 C CA . MET C 1 211 ? 29.004 -20.908 12.994 1.00 24.42 178 MET C CA 1
ATOM 6119 C C . MET C 1 211 ? 28.550 -21.249 11.565 1.00 22.61 178 MET C C 1
ATOM 6120 O O . MET C 1 211 ? 28.377 -20.377 10.726 1.00 25.82 178 MET C O 1
ATOM 6125 N N . LYS C 1 212 ? 28.323 -22.539 11.333 1.00 24.20 179 LYS C N 1
ATOM 6126 C CA . LYS C 1 212 ? 27.830 -23.061 10.059 1.00 25.27 179 LYS C CA 1
ATOM 6127 C C . LYS C 1 212 ? 26.725 -24.085 10.323 1.00 22.41 179 LYS C C 1
ATOM 6128 O O . LYS C 1 212 ? 26.734 -24.756 11.351 1.00 24.46 179 LYS C O 1
ATOM 6134 N N . PRO C 1 213 ? 25.752 -24.188 9.406 1.00 23.26 180 PRO C N 1
ATOM 6135 C CA . PRO C 1 213 ? 24.622 -25.100 9.616 1.00 23.62 180 PRO C CA 1
ATOM 6136 C C . PRO C 1 213 ? 25.000 -26.564 9.376 1.00 25.23 180 PRO C C 1
ATOM 6137 O O . PRO C 1 213 ? 26.087 -26.824 8.853 1.00 21.45 180 PRO C O 1
ATOM 6141 N N . LEU C 1 214 ? 24.117 -27.489 9.764 1.00 24.19 181 LEU C N 1
ATOM 6142 C CA . LEU C 1 214 ? 24.265 -28.908 9.433 1.00 23.84 181 LEU C CA 1
ATOM 6143 C C . LEU C 1 214 ? 23.967 -29.130 7.952 1.00 23.33 181 LEU C C 1
ATOM 6144 O O . LEU C 1 214 ? 22.939 -28.679 7.458 1.00 26.60 181 LEU C O 1
ATOM 6149 N N . ILE C 1 215 ? 24.795 -29.915 7.275 1.00 20.92 182 ILE C N 1
ATOM 6150 C CA . ILE C 1 215 ? 24.619 -30.120 5.838 1.00 21.42 182 ILE C CA 1
ATOM 6151 C C . ILE C 1 215 ? 24.052 -31.511 5.543 1.00 22.72 182 ILE C C 1
ATOM 6152 O O . ILE C 1 215 ? 24.700 -32.523 5.794 1.00 22.13 182 ILE C O 1
ATOM 6157 N N . ARG C 1 216 ? 22.820 -31.557 5.044 1.00 20.12 183 ARG C N 1
ATOM 6158 C CA . ARG C 1 216 ? 22.148 -32.832 4.854 1.00 22.11 183 ARG C CA 1
ATOM 6159 C C . ARG C 1 216 ? 22.819 -33.649 3.751 1.00 23.49 183 ARG C C 1
ATOM 6160 O O . ARG C 1 216 ? 23.201 -33.110 2.713 1.00 18.13 183 ARG C O 1
ATOM 6168 N N . GLY C 1 217 ? 22.946 -34.956 3.984 1.00 23.78 184 GLY C N 1
ATOM 6169 C CA . GLY C 1 217 ? 23.580 -35.847 3.026 1.00 22.90 184 GLY C CA 1
ATOM 6170 C C . GLY C 1 217 ? 22.570 -36.376 2.027 1.00 22.09 184 GLY C C 1
ATOM 6171 O O . GLY C 1 217 ? 21.707 -35.631 1.571 1.00 21.69 184 GLY C O 1
ATOM 6172 N N . VAL C 1 218 ? 22.664 -37.657 1.679 1.00 20.53 185 VAL C N 1
ATOM 6173 C CA . VAL C 1 218 ? 21.785 -38.199 0.655 1.00 20.28 185 VAL C CA 1
ATOM 6174 C C . VAL C 1 218 ? 21.081 -39.454 1.147 1.00 21.64 185 VAL C C 1
ATOM 6175 O O . VAL C 1 218 ? 21.710 -40.347 1.722 1.00 24.30 185 VAL C O 1
ATOM 6179 N N . GLU C 1 219 ? 19.769 -39.486 0.918 1.00 23.24 186 GLU C N 1
ATOM 6180 C CA . GLU C 1 219 ? 18.875 -40.581 1.281 1.00 23.38 186 GLU C CA 1
ATOM 6181 C C . GLU C 1 219 ? 19.252 -41.905 0.672 1.00 27.61 186 GLU C C 1
ATOM 6182 O O . GLU C 1 219 ? 19.401 -41.992 -0.547 1.00 25.47 186 GLU C O 1
ATOM 6188 N N . THR C 1 220 ? 19.305 -42.953 1.490 1.00 24.49 187 THR C N 1
ATOM 6189 C CA . THR C 1 220 ? 19.511 -44.288 0.962 1.00 22.46 187 THR C CA 1
ATOM 6190 C C . THR C 1 220 ? 18.196 -45.035 1.042 1.00 27.08 187 THR C C 1
ATOM 6191 O O . THR C 1 220 ? 17.193 -44.456 1.445 1.00 27.24 187 THR C O 1
ATOM 6195 N N . ASN C 1 221 ? 18.216 -46.308 0.646 1.00 24.68 188 ASN C N 1
ATOM 6196 C CA . ASN C 1 221 ? 17.048 -47.188 0.670 1.00 24.86 188 ASN C CA 1
ATOM 6197 C C . ASN C 1 221 ? 16.803 -47.841 2.013 1.00 22.94 188 ASN C C 1
ATOM 6198 O O . ASN C 1 221 ? 15.828 -48.581 2.183 1.00 23.19 188 ASN C O 1
ATOM 6203 N N . LEU C 1 222 ? 17.708 -47.601 2.952 1.00 20.24 189 LEU C N 1
ATOM 6204 C CA . LEU C 1 222 ? 17.494 -48.041 4.324 1.00 24.61 189 LEU C CA 1
ATOM 6205 C C . LEU C 1 222 ? 16.288 -47.313 4.909 1.00 23.75 189 LEU C C 1
ATOM 6206 O O . LEU C 1 222 ? 16.289 -46.072 5.007 1.00 23.85 189 LEU C O 1
ATOM 6211 N N . VAL C 1 223 ? 15.241 -48.063 5.250 1.00 23.27 190 VAL C N 1
ATOM 6212 C CA . VAL C 1 223 ? 14.085 -47.471 5.927 1.00 19.49 190 VAL C CA 1
ATOM 6213 C C . VAL C 1 223 ? 14.344 -47.380 7.438 1.00 20.08 190 VAL C C 1
ATOM 6214 O O . VAL C 1 223 ? 14.981 -48.249 8.035 1.00 17.17 190 VAL C O 1
ATOM 6218 N N . GLU C 1 224 ? 13.929 -46.272 8.037 1.00 20.99 191 GLU C N 1
ATOM 6219 C CA . GLU C 1 224 ? 14.014 -46.152 9.481 1.00 21.32 191 GLU C CA 1
ATOM 6220 C C . GLU C 1 224 ? 12.663 -46.358 10.136 1.00 19.75 191 GLU C C 1
ATOM 6221 O O . GLU C 1 224 ? 11.696 -45.692 9.779 1.00 21.33 191 GLU C O 1
ATOM 6227 N N . ILE C 1 225 ? 12.599 -47.273 11.100 1.00 18.73 192 ILE C N 1
ATOM 6228 C CA . ILE C 1 225 ? 11.408 -47.383 11.943 1.00 19.70 192 ILE C CA 1
ATOM 6229 C C . ILE C 1 225 ? 11.811 -46.846 13.306 1.00 16.93 192 ILE C C 1
ATOM 6230 O O . ILE C 1 225 ? 12.362 -47.566 14.129 1.00 16.03 192 ILE C O 1
ATOM 6235 N N . PRO C 1 226 ? 11.525 -45.555 13.536 1.00 16.04 193 PRO C N 1
ATOM 6236 C CA . PRO C 1 226 ? 12.194 -44.769 14.581 1.00 18.74 193 PRO C CA 1
ATOM 6237 C C . PRO C 1 226 ? 12.206 -45.410 15.963 1.00 17.25 193 PRO C C 1
ATOM 6238 O O . PRO C 1 226 ? 11.197 -45.952 16.421 1.00 15.38 193 PRO C O 1
ATOM 6242 N N . ALA C 1 227 ? 13.377 -45.362 16.594 1.00 20.45 194 ALA C N 1
ATOM 6243 C CA . ALA C 1 227 ? 13.525 -45.569 18.033 1.00 18.36 194 ALA C CA 1
ATOM 6244 C C . ALA C 1 227 ? 13.004 -44.330 18.761 1.00 17.59 194 ALA C C 1
ATOM 6245 O O . ALA C 1 227 ? 12.977 -43.254 18.185 1.00 22.23 194 ALA C O 1
ATOM 6247 N N . ASN C 1 228 ? 12.654 -44.452 20.036 1.00 19.19 195 ASN C N 1
ATOM 6248 C CA . ASN C 1 228 ? 12.108 -43.317 20.790 1.00 20.22 195 ASN C CA 1
ATOM 6249 C C . ASN C 1 228 ? 12.364 -43.534 22.277 1.00 20.83 195 ASN C C 1
ATOM 6250 O O . ASN C 1 228 ? 11.941 -44.549 22.832 1.00 19.14 195 ASN C O 1
ATOM 6255 N N . TRP C 1 229 ? 13.110 -42.620 22.905 1.00 20.36 196 TRP C N 1
ATOM 6256 C CA . TRP C 1 229 ? 13.399 -42.744 24.335 1.00 19.59 196 TRP C CA 1
ATOM 6257 C C . TRP C 1 229 ? 12.101 -42.715 25.139 1.00 20.82 196 TRP C C 1
ATOM 6258 O O . TRP C 1 229 ? 12.027 -43.247 26.252 1.00 20.78 196 TRP C O 1
ATOM 6269 N N . TYR C 1 230 ? 11.078 -42.093 24.564 1.00 21.65 197 TYR C N 1
ATOM 6270 C CA . TYR C 1 230 ? 9.772 -41.997 25.213 1.00 20.09 197 TYR C CA 1
ATOM 6271 C C . TYR C 1 230 ? 8.914 -43.246 25.025 1.00 20.15 197 TYR C C 1
ATOM 6272 O O . TYR C 1 230 ? 7.792 -43.316 25.534 1.00 19.52 197 TYR C O 1
ATOM 6281 N N . LEU C 1 231 ? 9.413 -44.188 24.230 1.00 19.18 198 LEU C N 1
ATOM 6282 C CA . LEU C 1 231 ? 8.783 -45.493 24.085 1.00 21.28 198 LEU C CA 1
ATOM 6283 C C . LEU C 1 231 ? 9.834 -46.604 24.254 1.00 19.94 198 LEU C C 1
ATOM 6284 O O . LEU C 1 231 ? 9.977 -47.483 23.395 1.00 19.22 198 LEU C O 1
ATOM 6289 N N . ASP C 1 232 ? 10.553 -46.550 25.379 1.00 19.81 199 ASP C N 1
ATOM 6290 C CA . ASP C 1 232 ? 11.627 -47.504 25.697 1.00 18.16 199 ASP C CA 1
ATOM 6291 C C . ASP C 1 232 ? 11.595 -47.876 27.177 1.00 19.78 199 ASP C C 1
ATOM 6292 O O . ASP C 1 232 ? 11.960 -47.061 28.029 1.00 19.48 199 ASP C O 1
ATOM 6297 N N . ASP C 1 233 ? 11.274 -49.134 27.476 1.00 18.48 200 ASP C N 1
ATOM 6298 C CA . ASP C 1 233 ? 11.046 -49.526 28.864 1.00 16.81 200 ASP C CA 1
ATOM 6299 C C . ASP C 1 233 ? 12.320 -49.454 29.712 1.00 16.98 200 ASP C C 1
ATOM 6300 O O . ASP C 1 233 ? 12.242 -49.308 30.932 1.00 18.09 200 ASP C O 1
ATOM 6305 N N . LEU C 1 234 ? 13.496 -49.506 29.097 1.00 19.46 201 LEU C N 1
ATOM 6306 C CA . LEU C 1 234 ? 14.682 -49.766 29.911 1.00 18.97 201 LEU C CA 1
ATOM 6307 C C . LEU C 1 234 ? 15.180 -48.585 30.770 1.00 18.75 201 LEU C C 1
ATOM 6308 O O . LEU C 1 234 ? 15.310 -48.743 31.997 1.00 19.15 201 LEU C O 1
ATOM 6313 N N . PRO C 1 235 ? 15.455 -47.412 30.164 1.00 16.91 202 PRO C N 1
ATOM 6314 C CA . PRO C 1 235 ? 16.045 -46.364 31.022 1.00 17.46 202 PRO C CA 1
ATOM 6315 C C . PRO C 1 235 ? 15.228 -45.902 32.253 1.00 16.46 202 PRO C C 1
ATOM 6316 O O . PRO C 1 235 ? 15.862 -45.736 33.300 1.00 16.91 202 PRO C O 1
ATOM 6320 N N . PRO C 1 236 ? 13.894 -45.688 32.146 1.00 16.34 203 PRO C N 1
ATOM 6321 C CA . PRO C 1 236 ? 13.134 -45.335 33.359 1.00 16.81 203 PRO C CA 1
ATOM 6322 C C . PRO C 1 236 ? 12.958 -46.464 34.390 1.00 18.37 203 PRO C C 1
ATOM 6323 O O . PRO C 1 236 ? 12.800 -46.155 35.577 1.00 17.93 203 PRO C O 1
ATOM 6327 N N . MET C 1 237 ? 12.946 -47.724 33.959 1.00 15.48 204 MET C N 1
ATOM 6328 C CA . MET C 1 237 ? 12.571 -48.817 34.862 1.00 19.34 204 MET C CA 1
ATOM 6329 C C . MET C 1 237 ? 13.608 -49.912 35.071 1.00 18.24 204 MET C C 1
ATOM 6330 O O . MET C 1 237 ? 13.294 -50.925 35.676 1.00 19.18 204 MET C O 1
ATOM 6335 N N . MET C 1 238 ? 14.845 -49.705 34.628 1.00 19.37 205 MET C N 1
ATOM 6336 C CA . MET C 1 238 ? 15.920 -50.610 35.041 1.00 21.49 205 MET C CA 1
ATOM 6337 C C . MET C 1 238 ? 16.955 -49.857 35.868 1.00 23.09 205 MET C C 1
ATOM 6338 O O . MET C 1 238 ? 17.398 -48.764 35.478 1.00 21.60 205 MET C O 1
ATOM 6343 N N . PHE C 1 239 ? 17.292 -50.432 37.028 1.00 24.31 206 PHE C N 1
ATOM 6344 C CA . PHE C 1 239 ? 18.255 -49.859 37.974 1.00 20.60 206 PHE C CA 1
ATOM 6345 C C . PHE C 1 239 ? 19.664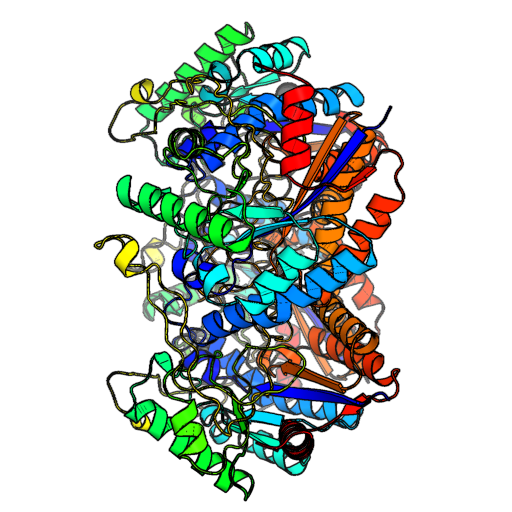 -50.321 37.662 1.00 21.60 206 PHE C C 1
ATOM 6346 O O . PHE C 1 239 ? 19.917 -51.514 37.498 1.00 19.05 206 PHE C O 1
ATOM 6354 N N . ILE C 1 240 ? 20.569 -49.359 37.533 1.00 21.02 207 ILE C N 1
ATOM 6355 C CA . ILE C 1 240 ? 21.941 -49.639 37.137 1.00 26.02 207 ILE C CA 1
ATOM 6356 C C . ILE C 1 240 ? 22.910 -48.903 38.079 1.00 29.65 207 ILE C C 1
ATOM 6357 O O . ILE C 1 240 ? 22.897 -47.676 38.166 1.00 30.92 207 ILE C O 1
ATOM 6362 N N . LYS C 1 241 ? 23.691 -49.654 38.843 1.00 28.49 208 LYS C N 1
ATOM 6363 C CA . LYS C 1 241 ? 24.632 -49.041 39.779 1.00 36.31 208 LYS C CA 1
ATOM 6364 C C . LYS C 1 241 ? 25.762 -48.287 39.061 1.00 37.12 208 LYS C C 1
ATOM 6365 O O . LYS C 1 241 ? 26.202 -47.229 39.506 1.00 35.29 208 LYS C O 1
ATOM 6371 N N . LYS C 1 242 ? 26.203 -48.832 37.928 1.00 43.20 209 LYS C N 1
ATOM 6372 C CA . LYS C 1 242 ? 27.367 -48.308 37.206 1.00 45.43 209 LYS C CA 1
ATOM 6373 C C . LYS C 1 242 ? 27.110 -47.086 36.301 1.00 50.68 209 LYS C C 1
ATOM 6374 O O . LYS C 1 242 ? 28.052 -46.539 35.709 1.00 52.19 209 LYS C O 1
ATOM 6380 N N . SER C 1 243 ? 25.849 -46.684 36.152 1.00 49.66 210 SER C N 1
ATOM 6381 C CA . SER C 1 243 ? 25.539 -45.489 35.371 1.00 43.68 210 SER C CA 1
ATOM 6382 C C . SER C 1 243 ? 25.002 -44.406 36.295 1.00 46.33 210 SER C C 1
ATOM 6383 O O . SER C 1 243 ? 24.118 -44.675 37.098 1.00 43.86 210 SER C O 1
ATOM 6386 N N . PRO C 1 244 ? 25.524 -43.175 36.172 1.00 47.58 211 PRO C N 1
ATOM 6387 C CA . PRO C 1 244 ? 25.018 -42.020 36.927 1.00 43.68 211 PRO C CA 1
ATOM 6388 C C . PRO C 1 244 ? 23.707 -41.454 36.360 1.00 41.11 211 PRO C C 1
ATOM 6389 O O . PRO C 1 244 ? 23.043 -40.681 37.051 1.00 41.89 211 PRO C O 1
ATOM 6393 N N . ASN C 1 245 ? 23.353 -41.805 35.124 1.00 42.48 212 ASN C N 1
ATOM 6394 C CA . ASN C 1 245 ? 22.039 -41.435 34.585 1.00 38.49 212 ASN C CA 1
ATOM 6395 C C . ASN C 1 245 ? 21.080 -42.615 34.551 1.00 40.05 212 ASN C C 1
ATOM 6396 O O . ASN C 1 245 ? 20.169 -42.673 33.725 1.00 42.45 212 ASN C O 1
ATOM 6401 N N . SER C 1 246 ? 21.285 -43.545 35.471 1.00 33.30 213 SER C N 1
ATOM 6402 C CA . SER C 1 246 ? 20.362 -44.639 35.679 1.00 31.46 213 SER C CA 1
ATOM 6403 C C . SER C 1 246 ? 19.129 -44.108 36.366 1.00 24.75 213 SER C C 1
ATOM 6404 O O . SER C 1 246 ? 19.201 -43.133 37.116 1.00 25.55 213 SER C O 1
ATOM 6407 N N . PHE C 1 247 ? 17.992 -44.743 36.115 1.00 23.23 214 PHE C N 1
ATOM 6408 C CA . PHE C 1 247 ? 16.848 -44.507 36.980 1.00 21.79 214 PHE C CA 1
ATOM 6409 C C . PHE C 1 247 ? 16.421 -45.859 37.535 1.00 21.06 214 PHE C C 1
ATOM 6410 O O . PHE C 1 247 ? 17.190 -46.463 38.283 1.00 20.54 214 PHE C O 1
ATOM 6418 N N . GLY C 1 248 ? 15.256 -46.371 37.158 1.00 21.55 215 GLY C N 1
ATOM 6419 C CA . GLY C 1 248 ? 14.883 -47.701 37.607 1.00 19.59 215 GLY C CA 1
ATOM 6420 C C . GLY C 1 248 ? 13.677 -47.728 38.507 1.00 19.11 215 GLY C C 1
ATOM 6421 O O . GLY C 1 248 ? 13.019 -48.759 38.648 1.00 20.78 215 GLY C O 1
ATOM 6422 N N . PHE C 1 249 ? 13.360 -46.596 39.113 1.00 21.90 216 PHE C N 1
ATOM 6423 C CA . PHE C 1 249 ? 12.219 -46.585 40.013 1.00 21.90 216 PHE C CA 1
ATOM 6424 C C . PHE C 1 249 ? 11.151 -45.598 39.583 1.00 20.45 216 PHE C C 1
ATOM 6425 O O . PHE C 1 249 ? 10.329 -45.204 40.392 1.00 18.34 216 PHE C O 1
ATOM 6433 N N . VAL C 1 250 ? 11.147 -45.223 38.306 1.00 16.71 217 VAL C N 1
ATOM 6434 C CA . VAL C 1 250 ? 9.980 -44.533 37.756 1.00 20.95 217 VAL C CA 1
ATOM 6435 C C . VAL C 1 250 ? 8.815 -45.537 37.745 1.00 19.04 217 VAL C C 1
ATOM 6436 O O . VAL C 1 250 ? 8.988 -46.709 37.408 1.00 20.80 217 VAL C O 1
ATOM 6440 N N . SER C 1 251 ? 7.645 -45.085 38.179 1.00 23.25 218 SER C N 1
ATOM 6441 C CA . SER C 1 251 ? 6.444 -45.928 38.261 1.00 21.13 218 SER C CA 1
ATOM 6442 C C . SER C 1 251 ? 5.936 -46.473 36.905 1.00 23.54 218 SER C C 1
ATOM 6443 O O . SER C 1 251 ? 5.739 -45.711 35.950 1.00 20.77 218 SER C O 1
ATOM 6446 N N . PRO C 1 252 ? 5.730 -47.806 36.818 1.00 22.32 219 PRO C N 1
ATOM 6447 C CA . PRO C 1 252 ? 5.182 -48.399 35.587 1.00 19.70 219 PRO C CA 1
ATOM 6448 C C . PRO C 1 252 ? 3.766 -47.896 35.237 1.00 25.03 219 PRO C C 1
ATOM 6449 O O . PRO C 1 252 ? 3.364 -47.941 34.060 1.00 21.80 219 PRO C O 1
ATOM 6453 N N . ARG C 1 253 ? 3.020 -47.408 36.221 1.00 18.02 220 ARG C N 1
ATOM 6454 C CA . ARG C 1 253 ? 1.717 -46.851 35.909 1.00 20.40 220 ARG C CA 1
ATOM 6455 C C . ARG C 1 253 ? 1.846 -45.492 35.218 1.00 25.21 220 ARG C C 1
ATOM 6456 O O . ARG C 1 253 ? 1.069 -45.175 34.308 1.00 23.23 220 ARG C O 1
ATOM 6464 N N . ASP C 1 254 ? 2.830 -44.693 35.628 1.00 22.83 221 ASP C N 1
ATOM 6465 C CA . ASP C 1 254 ? 3.048 -43.426 34.955 1.00 20.03 221 ASP C CA 1
ATOM 6466 C C . ASP C 1 254 ? 3.532 -43.630 33.525 1.00 21.03 221 ASP C C 1
ATOM 6467 O O . ASP C 1 254 ? 2.999 -43.038 32.576 1.00 21.57 221 ASP C O 1
ATOM 6472 N N . ILE C 1 255 ? 4.502 -44.519 33.373 1.00 18.90 222 ILE C N 1
ATOM 6473 C CA . ILE C 1 255 ? 5.088 -44.788 32.073 1.00 19.91 222 ILE C CA 1
ATOM 6474 C C . ILE C 1 255 ? 4.022 -45.299 31.115 1.00 18.33 222 ILE C C 1
ATOM 6475 O O . ILE C 1 255 ? 3.907 -44.788 30.001 1.00 19.14 222 ILE C O 1
ATOM 6480 N N . GLY C 1 256 ? 3.240 -46.280 31.558 1.00 15.86 223 GLY C N 1
ATOM 6481 C CA . GLY C 1 256 ? 2.142 -46.812 30.767 1.00 17.03 223 GLY C CA 1
ATOM 6482 C C . GLY C 1 256 ? 1.145 -45.731 30.380 1.00 19.08 223 GLY C C 1
ATOM 6483 O O . GLY C 1 256 ? 0.712 -45.662 29.233 1.00 19.75 223 GLY C O 1
ATOM 6484 N N . GLN C 1 257 ? 0.801 -44.871 31.333 1.00 21.75 224 GLN C N 1
ATOM 6485 C CA . GLN C 1 257 ? -0.110 -43.757 31.056 1.00 21.39 224 GLN C CA 1
ATOM 6486 C C . GLN C 1 257 ? 0.531 -42.827 30.034 1.00 22.88 224 GLN C C 1
ATOM 6487 O O . GLN C 1 257 ? -0.138 -42.344 29.129 1.00 20.77 224 GLN C O 1
ATOM 6493 N N . MET C 1 258 ? 1.837 -42.600 30.164 1.00 22.80 225 MET C N 1
ATOM 6494 C CA . MET C 1 258 ? 2.541 -41.782 29.184 1.00 23.60 225 MET C CA 1
ATOM 6495 C C . MET C 1 258 ? 2.526 -42.443 27.805 1.00 21.69 225 MET C C 1
ATOM 6496 O O . MET C 1 258 ? 2.309 -41.762 26.805 1.00 23.40 225 MET C O 1
ATOM 6501 N N . TRP C 1 259 ? 2.734 -43.760 27.749 1.00 19.91 226 TRP C N 1
ATOM 6502 C CA . TRP C 1 259 ? 2.724 -44.474 26.475 1.00 19.54 226 TRP C CA 1
ATOM 6503 C C . TRP C 1 259 ? 1.338 -44.395 25.822 1.00 24.97 226 TRP C C 1
ATOM 6504 O O . TRP C 1 259 ? 1.221 -44.089 24.620 1.00 22.04 226 TRP C O 1
ATOM 6515 N N . ILE C 1 260 ? 0.292 -44.580 26.625 1.00 20.28 227 ILE C N 1
ATOM 6516 C CA . ILE C 1 260 ? -1.074 -44.499 26.112 1.00 22.60 227 ILE C CA 1
ATOM 6517 C C . ILE C 1 260 ? -1.386 -43.076 25.644 1.00 21.12 227 ILE C C 1
ATOM 6518 O O . ILE C 1 260 ? -2.067 -42.892 24.623 1.00 23.83 227 ILE C O 1
ATOM 6523 N N . ASP C 1 261 ? -0.878 -42.069 26.353 1.00 17.32 228 ASP C N 1
ATOM 6524 C CA . ASP C 1 261 ? -1.090 -40.694 25.905 1.00 20.84 228 ASP C CA 1
ATOM 6525 C C . ASP C 1 261 ? -0.404 -40.473 24.547 1.00 24.61 228 ASP C C 1
ATOM 6526 O O . ASP C 1 261 ? -0.928 -39.777 23.662 1.00 26.23 228 ASP C O 1
ATOM 6531 N N . GLN C 1 262 ? 0.772 -41.066 24.380 1.00 20.39 229 GLN C N 1
ATOM 6532 C CA . GLN C 1 262 ? 1.440 -40.995 23.091 1.00 24.25 229 GLN C CA 1
ATOM 6533 C C . GLN C 1 262 ? 0.564 -41.670 22.032 1.00 22.62 229 GLN C C 1
ATOM 6534 O O . GLN C 1 262 ? 0.465 -41.179 20.917 1.00 21.11 229 GLN C O 1
ATOM 6540 N N . PHE C 1 263 ? -0.064 -42.795 22.378 1.00 21.21 230 PHE C N 1
ATOM 6541 C CA . PHE C 1 263 ? -0.921 -43.478 21.414 1.00 20.39 230 PHE C CA 1
ATOM 6542 C C . PHE C 1 263 ? -2.147 -42.645 21.068 1.00 20.52 230 PHE C C 1
ATOM 6543 O O . PHE C 1 263 ? -2.491 -42.519 19.897 1.00 22.82 230 PHE C O 1
ATOM 6551 N N . ASP C 1 264 ? -2.780 -42.047 22.073 1.00 21.95 231 ASP C N 1
ATOM 6552 C CA . ASP C 1 264 ? -4.037 -41.354 21.840 1.00 20.15 231 ASP C CA 1
ATOM 6553 C C . ASP C 1 264 ? -3.835 -40.125 20.975 1.00 24.66 231 ASP C C 1
ATOM 6554 O O . ASP C 1 264 ? -4.698 -39.801 20.161 1.00 23.33 231 ASP C O 1
ATOM 6559 N N . TRP C 1 265 ? -2.709 -39.436 21.158 1.00 21.17 232 TRP C N 1
ATOM 6560 C CA . TRP C 1 265 ? -2.430 -38.248 20.360 1.00 22.71 232 TRP C CA 1
ATOM 6561 C C . TRP C 1 265 ? -2.194 -38.638 18.915 1.00 23.83 232 TRP C C 1
ATOM 6562 O O . TRP C 1 265 ? -2.702 -37.991 17.992 1.00 25.93 232 TRP C O 1
ATOM 6573 N N . VAL C 1 266 ? -1.377 -39.670 18.723 1.00 24.47 233 VAL C N 1
ATOM 6574 C CA . VAL C 1 266 ? -1.105 -40.215 17.393 1.00 25.29 233 VAL C CA 1
ATOM 6575 C C . VAL C 1 266 ? -2.397 -40.622 16.665 1.00 25.70 233 VAL C C 1
ATOM 6576 O O . VAL C 1 266 ? -2.587 -40.303 15.484 1.00 31.50 233 VAL C O 1
ATOM 6580 N N . TYR C 1 267 ? -3.284 -41.299 17.385 1.00 24.17 234 TYR C N 1
ATOM 6581 C CA . TYR C 1 267 ? -4.551 -41.789 16.834 1.00 26.66 234 TYR C CA 1
ATOM 6582 C C . TYR C 1 267 ? -5.478 -40.652 16.420 1.00 30.37 234 TYR C C 1
ATOM 6583 O O . TYR C 1 267 ? -6.165 -40.733 15.397 1.00 31.02 234 TYR C O 1
ATOM 6592 N N . ARG C 1 268 ? -5.499 -39.597 17.230 1.00 30.71 235 ARG C N 1
ATOM 6593 C CA . ARG C 1 268 ? -6.361 -38.442 16.992 1.00 30.02 235 ARG C CA 1
ATOM 6594 C C . ARG C 1 268 ? -5.851 -37.545 15.843 1.00 29.40 235 ARG C C 1
ATOM 6595 O O . ARG C 1 268 ? -6.635 -36.835 15.211 1.00 33.06 235 ARG C O 1
ATOM 6603 N N . GLU C 1 269 ? -4.543 -37.545 15.594 1.00 29.66 236 GLU C N 1
ATOM 6604 C CA . GLU C 1 269 ? -3.957 -36.604 14.625 1.00 28.48 236 GLU C CA 1
ATOM 6605 C C . GLU C 1 269 ? -3.586 -37.206 13.280 1.00 30.14 236 GLU C C 1
ATOM 6606 O O . GLU C 1 269 ? -3.427 -36.483 12.294 1.00 32.64 236 GLU C O 1
ATOM 6612 N N . MET C 1 270 ? -3.413 -38.522 13.247 1.00 28.23 237 MET C N 1
ATOM 6613 C CA . MET C 1 270 ? -2.869 -39.182 12.071 1.00 27.54 237 MET C CA 1
ATOM 6614 C C . MET C 1 270 ? -3.731 -40.347 11.596 1.00 25.93 237 MET C C 1
ATOM 6615 O O . MET C 1 270 ? -4.320 -41.053 12.406 1.00 24.44 237 MET C O 1
ATOM 6620 N N . ASP C 1 271 ? -3.785 -40.525 10.276 1.00 24.51 238 ASP C N 1
ATOM 6621 C CA . ASP C 1 271 ? -4.531 -41.605 9.636 1.00 28.49 238 ASP C CA 1
ATOM 6622 C C . ASP C 1 271 ? -3.644 -42.804 9.412 1.00 29.26 238 ASP C C 1
ATOM 6623 O O . ASP C 1 271 ? -4.051 -43.945 9.634 1.00 35.26 238 ASP C O 1
ATOM 6628 N N . TYR C 1 272 ? -2.438 -42.541 8.929 1.00 25.45 239 TYR C N 1
ATOM 6629 C CA . TYR C 1 272 ? -1.412 -43.572 8.867 1.00 27.96 239 TYR C CA 1
ATOM 6630 C C . TYR C 1 272 ? -0.296 -43.238 9.862 1.00 29.67 239 TYR C C 1
ATOM 6631 O O . TYR C 1 272 ? 0.130 -42.080 9.975 1.00 30.60 239 TYR C O 1
ATOM 6640 N N . ALA C 1 273 ? 0.132 -44.251 10.611 1.00 26.32 240 ALA C N 1
ATOM 6641 C CA . ALA C 1 273 ? 1.182 -44.097 11.601 1.00 27.26 240 ALA C CA 1
ATOM 6642 C C . ALA C 1 273 ? 1.737 -45.462 11.977 1.00 29.14 240 ALA C C 1
ATOM 6643 O O . ALA C 1 273 ? 1.029 -46.470 11.864 1.00 28.32 240 ALA C O 1
ATOM 6645 N N . VAL C 1 274 ? 3.003 -45.500 12.395 1.00 22.17 241 VAL C N 1
ATOM 6646 C CA . VAL C 1 274 ? 3.545 -46.700 13.025 1.00 22.06 241 VAL C CA 1
ATOM 6647 C C . VAL C 1 274 ? 3.877 -46.355 14.473 1.00 21.73 241 VAL C C 1
ATOM 6648 O O . VAL C 1 274 ? 4.511 -45.339 14.746 1.00 22.20 241 VAL C O 1
ATOM 6652 N N . PHE C 1 275 ? 3.377 -47.171 15.400 1.00 21.88 242 PHE C N 1
ATOM 6653 C CA . PHE C 1 275 ? 3.542 -46.937 16.844 1.00 20.25 242 PHE C CA 1
ATOM 6654 C C . PHE C 1 275 ? 4.293 -48.142 17.388 1.00 23.00 242 PHE C C 1
ATOM 6655 O O . PHE C 1 275 ? 3.677 -49.150 17.725 1.00 22.94 242 PHE C O 1
ATOM 6663 N N . SER C 1 276 ? 5.626 -48.061 17.421 1.00 20.14 243 SER C N 1
ATOM 6664 C CA . SER C 1 276 ? 6.430 -49.203 17.857 1.00 21.15 243 SER C CA 1
ATOM 6665 C C . SER C 1 276 ? 7.029 -48.981 19.249 1.00 24.30 243 SER C C 1
ATOM 6666 O O . SER C 1 276 ? 7.544 -47.898 19.563 1.00 23.73 243 SER C O 1
ATOM 6669 N N . MET C 1 277 ? 6.938 -50.016 20.079 1.00 20.32 244 MET C N 1
ATOM 6670 C CA . MET C 1 277 ? 7.434 -49.969 21.442 1.00 19.78 244 MET C CA 1
ATOM 6671 C C . MET C 1 277 ? 8.661 -50.846 21.596 1.00 21.68 244 MET C C 1
ATOM 6672 O O . MET C 1 277 ? 8.641 -52.047 21.265 1.00 17.70 244 MET C O 1
ATOM 6677 N N . THR C 1 278 ? 9.732 -50.253 22.119 1.00 22.60 245 THR C N 1
ATOM 6678 C CA . THR C 1 278 ? 10.941 -51.020 22.378 1.00 19.69 245 THR C CA 1
ATOM 6679 C C . THR C 1 278 ? 10.918 -51.496 23.815 1.00 18.67 245 THR C C 1
ATOM 6680 O O . THR C 1 278 ? 10.819 -50.694 24.749 1.00 17.83 245 THR C O 1
ATOM 6684 N N . ILE C 1 279 ? 10.979 -52.812 23.989 1.00 18.14 246 ILE C N 1
ATOM 6685 C CA . ILE C 1 279 ? 10.997 -53.391 25.321 1.00 17.90 246 ILE C CA 1
ATOM 6686 C C . ILE C 1 279 ? 12.166 -54.359 25.469 1.00 16.74 246 ILE C C 1
ATOM 6687 O O . ILE C 1 279 ? 12.892 -54.651 24.516 1.00 20.03 246 ILE C O 1
ATOM 6692 N N . HIS C 1 280 ? 12.332 -54.862 26.675 1.00 13.33 247 HIS C N 1
ATOM 6693 C CA . HIS C 1 280 ? 13.388 -55.799 26.977 1.00 15.94 247 HIS C CA 1
ATOM 6694 C C . HIS C 1 280 ? 12.793 -56.834 27.917 1.00 17.49 247 HIS C C 1
ATOM 6695 O O . HIS C 1 280 ? 11.958 -56.477 28.746 1.00 18.08 247 HIS C O 1
ATOM 6702 N N . PRO C 1 281 ? 13.178 -58.118 27.769 1.00 17.54 248 PRO C N 1
ATOM 6703 C CA . PRO C 1 281 ? 12.702 -59.145 28.711 1.00 18.61 248 PRO C CA 1
ATOM 6704 C C . PRO C 1 281 ? 13.187 -58.806 30.114 1.00 19.35 248 PRO C C 1
ATOM 6705 O O . PRO C 1 281 ? 12.528 -59.109 31.121 1.00 17.46 248 PRO C O 1
ATOM 6709 N N . ASP C 1 282 ? 14.379 -58.208 30.142 1.00 18.09 249 ASP C N 1
ATOM 6710 C CA . ASP C 1 282 ? 15.001 -57.648 31.332 1.00 15.95 249 ASP C CA 1
ATOM 6711 C C . ASP C 1 282 ? 14.020 -56.855 32.195 1.00 16.13 249 ASP C C 1
ATOM 6712 O O . ASP C 1 282 ? 13.945 -57.033 33.411 1.00 15.12 249 ASP C O 1
ATOM 6717 N N . VAL C 1 283 ? 13.235 -56.003 31.545 1.00 16.09 250 VAL C N 1
ATOM 6718 C CA . VAL C 1 283 ? 12.389 -55.042 32.258 1.00 14.24 250 VAL C CA 1
ATOM 6719 C C . VAL C 1 283 ? 10.915 -55.354 32.092 1.00 17.28 250 VAL C C 1
ATOM 6720 O O . VAL C 1 283 ? 10.174 -55.373 33.075 1.00 12.03 250 VAL C O 1
ATOM 6724 N N . SER C 1 284 ? 10.492 -55.601 30.846 1.00 14.70 251 SER C N 1
ATOM 6725 C CA . SER C 1 284 ? 9.065 -55.735 30.542 1.00 17.81 251 SER C CA 1
ATOM 6726 C C . SER C 1 284 ? 8.481 -57.108 30.901 1.00 17.09 251 SER C C 1
ATOM 6727 O O . SER C 1 284 ? 7.271 -57.309 30.791 1.00 18.21 251 SER C O 1
ATOM 6730 N N . ALA C 1 285 ? 9.335 -58.031 31.341 1.00 19.78 252 ALA C N 1
ATOM 6731 C CA . ALA C 1 285 ? 8.885 -59.323 31.864 1.00 17.34 252 ALA C CA 1
ATOM 6732 C C . ALA C 1 285 ? 8.813 -59.335 33.400 1.00 17.56 252 ALA C C 1
ATOM 6733 O O . ALA C 1 285 ? 8.428 -60.343 34.002 1.00 15.24 252 ALA C O 1
ATOM 6735 N N . ARG C 1 286 ? 9.151 -58.210 34.027 1.00 17.00 253 ARG C N 1
ATOM 6736 C CA . ARG C 1 286 ? 8.873 -58.037 35.455 1.00 18.26 253 ARG C CA 1
ATOM 6737 C C . ARG C 1 286 ? 7.372 -57.832 35.644 1.00 17.90 253 ARG C C 1
ATOM 6738 O O . ARG C 1 286 ? 6.779 -56.976 34.984 1.00 21.25 253 ARG C O 1
ATOM 6746 N N . PRO C 1 287 ? 6.770 -58.565 36.592 1.00 22.48 254 PRO C N 1
ATOM 6747 C CA . PRO C 1 287 ? 5.314 -58.575 36.814 1.00 21.20 254 PRO C CA 1
ATOM 6748 C C . PRO C 1 287 ? 4.660 -57.193 36.783 1.00 22.73 254 PRO C C 1
ATOM 6749 O O . PRO C 1 287 ? 3.626 -57.040 36.121 1.00 21.05 254 PRO C O 1
ATOM 6753 N N . GLN C 1 288 ? 5.252 -56.203 37.455 1.00 18.86 255 GLN C N 1
ATOM 6754 C CA . GLN C 1 288 ? 4.634 -54.879 37.492 1.00 20.15 255 GLN C CA 1
ATOM 6755 C C . GLN C 1 288 ? 4.518 -54.253 36.088 1.00 19.59 255 GLN C C 1
ATOM 6756 O O . GLN C 1 288 ? 3.575 -53.519 35.824 1.00 24.38 255 GLN C O 1
ATOM 6762 N N . VAL C 1 289 ? 5.442 -54.537 35.176 1.00 21.15 256 VAL C N 1
ATOM 6763 C CA . VAL C 1 289 ? 5.310 -53.957 33.834 1.00 18.27 256 VAL C CA 1
ATOM 6764 C C . VAL C 1 289 ? 4.617 -54.943 32.853 1.00 22.43 256 VAL C C 1
ATOM 6765 O O . VAL C 1 289 ? 4.082 -54.513 31.821 1.00 19.83 256 VAL C O 1
ATOM 6769 N N . LEU C 1 290 ? 4.589 -56.243 33.173 1.00 19.48 257 LEU C N 1
ATOM 6770 C CA . LEU C 1 290 ? 3.694 -57.159 32.449 1.00 21.97 257 LEU C CA 1
ATOM 6771 C C . LEU C 1 290 ? 2.247 -56.689 32.585 1.00 27.72 257 LEU C C 1
ATOM 6772 O O . LEU C 1 290 ? 1.483 -56.684 31.612 1.00 26.68 257 LEU C O 1
ATOM 6777 N N . LEU C 1 291 ? 1.864 -56.304 33.799 1.00 25.00 258 LEU C N 1
ATOM 6778 C CA . LEU C 1 291 ? 0.556 -55.698 34.006 1.00 26.75 258 LEU C CA 1
ATOM 6779 C C . LEU C 1 291 ? 0.434 -54.420 33.192 1.00 25.98 258 LEU C C 1
ATOM 6780 O O . LEU C 1 291 ? -0.583 -54.194 32.531 1.00 27.36 258 LEU C O 1
ATOM 6785 N N . MET C 1 292 ? 1.493 -53.613 33.199 1.00 22.66 259 MET C N 1
ATOM 6786 C CA . MET C 1 292 ? 1.463 -52.335 32.488 1.00 25.32 259 MET C CA 1
ATOM 6787 C C . MET C 1 292 ? 1.133 -52.547 31.019 1.00 25.39 259 MET C C 1
ATOM 6788 O O . MET C 1 292 ? 0.290 -51.841 30.445 1.00 23.81 259 MET C O 1
ATOM 6793 N N . HIS C 1 293 ? 1.785 -53.540 30.423 1.00 23.95 260 HIS C N 1
ATOM 6794 C CA . HIS C 1 293 ? 1.600 -53.825 29.009 1.00 22.42 260 HIS C CA 1
ATOM 6795 C C . HIS C 1 293 ? 0.185 -54.306 28.722 1.00 26.39 260 HIS C C 1
ATOM 6796 O O . HIS C 1 293 ? -0.397 -53.971 27.678 1.00 23.17 260 HIS C O 1
ATOM 6803 N N . GLU C 1 294 ? -0.373 -55.074 29.656 1.00 25.18 261 GLU C N 1
ATOM 6804 C CA . GLU C 1 294 ? -1.748 -55.517 29.527 1.00 25.85 261 GLU C CA 1
ATOM 6805 C C . GLU C 1 294 ? -2.707 -54.332 29.426 1.00 26.26 261 GLU C C 1
ATOM 6806 O O . GLU C 1 294 ? -3.596 -54.348 28.569 1.00 27.73 261 GLU C O 1
ATOM 6812 N N . LYS C 1 295 ? -2.512 -53.303 30.254 1.00 23.31 262 LYS C N 1
ATOM 6813 C CA . LYS C 1 295 ? -3.324 -52.100 30.144 1.00 25.10 262 LYS C CA 1
ATOM 6814 C C . LYS C 1 295 ? -3.105 -51.462 28.787 1.00 24.86 262 LYS C C 1
ATOM 6815 O O . LYS C 1 295 ? -4.064 -51.075 28.115 1.00 24.37 262 LYS C O 1
ATOM 6821 N N . ILE C 1 296 ? -1.848 -51.409 28.351 1.00 23.18 263 ILE C N 1
ATOM 6822 C CA . ILE C 1 296 ? -1.546 -50.740 27.091 1.00 21.61 263 ILE C CA 1
ATOM 6823 C C . ILE C 1 296 ? -2.221 -51.485 25.952 1.00 21.99 263 ILE C C 1
ATOM 6824 O O . ILE C 1 296 ? -2.972 -50.885 25.186 1.00 23.18 263 ILE C O 1
ATOM 6829 N N . ILE C 1 297 ? -1.992 -52.791 25.873 1.00 20.22 264 ILE C N 1
ATOM 6830 C CA . ILE C 1 297 ? -2.551 -53.585 24.798 1.00 22.69 264 ILE C CA 1
ATOM 6831 C C . ILE C 1 297 ? -4.077 -53.516 24.767 1.00 24.20 264 ILE C C 1
ATOM 6832 O O . ILE C 1 297 ? -4.663 -53.382 23.701 1.00 22.89 264 ILE C O 1
ATOM 6837 N N . GLU C 1 298 ? -4.708 -53.595 25.936 1.00 26.05 265 GLU C N 1
ATOM 6838 C CA . GLU C 1 298 ? -6.166 -53.542 26.028 1.00 26.65 265 GLU C CA 1
ATOM 6839 C C . GLU C 1 298 ? -6.713 -52.180 25.611 1.00 29.96 265 GLU C C 1
ATOM 6840 O O . GLU C 1 298 ? -7.841 -52.090 25.117 1.00 32.68 265 GLU C O 1
ATOM 6846 N N . HIS C 1 299 ? -5.939 -51.119 25.835 1.00 26.47 266 HIS C N 1
ATOM 6847 C CA . HIS C 1 299 ? -6.355 -49.779 25.401 1.00 23.98 266 HIS C CA 1
ATOM 6848 C C . HIS C 1 299 ? -6.221 -49.666 23.887 1.00 24.63 266 HIS C C 1
ATOM 6849 O O . HIS C 1 299 ? -7.132 -49.209 23.202 1.00 30.89 266 HIS C O 1
ATOM 6856 N N . ILE C 1 300 ? -5.085 -50.116 23.365 1.00 27.19 267 ILE C N 1
ATOM 6857 C CA . ILE C 1 300 ? -4.819 -50.048 21.934 1.00 25.21 267 ILE C CA 1
ATOM 6858 C C . ILE C 1 300 ? -5.872 -50.863 21.199 1.00 26.61 267 ILE C C 1
ATOM 6859 O O . ILE C 1 300 ? -6.321 -50.490 20.110 1.00 29.14 267 ILE C O 1
ATOM 6864 N N . ASN C 1 301 ? -6.269 -51.974 21.804 1.00 24.85 268 ASN C N 1
ATOM 6865 C CA . ASN C 1 301 ? -7.219 -52.870 21.169 1.00 29.59 268 ASN C CA 1
ATOM 6866 C C . ASN C 1 301 ? -8.645 -52.319 21.116 1.00 26.80 268 ASN C C 1
ATOM 6867 O O . ASN C 1 301 ? -9.480 -52.860 20.403 1.00 31.88 268 ASN C O 1
ATOM 6872 N N . LYS C 1 302 ? -8.917 -51.235 21.839 1.00 25.59 269 LYS C N 1
ATOM 6873 C CA . LYS C 1 302 ? -10.229 -50.567 21.752 1.00 30.27 269 LYS C CA 1
ATOM 6874 C C . LYS C 1 302 ? -10.395 -49.755 20.469 1.00 31.38 269 LYS C C 1
ATOM 6875 O O . LYS C 1 302 ? -11.504 -49.339 20.126 1.00 35.13 269 LYS C O 1
ATOM 6881 N N . HIS C 1 303 ? -9.291 -49.532 19.765 1.00 27.60 270 HIS C N 1
ATOM 6882 C CA . HIS C 1 303 ? -9.292 -48.653 18.600 1.00 28.83 270 HIS C CA 1
ATOM 6883 C C . HIS C 1 303 ? -9.415 -49.371 17.248 1.00 23.86 270 HIS C C 1
ATOM 6884 O O . HIS C 1 303 ? -8.820 -50.425 17.046 1.00 22.76 270 HIS C O 1
ATOM 6891 N N . GLU C 1 304 ? -10.215 -48.787 16.351 1.00 25.90 271 GLU C N 1
ATOM 6892 C CA . GLU C 1 304 ? -10.388 -49.277 14.985 1.00 30.05 271 GLU C CA 1
ATOM 6893 C C . GLU C 1 304 ? -9.230 -48.796 14.131 1.00 27.18 271 GLU C C 1
ATOM 6894 O O . GLU C 1 304 ? -8.758 -47.666 14.292 1.00 28.37 271 GLU C O 1
ATOM 6900 N N . GLY C 1 305 ? -8.791 -49.623 13.195 1.00 25.86 272 GLY C N 1
ATOM 6901 C CA . GLY C 1 305 ? -7.687 -49.223 12.343 1.00 34.40 272 GLY C CA 1
ATOM 6902 C C . GLY C 1 305 ? -6.335 -49.609 12.908 1.00 29.85 272 GLY C C 1
ATOM 6903 O O . GLY C 1 305 ? -5.294 -49.350 12.302 1.00 29.53 272 GLY C O 1
ATOM 6904 N N . VAL C 1 306 ? -6.342 -50.222 14.083 1.00 27.47 273 VAL C N 1
ATOM 6905 C CA . VAL C 1 306 ? -5.110 -50.761 14.635 1.00 25.80 273 VAL C CA 1
ATOM 6906 C C . VAL C 1 306 ? -4.797 -52.063 13.916 1.00 23.14 273 VAL C C 1
ATOM 6907 O O . VAL C 1 306 ? -5.698 -52.830 13.594 1.00 26.46 273 VAL C O 1
ATOM 6911 N N . ARG C 1 307 ? -3.519 -52.280 13.631 1.00 25.52 274 ARG C N 1
ATOM 6912 C CA . ARG C 1 307 ? -3.053 -53.502 13.013 1.00 25.89 274 ARG C CA 1
ATOM 6913 C C . ARG C 1 307 ? -1.720 -53.899 13.665 1.00 26.43 274 ARG C C 1
ATOM 6914 O O . ARG C 1 307 ? -0.734 -53.178 13.531 1.00 25.33 274 ARG C O 1
ATOM 6922 N N . TRP C 1 308 ? -1.713 -55.000 14.418 1.00 25.06 275 TRP C N 1
ATOM 6923 C CA . TRP C 1 308 ? -0.505 -55.470 15.107 1.00 26.18 275 TRP C CA 1
ATOM 6924 C C . TRP C 1 308 ? 0.438 -56.211 14.155 1.00 26.69 275 TRP C C 1
ATOM 6925 O O . TRP C 1 308 ? 0.043 -57.173 13.491 1.00 27.43 275 TRP C O 1
ATOM 6936 N N . VAL C 1 309 ? 1.699 -55.792 14.108 1.00 26.92 276 VAL C N 1
ATOM 6937 C CA . VAL C 1 309 ? 2.592 -56.268 13.055 1.00 25.89 276 VAL C CA 1
ATOM 6938 C C . VAL C 1 309 ? 4.031 -56.475 13.516 1.00 26.36 276 VAL C C 1
ATOM 6939 O O . VAL C 1 309 ? 4.375 -56.192 14.671 1.00 23.37 276 VAL C O 1
ATOM 6943 N N . THR C 1 310 ? 4.840 -57.068 12.640 1.00 20.46 277 THR C N 1
ATOM 6944 C CA . THR C 1 310 ? 6.274 -57.096 12.852 1.00 23.18 277 THR C CA 1
ATOM 6945 C C . THR C 1 310 ? 6.912 -55.864 12.209 1.00 24.43 277 THR C C 1
ATOM 6946 O O . THR C 1 310 ? 6.314 -55.195 11.360 1.00 23.48 277 THR C O 1
ATOM 6950 N N . PHE C 1 311 ? 8.163 -55.608 12.554 1.00 27.57 278 PHE C N 1
ATOM 6951 C CA . PHE C 1 311 ? 8.859 -54.463 11.997 1.00 23.77 278 PHE C CA 1
ATOM 6952 C C . PHE C 1 311 ? 9.086 -54.659 10.507 1.00 24.73 278 PHE C C 1
ATOM 6953 O O . PHE C 1 311 ? 9.018 -53.708 9.734 1.00 26.67 278 PHE C O 1
ATOM 6961 N N . ASN C 1 312 ? 9.368 -55.895 10.114 1.00 27.71 279 ASN C N 1
ATOM 6962 C CA . ASN C 1 312 ? 9.497 -56.232 8.706 1.00 25.38 279 ASN C CA 1
ATOM 6963 C C . ASN C 1 312 ? 8.237 -55.878 7.916 1.00 25.51 279 ASN C C 1
ATOM 6964 O O . ASN C 1 312 ? 8.319 -55.365 6.798 1.00 25.55 279 ASN C O 1
ATOM 6969 N N . GLU C 1 313 ? 7.072 -56.117 8.512 1.00 27.32 280 GLU C N 1
ATOM 6970 C CA . GLU C 1 313 ? 5.809 -55.821 7.846 1.00 25.40 280 GLU C CA 1
ATOM 6971 C C . GLU C 1 313 ? 5.613 -54.322 7.686 1.00 25.84 280 GLU C C 1
ATOM 6972 O O . GLU C 1 313 ? 5.070 -53.847 6.675 1.00 22.13 280 GLU C O 1
ATOM 6978 N N . ILE C 1 314 ? 6.068 -53.579 8.687 1.00 22.65 281 ILE C N 1
ATOM 6979 C CA . ILE C 1 314 ? 6.065 -52.131 8.609 1.00 24.96 281 ILE C CA 1
ATOM 6980 C C . ILE C 1 314 ? 6.999 -51.680 7.480 1.00 22.93 281 ILE C C 1
ATOM 6981 O O . ILE C 1 314 ? 6.686 -50.767 6.724 1.00 21.65 281 ILE C O 1
ATOM 6986 N N . ALA C 1 315 ? 8.159 -52.316 7.391 1.00 18.31 282 ALA C N 1
ATOM 6987 C CA . ALA C 1 315 ? 9.151 -51.916 6.406 1.00 20.89 282 ALA C CA 1
ATOM 6988 C C . ALA C 1 315 ? 8.622 -52.140 4.986 1.00 23.45 282 ALA C C 1
ATOM 6989 O O . ALA C 1 315 ? 8.646 -51.220 4.155 1.00 21.08 282 ALA C O 1
ATOM 6991 N N . ASP C 1 316 ? 8.082 -53.342 4.760 1.00 20.42 283 ASP C N 1
ATOM 6992 C CA . ASP C 1 316 ? 7.478 -53.747 3.495 1.00 23.88 283 ASP C CA 1
ATOM 6993 C C . ASP C 1 316 ? 6.293 -52.858 3.147 1.00 23.35 283 ASP C C 1
ATOM 6994 O O . ASP C 1 316 ? 6.151 -52.408 2.021 1.00 26.72 283 ASP C O 1
ATOM 6999 N N . ASP C 1 317 ? 5.426 -52.626 4.120 1.00 29.10 284 ASP C N 1
ATOM 7000 C CA . ASP C 1 317 ? 4.295 -51.726 3.923 1.00 27.89 284 ASP C CA 1
ATOM 7001 C C . ASP C 1 317 ? 4.769 -50.304 3.594 1.00 29.61 284 ASP C C 1
ATOM 7002 O O . ASP C 1 317 ? 4.136 -49.595 2.810 1.00 32.50 284 ASP C O 1
ATOM 7007 N N . PHE C 1 318 ? 5.847 -49.861 4.232 1.00 27.39 285 PHE C N 1
ATOM 7008 C CA . PHE C 1 318 ? 6.364 -48.524 3.955 1.00 26.38 285 PHE C CA 1
ATOM 7009 C C . PHE C 1 318 ? 7.033 -48.438 2.579 1.00 29.63 285 PHE C C 1
ATOM 7010 O O . PHE C 1 318 ? 6.901 -47.434 1.882 1.00 31.18 285 PHE C O 1
ATOM 7018 N N . LEU C 1 319 ? 7.781 -49.476 2.212 1.00 31.83 286 LEU C N 1
ATOM 7019 C CA . LEU C 1 319 ? 8.445 -49.517 0.911 1.00 30.56 286 LEU C CA 1
ATOM 7020 C C . LEU C 1 319 ? 7.411 -49.448 -0.206 1.00 30.64 286 LEU C C 1
ATOM 7021 O O . LEU C 1 319 ? 7.666 -48.866 -1.266 1.00 29.35 286 LEU C O 1
ATOM 7026 N N . LYS C 1 320 ? 6.238 -50.024 0.047 1.00 29.91 287 LYS C N 1
ATOM 7027 C CA . LYS C 1 320 ? 5.151 -49.983 -0.927 1.00 35.35 287 LYS C CA 1
ATOM 7028 C C . LYS C 1 320 ? 4.378 -48.672 -0.901 1.00 35.65 287 LYS C C 1
ATOM 7029 O O . LYS C 1 320 ? 3.929 -48.205 -1.945 1.00 34.94 287 LYS C O 1
ATOM 7035 N N . ARG C 1 321 ? 4.263 -48.069 0.282 1.00 37.62 288 ARG C N 1
ATOM 7036 C CA . ARG C 1 321 ? 3.530 -46.812 0.477 1.00 37.54 288 ARG C CA 1
ATOM 7037 C C . ARG C 1 321 ? 4.143 -45.603 -0.239 1.00 39.18 288 ARG C C 1
ATOM 7038 O O . ARG C 1 321 ? 3.437 -44.853 -0.919 1.00 41.39 288 ARG C O 1
ATOM 7046 N N . ASN C 1 322 ? 5.444 -45.392 -0.048 1.00 38.78 289 ASN C N 1
ATOM 7047 C CA . ASN C 1 322 ? 6.189 -44.393 -0.819 1.00 40.50 289 ASN C CA 1
ATOM 7048 C C . ASN C 1 322 ? 7.627 -44.817 -1.121 1.00 41.18 289 ASN C C 1
ATOM 7049 O O . ASN C 1 322 ? 8.519 -44.644 -0.288 1.00 38.89 289 ASN C O 1
ATOM 7054 N N . PRO C 1 323 ? 7.850 -45.321 -2.350 1.00 40.42 290 PRO C N 1
ATOM 7055 C CA . PRO C 1 323 ? 9.121 -45.751 -2.949 1.00 44.89 290 PRO C CA 1
ATOM 7056 C C . PRO C 1 323 ? 10.168 -44.644 -3.029 1.00 46.22 290 PRO C C 1
ATOM 7057 O O . PRO C 1 323 ? 10.001 -43.587 -2.414 1.00 41.94 290 PRO C O 1
ATOM 7061 N N . ARG C 1 324 ? 11.270 -44.955 -3.713 1.00 51.15 291 ARG C N 1
ATOM 7062 C CA . ARG C 1 324 ? 12.412 -44.059 -3.909 1.00 50.17 291 ARG C CA 1
ATOM 7063 C C . ARG C 1 324 ? 13.178 -43.912 -2.597 1.00 46.91 291 ARG C C 1
ATOM 7064 O O . ARG C 1 324 ? 12.675 -43.330 -1.637 1.00 47.57 291 ARG C O 1
ATOM 7072 N N . ALA D 1 35 ? -3.240 -76.277 45.580 1.00 49.01 2 ALA D N 1
ATOM 7073 C CA . ALA D 1 35 ? -3.755 -75.060 44.959 1.00 46.32 2 ALA D CA 1
ATOM 7074 C C . ALA D 1 35 ? -2.797 -73.896 45.173 1.00 41.99 2 ALA D C 1
ATOM 7075 O O . ALA D 1 35 ? -1.792 -73.791 44.476 1.00 49.15 2 ALA D O 1
ATOM 7077 N N . LYS D 1 36 ? -3.077 -73.056 46.167 1.00 41.89 3 LYS D N 1
ATOM 7078 C CA . LYS D 1 36 ? -2.311 -71.826 46.351 1.00 43.99 3 LYS D CA 1
ATOM 7079 C C . LYS D 1 36 ? -1.389 -71.885 47.547 1.00 39.29 3 LYS D C 1
ATOM 7080 O O . LYS D 1 36 ? -1.844 -71.950 48.689 1.00 37.74 3 LYS D O 1
ATOM 7086 N N . GLU D 1 37 ? -0.090 -71.824 47.278 1.00 37.71 4 GLU D N 1
ATOM 7087 C CA . GLU D 1 37 ? 0.900 -71.810 48.345 1.00 34.38 4 GLU D CA 1
ATOM 7088 C C . GLU D 1 37 ? 1.864 -70.653 48.071 1.00 31.72 4 GLU D C 1
ATOM 7089 O O . GLU D 1 37 ? 2.882 -70.831 47.394 1.00 31.17 4 GLU D O 1
ATOM 7095 N N . ILE D 1 38 ? 1.514 -69.459 48.543 1.00 30.41 5 ILE D N 1
ATOM 7096 C CA . ILE D 1 38 ? 2.378 -68.298 48.364 1.00 27.26 5 ILE D CA 1
ATOM 7097 C C . ILE D 1 38 ? 3.138 -68.029 49.655 1.00 26.93 5 ILE D C 1
ATOM 7098 O O . ILE D 1 38 ? 2.551 -67.626 50.669 1.00 27.40 5 ILE D O 1
ATOM 7103 N N . LEU D 1 39 ? 4.446 -68.255 49.605 1.00 23.53 6 LEU D N 1
ATOM 7104 C CA . LEU D 1 39 ? 5.333 -68.061 50.746 1.00 21.29 6 LEU D CA 1
ATOM 7105 C C . LEU D 1 39 ? 5.826 -66.608 50.730 1.00 24.46 6 LEU D C 1
ATOM 7106 O O . LEU D 1 39 ? 6.300 -66.112 49.703 1.00 23.62 6 LEU D O 1
ATOM 7111 N N . VAL D 1 40 ? 5.614 -65.915 51.847 1.00 21.24 7 VAL D N 1
ATOM 7112 C CA . VAL D 1 40 ? 5.823 -64.473 51.958 1.00 21.63 7 VAL D CA 1
ATOM 7113 C C . VAL D 1 40 ? 6.656 -64.122 53.177 1.00 22.65 7 VAL D C 1
ATOM 7114 O O . VAL D 1 40 ? 6.302 -64.491 54.294 1.00 18.70 7 VAL D O 1
ATOM 7118 N N . ALA D 1 41 ? 7.711 -63.345 52.974 1.00 25.60 8 ALA D N 1
ATOM 7119 C CA . ALA D 1 41 ? 8.644 -63.038 54.046 1.00 21.59 8 ALA D CA 1
ATOM 7120 C C . ALA D 1 41 ? 9.181 -61.619 53.937 1.00 23.09 8 ALA D C 1
ATOM 7121 O O . ALA D 1 41 ? 9.274 -61.051 52.841 1.00 20.79 8 ALA D O 1
ATOM 7123 N N . TYR D 1 42 ? 9.505 -61.050 55.093 1.00 20.07 9 TYR D N 1
ATOM 7124 C CA . TYR D 1 42 ? 10.319 -59.858 55.185 1.00 19.79 9 TYR D CA 1
ATOM 7125 C C . TYR D 1 42 ? 11.766 -60.237 55.510 1.00 20.33 9 TYR D C 1
ATOM 7126 O O . TYR D 1 42 ? 12.023 -61.013 56.430 1.00 20.52 9 TYR D O 1
ATOM 7135 N N . GLY D 1 43 ? 12.698 -59.712 54.725 1.00 19.46 10 GLY D N 1
ATOM 7136 C CA . GLY D 1 43 ? 14.118 -59.874 54.986 1.00 15.16 10 GLY D CA 1
ATOM 7137 C C . GLY D 1 43 ? 14.627 -58.499 55.358 1.00 19.14 10 GLY D C 1
ATOM 7138 O O . GLY D 1 43 ? 14.646 -57.591 54.514 1.00 16.02 10 GLY D O 1
ATOM 7139 N N . VAL D 1 44 ? 14.992 -58.341 56.632 1.00 17.57 11 VAL D N 1
ATOM 7140 C CA . VAL D 1 44 ? 15.448 -57.062 57.154 1.00 18.83 11 VAL D CA 1
ATOM 7141 C C . VAL D 1 44 ? 16.958 -57.035 57.246 1.00 18.46 11 VAL D C 1
ATOM 7142 O O . VAL D 1 44 ? 17.529 -57.648 58.143 1.00 16.86 11 VAL D O 1
ATOM 7146 N N . ASP D 1 45 ? 17.592 -56.290 56.343 1.00 20.33 12 ASP D N 1
ATOM 7147 C CA . ASP D 1 45 ? 19.036 -56.126 56.369 1.00 18.77 12 ASP D CA 1
ATOM 7148 C C . ASP D 1 45 ? 19.385 -54.943 57.279 1.00 19.76 12 ASP D C 1
ATOM 7149 O O . ASP D 1 45 ? 19.114 -53.796 56.939 1.00 20.66 12 ASP D O 1
ATOM 7154 N N . ILE D 1 46 ? 19.972 -55.217 58.443 1.00 22.36 13 ILE D N 1
ATOM 7155 C CA . ILE D 1 46 ? 20.236 -54.144 59.410 1.00 20.05 13 ILE D CA 1
ATOM 7156 C C . ILE D 1 46 ? 21.515 -53.366 59.046 1.00 17.40 13 ILE D C 1
ATOM 7157 O O . ILE D 1 46 ? 22.516 -53.449 59.748 1.00 19.47 13 ILE D O 1
ATOM 7162 N N . ASP D 1 47 ? 21.457 -52.584 57.963 1.00 22.33 14 ASP D N 1
ATOM 7163 C CA . ASP D 1 47 ? 22.643 -51.889 57.439 1.00 20.58 14 ASP D CA 1
ATOM 7164 C C . ASP D 1 47 ? 23.204 -50.907 58.470 1.00 22.33 14 ASP D C 1
ATOM 7165 O O . ASP D 1 47 ? 24.402 -50.948 58.784 1.00 19.63 14 ASP D O 1
ATOM 7170 N N . ALA D 1 48 ? 22.328 -50.048 58.996 1.00 20.85 15 ALA D N 1
ATOM 7171 C CA . ALA D 1 48 ? 22.664 -49.137 60.091 1.00 22.82 15 ALA D CA 1
ATOM 7172 C C . ALA D 1 48 ? 24.002 -48.417 59.882 1.00 21.52 15 ALA D C 1
ATOM 7173 O O . ALA D 1 48 ? 24.243 -47.818 58.835 1.00 20.67 15 ALA D O 1
ATOM 7175 N N . VAL D 1 49 ? 24.879 -48.479 60.870 1.00 15.64 16 VAL D N 1
ATOM 7176 C CA . VAL D 1 49 ? 26.143 -47.801 60.717 1.00 16.52 16 VAL D CA 1
ATOM 7177 C C . VAL D 1 49 ? 27.017 -48.531 59.711 1.00 17.89 16 VAL D C 1
ATOM 7178 O O . VAL D 1 49 ? 27.734 -47.884 58.942 1.00 17.63 16 VAL D O 1
ATOM 7182 N N . ALA D 1 50 ? 26.927 -49.861 59.702 1.00 16.33 17 ALA D N 1
ATOM 7183 C CA . ALA D 1 50 ? 27.749 -50.698 58.848 1.00 16.50 17 ALA D CA 1
ATOM 7184 C C . ALA D 1 50 ? 27.629 -50.280 57.387 1.00 17.66 17 ALA D C 1
ATOM 7185 O O . ALA D 1 50 ? 28.636 -50.091 56.711 1.00 16.66 17 ALA D O 1
ATOM 7187 N N . GLY D 1 51 ? 26.394 -50.114 56.918 1.00 17.04 18 GLY D N 1
ATOM 7188 C CA . GLY D 1 51 ? 26.135 -49.639 55.575 1.00 16.18 18 GLY D CA 1
ATOM 7189 C C . GLY D 1 51 ? 26.852 -48.349 55.203 1.00 15.85 18 GLY D C 1
ATOM 7190 O O . GLY D 1 51 ? 27.278 -48.186 54.069 1.00 16.88 18 GLY D O 1
ATOM 7191 N N . TRP D 1 52 ? 26.960 -47.415 56.141 1.00 16.58 19 TRP D N 1
ATOM 7192 C CA . TRP D 1 52 ? 27.637 -46.153 55.856 1.00 20.05 19 TRP D CA 1
ATOM 7193 C C . TRP D 1 52 ? 29.151 -46.305 55.837 1.00 18.17 19 TRP D C 1
ATOM 7194 O O . TRP D 1 52 ? 29.825 -45.530 55.171 1.00 19.66 19 TRP D O 1
ATOM 7205 N N . LEU D 1 53 ? 29.676 -47.286 56.571 1.00 16.85 20 LEU D N 1
ATOM 7206 C CA . LEU D 1 53 ? 31.109 -47.574 56.562 1.00 19.95 20 LEU D CA 1
ATOM 7207 C C . LEU D 1 53 ? 31.528 -48.356 55.327 1.00 22.68 20 LEU D C 1
ATOM 7208 O O . LEU D 1 53 ? 32.595 -48.092 54.748 1.00 25.94 20 LEU D O 1
ATOM 7213 N N . GLY D 1 54 ? 30.684 -49.319 54.943 1.00 19.99 21 GLY D N 1
ATOM 7214 C CA . GLY D 1 54 ? 30.979 -50.273 53.886 1.00 20.53 21 GLY D CA 1
ATOM 7215 C C . GLY D 1 54 ? 30.432 -49.945 52.507 1.00 23.44 21 GLY D C 1
ATOM 7216 O O . GLY D 1 54 ? 31.002 -50.359 51.498 1.00 23.98 21 GLY D O 1
ATOM 7217 N N . SER D 1 55 ? 29.290 -49.267 52.444 1.00 23.80 22 SER D N 1
ATOM 7218 C CA . SER D 1 55 ? 28.632 -49.086 51.152 1.00 27.04 22 SER D CA 1
ATOM 7219 C C . SER D 1 55 ? 28.332 -47.644 50.747 1.00 21.78 22 SER D C 1
ATOM 7220 O O . SER D 1 55 ? 28.677 -47.241 49.647 1.00 26.80 22 SER D O 1
ATOM 7223 N N . TYR D 1 56 ? 27.787 -46.844 51.654 1.00 20.16 23 TYR D N 1
ATOM 7224 C CA . TYR D 1 56 ? 27.139 -45.614 51.231 1.00 19.02 23 TYR D CA 1
ATOM 7225 C C . TYR D 1 56 ? 27.971 -44.344 51.451 1.00 18.27 23 TYR D C 1
ATOM 7226 O O . TYR D 1 56 ? 27.445 -43.239 51.396 1.00 16.38 23 TYR D O 1
ATOM 7235 N N . GLY D 1 57 ? 29.266 -44.505 51.698 1.00 18.81 24 GLY D N 1
ATOM 7236 C CA . GLY D 1 57 ? 30.172 -43.371 51.732 1.00 24.77 24 GLY D CA 1
ATOM 7237 C C . GLY D 1 57 ? 30.031 -42.406 52.896 1.00 25.36 24 GLY D C 1
ATOM 7238 O O . GLY D 1 57 ? 30.304 -41.214 52.748 1.00 32.86 24 GLY D O 1
ATOM 7239 N N . GLY D 1 58 ? 29.592 -42.894 54.052 1.00 21.78 25 GLY D N 1
ATOM 7240 C CA . GLY D 1 58 ? 29.402 -42.004 55.191 1.00 22.38 25 GLY D CA 1
ATOM 7241 C C . GLY D 1 58 ? 30.480 -42.099 56.257 1.00 26.62 25 GLY D C 1
ATOM 7242 O O . GLY D 1 58 ? 30.296 -41.572 57.352 1.00 23.29 25 GLY D O 1
ATOM 7243 N N . GLU D 1 59 ? 31.599 -42.757 55.940 1.00 27.24 26 GLU D N 1
ATOM 7244 C CA . GLU D 1 59 ? 32.602 -43.103 56.947 1.00 25.79 26 GLU D CA 1
ATOM 7245 C C . GLU D 1 59 ? 33.205 -41.846 57.563 1.00 26.63 26 GLU D C 1
ATOM 7246 O O . GLU D 1 59 ? 33.614 -41.849 58.721 1.00 27.01 26 GLU D O 1
ATOM 7252 N N . ASP D 1 60 ? 33.229 -40.762 56.793 1.00 27.63 27 ASP D N 1
ATOM 7253 C CA . ASP D 1 60 ? 33.758 -39.494 57.267 1.00 24.03 27 ASP D CA 1
ATOM 7254 C C . ASP D 1 60 ? 32.601 -38.538 57.552 1.00 24.60 27 ASP D C 1
ATOM 7255 O O . ASP D 1 60 ? 32.780 -37.328 57.576 1.00 18.93 27 ASP D O 1
ATOM 7260 N N . SER D 1 61 ? 31.405 -39.072 57.763 1.00 22.79 28 SER D N 1
ATOM 7261 C CA . SER D 1 61 ? 30.277 -38.182 58.001 1.00 24.08 28 SER D CA 1
ATOM 7262 C C . SER D 1 61 ? 29.576 -38.427 59.327 1.00 23.07 28 SER D C 1
ATOM 7263 O O . SER D 1 61 ? 28.776 -39.368 59.461 1.00 24.81 28 SER D O 1
ATOM 7266 N N . PRO D 1 62 ? 29.851 -37.551 60.301 1.00 22.34 29 PRO D N 1
ATOM 7267 C CA . PRO D 1 62 ? 29.104 -37.554 61.555 1.00 21.78 29 PRO D CA 1
ATOM 7268 C C . PRO D 1 62 ? 27.600 -37.596 61.314 1.00 18.97 29 PRO D C 1
ATOM 7269 O O . PRO D 1 62 ? 26.935 -38.324 62.020 1.00 14.85 29 PRO D O 1
ATOM 7273 N N . ASP D 1 63 ? 27.090 -36.867 60.323 1.00 20.70 30 ASP D N 1
ATOM 7274 C CA . ASP D 1 63 ? 25.647 -36.817 60.080 1.00 20.72 30 ASP D CA 1
ATOM 7275 C C . ASP D 1 63 ? 25.090 -38.175 59.570 1.00 19.02 30 ASP D C 1
ATOM 7276 O O . ASP D 1 63 ? 24.044 -38.633 60.028 1.00 19.59 30 ASP D O 1
ATOM 7281 N N . ASP D 1 64 ? 25.774 -38.809 58.617 1.00 17.64 31 ASP D N 1
ATOM 7282 C CA . ASP D 1 64 ? 25.361 -40.135 58.129 1.00 18.71 31 ASP D CA 1
ATOM 7283 C C . ASP D 1 64 ? 25.417 -41.209 59.227 1.00 19.15 31 ASP D C 1
ATOM 7284 O O . ASP D 1 64 ? 24.563 -42.111 59.284 1.00 17.84 31 ASP D O 1
ATOM 7289 N N . ILE D 1 65 ? 26.435 -41.119 60.081 1.00 16.00 32 ILE D N 1
ATOM 7290 C CA . ILE D 1 65 ? 26.593 -42.079 61.171 1.00 18.79 32 ILE D CA 1
ATOM 7291 C C . ILE D 1 65 ? 25.376 -42.024 62.081 1.00 17.38 32 ILE D C 1
ATOM 7292 O O . ILE D 1 65 ? 24.866 -43.066 62.538 1.00 17.16 32 ILE D O 1
ATOM 7297 N N . SER D 1 66 ? 24.883 -40.806 62.300 1.00 16.67 33 SER D N 1
ATOM 7298 C CA . SER D 1 66 ? 23.711 -40.604 63.142 1.00 19.00 33 SER D CA 1
ATOM 7299 C C . SER D 1 66 ? 22.475 -41.225 62.487 1.00 17.25 33 SER D C 1
ATOM 7300 O O . SER D 1 66 ? 21.568 -41.681 63.173 1.00 18.48 33 SER D O 1
ATOM 7303 N N . ARG D 1 67 ? 22.422 -41.249 61.165 1.00 17.56 34 ARG D N 1
ATOM 7304 C CA . ARG D 1 67 ? 21.331 -41.977 60.528 1.00 21.66 34 ARG D CA 1
ATOM 7305 C C . ARG D 1 67 ? 21.517 -43.457 60.777 1.00 17.03 34 ARG D C 1
ATOM 7306 O O . ARG D 1 67 ? 20.546 -44.181 60.994 1.00 17.38 34 ARG D O 1
ATOM 7314 N N . GLY D 1 68 ? 22.770 -43.903 60.765 1.00 18.61 35 GLY D N 1
ATOM 7315 C CA . GLY D 1 68 ? 23.084 -45.279 61.100 1.00 15.29 35 GLY D CA 1
ATOM 7316 C C . GLY D 1 68 ? 22.625 -45.660 62.491 1.00 18.93 35 GLY D C 1
ATOM 7317 O O . GLY D 1 68 ? 22.107 -46.759 62.707 1.00 26.20 35 GLY D O 1
ATOM 7318 N N . LEU D 1 69 ? 22.794 -44.758 63.447 1.00 18.95 36 LEU D N 1
ATOM 7319 C CA . LEU D 1 69 ? 22.401 -45.075 64.816 1.00 19.23 36 LEU D CA 1
ATOM 7320 C C . LEU D 1 69 ? 20.897 -45.026 64.969 1.00 22.95 36 LEU D C 1
ATOM 7321 O O . LEU D 1 69 ? 20.322 -45.816 65.723 1.00 22.52 36 LEU D O 1
ATOM 7326 N N . PHE D 1 70 ? 20.258 -44.103 64.251 1.00 18.92 37 PHE D N 1
ATOM 7327 C CA . PHE D 1 70 ? 18.809 -44.082 64.228 1.00 19.94 37 PHE D CA 1
ATOM 7328 C C . PHE D 1 70 ? 18.260 -45.447 63.825 1.00 18.26 37 PHE D C 1
ATOM 7329 O O . PHE D 1 70 ? 17.313 -45.943 64.434 1.00 20.72 37 PHE D O 1
ATOM 7337 N N . ALA D 1 71 ? 18.853 -46.043 62.791 1.00 20.24 38 ALA D N 1
ATOM 7338 C CA . ALA D 1 71 ? 18.331 -47.275 62.204 1.00 20.15 38 ALA D CA 1
ATOM 7339 C C . ALA D 1 71 ? 18.317 -48.430 63.204 1.00 21.18 38 ALA D C 1
ATOM 7340 O O . ALA D 1 71 ? 17.368 -49.212 63.256 1.00 18.64 38 ALA D O 1
ATOM 7342 N N . GLY D 1 72 ? 19.369 -48.514 64.007 1.00 19.69 39 GLY D N 1
ATOM 7343 C CA . GLY D 1 72 ? 19.474 -49.519 65.046 1.00 20.26 39 GLY D CA 1
ATOM 7344 C C . GLY D 1 72 ? 18.682 -49.178 66.296 1.00 22.59 39 GLY D C 1
ATOM 7345 O O . GLY D 1 72 ? 17.881 -49.985 66.774 1.00 23.10 39 GLY D O 1
ATOM 7346 N N . GLU D 1 73 ? 18.901 -47.988 66.847 1.00 24.14 40 GLU D N 1
ATOM 7347 C CA . GLU D 1 73 ? 18.284 -47.677 68.133 1.00 23.65 40 GLU D CA 1
ATOM 7348 C C . GLU D 1 73 ? 16.772 -47.475 68.009 1.00 22.53 40 GLU D C 1
ATOM 7349 O O . GLU D 1 73 ? 16.000 -48.035 68.794 1.00 19.22 40 GLU D O 1
ATOM 7355 N N . VAL D 1 74 ? 16.345 -46.757 66.977 1.00 23.09 41 VAL D N 1
ATOM 7356 C CA . VAL D 1 74 ? 14.926 -46.480 66.789 1.00 19.14 41 VAL D CA 1
ATOM 7357 C C . VAL D 1 74 ? 14.278 -47.467 65.779 1.00 22.33 41 VAL D C 1
ATOM 7358 O O . VAL D 1 74 ? 13.134 -47.884 65.954 1.00 22.39 41 VAL D O 1
ATOM 7362 N N . GLY D 1 75 ? 15.001 -47.847 64.731 1.00 20.28 42 GLY D N 1
ATOM 7363 C CA . GLY D 1 75 ? 14.392 -48.584 63.630 1.00 18.40 42 GLY D CA 1
ATOM 7364 C C . GLY D 1 75 ? 14.024 -50.033 63.884 1.00 21.36 42 GLY D C 1
ATOM 7365 O O . GLY D 1 75 ? 12.942 -50.480 63.510 1.00 18.96 42 GLY D O 1
ATOM 7366 N N . ILE D 1 76 ? 14.926 -50.770 64.517 1.00 18.52 43 ILE D N 1
ATOM 7367 C CA . ILE D 1 76 ? 14.663 -52.162 64.840 1.00 21.99 43 ILE D CA 1
ATOM 7368 C C . ILE D 1 76 ? 13.394 -52.333 65.703 1.00 19.00 43 ILE D C 1
ATOM 7369 O O . ILE D 1 76 ? 12.489 -53.088 65.311 1.00 19.99 43 ILE D O 1
ATOM 7374 N N . PRO D 1 77 ? 13.271 -51.575 66.816 1.00 18.98 44 PRO D N 1
ATOM 7375 C CA . PRO D 1 77 ? 12.057 -51.776 67.612 1.00 21.12 44 PRO D CA 1
ATOM 7376 C C . PRO D 1 77 ? 10.771 -51.397 66.868 1.00 22.75 44 PRO D C 1
ATOM 7377 O O . PRO D 1 77 ? 9.769 -52.084 67.064 1.00 22.97 44 PRO D O 1
ATOM 7381 N N . ARG D 1 78 ? 10.809 -50.391 65.992 1.00 21.92 45 ARG D N 1
ATOM 7382 C CA . ARG D 1 78 ? 9.600 -49.999 65.290 1.00 21.73 45 ARG D CA 1
ATOM 7383 C C . ARG D 1 78 ? 9.192 -51.076 64.297 1.00 21.40 45 ARG D C 1
ATOM 7384 O O . ARG D 1 78 ? 8.015 -51.388 64.195 1.00 21.70 45 ARG D O 1
ATOM 7392 N N . LEU D 1 79 ? 10.165 -51.723 63.660 1.00 20.63 46 LEU D N 1
ATOM 7393 C CA . LEU D 1 79 ? 9.874 -52.839 62.761 1.00 19.23 46 LEU D CA 1
ATOM 7394 C C . LEU D 1 79 ? 9.421 -54.059 63.565 1.00 22.73 46 LEU D C 1
ATOM 7395 O O . LEU D 1 79 ? 8.664 -54.885 63.057 1.00 23.00 46 LEU D O 1
ATOM 7400 N N . LEU D 1 80 ? 9.916 -54.195 64.798 1.00 20.09 47 LEU D N 1
ATOM 7401 C CA . LEU D 1 80 ? 9.471 -55.288 65.668 1.00 24.55 47 LEU D CA 1
ATOM 7402 C C . LEU D 1 80 ? 8.020 -55.057 66.122 1.00 25.28 47 LEU D C 1
ATOM 7403 O O . LEU D 1 80 ? 7.227 -55.994 66.201 1.00 26.51 47 LEU D O 1
ATOM 7408 N N . LYS D 1 81 ? 7.683 -53.805 66.417 1.00 25.93 48 LYS D N 1
ATOM 7409 C CA . LYS D 1 81 ? 6.307 -53.439 66.744 1.00 27.37 48 LYS D CA 1
ATOM 7410 C C . LYS D 1 81 ? 5.393 -53.672 65.529 1.00 26.19 48 LYS D C 1
ATOM 7411 O O . LYS D 1 81 ? 4.252 -54.113 65.670 1.00 28.36 48 LYS D O 1
ATOM 7417 N N . LEU D 1 82 ? 5.891 -53.359 64.335 1.00 27.01 49 LEU D N 1
ATOM 7418 C CA . LEU D 1 82 ? 5.140 -53.623 63.108 1.00 24.16 49 LEU D CA 1
ATOM 7419 C C . LEU D 1 82 ? 4.811 -55.091 62.893 1.00 25.19 49 LEU D C 1
ATOM 7420 O O . LEU D 1 82 ? 3.649 -55.433 62.653 1.00 29.88 49 LEU D O 1
ATOM 7425 N N . PHE D 1 83 ? 5.824 -55.959 62.967 1.00 27.69 50 PHE D N 1
ATOM 7426 C CA . PHE D 1 83 ? 5.625 -57.402 62.746 1.00 25.60 50 PHE D CA 1
ATOM 7427 C C . PHE D 1 83 ? 4.718 -58.027 63.796 1.00 26.43 50 PHE D C 1
ATOM 7428 O O . PHE D 1 83 ? 3.813 -58.795 63.459 1.00 26.74 50 PHE D O 1
ATOM 7436 N N . LYS D 1 84 ? 4.963 -57.678 65.062 1.00 25.85 51 LYS D N 1
ATOM 7437 C CA . LYS D 1 84 ? 4.177 -58.181 66.194 1.00 29.72 51 LYS D CA 1
ATOM 7438 C C . LYS D 1 84 ? 2.694 -57.859 66.028 1.00 27.75 51 LYS D C 1
ATOM 7439 O O . LYS D 1 84 ? 1.838 -58.709 66.281 1.00 31.60 51 LYS D O 1
ATOM 7445 N N . LYS D 1 85 ? 2.409 -56.635 65.580 1.00 28.63 52 LYS D N 1
ATOM 7446 C CA . LYS D 1 85 ? 1.045 -56.169 65.296 1.00 30.24 52 LYS D CA 1
ATOM 7447 C C . LYS D 1 85 ? 0.293 -57.081 64.321 1.00 29.89 52 LYS D C 1
ATOM 7448 O O . LYS D 1 85 ? -0.901 -57.349 64.486 1.00 26.22 52 LYS D O 1
ATOM 7454 N N . TYR D 1 86 ? 0.992 -57.564 63.302 1.00 27.05 53 TYR D N 1
ATOM 7455 C CA . TYR D 1 86 ? 0.340 -58.423 62.333 1.00 27.08 53 TYR D CA 1
ATOM 7456 C C . TYR D 1 86 ? 0.745 -59.869 62.564 1.00 22.20 53 TYR D C 1
ATOM 7457 O O . TYR D 1 86 ? 0.398 -60.742 61.774 1.00 23.46 53 TYR D O 1
ATOM 7466 N N . HIS D 1 87 ? 1.415 -60.114 63.692 1.00 24.51 54 HIS D N 1
ATOM 7467 C CA . HIS D 1 87 ? 1.829 -61.467 64.105 1.00 27.36 54 HIS D CA 1
ATOM 7468 C C . HIS D 1 87 ? 2.745 -62.096 63.063 1.00 23.22 54 HIS D C 1
ATOM 7469 O O . HIS D 1 87 ? 2.674 -63.298 62.806 1.00 25.01 54 HIS D O 1
ATOM 7476 N N . LEU D 1 88 ? 3.585 -61.268 62.448 1.00 21.15 55 LEU D N 1
ATOM 7477 C CA . LEU D 1 88 ? 4.464 -61.751 61.395 1.00 23.20 55 LEU D CA 1
ATOM 7478 C C . LEU D 1 88 ? 5.808 -62.193 61.967 1.00 21.06 55 LEU D C 1
ATOM 7479 O O . LEU D 1 88 ? 6.368 -61.529 62.836 1.00 25.18 55 LEU D O 1
ATOM 7484 N N . PRO D 1 89 ? 6.334 -63.314 61.460 1.00 19.99 56 PRO D N 1
ATOM 7485 C CA . PRO D 1 89 ? 7.723 -63.723 61.665 1.00 21.56 56 PRO D CA 1
ATOM 7486 C C . PRO D 1 89 ? 8.647 -62.915 60.730 1.00 18.08 56 PRO D C 1
ATOM 7487 O O . PRO D 1 89 ? 8.143 -62.268 59.816 1.00 20.27 56 PRO D O 1
ATOM 7491 N N . ALA D 1 90 ? 9.958 -62.966 60.928 1.00 21.40 57 ALA D N 1
ATOM 7492 C CA . ALA D 1 90 ? 10.886 -62.326 59.987 1.00 21.55 57 ALA D CA 1
ATOM 7493 C C . ALA D 1 90 ? 12.319 -62.859 60.101 1.00 24.12 57 ALA D C 1
ATOM 7494 O O . ALA D 1 90 ? 12.652 -63.610 61.033 1.00 20.87 57 ALA D O 1
ATOM 7496 N N . THR D 1 91 ? 13.125 -62.554 59.082 1.00 22.09 58 THR D N 1
ATOM 7497 C CA . THR D 1 91 ? 14.565 -62.815 59.113 1.00 19.75 58 THR D CA 1
ATOM 7498 C C . THR D 1 91 ? 15.328 -61.495 59.085 1.00 21.54 58 THR D C 1
ATOM 7499 O O . THR D 1 91 ? 15.059 -60.606 58.258 1.00 19.40 58 THR D O 1
ATOM 7503 N N . TRP D 1 92 ? 16.266 -61.369 60.002 1.00 19.87 59 TRP D N 1
ATOM 7504 C CA . TRP D 1 92 ? 17.095 -60.192 60.087 1.00 18.68 59 TRP D CA 1
ATOM 7505 C C . TRP D 1 92 ? 18.465 -60.611 59.635 1.00 20.84 59 TRP D C 1
ATOM 7506 O O . TRP D 1 92 ? 19.067 -61.520 60.220 1.00 22.70 59 TRP D O 1
ATOM 7517 N N . PHE D 1 93 ? 18.927 -59.999 58.553 1.00 17.47 60 PHE D N 1
ATOM 7518 C CA . PHE D 1 93 ? 20.277 -60.234 58.082 1.00 21.60 60 PHE D CA 1
ATOM 7519 C C . PHE D 1 93 ? 21.103 -59.120 58.671 1.00 20.32 60 PHE D C 1
ATOM 7520 O O . PHE D 1 93 ? 20.974 -57.971 58.258 1.00 22.36 60 PHE D O 1
ATOM 7528 N N . VAL D 1 94 ? 21.941 -59.475 59.643 1.00 18.69 61 VAL D N 1
ATOM 7529 C CA . VAL D 1 94 ? 22.551 -58.494 60.528 1.00 21.11 61 VAL D CA 1
ATOM 7530 C C . VAL D 1 94 ? 24.054 -58.456 60.408 1.00 22.80 61 VAL D C 1
ATOM 7531 O O . VAL D 1 94 ? 24.739 -59.429 60.746 1.00 18.80 61 VAL D O 1
ATOM 7535 N N . PRO D 1 95 ? 24.578 -57.324 59.927 1.00 23.00 62 PRO D N 1
ATOM 7536 C CA . PRO D 1 95 ? 26.020 -57.098 59.993 1.00 19.96 62 PRO D CA 1
ATOM 7537 C C . PRO D 1 95 ? 26.542 -57.270 61.418 1.00 20.15 62 PRO D C 1
ATOM 7538 O O . PRO D 1 95 ? 25.901 -56.815 62.376 1.00 22.49 62 PRO D O 1
ATOM 7542 N N . GLY D 1 96 ? 27.666 -57.959 61.555 1.00 16.43 63 GLY D N 1
ATOM 7543 C CA . GLY D 1 96 ? 28.312 -58.082 62.841 1.00 19.84 63 GLY D CA 1
ATOM 7544 C C . GLY D 1 96 ? 28.499 -56.732 63.513 1.00 17.36 63 GLY D C 1
ATOM 7545 O O . GLY D 1 96 ? 28.305 -56.609 64.711 1.00 16.91 63 GLY D O 1
ATOM 7546 N N . HIS D 1 97 ? 28.806 -55.702 62.727 1.00 22.05 64 HIS D N 1
ATOM 7547 C CA . HIS D 1 97 ? 28.915 -54.350 63.269 1.00 19.33 64 HIS D CA 1
ATOM 7548 C C . HIS D 1 97 ? 27.628 -53.932 63.983 1.00 20.26 64 HIS D C 1
ATOM 7549 O O . HIS D 1 97 ? 27.700 -53.318 65.051 1.00 19.91 64 HIS D O 1
ATOM 7556 N N . SER D 1 98 ? 26.467 -54.208 63.375 1.00 17.49 65 SER D N 1
ATOM 7557 C CA . SER D 1 98 ? 25.177 -53.918 64.008 1.00 19.07 65 SER D CA 1
ATOM 7558 C C . SER D 1 98 ? 24.947 -54.758 65.270 1.00 17.91 65 SER D C 1
ATOM 7559 O O . SER D 1 98 ? 24.318 -54.288 66.226 1.00 19.13 65 SER D O 1
ATOM 7562 N N . ILE D 1 99 ? 25.420 -56.004 65.261 1.00 17.74 66 ILE D N 1
ATOM 7563 C CA . ILE D 1 99 ? 25.264 -56.883 66.426 1.00 17.82 66 ILE D CA 1
ATOM 7564 C C . ILE D 1 99 ? 25.930 -56.316 67.661 1.00 16.09 66 ILE D C 1
ATOM 7565 O O . ILE D 1 99 ? 25.311 -56.201 68.707 1.00 18.74 66 ILE D O 1
ATOM 7570 N N . GLU D 1 100 ? 27.192 -55.931 67.529 1.00 17.98 67 GLU D N 1
ATOM 7571 C CA . GLU D 1 100 ? 27.950 -55.471 68.680 1.00 19.07 67 GLU D CA 1
ATOM 7572 C C . GLU D 1 100 ? 27.621 -54.023 69.033 1.00 17.19 67 GLU D C 1
ATOM 7573 O O . GLU D 1 100 ? 27.970 -53.547 70.101 1.00 24.42 67 GLU D O 1
ATOM 7579 N N . THR D 1 101 ? 26.976 -53.308 68.119 1.00 19.19 68 THR D N 1
ATOM 7580 C CA . THR D 1 101 ? 26.671 -51.899 68.362 1.00 16.44 68 THR D CA 1
ATOM 7581 C C . THR D 1 101 ? 25.252 -51.744 68.882 1.00 15.47 68 THR D C 1
ATOM 7582 O O . THR D 1 101 ? 24.951 -50.808 69.617 1.00 16.68 68 THR D O 1
ATOM 7586 N N . PHE D 1 102 ? 24.375 -52.681 68.552 1.00 15.14 69 PHE D N 1
ATOM 7587 C CA . PHE D 1 102 ? 23.008 -52.566 69.072 1.00 20.19 69 PHE D CA 1
ATOM 7588 C C . PHE D 1 102 ? 22.592 -53.800 69.859 1.00 22.47 69 PHE D C 1
ATOM 7589 O O . PHE D 1 102 ? 21.576 -54.424 69.522 1.00 26.56 69 PHE D O 1
ATOM 7597 N N . PRO D 1 103 ? 23.344 -54.130 70.938 1.00 21.25 70 PRO D N 1
ATOM 7598 C CA . PRO D 1 103 ? 23.080 -55.411 71.613 1.00 24.83 70 PRO D CA 1
ATOM 7599 C C . PRO D 1 103 ? 21.703 -55.472 72.231 1.00 26.15 70 PRO D C 1
ATOM 7600 O O . PRO D 1 103 ? 21.094 -56.538 72.214 1.00 30.90 70 PRO D O 1
ATOM 7604 N N . GLU D 1 104 ? 21.210 -54.358 72.757 1.00 26.25 71 GLU D N 1
ATOM 7605 C CA . GLU D 1 104 ? 19.922 -54.395 73.423 1.00 29.90 71 GLU D CA 1
ATOM 7606 C C . GLU D 1 104 ? 18.797 -54.632 72.427 1.00 28.69 71 GLU D C 1
ATOM 7607 O O . GLU D 1 104 ? 17.807 -55.283 72.749 1.00 29.53 71 GLU D O 1
ATOM 7613 N N . GLN D 1 105 ? 18.951 -54.128 71.210 1.00 25.92 72 GLN D N 1
ATOM 7614 C CA . GLN D 1 105 ? 17.935 -54.360 70.208 1.00 23.78 72 GLN D CA 1
ATOM 7615 C C . GLN D 1 105 ? 18.092 -55.768 69.654 1.00 24.88 72 GLN D C 1
ATOM 7616 O O . GLN D 1 105 ? 17.100 -56.376 69.242 1.00 24.13 72 GLN D O 1
ATOM 7622 N N . MET D 1 106 ? 19.323 -56.291 69.656 1.00 24.58 73 MET D N 1
ATOM 7623 C CA . MET D 1 106 ? 19.564 -57.679 69.220 1.00 26.10 73 MET D CA 1
ATOM 7624 C C . MET D 1 106 ? 18.825 -58.649 70.124 1.00 25.84 73 MET D C 1
ATOM 7625 O O . MET D 1 106 ? 18.286 -59.651 69.668 1.00 24.62 73 MET D O 1
ATOM 7630 N N . LYS D 1 107 ? 18.839 -58.367 71.421 1.00 25.41 74 LYS D N 1
ATOM 7631 C CA . LYS D 1 107 ? 18.075 -59.172 72.361 1.00 28.25 74 LYS D CA 1
ATOM 7632 C C . LYS D 1 107 ? 16.585 -59.116 72.029 1.00 24.35 74 LYS D C 1
ATOM 7633 O O . LYS D 1 107 ? 15.886 -60.111 72.177 1.00 30.88 74 LYS D O 1
ATOM 7639 N N . MET D 1 108 ? 16.097 -57.953 71.603 1.00 24.07 75 MET D N 1
ATOM 7640 C CA . MET D 1 108 ? 14.683 -57.810 71.240 1.00 24.68 75 MET D CA 1
ATOM 7641 C C . MET D 1 108 ? 14.315 -58.627 70.015 1.00 24.65 75 MET D C 1
ATOM 7642 O O . MET D 1 108 ? 13.211 -59.171 69.934 1.00 23.80 75 MET D O 1
ATOM 7647 N N . ILE D 1 109 ? 15.245 -58.725 69.067 1.00 22.36 76 ILE D N 1
ATOM 7648 C CA . ILE D 1 109 ? 15.012 -59.507 67.857 1.00 24.78 76 ILE D CA 1
ATOM 7649 C C . ILE D 1 109 ? 14.978 -60.999 68.185 1.00 25.20 76 ILE D C 1
ATOM 7650 O O . ILE D 1 109 ? 14.124 -61.732 67.687 1.00 23.14 76 ILE D O 1
ATOM 7655 N N . VAL D 1 110 ? 15.922 -61.457 69.002 1.00 24.39 77 VAL D N 1
ATOM 7656 C CA . VAL D 1 110 ? 15.937 -62.865 69.363 1.00 25.92 77 VAL D CA 1
ATOM 7657 C C . VAL D 1 110 ? 14.688 -63.211 70.177 1.00 25.13 77 VAL D C 1
ATOM 7658 O O . VAL D 1 110 ? 13.984 -64.150 69.846 1.00 24.18 77 VAL D O 1
ATOM 7662 N N . ASP D 1 111 ? 14.394 -62.439 71.217 1.00 24.81 78 ASP D N 1
ATOM 7663 C CA . ASP D 1 111 ? 13.288 -62.797 72.102 1.00 27.40 78 ASP D CA 1
ATOM 7664 C C . ASP D 1 111 ? 11.955 -62.780 71.367 1.00 29.16 78 ASP D C 1
ATOM 7665 O O . ASP D 1 111 ? 11.015 -63.463 71.774 1.00 25.85 78 ASP D O 1
ATOM 7670 N N . ALA D 1 112 ? 11.877 -62.040 70.260 1.00 25.84 79 ALA D N 1
ATOM 7671 C CA . ALA D 1 112 ? 10.641 -62.030 69.483 1.00 25.01 79 ALA D CA 1
ATOM 7672 C C . ALA D 1 112 ? 10.549 -63.331 68.706 1.00 20.98 79 ALA D C 1
ATOM 7673 O O . ALA D 1 112 ? 9.544 -63.596 68.061 1.00 20.97 79 ALA D O 1
ATOM 7675 N N . GLY D 1 113 ? 11.625 -64.115 68.746 1.00 21.65 80 GLY D N 1
ATOM 7676 C CA . GLY D 1 113 ? 11.635 -65.449 68.170 1.00 20.51 80 GLY D CA 1
ATOM 7677 C C . GLY D 1 113 ? 11.944 -65.515 66.696 1.00 21.81 80 GLY D C 1
ATOM 7678 O O . GLY D 1 113 ? 11.710 -66.540 66.073 1.00 21.73 80 GLY D O 1
ATOM 7679 N N . HIS D 1 114 ? 12.537 -64.444 66.166 1.00 26.76 81 HIS D N 1
ATOM 7680 C CA . HIS D 1 114 ? 12.853 -64.315 64.743 1.00 22.70 81 HIS D CA 1
ATOM 7681 C C . HIS D 1 114 ? 14.173 -64.956 64.339 1.00 21.16 81 HIS D C 1
ATOM 7682 O O . HIS D 1 114 ? 14.983 -65.304 65.181 1.00 20.66 81 HIS D O 1
ATOM 7689 N N . GLU D 1 115 ? 14.363 -65.129 63.034 1.00 23.30 82 GLU D N 1
ATOM 7690 C CA . GLU D 1 115 ? 15.589 -65.726 62.505 1.00 20.63 82 GLU D CA 1
ATOM 7691 C C . GLU D 1 115 ? 16.688 -64.679 62.260 1.00 19.00 82 GLU D C 1
ATOM 7692 O O . GLU D 1 115 ? 16.421 -63.574 61.791 1.00 19.09 82 GLU D O 1
ATOM 7698 N N . VAL D 1 116 ? 17.925 -65.044 62.580 1.00 20.29 83 VAL D N 1
ATOM 7699 C CA . VAL D 1 116 ? 19.074 -64.181 62.375 1.00 15.71 83 VAL D CA 1
ATOM 7700 C C . VAL D 1 116 ? 19.993 -64.758 61.314 1.00 22.47 83 VAL D C 1
ATOM 7701 O O . VAL D 1 116 ? 20.467 -65.886 61.456 1.00 21.81 83 VAL D O 1
ATOM 7705 N N . GLY D 1 117 ? 20.252 -63.979 60.259 1.00 21.04 84 GLY D N 1
ATOM 7706 C CA . GLY D 1 117 ? 21.199 -64.368 59.220 1.00 20.11 84 GLY D CA 1
ATOM 7707 C C . GLY D 1 117 ? 22.375 -63.410 59.152 1.00 17.39 84 GLY D C 1
ATOM 7708 O O . GLY D 1 117 ? 22.366 -62.395 59.837 1.00 21.10 84 GLY D O 1
ATOM 7709 N N . ALA D 1 118 ? 23.380 -63.732 58.337 1.00 17.05 85 ALA D N 1
ATOM 7710 C CA . ALA D 1 118 ? 24.627 -62.948 58.243 1.00 17.06 85 ALA D CA 1
ATOM 7711 C C . ALA D 1 118 ? 24.584 -61.867 57.163 1.00 19.46 85 ALA D C 1
ATOM 7712 O O . ALA D 1 118 ? 23.818 -61.959 56.215 1.00 18.72 85 ALA D O 1
ATOM 7714 N N . HIS D 1 119 ? 25.451 -60.863 57.285 1.00 22.68 86 HIS D N 1
ATOM 7715 C CA . HIS D 1 119 ? 25.428 -59.716 56.372 1.00 21.97 86 HIS D CA 1
ATOM 7716 C C . HIS D 1 119 ? 26.702 -58.889 56.485 1.00 18.68 86 HIS D C 1
ATOM 7717 O O . HIS D 1 119 ? 26.639 -57.664 56.614 1.00 18.44 86 HIS D O 1
ATOM 7724 N N . GLY D 1 120 ? 27.846 -59.572 56.482 1.00 20.13 87 GLY D N 1
ATOM 7725 C CA . GLY D 1 120 ? 29.155 -58.938 56.567 1.00 17.69 87 GLY D CA 1
ATOM 7726 C C . GLY D 1 120 ? 29.493 -58.483 57.972 1.00 21.76 87 GLY D C 1
ATOM 7727 O O . GLY D 1 120 ? 28.702 -58.734 58.895 1.00 18.86 87 GLY D O 1
ATOM 7728 N N . TYR D 1 121 ? 30.639 -57.809 58.162 1.00 17.58 88 TYR D N 1
ATOM 7729 C CA . TYR D 1 121 ? 30.854 -57.160 59.445 1.00 15.68 88 TYR D CA 1
ATOM 7730 C C . TYR D 1 121 ? 30.466 -55.715 59.280 1.00 18.08 88 TYR D C 1
ATOM 7731 O O . TYR D 1 121 ? 29.430 -55.299 59.783 1.00 18.48 88 TYR D O 1
ATOM 7740 N N . SER D 1 122 ? 31.284 -54.963 58.553 1.00 17.55 89 SER D N 1
ATOM 7741 C CA . SER D 1 122 ? 30.991 -53.561 58.286 1.00 21.81 89 SER D CA 1
ATOM 7742 C C . SER D 1 122 ? 30.390 -53.416 56.887 1.00 21.30 89 SER D C 1
ATOM 7743 O O . SER D 1 122 ? 30.824 -52.552 56.119 1.00 22.45 89 SER D O 1
ATOM 7746 N N . HIS D 1 123 ? 29.471 -54.319 56.530 1.00 23.45 90 HIS D N 1
ATOM 7747 C CA . HIS D 1 123 ? 28.729 -54.232 55.258 1.00 20.58 90 HIS D CA 1
ATOM 7748 C C . HIS D 1 123 ? 29.660 -54.132 54.069 1.00 22.47 90 HIS D C 1
ATOM 7749 O O . HIS D 1 123 ? 29.420 -53.348 53.147 1.00 23.65 90 HIS D O 1
ATOM 7756 N N . GLU D 1 124 ? 30.722 -54.927 54.094 1.00 23.56 91 GLU D N 1
ATOM 7757 C CA . GLU D 1 124 ? 31.755 -54.813 53.092 1.00 21.96 91 GLU D CA 1
ATOM 7758 C C . GLU D 1 124 ? 31.385 -55.582 51.820 1.00 28.90 91 GLU D C 1
ATOM 7759 O O . GLU D 1 124 ? 30.887 -56.714 51.871 1.00 24.24 91 GLU D O 1
ATOM 7765 N N . ASN D 1 125 ? 31.659 -54.962 50.676 1.00 30.42 92 ASN D N 1
ATOM 7766 C CA . ASN D 1 125 ? 31.380 -55.576 49.387 1.00 32.04 92 ASN D CA 1
ATOM 7767 C C . ASN D 1 125 ? 32.388 -56.704 49.127 1.00 26.85 92 ASN D C 1
ATOM 7768 O O . ASN D 1 125 ? 33.592 -56.453 49.058 1.00 29.76 92 ASN D O 1
ATOM 7773 N N . PRO D 1 126 ? 31.894 -57.962 49.024 1.00 27.43 93 PRO D N 1
ATOM 7774 C CA . PRO D 1 126 ? 32.749 -59.159 48.933 1.00 27.23 93 PRO D CA 1
ATOM 7775 C C . PRO D 1 126 ? 33.758 -59.067 47.809 1.00 26.86 93 PRO D C 1
ATOM 7776 O O . PRO D 1 126 ? 34.879 -59.558 47.917 1.00 24.39 93 PRO D O 1
ATOM 7780 N N . ILE D 1 127 ? 33.344 -58.403 46.740 1.00 31.14 94 ILE D N 1
ATOM 7781 C CA . ILE D 1 127 ? 34.142 -58.306 45.538 1.00 32.43 94 ILE D CA 1
ATOM 7782 C C . ILE D 1 127 ? 35.315 -57.356 45.742 1.00 33.88 94 ILE D C 1
ATOM 7783 O O . ILE D 1 127 ? 36.303 -57.398 44.995 1.00 32.03 94 ILE D O 1
ATOM 7788 N N . ALA D 1 128 ? 35.209 -56.507 46.763 1.00 31.50 95 ALA D N 1
ATOM 7789 C CA . ALA D 1 128 ? 36.295 -55.589 47.099 1.00 29.21 95 ALA D CA 1
ATOM 7790 C C . ALA D 1 128 ? 37.294 -56.222 48.058 1.00 23.45 95 ALA D C 1
ATOM 7791 O O . ALA D 1 128 ? 38.418 -55.748 48.196 1.00 28.43 95 ALA D O 1
ATOM 7793 N N . MET D 1 129 ? 36.887 -57.304 48.711 1.00 25.06 96 MET D N 1
ATOM 7794 C CA . MET D 1 129 ? 37.734 -57.969 49.707 1.00 24.81 96 MET D CA 1
ATOM 7795 C C . MET D 1 129 ? 38.677 -59.019 49.121 1.00 28.03 96 MET D C 1
ATOM 7796 O O . MET D 1 129 ? 38.385 -59.637 48.094 1.00 24.30 96 MET D O 1
ATOM 7801 N N . SER D 1 130 ? 39.786 -59.252 49.819 1.00 28.62 97 SER D N 1
ATOM 7802 C CA . SER D 1 130 ? 40.603 -60.426 49.560 1.00 28.87 97 SER D CA 1
ATOM 7803 C C . SER D 1 130 ? 39.821 -61.694 49.811 1.00 28.50 97 SER D C 1
ATOM 7804 O O . SER D 1 130 ? 38.717 -61.669 50.347 1.00 25.85 97 SER D O 1
ATOM 7807 N N . THR D 1 131 ? 40.412 -62.806 49.397 1.00 31.35 98 THR D N 1
ATOM 7808 C CA . THR D 1 131 ? 39.886 -64.117 49.723 1.00 31.18 98 THR D CA 1
ATOM 7809 C C . THR D 1 131 ? 39.943 -64.311 51.250 1.00 26.42 98 THR D C 1
ATOM 7810 O O . THR D 1 131 ? 38.996 -64.798 51.867 1.00 28.20 98 THR D O 1
ATOM 7814 N N . LYS D 1 132 ? 41.055 -63.916 51.861 1.00 26.64 99 LYS D N 1
ATOM 7815 C CA . LYS D 1 132 ? 41.199 -64.061 53.313 1.00 28.31 99 LYS D CA 1
ATOM 7816 C C . LYS D 1 132 ? 40.295 -63.108 54.101 1.00 28.60 99 LYS D C 1
ATOM 7817 O O . LYS D 1 132 ? 39.711 -63.485 55.131 1.00 26.77 99 LYS D O 1
ATOM 7823 N N . GLN D 1 133 ? 40.191 -61.868 53.635 1.00 27.02 100 GLN D N 1
ATOM 7824 C CA . GLN D 1 133 ? 39.314 -60.917 54.291 1.00 22.94 100 GLN D CA 1
ATOM 7825 C C . GLN D 1 133 ? 37.864 -61.390 54.267 1.00 23.56 100 GLN D C 1
ATOM 7826 O O . GLN D 1 133 ? 37.186 -61.385 55.291 1.00 21.37 100 GLN D O 1
ATOM 7832 N N . GLU D 1 134 ? 37.407 -61.855 53.109 1.00 26.27 101 GLU D N 1
ATOM 7833 C CA . GLU D 1 134 ? 36.031 -62.298 52.990 1.00 24.01 101 GLU D CA 1
ATOM 7834 C C . GLU D 1 134 ? 35.770 -63.531 53.851 1.00 26.31 101 GLU D C 1
ATOM 7835 O O . GLU D 1 134 ? 34.725 -63.646 54.499 1.00 30.04 101 GLU D O 1
ATOM 7841 N N . GLU D 1 135 ? 36.732 -64.442 53.880 1.00 25.83 102 GLU D N 1
ATOM 7842 C CA . GLU D 1 135 ? 36.598 -65.628 54.711 1.00 29.80 102 GLU D CA 1
ATOM 7843 C C . GLU D 1 135 ? 36.629 -65.274 56.200 1.00 24.85 102 GLU D C 1
ATOM 7844 O O . GLU D 1 135 ? 35.817 -65.794 56.965 1.00 26.18 102 GLU D O 1
ATOM 7850 N N . ASP D 1 136 ? 37.553 -64.396 56.602 1.00 25.62 103 ASP D N 1
ATOM 7851 C CA . ASP D 1 136 ? 37.612 -63.890 57.979 1.00 25.97 103 ASP D CA 1
ATOM 7852 C C . ASP D 1 136 ? 36.324 -63.180 58.388 1.00 25.74 103 ASP D C 1
ATOM 7853 O O . ASP D 1 136 ? 35.814 -63.372 59.500 1.00 26.64 103 ASP D O 1
ATOM 7858 N N . VAL D 1 137 ? 35.814 -62.344 57.491 1.00 23.33 104 VAL D N 1
ATOM 7859 C CA . VAL D 1 137 ? 34.582 -61.596 57.749 1.00 25.76 104 VAL D CA 1
ATOM 7860 C C . VAL D 1 137 ? 33.433 -62.574 58.023 1.00 23.26 104 VAL D C 1
ATOM 7861 O O . VAL D 1 137 ? 32.605 -62.350 58.914 1.00 21.36 104 VAL D O 1
ATOM 7865 N N . LEU D 1 138 ? 33.386 -63.647 57.235 1.00 26.15 105 LEU D N 1
ATOM 7866 C CA . LEU D 1 138 ? 32.343 -64.668 57.343 1.00 24.92 105 LEU D CA 1
ATOM 7867 C C . LEU D 1 138 ? 32.496 -65.523 58.616 1.00 25.01 105 LEU D C 1
ATOM 7868 O O . LEU D 1 138 ? 31.509 -65.851 59.279 1.00 26.56 105 LEU D O 1
ATOM 7873 N N . LEU D 1 139 ? 33.730 -65.885 58.949 1.00 25.24 106 LEU D N 1
ATOM 7874 C CA . LEU D 1 139 ? 34.001 -66.608 60.185 1.00 23.07 106 LEU D CA 1
ATOM 7875 C C . LEU D 1 139 ? 33.533 -65.797 61.394 1.00 24.43 106 LEU D C 1
ATOM 7876 O O . LEU D 1 139 ? 32.913 -66.341 62.307 1.00 22.70 106 LEU D O 1
ATOM 7881 N N . LYS D 1 140 ? 33.867 -64.508 61.422 1.00 23.93 107 LYS D N 1
ATOM 7882 C CA . LYS D 1 140 ? 33.429 -63.649 62.524 1.00 21.13 107 LYS D CA 1
ATOM 7883 C C . LYS D 1 140 ? 31.894 -63.531 62.592 1.00 19.12 107 LYS D C 1
ATOM 7884 O O . LYS D 1 140 ? 31.315 -63.602 63.674 1.00 22.08 107 LYS D O 1
ATOM 7890 N N . SER D 1 141 ? 31.233 -63.379 61.448 1.00 19.26 108 SER D N 1
ATOM 7891 C CA . SER D 1 141 ? 29.771 -63.269 61.440 1.00 21.36 108 SER D CA 1
ATOM 7892 C C . SER D 1 141 ? 29.137 -64.529 62.042 1.00 21.03 108 SER D C 1
ATOM 7893 O O . SER D 1 141 ? 28.219 -64.443 62.857 1.00 22.16 108 SER D O 1
ATOM 7896 N N . VAL D 1 142 ? 29.627 -65.696 61.638 1.00 18.78 109 VAL D N 1
ATOM 7897 C CA . VAL D 1 142 ? 29.102 -66.953 62.168 1.00 24.52 109 VAL D CA 1
ATOM 7898 C C . VAL D 1 142 ? 29.303 -66.980 63.687 1.00 24.80 109 VAL D C 1
ATOM 7899 O O . VAL D 1 142 ? 28.374 -67.262 64.452 1.00 22.82 109 VAL D O 1
ATOM 7903 N N . GLU D 1 143 ? 30.505 -66.621 64.115 1.00 23.03 110 GLU D N 1
ATOM 7904 C CA . GLU D 1 143 ? 30.823 -66.591 65.533 1.00 27.36 110 GLU D CA 1
ATOM 7905 C C . GLU D 1 143 ? 29.873 -65.697 66.331 1.00 28.42 110 GLU D C 1
ATOM 7906 O O . GLU D 1 143 ? 29.350 -66.113 67.373 1.00 30.38 110 GLU D O 1
ATOM 7912 N N . LEU D 1 144 ? 29.613 -64.495 65.818 1.00 26.17 111 LEU D N 1
ATOM 7913 C CA . LEU D 1 144 ? 28.773 -63.535 66.526 1.00 27.00 111 LEU D CA 1
ATOM 7914 C C . LEU D 1 144 ? 27.333 -63.967 66.602 1.00 27.66 111 LEU D C 1
ATOM 7915 O O . LEU D 1 144 ? 26.661 -63.755 67.618 1.00 29.63 111 LEU D O 1
ATOM 7920 N N . ILE D 1 145 ? 26.860 -64.576 65.523 1.00 27.41 112 ILE D N 1
ATOM 7921 C CA . ILE D 1 145 ? 25.460 -64.935 65.439 1.00 27.45 112 ILE D CA 1
ATOM 7922 C C . ILE D 1 145 ? 25.208 -66.124 66.348 1.00 30.41 112 ILE D C 1
ATOM 7923 O O . ILE D 1 145 ? 24.197 -66.161 67.050 1.00 31.04 112 ILE D O 1
ATOM 7928 N N . LYS D 1 146 ? 26.164 -67.050 66.393 1.00 29.84 113 LYS D N 1
ATOM 7929 C CA . LYS D 1 146 ? 26.056 -68.221 67.259 1.00 29.97 113 LYS D CA 1
ATOM 7930 C C . LYS D 1 146 ? 26.034 -67.831 68.728 1.00 30.85 113 LYS D C 1
ATOM 7931 O O . LYS D 1 146 ? 25.181 -68.308 69.482 1.00 29.20 113 LYS D O 1
ATOM 7937 N N . ASP D 1 147 ? 26.951 -66.949 69.124 1.00 29.74 114 ASP D N 1
ATOM 7938 C CA . ASP D 1 147 ? 26.985 -66.456 70.500 1.00 29.51 114 ASP D CA 1
ATOM 7939 C C . ASP D 1 147 ? 25.725 -65.678 70.852 1.00 27.88 114 ASP D C 1
ATOM 7940 O O . ASP D 1 147 ? 25.356 -65.601 72.011 1.00 26.75 114 ASP D O 1
ATOM 7945 N N . LEU D 1 148 ? 25.030 -65.156 69.846 1.00 31.35 115 LEU D N 1
ATOM 7946 C CA . LEU D 1 148 ? 23.864 -64.312 70.094 1.00 28.79 115 LEU D CA 1
ATOM 7947 C C . LEU D 1 148 ? 22.577 -65.123 70.203 1.00 26.94 115 LEU D C 1
ATOM 7948 O O . LEU D 1 148 ? 21.732 -64.870 71.075 1.00 24.69 115 LEU D O 1
ATOM 7953 N N . THR D 1 149 ? 22.460 -66.116 69.334 1.00 24.82 116 THR D N 1
ATOM 7954 C CA . THR D 1 149 ? 21.226 -66.877 69.175 1.00 26.62 116 THR D CA 1
ATOM 7955 C C . THR D 1 149 ? 21.301 -68.292 69.736 1.00 26.42 116 THR D C 1
ATOM 7956 O O . THR D 1 149 ? 20.275 -68.870 70.065 1.00 24.57 116 THR D O 1
ATOM 7960 N N . GLY D 1 150 ? 22.506 -68.857 69.803 1.00 29.49 117 GLY D N 1
ATOM 7961 C CA . GLY D 1 150 ? 22.674 -70.234 70.244 1.00 30.09 117 GLY D CA 1
ATOM 7962 C C . GLY D 1 150 ? 22.907 -71.211 69.109 1.00 30.16 117 GLY D C 1
ATOM 7963 O O . GLY D 1 150 ? 23.547 -72.254 69.293 1.00 31.60 117 GLY D O 1
ATOM 7964 N N . LYS D 1 151 ? 22.385 -70.870 67.933 1.00 28.83 118 LYS D N 1
ATOM 7965 C CA . LYS D 1 151 ? 22.556 -71.688 66.734 1.00 27.34 118 LYS D CA 1
ATOM 7966 C C . LYS D 1 151 ? 23.334 -70.893 65.693 1.00 30.68 118 LYS D C 1
ATOM 7967 O O . LYS D 1 151 ? 23.252 -69.662 65.663 1.00 34.18 118 LYS D O 1
ATOM 7973 N N . ALA D 1 152 ? 24.054 -71.589 64.823 1.00 21.47 119 ALA D N 1
ATOM 7974 C CA . ALA D 1 152 ? 24.759 -70.940 63.724 1.00 23.77 119 ALA D CA 1
ATOM 7975 C C . ALA D 1 152 ? 23.763 -70.428 62.671 1.00 24.75 119 ALA D C 1
ATOM 7976 O O . ALA D 1 152 ? 22.653 -70.971 62.529 1.00 22.90 119 ALA D O 1
ATOM 7978 N N . PRO D 1 153 ? 24.130 -69.352 61.957 1.00 21.09 120 PRO D N 1
ATOM 7979 C CA . PRO D 1 153 ? 23.191 -68.848 60.948 1.00 20.35 120 PRO D CA 1
ATOM 7980 C C . PRO D 1 153 ? 23.048 -69.809 59.781 1.00 19.49 120 PRO D C 1
ATOM 7981 O O . PRO D 1 153 ? 24.028 -70.483 59.441 1.00 18.17 120 PRO D O 1
ATOM 7985 N N . THR D 1 154 ? 21.864 -69.870 59.168 1.00 18.03 121 THR D N 1
ATOM 7986 C CA . THR D 1 154 ? 21.727 -70.675 57.957 1.00 18.61 121 THR D CA 1
ATOM 7987 C C . THR D 1 154 ? 21.603 -69.771 56.734 1.00 18.96 121 THR D C 1
ATOM 7988 O O . THR D 1 154 ? 21.702 -70.237 55.592 1.00 20.76 121 THR D O 1
ATOM 7992 N N . GLY D 1 155 ? 21.448 -68.469 56.967 1.00 19.03 122 GLY D N 1
ATOM 7993 C CA . GLY D 1 155 ? 21.149 -67.551 55.874 1.00 19.44 122 GLY D CA 1
ATOM 7994 C C . GLY D 1 155 ? 22.126 -66.416 55.670 1.00 18.11 122 GLY D C 1
ATOM 7995 O O . GLY D 1 155 ? 22.703 -65.903 56.626 1.00 21.21 122 GLY D O 1
ATOM 7996 N N . TYR D 1 156 ? 22.299 -66.009 54.413 1.00 20.71 123 TYR D N 1
ATOM 7997 C CA . TYR D 1 156 ? 23.264 -64.967 54.061 1.00 18.34 123 TYR D CA 1
ATOM 7998 C C . TYR D 1 156 ? 22.711 -63.995 53.033 1.00 21.33 123 TYR D C 1
ATOM 7999 O O . TYR D 1 156 ? 21.995 -64.390 52.101 1.00 22.04 123 TYR D O 1
ATOM 8008 N N . VAL D 1 157 ? 23.024 -62.714 53.228 1.00 23.42 124 VAL D N 1
ATOM 8009 C CA . VAL D 1 157 ? 22.839 -61.695 52.194 1.00 17.05 124 VAL D CA 1
ATOM 8010 C C . VAL D 1 157 ? 24.169 -61.011 51.984 1.00 17.33 124 VAL D C 1
ATOM 8011 O O . VAL D 1 157 ? 24.771 -60.551 52.948 1.00 17.87 124 VAL D O 1
ATOM 8015 N N . ALA D 1 158 ? 24.639 -60.930 50.742 1.00 18.78 125 ALA D N 1
ATOM 8016 C CA . ALA D 1 158 ? 25.890 -60.216 50.479 1.00 20.24 125 ALA D CA 1
ATOM 8017 C C . ALA D 1 158 ? 25.665 -58.718 50.565 1.00 17.71 125 ALA D C 1
ATOM 8018 O O . ALA D 1 158 ? 24.720 -58.208 49.968 1.00 24.36 125 ALA D O 1
ATOM 8020 N N . PRO D 1 159 ? 26.516 -58.008 51.328 1.00 19.32 126 PRO D N 1
ATOM 8021 C CA . PRO D 1 159 ? 26.376 -56.549 51.418 1.00 21.37 126 PRO D CA 1
ATOM 8022 C C . PRO D 1 159 ? 26.383 -55.906 50.037 1.00 23.57 126 PRO D C 1
ATOM 8023 O O . PRO D 1 159 ? 27.263 -56.209 49.231 1.00 24.87 126 PRO D O 1
ATOM 8027 N N . TRP D 1 160 ? 25.389 -55.064 49.766 1.00 21.40 127 TRP D N 1
ATOM 8028 C CA . TRP D 1 160 ? 25.220 -54.425 48.458 1.00 24.59 127 TRP D CA 1
ATOM 8029 C C . TRP D 1 160 ? 24.998 -55.450 47.331 1.00 24.00 127 TRP D C 1
ATOM 8030 O O . TRP D 1 160 ? 25.076 -55.116 46.136 1.00 22.62 127 TRP D O 1
ATOM 8041 N N . TRP D 1 161 ? 24.706 -56.689 47.716 1.00 20.27 128 TRP D N 1
ATOM 8042 C CA . TRP D 1 161 ? 24.319 -57.727 46.765 1.00 23.37 128 TRP D CA 1
ATOM 8043 C C . TRP D 1 161 ? 25.356 -58.058 45.662 1.00 25.23 128 TRP D C 1
ATOM 8044 O O . TRP D 1 161 ? 25.045 -57.993 44.468 1.00 23.38 128 TRP D O 1
ATOM 8055 N N . GLU D 1 162 ? 26.578 -58.431 46.060 1.00 27.21 129 GLU D N 1
ATOM 8056 C CA . GLU D 1 162 ? 27.600 -58.891 45.099 1.00 29.97 129 GLU D CA 1
ATOM 8057 C C . GLU D 1 162 ? 28.334 -60.169 45.554 1.00 32.14 129 GLU D C 1
ATOM 8058 O O . GLU D 1 162 ? 28.572 -60.374 46.743 1.00 33.93 129 GLU D O 1
ATOM 8064 N N . PHE D 1 163 ? 28.643 -61.044 44.601 1.00 34.11 130 PHE D N 1
ATOM 8065 C CA . PHE D 1 163 ? 29.328 -62.314 44.869 1.00 35.59 130 PHE D CA 1
ATOM 8066 C C . PHE D 1 163 ? 30.820 -62.253 44.463 1.00 37.55 130 PHE D C 1
ATOM 8067 O O . PHE D 1 163 ? 31.347 -61.154 44.293 1.00 46.03 130 PHE D O 1
ATOM 8075 N N . SER D 1 164 ? 31.481 -63.409 44.303 1.00 35.10 131 SER D N 1
ATOM 8076 C CA . SER D 1 164 ? 32.907 -63.489 43.901 1.00 38.76 131 SER D CA 1
ATOM 8077 C C . SER D 1 164 ? 33.450 -64.930 43.931 1.00 34.67 131 SER D C 1
ATOM 8078 O O . SER D 1 164 ? 33.949 -65.460 42.933 1.00 33.85 131 SER D O 1
ATOM 8081 N N . ASN D 1 165 ? 33.423 -65.515 45.125 1.00 41.88 132 ASN D N 1
ATOM 8082 C CA . ASN D 1 165 ? 33.705 -66.928 45.334 1.00 38.72 132 ASN D CA 1
ATOM 8083 C C . ASN D 1 165 ? 33.005 -67.299 46.643 1.00 36.19 132 ASN D C 1
ATOM 8084 O O . ASN D 1 165 ? 33.502 -68.076 47.466 1.00 36.80 132 ASN D O 1
ATOM 8089 N N . ILE D 1 166 ? 31.816 -66.717 46.791 1.00 37.38 133 ILE D N 1
ATOM 8090 C CA . ILE D 1 166 ? 30.996 -66.791 47.994 1.00 33.68 133 ILE D CA 1
ATOM 8091 C C . ILE D 1 166 ? 30.316 -68.132 48.102 1.00 28.07 133 ILE D C 1
ATOM 8092 O O . ILE D 1 166 ? 30.149 -68.650 49.202 1.00 29.48 133 ILE D O 1
ATOM 8097 N N . THR D 1 167 ? 29.882 -68.648 46.949 1.00 29.71 134 THR D N 1
ATOM 8098 C CA . THR D 1 167 ? 29.151 -69.910 46.869 1.00 32.37 134 THR D CA 1
ATOM 8099 C C . THR D 1 167 ? 29.952 -70.927 47.645 1.00 29.47 134 THR D C 1
ATOM 8100 O O . THR D 1 167 ? 29.455 -71.554 48.576 1.00 26.55 134 THR D O 1
ATOM 8104 N N . ASN D 1 168 ? 31.216 -71.038 47.258 1.00 30.71 135 ASN D N 1
ATOM 8105 C CA . ASN D 1 168 ? 32.161 -71.957 47.858 1.00 30.99 135 ASN D CA 1
ATOM 8106 C C . ASN D 1 168 ? 32.320 -71.717 49.368 1.00 31.81 135 ASN D C 1
ATOM 8107 O O . ASN D 1 168 ? 32.267 -72.658 50.168 1.00 32.02 135 ASN D O 1
ATOM 8112 N N . GLU D 1 169 ? 32.404 -70.451 49.772 1.00 34.13 136 GLU D N 1
ATOM 8113 C CA . GLU D 1 169 ? 32.575 -70.115 51.182 1.00 29.11 136 GLU D CA 1
ATOM 8114 C C . GLU D 1 169 ? 31.315 -70.338 52.004 1.00 29.01 136 GLU D C 1
ATOM 8115 O O . GLU D 1 169 ? 31.390 -70.750 53.153 1.00 26.75 136 GLU D O 1
ATOM 8121 N N . LEU D 1 170 ? 30.158 -70.031 51.432 1.00 28.31 137 LEU D N 1
ATOM 8122 C CA . LEU D 1 170 ? 28.916 -70.252 52.147 1.00 27.95 137 LEU D CA 1
ATOM 8123 C C . LEU D 1 170 ? 28.738 -71.745 52.445 1.00 29.30 137 LEU D C 1
ATOM 8124 O O . LEU D 1 170 ? 28.365 -72.107 53.562 1.00 26.75 137 LEU D O 1
ATOM 8129 N N . LEU D 1 171 ? 28.982 -72.598 51.444 1.00 27.10 138 LEU D N 1
ATOM 8130 C CA . LEU D 1 171 ? 28.865 -74.058 51.609 1.00 31.31 138 LEU D CA 1
ATOM 8131 C C . LEU D 1 171 ? 30.000 -74.633 52.462 1.00 27.92 138 LEU D C 1
ATOM 8132 O O . LEU D 1 171 ? 29.813 -75.614 53.165 1.00 31.78 138 LEU D O 1
ATOM 8137 N N . LEU D 1 172 ? 31.187 -74.047 52.364 1.00 32.87 139 LEU D N 1
ATOM 8138 C CA . LEU D 1 172 ? 32.312 -74.486 53.184 1.00 35.17 139 LEU D CA 1
ATOM 8139 C C . LEU D 1 172 ? 32.097 -74.082 54.625 1.00 37.23 139 LEU D C 1
ATOM 8140 O O . LEU D 1 172 ? 32.330 -74.866 55.537 1.00 37.93 139 LEU D O 1
ATOM 8145 N N . LYS D 1 173 ? 31.643 -72.854 54.842 1.00 39.94 140 LYS D N 1
ATOM 8146 C CA . LYS D 1 173 ? 31.523 -72.370 56.212 1.00 43.26 140 LYS D CA 1
ATOM 8147 C C . LYS D 1 173 ? 30.253 -72.890 56.849 1.00 46.37 140 LYS D C 1
ATOM 8148 O O . LYS D 1 173 ? 29.497 -72.145 57.501 1.00 40.03 140 LYS D O 1
ATOM 8154 N N . HIS D 1 174 ? 30.041 -74.185 56.615 1.00 48.29 141 HIS D N 1
ATOM 8155 C CA . HIS D 1 174 ? 29.031 -74.973 57.282 1.00 43.93 141 HIS D CA 1
ATOM 8156 C C . HIS D 1 174 ? 27.723 -74.228 57.255 1.00 41.96 141 HIS D C 1
ATOM 8157 O O . HIS D 1 174 ? 27.463 -73.469 56.316 1.00 41.90 141 HIS D O 1
ATOM 8164 N N . GLY D 1 175 ? 26.909 -74.456 58.281 1.00 48.82 142 GLY D N 1
ATOM 8165 C CA . GLY D 1 175 ? 25.623 -73.810 58.421 1.00 37.85 142 GLY D CA 1
ATOM 8166 C C . GLY D 1 175 ? 24.937 -73.519 57.112 1.00 33.17 142 GLY D C 1
ATOM 8167 O O . GLY D 1 175 ? 23.983 -74.217 56.741 1.00 36.46 142 GLY D O 1
ATOM 8168 N N . PHE D 1 176 ? 25.483 -72.537 56.388 1.00 32.45 143 PHE D N 1
ATOM 8169 C CA . PHE D 1 176 ? 24.718 -71.772 55.401 1.00 29.98 143 PHE D CA 1
ATOM 8170 C C . PHE D 1 176 ? 23.972 -72.636 54.424 1.00 23.12 143 PHE D C 1
ATOM 8171 O O . PHE D 1 176 ? 24.535 -73.422 53.667 1.00 26.35 143 PHE D O 1
ATOM 8179 N N . LYS D 1 177 ? 22.663 -72.503 54.533 1.00 25.36 144 LYS D N 1
ATOM 8180 C CA . LYS D 1 177 ? 21.712 -73.275 53.770 1.00 25.43 144 LYS D CA 1
ATOM 8181 C C . LYS D 1 177 ? 21.297 -72.499 52.524 1.00 25.76 144 LYS 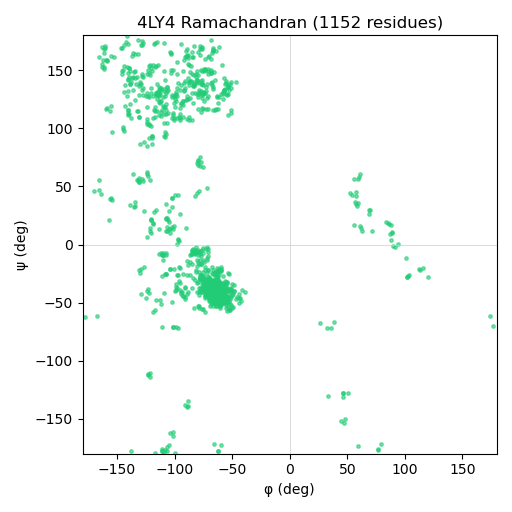D C 1
ATOM 8182 O O . LYS D 1 177 ? 21.193 -73.078 51.440 1.00 28.22 144 LYS D O 1
ATOM 8188 N N . TYR D 1 178 ? 21.091 -71.187 52.687 1.00 23.46 145 TYR D N 1
ATOM 8189 C CA . TYR D 1 178 ? 20.529 -70.332 51.629 1.00 20.33 145 TYR D CA 1
ATOM 8190 C C . TYR D 1 178 ? 21.212 -68.953 51.547 1.00 23.57 145 TYR D C 1
ATOM 8191 O O . TYR D 1 178 ? 21.726 -68.441 52.551 1.00 24.38 145 TYR D O 1
ATOM 8200 N N . ASP D 1 179 ? 21.209 -68.369 50.345 1.00 24.85 146 ASP D N 1
ATOM 8201 C CA . ASP D 1 179 ? 21.665 -66.991 50.103 1.00 23.89 146 ASP D CA 1
ATOM 8202 C C . ASP D 1 179 ? 20.511 -66.189 49.531 1.00 23.65 146 ASP D C 1
ATOM 8203 O O . ASP D 1 179 ? 19.684 -66.737 48.796 1.00 23.19 146 ASP D O 1
ATOM 8208 N N . HIS D 1 180 ? 20.486 -64.887 49.817 1.00 21.70 147 HIS D N 1
ATOM 8209 C CA . HIS D 1 180 ? 19.413 -64.020 49.339 1.00 20.06 147 HIS D CA 1
ATOM 8210 C C . HIS D 1 180 ? 20.035 -62.775 48.694 1.00 21.15 147 HIS D C 1
ATOM 8211 O O . HIS D 1 180 ? 19.696 -61.626 49.022 1.00 15.30 147 HIS D O 1
ATOM 8218 N N . SER D 1 181 ? 20.929 -63.015 47.735 1.00 19.08 148 SER D N 1
ATOM 8219 C CA . SER D 1 181 ? 21.706 -61.924 47.143 1.00 19.43 148 SER D CA 1
ATOM 8220 C C . SER D 1 181 ? 21.632 -61.872 45.633 1.00 19.92 148 SER D C 1
ATOM 8221 O O . SER D 1 181 ? 21.967 -60.835 45.051 1.00 20.79 148 SER D O 1
ATOM 8224 N N . LEU D 1 182 ? 21.248 -62.991 45.009 1.00 18.37 149 LEU D N 1
ATOM 8225 C CA . LEU D 1 182 ? 21.343 -63.164 43.557 1.00 17.81 149 LEU D CA 1
ATOM 8226 C C . LEU D 1 182 ? 19.998 -63.049 42.836 1.00 20.60 149 LEU D C 1
ATOM 8227 O O . LEU D 1 182 ? 18.938 -63.102 43.461 1.00 22.26 149 LEU D O 1
ATOM 8232 N N . MET D 1 183 ? 20.046 -62.894 41.512 1.00 16.35 150 MET D N 1
ATOM 8233 C CA . MET D 1 183 ? 18.858 -62.533 40.756 1.00 19.68 150 MET D CA 1
ATOM 8234 C C . MET D 1 183 ? 18.616 -63.336 39.471 1.00 20.94 150 MET D C 1
ATOM 8235 O O . MET D 1 183 ? 18.054 -62.796 38.519 1.00 21.56 150 MET D O 1
ATOM 8240 N N . HIS D 1 184 ? 18.988 -64.617 39.456 1.00 22.32 151 HIS D N 1
ATOM 8241 C CA . HIS D 1 184 ? 18.689 -65.490 38.311 1.00 21.93 151 HIS D CA 1
ATOM 8242 C C . HIS D 1 184 ? 17.174 -65.680 38.148 1.00 21.55 151 HIS D C 1
ATOM 8243 O O . HIS D 1 184 ? 16.683 -65.975 37.067 1.00 22.42 151 HIS D O 1
ATOM 8250 N N . ASN D 1 185 ? 16.430 -65.539 39.236 1.00 22.12 152 ASN D N 1
ATOM 8251 C CA . ASN D 1 185 ? 14.983 -65.650 39.166 1.00 21.48 152 ASN D CA 1
ATOM 8252 C C . ASN D 1 185 ? 14.344 -64.638 40.101 1.00 25.53 152 ASN D C 1
ATOM 8253 O O . ASN D 1 185 ? 15.039 -63.939 40.831 1.00 26.39 152 ASN D O 1
ATOM 8258 N N . ASP D 1 186 ? 13.029 -64.522 40.085 1.00 23.18 153 ASP D N 1
ATOM 8259 C CA . ASP D 1 186 ? 12.436 -63.548 40.984 1.00 26.22 153 ASP D CA 1
ATOM 8260 C C . ASP D 1 186 ? 11.540 -64.265 41.981 1.00 24.08 153 ASP D C 1
ATOM 8261 O O . ASP D 1 186 ? 11.749 -64.144 43.188 1.00 23.10 153 ASP D O 1
ATOM 8266 N N . PHE D 1 187 ? 10.563 -65.033 41.518 1.00 23.91 154 PHE D N 1
ATOM 8267 C CA . PHE D 1 187 ? 9.612 -65.556 42.487 1.00 19.76 154 PHE D CA 1
ATOM 8268 C C . PHE D 1 187 ? 9.613 -67.084 42.623 1.00 19.77 154 PHE D C 1
ATOM 8269 O O . PHE D 1 187 ? 8.617 -67.696 42.981 1.00 22.54 154 PHE D O 1
ATOM 8277 N N . THR D 1 188 ? 10.773 -67.680 42.372 1.00 21.71 155 THR D N 1
ATOM 8278 C CA . THR D 1 188 ? 11.002 -69.096 42.610 1.00 23.18 155 THR D CA 1
ATOM 8279 C C . THR D 1 188 ? 12.431 -69.291 43.101 1.00 22.91 155 THR D C 1
ATOM 8280 O O . THR D 1 188 ? 13.366 -68.751 42.504 1.00 22.67 155 THR D O 1
ATOM 8284 N N . PRO D 1 189 ? 12.610 -70.043 44.197 1.00 23.06 156 PRO D N 1
ATOM 8285 C CA . PRO D 1 189 ? 13.969 -70.381 44.616 1.00 23.87 156 PRO D CA 1
ATOM 8286 C C . PRO D 1 189 ? 14.624 -71.296 43.595 1.00 23.99 156 PRO D C 1
ATOM 8287 O O . PRO D 1 189 ? 13.943 -71.813 42.705 1.00 25.68 156 PRO D O 1
ATOM 8291 N N . TYR D 1 190 ? 15.936 -71.467 43.714 1.00 19.97 157 TYR D N 1
ATOM 8292 C CA . TYR D 1 190 ? 16.684 -72.358 42.854 1.00 18.81 157 TYR D CA 1
ATOM 8293 C C . TYR D 1 190 ? 18.006 -72.661 43.528 1.00 22.28 157 TYR D C 1
ATOM 8294 O O . TYR D 1 190 ? 18.372 -72.000 44.496 1.00 22.42 157 TYR D O 1
ATOM 8303 N N . TYR D 1 191 ? 18.719 -73.648 43.001 1.00 21.70 158 TYR D N 1
ATOM 8304 C CA . TYR D 1 191 ? 20.044 -74.008 43.478 1.00 21.55 158 TYR D CA 1
ATOM 8305 C C . TYR D 1 191 ? 21.072 -73.236 42.682 1.00 23.51 158 TYR D C 1
ATOM 8306 O O . TYR D 1 191 ? 21.010 -73.197 41.443 1.00 20.70 158 TYR D O 1
ATOM 8315 N N . VAL D 1 192 ? 22.024 -72.636 43.389 1.00 22.46 159 VAL D N 1
ATOM 8316 C CA . VAL D 1 192 ? 22.971 -71.707 42.776 1.00 22.28 159 VAL D CA 1
ATOM 8317 C C . VAL D 1 192 ? 24.084 -72.426 42.028 1.00 27.91 159 VAL D C 1
ATOM 8318 O O . VAL D 1 192 ? 24.701 -73.357 42.556 1.00 26.50 159 VAL D O 1
ATOM 8322 N N . ARG D 1 193 ? 24.334 -71.996 40.793 1.00 24.70 160 ARG D N 1
ATOM 8323 C CA . ARG D 1 193 ? 25.412 -72.573 40.000 1.00 25.06 160 ARG D CA 1
ATOM 8324 C C . ARG D 1 193 ? 26.747 -71.931 40.344 1.00 25.45 160 ARG D C 1
ATOM 8325 O O . ARG D 1 193 ? 26.860 -70.710 40.450 1.00 26.48 160 ARG D O 1
ATOM 8333 N N . VAL D 1 194 ? 27.765 -72.767 40.483 1.00 26.09 161 VAL D N 1
ATOM 8334 C CA . VAL D 1 194 ? 29.123 -72.290 40.642 1.00 25.89 161 VAL D CA 1
ATOM 8335 C C . VAL D 1 194 ? 29.830 -72.471 39.312 1.00 23.95 161 VAL D C 1
ATOM 8336 O O . VAL D 1 194 ? 29.459 -73.344 38.530 1.00 29.69 161 VAL D O 1
ATOM 8340 N N . GLY D 1 195 ? 30.798 -71.603 39.027 1.00 24.57 162 GLY D N 1
ATOM 8341 C CA . GLY D 1 195 ? 31.660 -71.764 37.874 1.00 21.52 162 GLY D CA 1
ATOM 8342 C C . GLY D 1 195 ? 31.173 -71.179 36.556 1.00 26.27 162 GLY D C 1
ATOM 8343 O O . GLY D 1 195 ? 31.818 -71.398 35.523 1.00 27.44 162 GLY D O 1
ATOM 8344 N N . ASP D 1 196 ? 30.084 -70.410 36.571 1.00 24.15 163 ASP D N 1
ATOM 8345 C CA . ASP D 1 196 ? 29.665 -69.715 35.353 1.00 26.41 163 ASP D CA 1
ATOM 8346 C C . ASP D 1 196 ? 30.829 -68.877 34.846 1.00 24.62 163 ASP D C 1
ATOM 8347 O O . ASP D 1 196 ? 31.561 -68.292 35.645 1.00 27.50 163 ASP D O 1
ATOM 8352 N N . SER D 1 197 ? 31.046 -68.863 33.538 1.00 21.77 164 SER D N 1
ATOM 8353 C CA . SER D 1 197 ? 32.027 -67.944 32.972 1.00 25.41 164 SER D CA 1
ATOM 8354 C C . SER D 1 197 ? 31.476 -67.278 31.712 1.00 24.10 164 SER D C 1
ATOM 8355 O O . SER D 1 197 ? 30.483 -67.730 31.132 1.00 26.73 164 SER D O 1
ATOM 8358 N N . TRP D 1 198 ? 32.144 -66.212 31.290 1.00 26.59 165 TRP D N 1
ATOM 8359 C CA . TRP D 1 198 ? 31.764 -65.441 30.113 1.00 26.31 165 TRP D CA 1
ATOM 8360 C C . TRP D 1 198 ? 32.980 -64.668 29.616 1.00 27.46 165 TRP D C 1
ATOM 8361 O O . TRP D 1 198 ? 33.908 -64.416 30.394 1.00 27.32 165 TRP D O 1
ATOM 8372 N N . SER D 1 199 ? 32.968 -64.260 28.345 1.00 25.56 166 SER D N 1
ATOM 8373 C CA . SER D 1 199 ? 34.092 -63.510 27.766 1.00 24.66 166 SER D CA 1
ATOM 8374 C C . SER D 1 199 ? 33.807 -62.006 27.750 1.00 24.37 166 SER D C 1
ATOM 8375 O O . SER D 1 199 ? 32.782 -61.584 27.219 1.00 26.30 166 SER D O 1
ATOM 8378 N N . LYS D 1 200 ? 34.681 -61.209 28.367 1.00 20.79 167 LYS D N 1
ATOM 8379 C CA . LYS D 1 200 ? 34.546 -59.747 28.353 1.00 25.38 167 LYS D CA 1
ATOM 8380 C C . LYS D 1 200 ? 34.921 -59.116 27.018 1.00 26.71 167 LYS D C 1
ATOM 8381 O O . LYS D 1 200 ? 35.765 -59.638 26.282 1.00 27.96 167 LYS D O 1
ATOM 8387 N N . ILE D 1 201 ? 34.297 -57.986 26.709 1.00 21.82 168 ILE D N 1
ATOM 8388 C CA . ILE D 1 201 ? 34.677 -57.215 25.536 1.00 28.17 168 ILE D CA 1
ATOM 8389 C C . ILE D 1 201 ? 36.003 -56.470 25.747 1.00 28.05 168 ILE D C 1
ATOM 8390 O O . ILE D 1 201 ? 36.139 -55.691 26.692 1.00 29.30 168 ILE D O 1
ATOM 8395 N N . ASP D 1 202 ? 36.966 -56.720 24.859 1.00 27.59 169 ASP D N 1
ATOM 8396 C CA . ASP D 1 202 ? 38.233 -55.988 24.805 1.00 27.14 169 ASP D CA 1
ATOM 8397 C C . ASP D 1 202 ? 38.402 -55.414 23.410 1.00 27.92 169 ASP D C 1
ATOM 8398 O O . ASP D 1 202 ? 38.647 -56.152 22.464 1.00 24.37 169 ASP D O 1
ATOM 8403 N N . TYR D 1 203 ? 38.251 -54.101 23.281 1.00 33.86 170 TYR D N 1
ATOM 8404 C CA . TYR D 1 203 ? 38.289 -53.458 21.968 1.00 34.15 170 TYR D CA 1
ATOM 8405 C C . TYR D 1 203 ? 39.698 -53.397 21.341 1.00 33.06 170 TYR D C 1
ATOM 8406 O O . TYR D 1 203 ? 39.853 -52.960 20.204 1.00 36.28 170 TYR D O 1
ATOM 8415 N N . SER D 1 204 ? 40.712 -53.850 22.077 1.00 36.48 171 SER D N 1
ATOM 8416 C CA . SER D 1 204 ? 42.080 -53.909 21.559 1.00 36.07 171 SER D CA 1
ATOM 8417 C C . SER D 1 204 ? 42.327 -55.203 20.788 1.00 34.71 171 SER D C 1
ATOM 8418 O O . SER D 1 204 ? 43.369 -55.375 20.154 1.00 28.76 171 SER D O 1
ATOM 8421 N N . LEU D 1 205 ? 41.363 -56.115 20.850 1.00 34.63 172 LEU D N 1
ATOM 8422 C CA . LEU D 1 205 ? 41.467 -57.371 20.121 1.00 35.28 172 LEU D CA 1
ATOM 8423 C C . LEU D 1 205 ? 40.433 -57.364 19.009 1.00 36.05 172 LEU D C 1
ATOM 8424 O O . LEU D 1 205 ? 39.702 -56.383 18.847 1.00 39.44 172 LEU D O 1
ATOM 8429 N N . GLU D 1 206 ? 40.354 -58.458 18.257 1.00 34.05 173 GLU D N 1
ATOM 8430 C CA . GLU D 1 206 ? 39.343 -58.575 17.216 1.00 37.23 173 GLU D CA 1
ATOM 8431 C C . GLU D 1 206 ? 38.063 -59.156 17.807 1.00 33.79 173 GLU D C 1
ATOM 8432 O O . GLU D 1 206 ? 38.064 -59.697 18.915 1.00 35.87 173 GLU D O 1
ATOM 8438 N N . ALA D 1 207 ? 36.970 -58.996 17.078 1.00 31.38 174 ALA D N 1
ATOM 8439 C CA . ALA D 1 207 ? 35.656 -59.344 17.583 1.00 30.30 174 ALA D CA 1
ATOM 8440 C C . ALA D 1 207 ? 35.528 -60.824 17.931 1.00 32.23 174 ALA D C 1
ATOM 8441 O O . ALA D 1 207 ? 34.909 -61.176 18.936 1.00 31.85 174 ALA D O 1
ATOM 8443 N N . LYS D 1 208 ? 36.113 -61.690 17.105 1.00 33.83 175 LYS D N 1
ATOM 8444 C CA . LYS D 1 208 ? 36.008 -63.131 17.330 1.00 31.69 175 LYS D CA 1
ATOM 8445 C C . LYS D 1 208 ? 36.589 -63.547 18.678 1.00 28.71 175 LYS D C 1
ATOM 8446 O O . LYS D 1 208 ? 36.235 -64.597 19.202 1.00 28.73 175 LYS D O 1
ATOM 8452 N N . ASP D 1 209 ? 37.460 -62.720 19.253 1.00 32.37 176 ASP D N 1
ATOM 8453 C CA . ASP D 1 209 ? 38.046 -63.052 20.550 1.00 31.69 176 ASP D CA 1
ATOM 8454 C C . ASP D 1 209 ? 37.020 -62.999 21.676 1.00 29.99 176 ASP D C 1
ATOM 8455 O O . ASP D 1 209 ? 37.135 -63.739 22.664 1.00 25.96 176 ASP D O 1
ATOM 8460 N N . TRP D 1 210 ? 36.019 -62.131 21.543 1.00 25.99 177 TRP D N 1
ATOM 8461 C CA . TRP D 1 210 ? 35.009 -62.054 22.592 1.00 28.89 177 TRP D CA 1
ATOM 8462 C C . TRP D 1 210 ? 33.622 -62.500 22.176 1.00 24.18 177 TRP D C 1
ATOM 8463 O O . TRP D 1 210 ? 32.748 -62.650 23.032 1.00 22.30 177 TRP D O 1
ATOM 8474 N N . MET D 1 211 ? 33.420 -62.746 20.881 1.00 24.30 178 MET D N 1
ATOM 8475 C CA . MET D 1 211 ? 32.111 -63.186 20.396 1.00 23.50 178 MET D CA 1
ATOM 8476 C C . MET D 1 211 ? 31.905 -64.671 20.716 1.00 24.62 178 MET D C 1
ATOM 8477 O O . MET D 1 211 ? 31.964 -65.538 19.837 1.00 24.62 178 MET D O 1
ATOM 8482 N N . LYS D 1 212 ? 31.726 -64.933 22.010 1.00 20.52 179 LYS D N 1
ATOM 8483 C CA . LYS D 1 212 ? 31.450 -66.252 22.569 1.00 21.44 179 LYS D CA 1
ATOM 8484 C C . LYS D 1 212 ? 30.383 -66.097 23.660 1.00 21.29 179 LYS D C 1
ATOM 8485 O O . LYS D 1 212 ? 30.296 -65.046 24.296 1.00 20.46 179 LYS D O 1
ATOM 8491 N N . PRO D 1 213 ? 29.549 -67.124 23.854 1.00 21.80 180 PRO D N 1
ATOM 8492 C CA . PRO D 1 213 ? 28.450 -67.059 24.829 1.00 22.36 180 PRO D CA 1
ATOM 8493 C C . PRO D 1 213 ? 28.926 -67.246 26.277 1.00 24.51 180 PRO D C 1
ATOM 8494 O O . PRO D 1 213 ? 30.094 -67.562 26.513 1.00 23.84 180 PRO D O 1
ATOM 8498 N N . LEU D 1 214 ? 28.028 -67.017 27.231 1.00 22.76 181 LEU D N 1
ATOM 8499 C CA . LEU D 1 214 ? 28.276 -67.378 28.620 1.00 23.23 181 LEU D CA 1
ATOM 8500 C C . LEU D 1 214 ? 28.210 -68.903 28.738 1.00 21.83 181 LEU D C 1
ATOM 8501 O O . LEU D 1 214 ? 27.362 -69.543 28.108 1.00 22.98 181 LEU D O 1
ATOM 8506 N N . ILE D 1 215 ? 29.132 -69.483 29.500 1.00 19.12 182 ILE D N 1
ATOM 8507 C CA . ILE D 1 215 ? 29.150 -70.926 29.691 1.00 19.76 182 ILE D CA 1
ATOM 8508 C C . ILE D 1 215 ? 28.686 -71.275 31.101 1.00 21.96 182 ILE D C 1
ATOM 8509 O O . ILE D 1 215 ? 29.362 -70.968 32.082 1.00 23.34 182 ILE D O 1
ATOM 8514 N N . ARG D 1 216 ? 27.528 -71.915 31.196 1.00 21.40 183 ARG D N 1
ATOM 8515 C CA . ARG D 1 216 ? 26.957 -72.225 32.494 1.00 24.30 183 ARG D CA 1
ATOM 8516 C C . ARG D 1 216 ? 27.864 -73.209 33.221 1.00 23.52 183 ARG D C 1
ATOM 8517 O O . ARG D 1 216 ? 28.479 -74.071 32.608 1.00 27.62 183 ARG D O 1
ATOM 8525 N N . GLY D 1 217 ? 27.998 -73.015 34.522 1.00 22.38 184 GLY D N 1
ATOM 8526 C CA . GLY D 1 217 ? 28.771 -73.909 35.356 1.00 23.96 184 GLY D CA 1
ATOM 8527 C C . GLY D 1 217 ? 27.837 -74.980 35.878 1.00 25.38 184 GLY D C 1
ATOM 8528 O O . GLY D 1 217 ? 26.971 -75.476 35.156 1.00 23.49 184 GLY D O 1
ATOM 8529 N N . VAL D 1 218 ? 27.989 -75.317 37.151 1.00 24.62 185 VAL D N 1
ATOM 8530 C CA . VAL D 1 218 ? 27.257 -76.432 37.741 1.00 27.42 185 VAL D CA 1
ATOM 8531 C C . VAL D 1 218 ? 26.522 -76.079 39.044 1.00 27.12 185 VAL D C 1
ATOM 8532 O O . VAL D 1 218 ? 27.055 -75.352 39.887 1.00 24.16 185 VAL D O 1
ATOM 8536 N N . GLU D 1 219 ? 25.290 -76.574 39.176 1.00 28.18 186 GLU D N 1
ATOM 8537 C CA . GLU D 1 219 ? 24.466 -76.405 40.381 1.00 26.28 186 GLU D CA 1
ATOM 8538 C C . GLU D 1 219 ? 25.107 -76.929 41.669 1.00 26.26 186 GLU D C 1
ATOM 8539 O O . GLU D 1 219 ? 25.619 -78.050 41.713 1.00 25.88 186 GLU D O 1
ATOM 8545 N N . THR D 1 220 ? 25.059 -76.112 42.723 1.00 25.76 187 THR D N 1
ATOM 8546 C CA . THR D 1 220 ? 25.514 -76.524 44.047 1.00 23.65 187 THR D CA 1
ATOM 8547 C C . THR D 1 220 ? 24.298 -76.703 44.942 1.00 26.47 187 THR D C 1
ATOM 8548 O O . THR D 1 220 ? 23.172 -76.540 44.479 1.00 24.11 187 THR D O 1
ATOM 8552 N N . ASN D 1 221 ? 24.524 -77.022 46.215 1.00 27.70 188 ASN D N 1
ATOM 8553 C CA . ASN D 1 221 ? 23.438 -77.141 47.187 1.00 28.12 188 ASN D CA 1
ATOM 8554 C C . ASN D 1 221 ? 22.982 -75.830 47.811 1.00 29.76 188 ASN D C 1
ATOM 8555 O O . ASN D 1 221 ? 21.992 -75.811 48.531 1.00 27.74 188 ASN D O 1
ATOM 8560 N N . LEU D 1 222 ? 23.672 -74.730 47.535 1.00 31.95 189 LEU D N 1
ATOM 8561 C CA . LEU D 1 222 ? 23.199 -73.436 48.035 1.00 28.64 189 LEU D CA 1
ATOM 8562 C C . LEU D 1 222 ? 21.844 -73.068 47.395 1.00 26.20 189 LEU D C 1
ATOM 8563 O O . LEU D 1 222 ? 21.747 -72.891 46.182 1.00 25.68 189 LEU D O 1
ATOM 8568 N N . VAL D 1 223 ? 20.787 -72.979 48.194 1.00 25.52 190 VAL D N 1
ATOM 8569 C CA . VAL D 1 223 ? 19.518 -72.522 47.628 1.00 24.29 190 VAL D CA 1
ATOM 8570 C C . VAL D 1 223 ? 19.498 -70.993 47.597 1.00 22.11 190 VAL D C 1
ATOM 8571 O O . VAL D 1 223 ? 19.929 -70.332 48.543 1.00 24.76 190 VAL D O 1
ATOM 8575 N N . GLU D 1 224 ? 19.021 -70.432 46.494 1.00 21.55 191 GLU D N 1
ATOM 8576 C CA . GLU D 1 224 ? 18.849 -68.997 46.405 1.00 21.14 191 GLU D CA 1
ATOM 8577 C C . GLU D 1 224 ? 17.405 -68.651 46.656 1.00 21.60 191 GLU D C 1
ATOM 8578 O O . GLU D 1 224 ? 16.501 -69.245 46.076 1.00 22.85 191 GLU D O 1
ATOM 8584 N N . ILE D 1 225 ? 17.200 -67.717 47.567 1.00 24.03 192 ILE D N 1
ATOM 8585 C CA . ILE D 1 225 ? 15.915 -67.062 47.716 1.00 24.04 192 ILE D CA 1
ATOM 8586 C C . ILE D 1 225 ? 16.196 -65.674 47.184 1.00 20.10 192 ILE D C 1
ATOM 8587 O O . ILE D 1 225 ? 16.736 -64.838 47.893 1.00 19.76 192 ILE D O 1
ATOM 8592 N N . PRO D 1 226 ? 15.868 -65.447 45.907 1.00 21.19 193 PRO D N 1
ATOM 8593 C CA . PRO D 1 226 ? 16.374 -64.313 45.116 1.00 25.06 193 PRO D CA 1
ATOM 8594 C C . PRO D 1 226 ? 16.177 -62.927 45.745 1.00 23.14 193 PRO D C 1
ATOM 8595 O O . PRO D 1 226 ? 15.098 -62.591 46.252 1.00 18.88 193 PRO D O 1
ATOM 8599 N N . ALA D 1 227 ? 17.239 -62.131 45.675 1.00 21.21 194 ALA D N 1
ATOM 8600 C CA . ALA D 1 227 ? 17.165 -60.688 45.881 1.00 21.95 194 ALA D CA 1
ATOM 8601 C C . ALA D 1 227 ? 16.451 -60.050 44.682 1.00 21.18 194 ALA D C 1
ATOM 8602 O O . ALA D 1 227 ? 16.324 -60.679 43.623 1.00 20.66 194 ALA D O 1
ATOM 8604 N N . ASN D 1 228 ? 15.950 -58.828 44.839 1.00 19.34 195 ASN D N 1
ATOM 8605 C CA . ASN D 1 228 ? 15.258 -58.168 43.737 1.00 18.16 195 ASN D CA 1
ATOM 8606 C C . ASN D 1 228 ? 15.241 -56.652 43.934 1.00 20.26 195 ASN D C 1
ATOM 8607 O O . ASN D 1 228 ? 14.620 -56.156 44.877 1.00 18.74 195 ASN D O 1
ATOM 8612 N N . TRP D 1 229 ? 15.871 -55.915 43.016 1.00 18.97 196 TRP D N 1
ATOM 8613 C CA . TRP D 1 229 ? 15.912 -54.456 43.110 1.00 19.66 196 TRP D CA 1
ATOM 8614 C C . TRP D 1 229 ? 14.505 -53.826 43.152 1.00 19.88 196 TRP D C 1
ATOM 8615 O O . TRP D 1 229 ? 14.292 -52.771 43.756 1.00 22.41 196 TRP D O 1
ATOM 8626 N N . TYR D 1 230 ? 13.536 -54.514 42.563 1.00 21.07 197 TYR D N 1
ATOM 8627 C CA . TYR D 1 230 ? 12.153 -54.051 42.561 1.00 17.79 197 TYR D CA 1
ATOM 8628 C C . TYR D 1 230 ? 11.385 -54.383 43.849 1.00 21.98 197 TYR D C 1
ATOM 8629 O O . TYR D 1 230 ? 10.229 -53.980 44.011 1.00 19.91 197 TYR D O 1
ATOM 8638 N N . LEU D 1 231 ? 12.018 -55.146 44.736 1.00 19.79 198 LEU D N 1
ATOM 8639 C CA . LEU D 1 231 ? 11.478 -55.420 46.069 1.00 20.78 198 LEU D CA 1
ATOM 8640 C C . LEU D 1 231 ? 12.565 -55.078 47.078 1.00 17.51 198 LEU D C 1
ATOM 8641 O O . LEU D 1 231 ? 12.975 -55.882 47.909 1.00 16.21 198 LEU D O 1
ATOM 8646 N N . ASP D 1 232 ? 13.041 -53.851 46.975 1.00 19.40 199 ASP D N 1
ATOM 8647 C CA . ASP D 1 232 ? 14.107 -53.378 47.836 1.00 19.69 199 ASP D CA 1
ATOM 8648 C C . ASP D 1 232 ? 13.792 -51.948 48.218 1.00 20.24 199 ASP D C 1
ATOM 8649 O O . ASP D 1 232 ? 13.759 -51.067 47.355 1.00 17.78 199 ASP D O 1
ATOM 8654 N N . ASP D 1 233 ? 13.563 -51.721 49.513 1.00 18.30 200 ASP D N 1
ATOM 8655 C CA . ASP D 1 233 ? 13.130 -50.407 49.975 1.00 19.22 200 ASP D CA 1
ATOM 8656 C C . ASP D 1 233 ? 14.199 -49.309 49.824 1.00 18.79 200 ASP D C 1
ATOM 8657 O O . ASP D 1 233 ? 13.862 -48.125 49.699 1.00 17.58 200 ASP D O 1
ATOM 8662 N N . LEU D 1 234 ? 15.472 -49.684 49.791 1.00 17.90 201 LEU D N 1
ATOM 8663 C CA . LEU D 1 234 ? 16.533 -48.696 49.986 1.00 16.29 201 LEU D CA 1
ATOM 8664 C C . LEU D 1 234 ? 16.873 -47.799 48.761 1.00 15.78 201 LEU D C 1
ATOM 8665 O O . LEU D 1 234 ? 16.908 -46.561 48.888 1.00 14.68 201 LEU D O 1
ATOM 8670 N N . PRO D 1 235 ? 17.156 -48.390 47.591 1.00 15.17 202 PRO D N 1
ATOM 8671 C CA . PRO D 1 235 ? 17.551 -47.460 46.513 1.00 14.76 202 PRO D CA 1
ATOM 8672 C C . PRO D 1 235 ? 16.511 -46.367 46.154 1.00 18.36 202 PRO D C 1
ATOM 8673 O O . PRO D 1 235 ? 16.892 -45.199 45.969 1.00 17.55 202 PRO D O 1
ATOM 8677 N N . PRO D 1 236 ? 15.214 -46.709 46.069 1.00 17.14 203 PRO D N 1
ATOM 8678 C CA . PRO D 1 236 ? 14.328 -45.575 45.769 1.00 14.39 203 PRO D CA 1
ATOM 8679 C C . PRO D 1 236 ? 14.124 -44.557 46.910 1.00 18.14 203 PRO D C 1
ATOM 8680 O O . PRO D 1 236 ? 13.907 -43.374 46.611 1.00 16.87 203 PRO D O 1
ATOM 8684 N N . MET D 1 237 ? 14.202 -44.977 48.176 1.00 17.34 204 MET D N 1
ATOM 8685 C CA . MET D 1 237 ? 13.762 -44.098 49.267 1.00 20.28 204 MET D CA 1
ATOM 8686 C C . MET D 1 237 ? 14.794 -43.734 50.343 1.00 20.55 204 MET D C 1
ATOM 8687 O O . MET D 1 237 ? 14.414 -43.244 51.402 1.00 19.50 204 MET D O 1
ATOM 8692 N N . MET D 1 238 ? 16.081 -43.986 50.104 1.00 20.17 205 MET D N 1
ATOM 8693 C CA . MET D 1 238 ? 17.107 -43.425 50.988 1.00 19.80 205 MET D CA 1
ATOM 8694 C C . MET D 1 238 ? 18.060 -42.477 50.236 1.00 23.26 205 MET D C 1
ATOM 8695 O O . MET D 1 238 ? 18.680 -42.854 49.240 1.00 22.28 205 MET D O 1
ATOM 8700 N N . PHE D 1 239 ? 18.223 -41.272 50.772 1.00 21.26 206 PHE D N 1
ATOM 8701 C CA . PHE D 1 239 ? 19.021 -40.228 50.153 1.00 22.39 206 PHE D CA 1
ATOM 8702 C C . PHE D 1 239 ? 20.492 -40.322 50.534 1.00 25.63 206 PHE D C 1
ATOM 8703 O O . PHE D 1 239 ? 20.832 -40.345 51.723 1.00 26.43 206 PHE D O 1
ATOM 8711 N N . ILE D 1 240 ? 21.366 -40.375 49.528 1.00 20.98 207 ILE D N 1
ATOM 8712 C CA . ILE D 1 240 ? 22.789 -40.549 49.769 1.00 26.66 207 ILE D CA 1
ATOM 8713 C C . ILE D 1 240 ? 23.591 -39.522 48.982 1.00 32.41 207 ILE D C 1
ATOM 8714 O O . ILE D 1 240 ? 23.733 -39.628 47.763 1.00 32.08 207 ILE D O 1
ATOM 8719 N N . LYS D 1 241 ? 24.186 -38.574 49.692 1.00 31.94 208 LYS D N 1
ATOM 8720 C CA . LYS D 1 241 ? 24.916 -37.490 49.042 1.00 40.93 208 LYS D CA 1
ATOM 8721 C C . LYS D 1 241 ? 26.131 -38.005 48.269 1.00 41.63 208 LYS D C 1
ATOM 8722 O O . LYS D 1 241 ? 26.530 -37.427 47.250 1.00 35.85 208 LYS D O 1
ATOM 8728 N N . LYS D 1 242 ? 26.723 -39.088 48.762 1.00 42.79 209 LYS D N 1
ATOM 8729 C CA . LYS D 1 242 ? 27.937 -39.634 48.160 1.00 44.31 209 LYS D CA 1
ATOM 8730 C C . LYS D 1 242 ? 27.680 -40.468 46.900 1.00 48.91 209 LYS D C 1
ATOM 8731 O O . LYS D 1 242 ? 28.627 -40.860 46.215 1.00 51.06 209 LYS D O 1
ATOM 8737 N N . SER D 1 243 ? 26.412 -40.709 46.574 1.00 41.95 210 SER D N 1
ATOM 8738 C CA . SER D 1 243 ? 26.095 -41.527 45.412 1.00 43.42 210 SER D CA 1
ATOM 8739 C C . SER D 1 243 ? 25.498 -40.721 44.262 1.00 47.52 210 SER D C 1
ATOM 8740 O O . SER D 1 243 ? 24.573 -39.927 44.451 1.00 45.07 210 SER D O 1
ATOM 8743 N N . PRO D 1 244 ? 26.029 -40.938 43.053 1.00 46.59 211 PRO D N 1
ATOM 8744 C CA . PRO D 1 244 ? 25.499 -40.328 41.833 1.00 44.43 211 PRO D CA 1
ATOM 8745 C C . PRO D 1 244 ? 24.258 -41.092 41.394 1.00 42.21 211 PRO D C 1
ATOM 8746 O O . PRO D 1 244 ? 23.458 -40.608 40.587 1.00 34.56 211 PRO D O 1
ATOM 8750 N N . ASN D 1 245 ? 24.110 -42.300 41.933 1.00 41.31 212 ASN D N 1
ATOM 8751 C CA . ASN D 1 245 ? 22.949 -43.114 41.630 1.00 37.02 212 ASN D CA 1
ATOM 8752 C C . ASN D 1 245 ? 21.980 -43.183 42.801 1.00 31.61 212 ASN D C 1
ATOM 8753 O O . ASN D 1 245 ? 21.135 -44.066 42.876 1.00 29.25 212 ASN D O 1
ATOM 8758 N N . SER D 1 246 ? 22.053 -42.200 43.678 1.00 33.76 213 SER D N 1
ATOM 8759 C CA . SER D 1 246 ? 21.117 -42.114 44.781 1.00 26.26 213 SER D CA 1
ATOM 8760 C C . SER D 1 246 ? 19.759 -41.604 44.314 1.00 23.42 213 SER D C 1
ATOM 8761 O O . SER D 1 246 ? 19.668 -40.837 43.354 1.00 22.29 213 SER D O 1
ATOM 8764 N N . PHE D 1 247 ? 18.704 -42.044 44.994 1.00 18.73 214 PHE D N 1
ATOM 8765 C CA . PHE D 1 247 ? 17.413 -41.400 44.851 1.00 18.86 214 PHE D CA 1
ATOM 8766 C C . PHE D 1 247 ? 16.978 -40.962 46.244 1.00 19.26 214 PHE D C 1
ATOM 8767 O O . PHE D 1 247 ? 17.613 -40.074 46.809 1.00 23.57 214 PHE D O 1
ATOM 8775 N N . GLY D 1 248 ? 15.942 -41.567 46.815 1.00 15.99 215 GLY D N 1
ATOM 8776 C CA . GLY D 1 248 ? 15.549 -41.218 48.169 1.00 20.71 215 GLY D CA 1
ATOM 8777 C C . GLY D 1 248 ? 14.194 -40.536 48.251 1.00 18.60 215 GLY D C 1
ATOM 8778 O O . GLY D 1 248 ? 13.544 -40.558 49.293 1.00 18.17 215 GLY D O 1
ATOM 8779 N N . PHE D 1 249 ? 13.746 -39.944 47.153 1.00 18.72 216 PHE D N 1
ATOM 8780 C CA . PHE D 1 249 ? 12.485 -39.212 47.203 1.00 20.57 216 PHE D CA 1
ATOM 8781 C C . PHE D 1 249 ? 11.445 -39.752 46.226 1.00 21.27 216 PHE D C 1
ATOM 8782 O O . PHE D 1 249 ? 10.476 -39.064 45.883 1.00 22.72 216 PHE D O 1
ATOM 8790 N N . VAL D 1 250 ? 11.626 -40.999 45.801 1.00 19.09 217 VAL D N 1
ATOM 8791 C CA . VAL D 1 250 ? 10.537 -41.706 45.134 1.00 22.05 217 VAL D CA 1
ATOM 8792 C C . VAL D 1 250 ? 9.432 -41.922 46.165 1.00 22.16 217 VAL D C 1
ATOM 8793 O O . VAL D 1 250 ? 9.696 -42.388 47.272 1.00 19.40 217 VAL D O 1
ATOM 8797 N N . SER D 1 251 ? 8.199 -41.630 45.768 1.00 24.00 218 SER D N 1
ATOM 8798 C CA . SER D 1 251 ? 7.021 -41.767 46.620 1.00 24.00 218 SER D CA 1
ATOM 8799 C C . SER D 1 251 ? 6.781 -43.182 47.173 1.00 23.27 218 SER D C 1
ATOM 8800 O O . SER D 1 251 ? 6.694 -44.145 46.414 1.00 21.07 218 SER D O 1
ATOM 8803 N N . PRO D 1 252 ? 6.664 -43.303 48.511 1.00 21.70 219 PRO D N 1
ATOM 8804 C CA . PRO D 1 252 ? 6.361 -44.587 49.157 1.00 20.72 219 PRO D CA 1
ATOM 8805 C C . PRO D 1 252 ? 4.995 -45.147 48.755 1.00 19.79 219 PRO D C 1
ATOM 8806 O O . PRO D 1 252 ? 4.775 -46.352 48.884 1.00 19.99 219 PRO D O 1
ATOM 8810 N N . ARG D 1 253 ? 4.074 -44.299 48.310 1.00 20.49 220 ARG D N 1
ATOM 8811 C CA . ARG D 1 253 ? 2.801 -44.822 47.818 1.00 20.56 220 ARG D CA 1
ATOM 8812 C C . ARG D 1 253 ? 2.991 -45.470 46.444 1.00 19.17 220 ARG D C 1
ATOM 8813 O O . ARG D 1 253 ? 2.384 -46.506 46.146 1.00 19.50 220 ARG D O 1
ATOM 8821 N N . ASP D 1 254 ? 3.853 -44.886 45.614 1.00 21.78 221 ASP D N 1
ATOM 8822 C CA . ASP D 1 254 ? 4.145 -45.492 44.313 1.00 19.36 221 ASP D CA 1
ATOM 8823 C C . ASP D 1 254 ? 4.898 -46.817 44.468 1.00 18.77 221 ASP D C 1
ATOM 8824 O O . ASP D 1 254 ? 4.587 -47.810 43.804 1.00 21.91 221 ASP D O 1
ATOM 8829 N N . ILE D 1 255 ? 5.881 -46.835 45.355 1.00 17.73 222 ILE D N 1
ATOM 8830 C CA . ILE D 1 255 ? 6.633 -48.054 45.625 1.00 16.74 222 ILE D CA 1
ATOM 8831 C C . ILE D 1 255 ? 5.674 -49.133 46.193 1.00 20.11 222 ILE D C 1
ATOM 8832 O O . ILE D 1 255 ? 5.654 -50.272 45.721 1.00 17.90 222 ILE D O 1
ATOM 8837 N N . GLY D 1 256 ? 4.858 -48.765 47.178 1.00 19.81 223 GLY D N 1
ATOM 8838 C CA . GLY D 1 256 ? 3.872 -49.688 47.736 1.00 21.46 223 GLY D CA 1
ATOM 8839 C C . GLY D 1 256 ? 2.925 -50.225 46.674 1.00 19.09 223 GLY D C 1
ATOM 8840 O O . GLY D 1 256 ? 2.582 -51.412 46.661 1.00 19.38 223 GLY D O 1
ATOM 8841 N N . GLN D 1 257 ? 2.491 -49.338 45.780 1.00 19.63 224 GLN D N 1
ATOM 8842 C CA . GLN D 1 257 ? 1.608 -49.747 44.694 1.00 20.98 224 GLN D CA 1
ATOM 8843 C C . GLN D 1 257 ? 2.336 -50.685 43.747 1.00 24.51 224 GLN D C 1
ATOM 8844 O O . GLN D 1 257 ? 1.765 -51.665 43.273 1.00 26.87 224 GLN D O 1
ATOM 8850 N N . MET D 1 258 ? 3.602 -50.384 43.463 1.00 18.87 225 MET D N 1
ATOM 8851 C CA . MET D 1 258 ? 4.374 -51.269 42.602 1.00 22.01 225 MET D CA 1
ATOM 8852 C C . MET D 1 258 ? 4.575 -52.638 43.256 1.00 18.53 225 MET D C 1
ATOM 8853 O O . MET D 1 258 ? 4.530 -53.653 42.570 1.00 20.79 225 MET D O 1
ATOM 8858 N N . TRP D 1 259 ? 4.821 -52.673 44.568 1.00 17.20 226 TRP D N 1
ATOM 8859 C CA . TRP D 1 259 ? 4.972 -53.963 45.276 1.00 18.71 226 TRP D CA 1
ATOM 8860 C C . TRP D 1 259 ? 3.669 -54.791 45.274 1.00 19.44 226 TRP D C 1
ATOM 8861 O O . TRP D 1 259 ? 3.707 -56.018 45.186 1.00 20.00 226 TRP D O 1
ATOM 8872 N N . ILE D 1 260 ? 2.524 -54.128 45.428 1.00 25.44 227 ILE D N 1
ATOM 8873 C CA . ILE D 1 260 ? 1.215 -54.797 45.400 1.00 21.98 227 ILE D CA 1
ATOM 8874 C C . ILE D 1 260 ? 0.874 -55.315 43.984 1.00 23.92 227 ILE D C 1
ATOM 8875 O O . ILE D 1 260 ? 0.232 -56.351 43.826 1.00 26.17 227 ILE D O 1
ATOM 8880 N N . ASP D 1 261 ? 1.289 -54.586 42.955 1.00 22.01 228 ASP D N 1
ATOM 8881 C CA . ASP D 1 261 ? 1.111 -55.058 41.587 1.00 23.34 228 ASP D CA 1
ATOM 8882 C C . ASP D 1 261 ? 1.911 -56.334 41.346 1.00 22.11 228 ASP D C 1
ATOM 8883 O O . ASP D 1 261 ? 1.453 -57.242 40.671 1.00 19.77 228 ASP D O 1
ATOM 8888 N N . GLN D 1 262 ? 3.116 -56.399 41.906 1.00 25.17 229 GLN D N 1
ATOM 8889 C CA . GLN D 1 262 ? 3.934 -57.598 41.777 1.00 19.44 229 GLN D CA 1
ATOM 8890 C C . GLN D 1 262 ? 3.292 -58.791 42.464 1.00 22.66 229 GLN D C 1
ATOM 8891 O O . GLN D 1 262 ? 3.287 -59.903 41.923 1.00 18.59 229 GLN D O 1
ATOM 8897 N N . PHE D 1 263 ? 2.757 -58.552 43.659 1.00 21.74 230 PHE D N 1
ATOM 8898 C CA . PHE D 1 263 ? 2.104 -59.606 44.406 1.00 21.17 230 PHE D CA 1
ATOM 8899 C C . PHE D 1 263 ? 0.876 -60.078 43.646 1.00 21.88 230 PHE D C 1
ATOM 8900 O O . PHE D 1 263 ? 0.605 -61.270 43.575 1.00 23.07 230 PHE D O 1
ATOM 8908 N N . ASP D 1 264 ? 0.141 -59.133 43.073 1.00 21.76 231 ASP D N 1
ATOM 8909 C CA . ASP D 1 264 ? -1.115 -59.459 42.409 1.00 26.23 231 ASP D CA 1
ATOM 8910 C C . ASP D 1 264 ? -0.892 -60.300 41.151 1.00 24.17 231 ASP D C 1
ATOM 8911 O O . ASP D 1 264 ? -1.704 -61.169 40.852 1.00 25.99 231 ASP D O 1
ATOM 8916 N N . TRP D 1 265 ? 0.189 -60.022 40.412 1.00 22.79 232 TRP D N 1
ATOM 8917 C CA . TRP D 1 265 ? 0.539 -60.801 39.220 1.00 23.32 232 TRP D CA 1
ATOM 8918 C C . TRP D 1 265 ? 1.008 -62.199 39.615 1.00 23.90 232 TRP D C 1
ATOM 8919 O O . TRP D 1 265 ? 0.548 -63.206 39.073 1.00 22.10 232 TRP D O 1
ATOM 8930 N N . VAL D 1 266 ? 1.914 -62.257 40.582 1.00 21.57 233 VAL D N 1
ATOM 8931 C CA . VAL D 1 266 ? 2.391 -63.543 41.068 1.00 24.64 233 VAL D CA 1
ATOM 8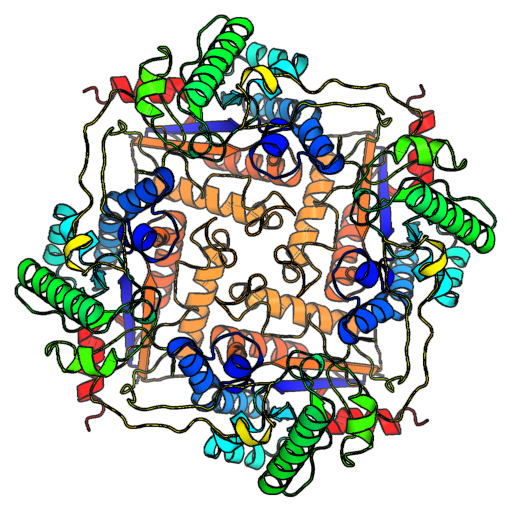932 C C . VAL D 1 266 ? 1.215 -64.416 41.535 1.00 27.72 233 VAL D C 1
ATOM 8933 O O . VAL D 1 266 ? 1.134 -65.603 41.210 1.00 24.47 233 VAL D O 1
ATOM 8937 N N . TYR D 1 267 ? 0.294 -63.817 42.284 1.00 26.01 234 TYR D N 1
ATOM 8938 C CA . TYR D 1 267 ? -0.833 -64.581 42.802 1.00 31.78 234 TYR D CA 1
ATOM 8939 C C . TYR D 1 267 ? -1.720 -65.062 41.646 1.00 26.28 234 TYR D C 1
ATOM 8940 O O . TYR D 1 267 ? -2.169 -66.202 41.625 1.00 21.65 234 TYR D O 1
ATOM 8949 N N . ARG D 1 268 ? -1.902 -64.212 40.645 1.00 27.18 235 ARG D N 1
ATOM 8950 C CA . ARG D 1 268 ? -2.766 -64.564 39.525 1.00 28.76 235 ARG D CA 1
ATOM 8951 C C . ARG D 1 268 ? -2.095 -65.626 38.650 1.00 26.74 235 ARG D C 1
ATOM 8952 O O . ARG D 1 268 ? -2.756 -66.523 38.121 1.00 30.02 235 ARG D O 1
ATOM 8960 N N . GLU D 1 269 ? -0.772 -65.589 38.588 1.00 27.34 236 GLU D N 1
ATOM 8961 C CA . GLU D 1 269 ? -0.045 -66.411 37.629 1.00 23.78 236 GLU D CA 1
ATOM 8962 C C . GLU D 1 269 ? 0.576 -67.680 38.204 1.00 25.52 236 GLU D C 1
ATOM 8963 O O . GLU D 1 269 ? 0.871 -68.617 37.455 1.00 25.50 236 GLU D O 1
ATOM 8969 N N . MET D 1 270 ? 0.788 -67.733 39.512 1.00 20.63 237 MET D N 1
ATOM 8970 C CA . MET D 1 270 ? 1.558 -68.857 40.054 1.00 26.02 237 MET D CA 1
ATOM 8971 C C . MET D 1 270 ? 0.882 -69.596 41.198 1.00 29.18 237 MET D C 1
ATOM 8972 O O . MET D 1 270 ? 0.159 -69.012 42.012 1.00 24.05 237 MET D O 1
ATOM 8977 N N . ASP D 1 271 ? 1.132 -70.896 41.246 1.00 27.37 238 ASP D N 1
ATOM 8978 C CA . ASP D 1 271 ? 0.543 -71.734 42.270 1.00 33.46 238 ASP D CA 1
ATOM 8979 C C . ASP D 1 271 ? 1.464 -71.810 43.455 1.00 28.58 238 ASP D C 1
ATOM 8980 O O . ASP D 1 271 ? 1.035 -71.611 44.590 1.00 30.91 238 ASP D O 1
ATOM 8985 N N . TYR D 1 272 ? 2.743 -72.052 43.176 1.00 26.11 239 TYR D N 1
ATOM 8986 C CA . TYR D 1 272 ? 3.786 -71.949 44.191 1.00 29.77 239 TYR D CA 1
ATOM 8987 C C . TYR D 1 272 ? 4.695 -70.774 43.862 1.00 32.15 239 TYR D C 1
ATOM 8988 O O . TYR D 1 272 ? 5.110 -70.600 42.710 1.00 30.97 239 TYR D O 1
ATOM 8997 N N . ALA D 1 273 ? 4.998 -69.962 44.868 1.00 27.14 240 ALA D N 1
ATOM 8998 C CA . ALA D 1 273 ? 5.863 -68.818 44.663 1.00 26.22 240 ALA D CA 1
ATOM 8999 C C . ALA D 1 273 ? 6.415 -68.351 45.985 1.00 23.60 240 ALA D C 1
ATOM 9000 O O . ALA D 1 273 ? 5.753 -68.504 47.013 1.00 23.81 240 ALA D O 1
ATOM 9002 N N . VAL D 1 274 ? 7.610 -67.763 45.975 1.00 20.65 241 VAL D N 1
ATOM 9003 C CA . VAL D 1 274 ? 8.076 -67.078 47.184 1.00 21.37 241 VAL D CA 1
ATOM 9004 C C . VAL D 1 274 ? 8.138 -65.580 46.886 1.00 19.67 241 VAL D C 1
ATOM 9005 O O . VAL D 1 274 ? 8.631 -65.150 45.845 1.00 16.36 241 VAL D O 1
ATOM 9009 N N . PHE D 1 275 ? 7.536 -64.799 47.770 1.00 18.60 242 PHE D N 1
ATOM 9010 C CA . PHE D 1 275 ? 7.437 -63.371 47.565 1.00 17.99 242 PHE D CA 1
ATOM 9011 C C . PHE D 1 275 ? 8.136 -62.700 48.724 1.00 20.34 242 PHE D C 1
ATOM 9012 O O . PHE D 1 275 ? 7.486 -62.338 49.707 1.00 19.71 242 PHE D O 1
ATOM 9020 N N . SER D 1 276 ? 9.455 -62.514 48.612 1.00 21.84 243 SER D N 1
ATOM 9021 C CA . SER D 1 276 ? 10.225 -61.979 49.741 1.00 18.25 243 SER D CA 1
ATOM 9022 C C . SER D 1 276 ? 10.632 -60.538 49.509 1.00 20.35 243 SER D C 1
ATOM 9023 O O . SER D 1 276 ? 11.159 -60.173 48.447 1.00 21.33 243 SER D O 1
ATOM 9026 N N . MET D 1 277 ? 10.414 -59.729 50.538 1.00 18.91 244 MET D N 1
ATOM 9027 C CA . MET D 1 277 ? 10.670 -58.303 50.471 1.00 18.86 244 MET D CA 1
ATOM 9028 C C . MET D 1 277 ? 11.895 -57.955 51.285 1.00 17.18 244 MET D C 1
ATOM 9029 O O . MET D 1 277 ? 12.027 -58.384 52.437 1.00 16.86 244 MET D O 1
ATOM 9034 N N . THR D 1 278 ? 12.808 -57.204 50.675 1.00 18.41 245 THR D N 1
ATOM 9035 C CA . THR D 1 278 ? 13.997 -56.749 51.395 1.00 16.73 245 THR D CA 1
ATOM 9036 C C . THR D 1 278 ? 13.779 -55.347 51.983 1.00 18.60 245 THR D C 1
ATOM 9037 O O . THR D 1 278 ? 13.417 -54.415 51.268 1.00 18.99 245 THR D O 1
ATOM 9041 N N . ILE D 1 279 ? 13.913 -55.207 53.303 1.00 17.68 246 ILE D N 1
ATOM 9042 C CA . ILE D 1 279 ? 13.753 -53.885 53.890 1.00 16.67 246 ILE D CA 1
ATOM 9043 C C . ILE D 1 279 ? 14.926 -53.529 54.809 1.00 16.43 246 ILE D C 1
ATOM 9044 O O . ILE D 1 279 ? 15.774 -54.368 55.117 1.00 19.60 246 ILE D O 1
ATOM 9049 N N . HIS D 1 280 ? 14.954 -52.277 55.252 1.00 19.18 247 HIS D N 1
ATOM 9050 C CA . HIS D 1 280 ? 16.000 -51.783 56.139 1.00 18.52 247 HIS D CA 1
ATOM 9051 C C . HIS D 1 280 ? 15.347 -50.903 57.180 1.00 19.59 247 HIS D C 1
ATOM 9052 O O . HIS D 1 280 ? 14.456 -50.103 56.854 1.00 21.08 247 HIS D O 1
ATOM 9059 N N . PRO D 1 281 ? 15.782 -51.037 58.447 1.00 22.79 248 PRO D N 1
ATOM 9060 C CA . PRO D 1 281 ? 15.240 -50.165 59.496 1.00 19.06 248 PRO D CA 1
ATOM 9061 C C . PRO D 1 281 ? 15.549 -48.722 59.136 1.00 18.35 248 PRO D C 1
ATOM 9062 O O . PRO D 1 281 ? 14.803 -47.791 59.432 1.00 17.10 248 PRO D O 1
ATOM 9066 N N . ASP D 1 282 ? 16.697 -48.567 58.500 1.00 18.82 249 ASP D N 1
ATOM 9067 C CA . ASP D 1 282 ? 17.135 -47.313 57.928 1.00 17.75 249 ASP D CA 1
ATOM 9068 C C . ASP D 1 282 ? 15.991 -46.592 57.149 1.00 24.39 249 ASP D C 1
ATOM 9069 O O . ASP D 1 282 ? 15.775 -45.375 57.290 1.00 20.19 249 ASP D O 1
ATOM 9074 N N . VAL D 1 283 ? 15.230 -47.366 56.373 1.00 19.52 250 VAL D N 1
ATOM 9075 C CA . VAL D 1 283 ? 14.222 -46.833 55.454 1.00 17.82 250 VAL D CA 1
ATOM 9076 C C . VAL D 1 283 ? 12.803 -47.173 55.881 1.00 16.06 250 VAL D C 1
ATOM 9077 O O . VAL D 1 283 ? 11.954 -46.289 55.981 1.00 18.18 250 VAL D O 1
ATOM 9081 N N . SER D 1 284 ? 12.559 -48.454 56.148 1.00 15.58 251 SER D N 1
ATOM 9082 C CA . SER D 1 284 ? 11.207 -48.941 56.404 1.00 17.94 251 SER D CA 1
ATOM 9083 C C . SER D 1 284 ? 10.721 -48.711 57.847 1.00 16.07 251 SER D C 1
ATOM 9084 O O . SER D 1 284 ? 9.601 -49.068 58.174 1.00 22.76 251 SER D O 1
ATOM 9087 N N . ALA D 1 285 ? 11.556 -48.150 58.711 1.00 14.59 252 ALA D N 1
ATOM 9088 C CA . ALA D 1 285 ? 11.084 -47.743 60.041 1.00 17.86 252 ALA D CA 1
ATOM 9089 C C . ALA D 1 285 ? 10.733 -46.276 60.036 1.00 17.92 252 ALA D C 1
ATOM 9090 O O . ALA D 1 285 ? 10.415 -45.710 61.089 1.00 17.82 252 ALA D O 1
ATOM 9092 N N . ARG D 1 286 ? 10.851 -45.648 58.862 1.00 16.51 253 ARG D N 1
ATOM 9093 C CA . ARG D 1 286 ? 10.333 -44.295 58.674 1.00 17.42 253 ARG D CA 1
ATOM 9094 C C . ARG D 1 286 ? 8.822 -44.340 58.552 1.00 15.51 253 ARG D C 1
ATOM 9095 O O . ARG D 1 286 ? 8.287 -45.122 57.772 1.00 15.79 253 ARG D O 1
ATOM 9103 N N . PRO D 1 287 ? 8.138 -43.476 59.315 1.00 19.00 254 PRO D N 1
ATOM 9104 C CA . PRO D 1 287 ? 6.675 -43.433 59.388 1.00 18.52 254 PRO D CA 1
ATOM 9105 C C . PRO D 1 287 ? 5.975 -43.504 58.017 1.00 19.10 254 PRO D C 1
ATOM 9106 O O . PRO D 1 287 ? 5.020 -44.257 57.900 1.00 19.59 254 PRO D O 1
ATOM 9110 N N . GLN D 1 288 ? 6.426 -42.763 57.010 1.00 18.80 255 GLN D N 1
ATOM 9111 C CA . GLN D 1 288 ? 5.758 -42.837 55.719 1.00 22.31 255 GLN D CA 1
ATOM 9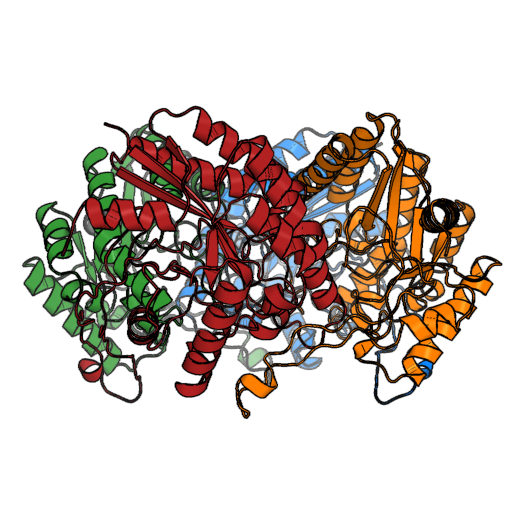112 C C . GLN D 1 288 ? 5.882 -44.260 55.125 1.00 17.62 255 GLN D C 1
ATOM 9113 O O . GLN D 1 288 ? 4.989 -44.720 54.414 1.00 17.86 255 GLN D O 1
ATOM 9119 N N . VAL D 1 289 ? 6.964 -44.968 55.439 1.00 14.63 256 VAL D N 1
ATOM 9120 C CA . VAL D 1 289 ? 7.123 -46.314 54.897 1.00 17.94 256 VAL D CA 1
ATOM 9121 C C . VAL D 1 289 ? 6.514 -47.412 55.770 1.00 15.75 256 VAL D C 1
ATOM 9122 O O . VAL D 1 289 ? 6.138 -48.460 55.256 1.00 16.37 256 VAL D O 1
ATOM 9126 N N . LEU D 1 290 ? 6.396 -47.182 57.078 1.00 18.01 257 LEU D N 1
ATOM 9127 C CA . LEU D 1 290 ? 5.597 -48.090 57.907 1.00 19.48 257 LEU D CA 1
ATOM 9128 C C . LEU D 1 290 ? 4.152 -48.132 57.398 1.00 18.39 257 LEU D C 1
ATOM 9129 O O . LEU D 1 290 ? 3.573 -49.206 57.242 1.00 21.60 257 LEU D O 1
ATOM 9134 N N . LEU D 1 291 ? 3.598 -46.965 57.091 1.00 19.39 258 LEU D N 1
ATOM 9135 C CA . LEU D 1 291 ? 2.249 -46.886 56.543 1.00 24.41 258 LEU D CA 1
ATOM 9136 C C . LEU D 1 291 ? 2.147 -47.682 55.265 1.00 24.18 258 LEU D C 1
ATOM 9137 O O . LEU D 1 291 ? 1.204 -48.469 55.090 1.00 26.45 258 LEU D O 1
ATOM 9142 N N . MET D 1 292 ? 3.155 -47.532 54.411 1.00 23.04 259 MET D N 1
ATOM 9143 C CA . MET D 1 292 ? 3.196 -48.253 53.144 1.00 23.59 259 MET D CA 1
ATOM 9144 C C . MET D 1 292 ? 3.130 -49.753 53.400 1.00 21.28 259 MET D C 1
ATOM 9145 O O . MET D 1 292 ? 2.336 -50.477 52.788 1.00 19.73 259 MET D O 1
ATOM 9150 N N . HIS D 1 293 ? 3.930 -50.214 54.351 1.00 20.69 260 HIS D N 1
ATOM 9151 C CA . HIS D 1 293 ? 3.959 -51.642 54.635 1.00 21.45 260 HIS D CA 1
ATOM 9152 C C . HIS D 1 293 ? 2.632 -52.164 55.179 1.00 22.47 260 HIS D C 1
ATOM 9153 O O . HIS D 1 293 ? 2.196 -53.258 54.808 1.00 19.31 260 HIS D O 1
ATOM 9160 N N . GLU D 1 294 ? 1.970 -51.360 56.007 1.00 22.27 261 GLU D N 1
ATOM 9161 C CA . GLU D 1 294 ? 0.671 -51.752 56.540 1.00 24.68 261 GLU D CA 1
ATOM 9162 C C . GLU D 1 294 ? -0.294 -51.994 55.389 1.00 23.51 261 GLU D C 1
ATOM 9163 O O . GLU D 1 294 ? -1.043 -52.973 55.404 1.00 23.90 261 GLU D O 1
ATOM 9169 N N . LYS D 1 295 ? -0.254 -51.118 54.381 1.00 24.57 262 LYS D N 1
ATOM 9170 C CA . LYS D 1 295 ? -1.122 -51.263 53.215 1.00 24.73 262 LYS D CA 1
ATOM 9171 C C . LYS D 1 295 ? -0.772 -52.543 52.496 1.00 22.93 262 LYS D C 1
ATOM 9172 O O . LYS D 1 295 ? -1.654 -53.277 52.058 1.00 27.68 262 LYS D O 1
ATOM 9178 N N . ILE D 1 296 ? 0.523 -52.814 52.399 1.00 23.32 263 ILE D N 1
ATOM 9179 C CA . ILE D 1 296 ? 1.022 -53.996 51.694 1.00 20.82 263 ILE D CA 1
ATOM 9180 C C . ILE D 1 296 ? 0.615 -55.258 52.429 1.00 23.21 263 ILE D C 1
ATOM 9181 O O . ILE D 1 296 ? 0.025 -56.177 51.840 1.00 22.08 263 ILE D O 1
ATOM 9186 N N . ILE D 1 297 ? 0.929 -55.300 53.725 1.00 23.87 264 ILE D N 1
ATOM 9187 C CA . ILE D 1 297 ? 0.606 -56.467 54.529 1.00 24.13 264 ILE D CA 1
ATOM 9188 C C . ILE D 1 297 ? -0.891 -56.749 54.514 1.00 22.60 264 ILE D C 1
ATOM 9189 O O . ILE D 1 297 ? -1.289 -57.897 54.323 1.00 24.88 264 ILE D O 1
ATOM 9194 N N . GLU D 1 298 ? -1.710 -55.706 54.666 1.00 22.69 265 GLU D N 1
ATOM 9195 C CA . GLU D 1 298 ? -3.175 -55.865 54.733 1.00 26.30 265 GLU D CA 1
ATOM 9196 C C . GLU D 1 298 ? -3.772 -56.351 53.423 1.00 24.98 265 GLU D C 1
ATOM 9197 O O . GLU D 1 298 ? -4.769 -57.073 53.410 1.00 24.48 265 GLU D O 1
ATOM 9203 N N . HIS D 1 299 ? -3.148 -55.958 52.323 1.00 21.95 266 HIS D N 1
ATOM 9204 C CA . HIS D 1 299 ? -3.570 -56.405 51.007 1.00 23.50 266 HIS D CA 1
ATOM 9205 C C . HIS D 1 299 ? -3.251 -57.882 50.809 1.00 23.94 266 HIS D C 1
ATOM 9206 O O . HIS D 1 299 ? -4.102 -58.652 50.363 1.00 25.52 266 HIS D O 1
ATOM 9213 N N . ILE D 1 300 ? -2.038 -58.271 51.190 1.00 23.81 267 ILE D N 1
ATOM 9214 C CA . ILE D 1 300 ? -1.576 -59.652 51.106 1.00 26.47 267 ILE D CA 1
ATOM 9215 C C . ILE D 1 300 ? -2.437 -60.588 51.980 1.00 27.72 267 ILE D C 1
ATOM 9216 O O . ILE D 1 300 ? -2.710 -61.729 51.599 1.00 25.17 267 ILE D O 1
ATOM 9221 N N . ASN D 1 301 ? -2.867 -60.105 53.148 1.00 26.68 268 ASN D N 1
ATOM 9222 C CA . ASN D 1 301 ? -3.638 -60.939 54.076 1.00 24.47 268 ASN D CA 1
ATOM 9223 C C . ASN D 1 301 ? -5.072 -61.243 53.612 1.00 29.10 268 ASN D C 1
ATOM 9224 O O . ASN D 1 301 ? -5.738 -62.110 54.179 1.00 29.25 268 ASN D O 1
ATOM 9229 N N . LYS D 1 302 ? -5.551 -60.527 52.596 1.00 30.19 269 LYS D N 1
ATOM 9230 C CA . LYS D 1 302 ? -6.877 -60.792 52.048 1.00 28.74 269 LYS D CA 1
ATOM 9231 C C . LYS D 1 302 ? -6.873 -62.026 51.156 1.00 31.52 269 LYS D C 1
ATOM 9232 O O . LYS D 1 302 ? -7.921 -62.615 50.886 1.00 28.56 269 LYS D O 1
ATOM 9238 N N . HIS D 1 303 ? -5.685 -62.449 50.737 1.00 31.99 270 HIS D N 1
ATOM 9239 C CA . HIS D 1 303 ? -5.581 -63.520 49.754 1.00 32.72 270 HIS D CA 1
ATOM 9240 C C . HIS D 1 303 ? -5.411 -64.843 50.481 1.00 35.09 270 HIS D C 1
ATOM 9241 O O . HIS D 1 303 ? -4.663 -64.927 51.460 1.00 35.18 270 HIS D O 1
ATOM 9248 N N . GLU D 1 304 ? -6.121 -65.864 50.005 1.00 37.43 271 GLU D N 1
ATOM 9249 C CA . GLU D 1 304 ? -6.008 -67.210 50.553 1.00 37.82 271 GLU D CA 1
ATOM 9250 C C . GLU D 1 304 ? -4.796 -67.901 49.971 1.00 38.02 271 GLU D C 1
ATOM 9251 O O . GLU D 1 304 ? -4.423 -67.656 48.814 1.00 34.67 271 GLU D O 1
ATOM 9257 N N . GLY D 1 305 ? -4.183 -68.756 50.784 1.00 32.31 272 GLY D N 1
ATOM 9258 C CA . GLY D 1 305 ? -3.007 -69.496 50.379 1.00 30.45 272 GLY D CA 1
ATOM 9259 C C . GLY D 1 305 ? -1.706 -68.802 50.713 1.00 26.23 272 GLY D C 1
ATOM 9260 O O . GLY D 1 305 ? -0.633 -69.359 50.492 1.00 24.42 272 GLY D O 1
ATOM 9261 N N . VAL D 1 306 ? -1.791 -67.607 51.292 1.00 29.13 273 VAL D N 1
ATOM 9262 C CA . VAL D 1 306 ? -0.587 -66.912 51.739 1.00 27.20 273 VAL D CA 1
ATOM 9263 C C . VAL D 1 306 ? -0.079 -67.543 53.044 1.00 29.71 273 VAL D C 1
ATOM 9264 O O . VAL D 1 306 ? -0.873 -67.872 53.925 1.00 34.02 273 VAL D O 1
ATOM 9268 N N . ARG D 1 307 ? 1.240 -67.709 53.167 1.00 29.79 274 ARG D N 1
ATOM 9269 C CA . ARG D 1 307 ? 1.841 -68.242 54.392 1.00 28.94 274 ARG D CA 1
ATOM 9270 C C . ARG D 1 307 ? 3.104 -67.459 54.757 1.00 24.41 274 ARG D C 1
ATOM 9271 O O . ARG D 1 307 ? 4.122 -67.586 54.093 1.00 24.92 274 ARG D O 1
ATOM 9279 N N . TRP D 1 308 ? 3.030 -66.667 55.827 1.00 24.25 275 TRP D N 1
ATOM 9280 C CA . TRP D 1 308 ? 4.138 -65.829 56.264 1.00 20.68 275 TRP D CA 1
ATOM 9281 C C . TRP D 1 308 ? 5.155 -66.708 56.955 1.00 24.11 275 TRP D C 1
ATOM 9282 O O . TRP D 1 308 ? 4.803 -67.534 57.787 1.00 28.76 275 TRP D O 1
ATOM 9293 N N . VAL D 1 309 ? 6.408 -66.606 56.540 1.00 23.73 276 VAL D N 1
ATOM 9294 C CA . VAL D 1 309 ? 7.426 -67.546 56.997 1.00 21.49 276 VAL D CA 1
ATOM 9295 C C . VAL D 1 309 ? 8.742 -66.806 57.102 1.00 24.13 276 VAL D C 1
ATOM 9296 O O . VAL D 1 309 ? 8.846 -65.676 56.615 1.00 20.95 276 VAL D O 1
ATOM 9300 N N . THR D 1 310 ? 9.733 -67.453 57.723 1.00 21.69 277 THR D N 1
ATOM 9301 C CA . THR D 1 310 ? 11.111 -66.979 57.767 1.00 19.61 277 THR D CA 1
ATOM 9302 C C . THR D 1 310 ? 11.799 -67.418 56.486 1.00 23.52 277 THR D C 1
ATOM 9303 O O . THR D 1 310 ? 11.195 -68.116 55.679 1.00 24.35 277 THR D O 1
ATOM 9307 N N . PHE D 1 311 ? 13.011 -66.941 56.231 1.00 18.31 278 PHE D N 1
ATOM 9308 C CA . PHE D 1 311 ? 13.708 -67.401 55.032 1.00 21.67 278 PHE D CA 1
ATOM 9309 C C . PHE D 1 311 ? 14.129 -68.862 55.205 1.00 23.14 278 PHE D C 1
ATOM 9310 O O . PHE D 1 311 ? 14.119 -69.649 54.257 1.00 22.48 278 PHE D O 1
ATOM 9318 N N . ASN D 1 312 ? 14.532 -69.205 56.423 1.00 20.58 279 ASN D N 1
ATOM 9319 C CA . ASN D 1 312 ? 14.879 -70.573 56.745 1.00 20.45 279 ASN D CA 1
ATOM 9320 C C . ASN D 1 312 ? 13.737 -71.568 56.457 1.00 18.61 279 ASN D C 1
ATOM 9321 O O . ASN D 1 312 ? 13.958 -72.666 55.965 1.00 21.96 279 ASN D O 1
ATOM 9326 N N . GLU D 1 313 ? 12.513 -71.169 56.751 1.00 18.35 280 GLU D N 1
ATOM 9327 C CA . GLU D 1 313 ? 11.374 -72.019 56.482 1.00 23.83 280 GLU D CA 1
ATOM 9328 C C . GLU D 1 313 ? 11.170 -72.126 54.960 1.00 23.38 280 GLU D C 1
ATOM 9329 O O . GLU D 1 313 ? 10.885 -73.209 54.454 1.00 23.26 280 GLU D O 1
ATOM 9335 N N . ILE D 1 314 ? 11.397 -71.030 54.228 1.00 26.22 281 ILE D N 1
ATOM 9336 C CA . ILE D 1 314 ? 11.330 -71.075 52.757 1.00 24.34 281 ILE D CA 1
ATOM 9337 C C . ILE D 1 314 ? 12.361 -72.031 52.206 1.00 24.09 281 ILE D C 1
ATOM 9338 O O . ILE D 1 314 ? 12.052 -72.854 51.347 1.00 26.04 281 ILE D O 1
ATOM 9343 N N . ALA D 1 315 ? 13.577 -71.943 52.736 1.00 22.27 282 ALA D N 1
ATOM 9344 C CA . ALA D 1 315 ? 14.671 -72.761 52.242 1.00 23.88 282 ALA D CA 1
ATOM 9345 C C . ALA D 1 315 ? 14.397 -74.245 52.464 1.00 23.24 282 ALA D C 1
ATOM 9346 O O . ALA D 1 315 ? 14.587 -75.044 51.547 1.00 22.69 282 ALA D O 1
ATOM 9348 N N . ASP D 1 316 ? 13.952 -74.596 53.673 1.00 24.28 283 ASP D N 1
ATOM 9349 C CA . ASP D 1 316 ? 13.594 -75.975 54.024 1.00 22.74 283 ASP D CA 1
ATOM 9350 C C . ASP D 1 316 ? 12.459 -76.491 53.175 1.00 22.83 283 ASP D C 1
ATOM 9351 O O . ASP D 1 316 ? 12.538 -77.595 52.637 1.00 21.95 283 ASP D O 1
ATOM 9356 N N . ASP D 1 317 ? 11.423 -75.672 53.030 1.00 24.39 284 ASP D N 1
ATOM 9357 C CA . ASP D 1 317 ? 10.294 -76.030 52.188 1.00 25.64 284 ASP D CA 1
ATOM 9358 C C . ASP D 1 317 ? 10.774 -76.284 50.782 1.00 28.44 284 ASP D C 1
ATOM 9359 O O . ASP D 1 317 ? 10.339 -77.247 50.157 1.00 31.16 284 ASP D O 1
ATOM 9364 N N . PHE D 1 318 ? 11.719 -75.469 50.306 1.00 28.31 285 PHE D N 1
ATOM 9365 C CA . PHE D 1 318 ? 12.193 -75.634 48.942 1.00 27.69 285 PHE D CA 1
ATOM 9366 C C . PHE D 1 318 ? 12.990 -76.909 48.808 1.00 28.72 285 PHE D C 1
ATOM 9367 O O . PHE D 1 318 ? 12.818 -77.641 47.838 1.00 32.72 285 PHE D O 1
ATOM 9375 N N . LEU D 1 319 ? 13.846 -77.179 49.789 1.00 27.00 286 LEU D N 1
ATOM 9376 C CA . LEU D 1 319 ? 14.667 -78.382 49.771 1.00 28.21 286 LEU D CA 1
ATOM 9377 C C . LEU D 1 319 ? 13.784 -79.623 49.776 1.00 31.54 286 LEU D C 1
ATOM 9378 O O . LEU D 1 319 ? 14.083 -80.611 49.103 1.00 35.53 286 LEU D O 1
ATOM 9383 N N . LYS D 1 320 ? 12.655 -79.540 50.467 1.00 30.66 287 LYS D N 1
ATOM 9384 C CA . LYS D 1 320 ? 11.747 -80.676 50.549 1.00 37.54 287 LYS D CA 1
ATOM 9385 C C . LYS D 1 320 ? 10.896 -80.762 49.277 1.00 37.55 287 LYS D C 1
ATOM 9386 O O . LYS D 1 320 ? 10.556 -81.852 48.820 1.00 37.97 287 LYS D O 1
ATOM 9392 N N . ARG D 1 321 ? 10.602 -79.600 48.694 1.00 36.63 288 ARG D N 1
ATOM 9393 C CA . ARG D 1 321 ? 9.788 -79.486 47.486 1.00 38.06 288 ARG D CA 1
ATOM 9394 C C . ARG D 1 321 ? 10.472 -80.149 46.287 1.00 39.88 288 ARG D C 1
ATOM 9395 O O . ARG D 1 321 ? 9.834 -80.912 45.563 1.00 41.92 288 ARG D O 1
ATOM 9403 N N . ASN D 1 322 ? 11.751 -79.853 46.053 1.00 40.45 289 ASN D N 1
ATOM 9404 C CA . ASN D 1 322 ? 12.511 -80.610 45.046 1.00 43.63 289 ASN D CA 1
ATOM 9405 C C . ASN D 1 322 ? 13.977 -80.814 45.433 1.00 46.98 289 ASN D C 1
ATOM 9406 O O . ASN D 1 322 ? 14.802 -79.902 45.312 1.00 47.23 289 ASN D O 1
ATOM 9411 N N . PRO D 1 323 ? 14.308 -82.017 45.925 1.00 44.78 290 PRO D N 1
ATOM 9412 C CA . PRO D 1 323 ? 15.707 -82.363 46.211 1.00 39.72 290 PRO D CA 1
ATOM 9413 C C . PRO D 1 323 ? 16.583 -82.352 44.951 1.00 45.23 290 PRO D C 1
ATOM 9414 O O . PRO D 1 323 ? 16.072 -82.060 43.867 1.00 45.34 290 PRO D O 1
ATOM 9418 N N . ARG D 1 324 ? 17.863 -82.700 45.113 1.00 46.54 291 ARG D N 1
ATOM 9419 C CA . ARG D 1 324 ? 18.889 -82.683 44.056 1.00 50.64 291 ARG D CA 1
ATOM 9420 C C . ARG D 1 324 ? 19.288 -81.244 43.716 1.00 48.34 291 ARG D C 1
ATOM 9421 O O . ARG D 1 324 ? 20.377 -80.785 44.087 1.00 47.00 291 ARG D O 1
#

InterPro domains:
  IPR002509 NodB homology domain [PF01522] (43-145)
  IPR002509 NodB homology domain [PS51677] (29-276)
  IPR011330 Glycoside hydrolase/deacetylase, beta/alpha-barrel [SSF88713] (10-290)
  IPR037950 Peptidoglycan deacetylase PgdA-like [cd10938] (7-286)

B-factor: mean 25.88, std 7.77, range [11.47, 76.61]

Organism: Helicobacter pylori (strain G27) (NCBI:txid563041)

CATH classification: 3.20.20.370